Protein AF-0000000080757784 (afdb_homodimer)

Organism: Acetivibrio thermocellus (strain ATCC 27405 / DSM 1237 / JCM 9322 / NBRC 103400 / NCIMB 10682 / NRRL B-4536 / VPI 7372) (NCBI:txid203119)

Structure (mmCIF, N/CA/C/O backbone):
data_AF-0000000080757784-model_v1
#
loop_
_entity.id
_entity.type
_entity.pdbx_description
1 polymer 'Dihydropteroate synthase'
#
loop_
_atom_site.group_PDB
_atom_site.id
_atom_site.type_symbol
_atom_site.label_atom_id
_atom_site.label_alt_id
_atom_site.label_comp_id
_atom_site.label_asym_id
_atom_site.label_entity_id
_atom_site.label_seq_id
_atom_site.pdbx_PDB_ins_code
_atom_site.Cartn_x
_atom_site.Cartn_y
_atom_site.Cartn_z
_atom_site.occupancy
_atom_site.B_iso_or_equiv
_atom_site.auth_seq_id
_atom_site.auth_comp_id
_atom_site.auth_asym_id
_atom_site.auth_atom_id
_atom_site.pdbx_PDB_model_num
ATOM 1 N N . MET A 1 1 ? -16.188 19.547 19.219 1 69.81 1 MET A N 1
ATOM 2 C CA . MET A 1 1 ? -16.391 19.172 17.812 1 69.81 1 MET A CA 1
ATOM 3 C C . MET A 1 1 ? -16.266 17.656 17.625 1 69.81 1 MET A C 1
ATOM 5 O O . MET A 1 1 ? -15.391 17.031 18.234 1 69.81 1 MET A O 1
ATOM 9 N N . ILE A 1 2 ? -17.219 17.094 16.938 1 86.06 2 ILE A N 1
ATOM 10 C CA . ILE A 1 2 ? -17.219 15.664 16.672 1 86.06 2 ILE A CA 1
ATOM 11 C C . ILE A 1 2 ? -16.062 15.305 15.758 1 86.06 2 ILE A C 1
ATOM 13 O O . ILE A 1 2 ? -15.867 15.938 14.719 1 86.06 2 ILE A O 1
ATOM 17 N N . ASN A 1 3 ? -15.242 14.484 16.266 1 92 3 ASN A N 1
ATOM 18 C CA . ASN A 1 3 ? -14.117 14.008 15.469 1 92 3 ASN A CA 1
ATOM 19 C C . ASN A 1 3 ? -14.516 12.836 14.578 1 92 3 ASN A C 1
ATOM 21 O O . ASN A 1 3 ? -14.531 11.688 15.023 1 92 3 ASN A O 1
ATOM 25 N N . ALA A 1 4 ? -14.883 13.172 13.359 1 95.56 4 ALA A N 1
ATOM 26 C CA . ALA A 1 4 ? -15.258 12.156 12.375 1 95.56 4 ALA A CA 1
ATOM 27 C C . ALA A 1 4 ? -14.094 11.844 11.445 1 95.56 4 ALA A C 1
ATOM 29 O O . ALA A 1 4 ? -13.375 12.75 11.016 1 95.56 4 ALA A O 1
ATOM 30 N N . ARG A 1 5 ? -13.922 10.562 11.164 1 96.75 5 ARG A N 1
ATOM 31 C CA . ARG A 1 5 ? -12.867 10.188 10.234 1 96.75 5 ARG A CA 1
ATOM 32 C C . ARG A 1 5 ? -13.242 8.938 9.453 1 96.75 5 ARG A C 1
ATOM 34 O O . ARG A 1 5 ? -14.086 8.148 9.898 1 96.75 5 ARG A O 1
ATOM 41 N N . ILE A 1 6 ? -12.68 8.789 8.336 1 96.56 6 ILE A N 1
ATOM 42 C CA . ILE A 1 6 ? -12.828 7.586 7.527 1 96.56 6 ILE A CA 1
ATOM 43 C C . ILE A 1 6 ? -11.891 6.5 8.047 1 96.56 6 ILE A C 1
ATOM 45 O O . ILE A 1 6 ? -10.727 6.766 8.352 1 96.56 6 ILE A O 1
ATOM 49 N N . VAL A 1 7 ? -12.43 5.309 8.203 1 96.12 7 VAL A N 1
ATOM 50 C CA . VAL A 1 7 ? -11.625 4.148 8.57 1 96.12 7 VAL A CA 1
ATOM 51 C C . VAL A 1 7 ? -11.656 3.117 7.441 1 96.12 7 VAL A C 1
ATOM 53 O O . VAL A 1 7 ? -12.641 3.025 6.707 1 96.12 7 VAL A O 1
ATOM 56 N N . TYR A 1 8 ? -10.594 2.432 7.309 1 94.75 8 TYR A N 1
ATOM 57 C CA . TYR A 1 8 ? -10.484 1.478 6.211 1 94.75 8 TYR A CA 1
ATOM 58 C C . TYR A 1 8 ? -10.5 0.044 6.727 1 94.75 8 TYR A C 1
ATOM 60 O O . TYR A 1 8 ? -9.695 -0.321 7.586 1 94.75 8 TYR A O 1
ATOM 68 N N . ILE A 1 9 ? -11.414 -0.737 6.211 1 94.62 9 ILE A N 1
ATOM 69 C CA . ILE A 1 9 ? -11.586 -2.143 6.566 1 94.62 9 ILE A CA 1
ATOM 70 C C . ILE A 1 9 ? -11.305 -3.018 5.348 1 94.62 9 ILE A C 1
ATOM 72 O O . ILE A 1 9 ? -12.078 -3.025 4.387 1 94.62 9 ILE A O 1
ATOM 76 N N . ASN A 1 10 ? -10.258 -3.83 5.457 1 89.5 10 ASN A N 1
ATOM 77 C CA . ASN A 1 10 ? -9.797 -4.535 4.266 1 89.5 10 ASN A CA 1
ATOM 78 C C . ASN A 1 10 ? -10.055 -6.035 4.363 1 89.5 10 ASN A C 1
ATOM 80 O O . ASN A 1 10 ? -10.008 -6.746 3.359 1 89.5 10 ASN A O 1
ATOM 84 N N . ASP A 1 11 ? -10.203 -6.523 5.547 1 90.81 11 ASP A N 1
ATOM 85 C CA . ASP A 1 11 ? -10.445 -7.949 5.738 1 90.81 11 ASP A CA 1
ATOM 86 C C . ASP A 1 11 ? -11.305 -8.203 6.977 1 90.81 11 ASP A C 1
ATOM 88 O O . ASP A 1 11 ? -11.68 -7.258 7.68 1 90.81 11 ASP A O 1
ATOM 92 N N . MET A 1 12 ? -11.641 -9.398 7.188 1 92.69 12 MET A N 1
ATOM 93 C CA . MET A 1 12 ? -12.555 -9.758 8.266 1 92.69 12 MET A CA 1
ATOM 94 C C . MET A 1 12 ? -11.922 -9.484 9.625 1 92.69 12 MET A C 1
ATOM 96 O O . MET A 1 12 ? -12.617 -9.109 10.57 1 92.69 12 MET A O 1
ATOM 100 N N . HIS A 1 13 ? -10.664 -9.695 9.703 1 91.75 13 HIS A N 1
ATOM 101 C CA . HIS A 1 13 ? -9.969 -9.414 10.945 1 91.75 13 HIS A CA 1
ATOM 102 C C . HIS A 1 13 ? -10.07 -7.934 11.32 1 91.75 13 HIS A C 1
ATOM 104 O O . HIS A 1 13 ? -10.398 -7.602 12.461 1 91.75 13 HIS A O 1
ATOM 110 N N . GLU A 1 14 ? -9.836 -7.07 10.391 1 92.88 14 GLU A N 1
ATOM 111 C CA . GLU A 1 14 ? -9.945 -5.633 10.625 1 92.88 14 GLU A CA 1
ATOM 112 C C . GLU A 1 14 ? -11.383 -5.242 10.961 1 92.88 14 GLU A C 1
ATOM 114 O O . GLU A 1 14 ? -11.617 -4.363 11.797 1 92.88 14 GLU A O 1
ATOM 119 N N . ALA A 1 15 ? -12.32 -5.891 10.25 1 95.38 15 ALA A N 1
ATOM 120 C CA . ALA A 1 15 ? -13.727 -5.633 10.547 1 95.38 15 ALA A CA 1
ATOM 121 C C . ALA A 1 15 ? -14.039 -5.93 12.016 1 95.38 15 ALA A C 1
ATOM 123 O O . ALA A 1 15 ? -14.609 -5.09 12.719 1 95.38 15 ALA A O 1
ATOM 124 N N . LYS A 1 16 ? -13.609 -7.039 12.477 1 95.25 16 LYS A N 1
ATOM 125 C CA . LYS A 1 16 ? -13.844 -7.449 13.859 1 95.25 16 LYS A CA 1
ATOM 126 C C . LYS A 1 16 ? -13.164 -6.496 14.836 1 95.25 16 LYS A C 1
ATOM 128 O O . LYS A 1 16 ? -13.758 -6.109 15.844 1 95.25 16 LYS A O 1
ATOM 133 N N . GLU A 1 17 ? -12 -6.09 14.484 1 93.81 17 GLU A N 1
ATOM 134 C CA . GLU A 1 17 ? -11.234 -5.211 15.367 1 93.81 17 GLU A CA 1
ATOM 135 C C . GLU A 1 17 ? -11.891 -3.836 15.477 1 93.81 17 GLU A C 1
ATOM 137 O O . GLU A 1 17 ? -12.008 -3.285 16.578 1 93.81 17 GLU A O 1
ATOM 142 N N . GLU A 1 18 ? -12.258 -3.283 14.375 1 95.06 18 GLU A N 1
ATOM 143 C CA . GLU A 1 18 ? -12.875 -1.96 14.375 1 95.06 18 GLU A CA 1
ATOM 144 C C . GLU A 1 18 ? -14.195 -1.967 15.141 1 95.06 18 GLU A C 1
ATOM 146 O O . GLU A 1 18 ? -14.516 -1.012 15.852 1 95.06 18 GLU A O 1
ATOM 151 N N . ILE A 1 19 ? -14.93 -3.018 15.008 1 96.38 19 ILE A N 1
ATOM 152 C CA . ILE A 1 19 ? -16.203 -3.15 15.703 1 96.38 19 ILE A CA 1
ATOM 153 C C . ILE A 1 19 ? -15.969 -3.328 17.203 1 96.38 19 ILE A C 1
ATOM 155 O O . ILE A 1 19 ? -16.656 -2.721 18.016 1 96.38 19 ILE A O 1
ATOM 159 N N . ARG A 1 20 ? -15 -4.125 17.5 1 95.62 20 ARG A N 1
ATOM 160 C CA . ARG A 1 20 ? -14.648 -4.359 18.891 1 95.62 20 ARG A CA 1
ATOM 161 C C . ARG A 1 20 ? -14.281 -3.055 19.594 1 95.62 20 ARG A C 1
ATOM 163 O O . ARG A 1 20 ? -14.68 -2.824 20.734 1 95.62 20 ARG A O 1
ATOM 170 N N . LYS A 1 21 ? -13.586 -2.184 18.938 1 94.88 21 LYS A N 1
ATOM 171 C CA . LYS A 1 21 ? -13.117 -0.921 19.5 1 94.88 21 LYS A CA 1
ATOM 172 C C . LYS A 1 21 ? -14.281 -0.032 19.906 1 94.88 21 LYS A C 1
ATOM 174 O O . LYS A 1 21 ? -14.117 0.885 20.719 1 94.88 21 LYS A O 1
ATOM 179 N N . ILE A 1 22 ? -15.469 -0.308 19.344 1 95.75 22 ILE A N 1
ATOM 180 C CA . ILE A 1 22 ? -16.641 0.519 19.625 1 95.75 22 ILE A CA 1
ATOM 181 C C . ILE A 1 22 ? -17.25 0.113 20.953 1 95.75 22 ILE A C 1
ATOM 183 O O . ILE A 1 22 ? -18.062 0.858 21.531 1 95.75 22 ILE A O 1
ATOM 187 N N . GLY A 1 23 ? -16.922 -1.059 21.469 1 94.94 23 GLY A N 1
ATOM 188 C CA . GLY A 1 23 ? -17.484 -1.536 22.734 1 94.94 23 GLY A CA 1
ATOM 189 C C . GLY A 1 23 ? -18.859 -2.158 22.578 1 94.94 23 GLY A C 1
ATOM 190 O O . GLY A 1 23 ? -19.703 -2.012 23.453 1 94.94 23 GLY A O 1
ATOM 191 N N . VAL A 1 24 ? -19.047 -2.807 21.5 1 94.62 24 VAL A N 1
ATOM 192 C CA . VAL A 1 24 ? -20.312 -3.494 21.266 1 94.62 24 VAL A CA 1
ATOM 193 C C . VAL A 1 24 ? -20.406 -4.734 22.156 1 94.62 24 VAL A C 1
ATOM 195 O O . VAL A 1 24 ? -19.422 -5.117 22.797 1 94.62 24 VAL A O 1
ATOM 198 N N . ASP A 1 25 ? -21.547 -5.266 22.188 1 92.19 25 ASP A N 1
ATOM 199 C CA . ASP A 1 25 ? -21.672 -6.57 22.828 1 92.19 25 ASP A CA 1
ATOM 200 C C . ASP A 1 25 ? -20.812 -7.613 22.125 1 92.19 25 ASP A C 1
ATOM 202 O O . ASP A 1 25 ? -20.719 -7.621 20.891 1 92.19 25 ASP A O 1
ATOM 206 N N . ALA A 1 26 ? -20.266 -8.484 22.922 1 91.06 26 ALA A N 1
ATOM 207 C CA . ALA A 1 26 ? -19.359 -9.492 22.375 1 91.06 26 ALA A CA 1
ATOM 208 C C . ALA A 1 26 ? -20.047 -10.32 21.281 1 91.06 26 ALA A C 1
ATOM 210 O O . ALA A 1 26 ? -19.422 -10.656 20.266 1 91.06 26 ALA A O 1
ATOM 211 N N . SER A 1 27 ? -21.281 -10.578 21.484 1 91.44 27 SER A N 1
ATOM 212 C CA . SER A 1 27 ? -22.031 -11.375 20.531 1 91.44 27 SER A CA 1
ATOM 213 C C . SER A 1 27 ? -22.266 -10.609 19.234 1 91.44 27 SER A C 1
ATOM 215 O O . SER A 1 27 ? -22.406 -11.211 18.172 1 91.44 27 SER A O 1
ATOM 217 N N . ALA A 1 28 ? -22.281 -9.305 19.312 1 91.38 28 ALA A N 1
ATOM 218 C CA . ALA A 1 28 ? -22.562 -8.453 18.156 1 91.38 28 ALA A CA 1
ATOM 219 C C . ALA A 1 28 ? -21.375 -8.461 17.188 1 91.38 28 ALA A C 1
ATOM 221 O O . ALA A 1 28 ? -21.547 -8.188 15.992 1 91.38 28 ALA A O 1
ATOM 222 N N . ILE A 1 29 ? -20.172 -8.781 17.625 1 94.19 29 ILE A N 1
ATOM 223 C CA . ILE A 1 29 ? -18.984 -8.773 16.797 1 94.19 29 ILE A CA 1
ATOM 224 C C . ILE A 1 29 ? -19.141 -9.773 15.656 1 94.19 29 ILE A C 1
ATOM 226 O O . ILE A 1 29 ? -18.844 -9.461 14.5 1 94.19 29 ILE A O 1
ATOM 230 N N . THR A 1 30 ? -19.734 -10.875 15.914 1 91.38 30 THR A N 1
ATOM 231 C CA . THR A 1 30 ? -19.875 -11.961 14.953 1 91.38 30 THR A CA 1
ATOM 232 C C . THR A 1 30 ? -20.875 -11.594 13.859 1 91.38 30 THR A C 1
ATOM 234 O O . THR A 1 30 ? -20.688 -11.945 12.695 1 91.38 30 THR A O 1
ATOM 237 N N . TRP A 1 31 ? -21.906 -10.906 14.195 1 90.88 31 TRP A N 1
ATOM 238 C CA . TRP A 1 31 ? -22.922 -10.695 13.172 1 90.88 31 TRP A CA 1
ATOM 239 C C . TRP A 1 31 ? -22.75 -9.336 12.5 1 90.88 31 TRP A C 1
ATOM 241 O O . TRP A 1 31 ? -23.266 -9.117 11.398 1 90.88 31 TRP A O 1
ATOM 251 N N . LEU A 1 32 ? -22.016 -8.391 13.141 1 93.62 32 LEU A N 1
ATOM 252 C CA . LEU A 1 32 ? -21.797 -7.074 12.555 1 93.62 32 LEU A CA 1
ATOM 253 C C . LEU A 1 32 ? -20.594 -7.082 11.609 1 93.62 32 LEU A C 1
ATOM 255 O O . LEU A 1 32 ? -20.578 -6.344 10.625 1 93.62 32 LEU A O 1
ATOM 259 N N . SER A 1 33 ? -19.609 -7.949 11.906 1 95.19 33 SER A N 1
ATOM 260 C CA . SER A 1 33 ? -18.359 -7.922 11.164 1 95.19 33 SER A CA 1
ATOM 261 C C . SER A 1 33 ? -18.578 -8.25 9.688 1 95.19 33 SER A C 1
ATOM 263 O O . SER A 1 33 ? -18.047 -7.559 8.812 1 95.19 33 SER A O 1
ATOM 265 N N . PRO A 1 34 ? -19.406 -9.242 9.367 1 95.12 34 PRO A N 1
ATOM 266 C CA . PRO A 1 34 ? -19.672 -9.531 7.957 1 95.12 34 PRO A CA 1
ATOM 267 C C . PRO A 1 34 ? -20.359 -8.383 7.238 1 95.12 34 PRO A C 1
ATOM 269 O O . PRO A 1 34 ? -20.344 -8.312 6.008 1 95.12 34 PRO A O 1
ATOM 272 N N . LYS A 1 35 ? -21 -7.496 7.969 1 95.69 35 LYS A N 1
ATOM 273 C CA . LYS A 1 35 ? -21.688 -6.344 7.387 1 95.69 35 LYS A CA 1
ATOM 274 C C . LYS A 1 35 ? -20.719 -5.18 7.188 1 95.69 35 LYS A C 1
ATOM 276 O O . LYS A 1 35 ? -21.031 -4.227 6.469 1 95.69 35 LYS A O 1
ATOM 281 N N . ALA A 1 36 ? -19.594 -5.312 7.828 1 95.31 36 ALA A N 1
ATOM 282 C CA . ALA A 1 36 ? -18.594 -4.242 7.762 1 95.31 36 ALA A CA 1
ATOM 283 C C . ALA A 1 36 ? -17.625 -4.469 6.605 1 95.31 36 ALA A C 1
ATOM 285 O O . ALA A 1 36 ? -16.938 -3.537 6.168 1 95.31 36 ALA A O 1
ATOM 286 N N . LEU A 1 37 ? -17.484 -5.684 6.152 1 95.94 37 LEU A N 1
ATOM 287 C CA . LEU A 1 37 ? -16.578 -6.008 5.062 1 95.94 37 LEU A CA 1
ATOM 288 C C . LEU A 1 37 ? -17.281 -5.93 3.715 1 95.94 37 LEU A C 1
ATOM 290 O O . LEU A 1 37 ? -18.141 -6.758 3.414 1 95.94 37 LEU A O 1
ATOM 294 N N . SER A 1 38 ? -16.922 -4.922 2.939 1 96.06 38 SER A N 1
ATOM 295 C CA . SER A 1 38 ? -17.453 -4.762 1.593 1 96.06 38 SER A CA 1
ATOM 296 C C . SER A 1 38 ? -16.594 -5.48 0.564 1 96.06 38 SER A C 1
ATOM 298 O O . SER A 1 38 ? -15.367 -5.453 0.651 1 96.06 38 SER A O 1
ATOM 300 N N . ILE A 1 39 ? -17.281 -6.105 -0.402 1 96 39 ILE A N 1
ATOM 301 C CA . ILE A 1 39 ? -16.609 -6.91 -1.413 1 96 39 ILE A CA 1
ATOM 302 C C . ILE A 1 39 ? -17.141 -6.555 -2.799 1 96 39 ILE A C 1
ATOM 304 O O . ILE A 1 39 ? -18.312 -6.207 -2.945 1 96 39 ILE A O 1
ATOM 308 N N . ALA A 1 40 ? -16.281 -6.574 -3.77 1 97.44 40 ALA A N 1
ATOM 309 C CA . ALA A 1 40 ? -16.641 -6.531 -5.184 1 97.44 40 ALA A CA 1
ATOM 310 C C . ALA A 1 40 ? -16.109 -7.754 -5.926 1 97.44 40 ALA A C 1
ATOM 312 O O . ALA A 1 40 ? -14.922 -8.078 -5.82 1 97.44 40 ALA A O 1
ATOM 313 N N . ILE A 1 41 ? -17.016 -8.461 -6.637 1 97.88 41 ILE A N 1
ATOM 314 C CA . ILE A 1 41 ? -16.641 -9.664 -7.371 1 97.88 41 ILE A CA 1
ATOM 315 C C . ILE A 1 41 ? -16.938 -9.477 -8.859 1 97.88 41 ILE A C 1
ATOM 317 O O . ILE A 1 41 ? -18.047 -9.078 -9.234 1 97.88 41 ILE A O 1
ATOM 321 N N . LYS A 1 42 ? -15.992 -9.75 -9.648 1 97.81 42 LYS A N 1
ATOM 322 C CA . LYS A 1 42 ? -16.172 -9.727 -11.102 1 97.81 42 LYS A CA 1
ATOM 323 C C . LYS A 1 42 ? -16.297 -11.141 -11.656 1 97.81 42 LYS A C 1
ATOM 325 O O . LYS A 1 42 ? -15.484 -12.016 -11.344 1 97.81 42 LYS A O 1
ATOM 330 N N . LEU A 1 43 ? -17.328 -11.359 -12.375 1 97.25 43 LEU A N 1
ATOM 331 C CA . LEU A 1 43 ? -17.547 -12.594 -13.125 1 97.25 43 LEU A CA 1
ATOM 332 C C . LEU A 1 43 ? -17.406 -12.344 -14.625 1 97.25 43 LEU A C 1
ATOM 334 O O . LEU A 1 43 ? -17.969 -11.383 -15.148 1 97.25 43 LEU A O 1
ATOM 338 N N . GLU A 1 44 ? -16.734 -13.242 -15.234 1 95.12 44 GLU A N 1
ATOM 339 C CA . GLU A 1 44 ? -16.516 -13.047 -16.672 1 95.12 44 GLU A CA 1
ATOM 340 C C . GLU A 1 44 ? -17.422 -13.938 -17.5 1 95.12 44 GLU A C 1
ATOM 342 O O . GLU A 1 44 ? -17.672 -15.086 -17.141 1 95.12 44 GLU A O 1
ATOM 347 N N . ASN A 1 45 ? -17.906 -13.312 -18.531 1 93 45 ASN A N 1
ATOM 348 C CA . ASN A 1 45 ? -18.609 -14.023 -19.609 1 93 45 ASN A CA 1
ATOM 349 C C . ASN A 1 45 ? -19.781 -14.844 -19.078 1 93 45 ASN A C 1
ATOM 351 O O . ASN A 1 45 ? -19.875 -16.047 -19.344 1 93 45 ASN A O 1
ATOM 355 N N . VAL A 1 46 ? -20.625 -14.195 -18.359 1 95.44 46 VAL A N 1
ATOM 356 C CA . VAL A 1 46 ? -21.844 -14.789 -17.828 1 95.44 46 VAL A CA 1
ATOM 357 C C . VAL A 1 46 ? -22.984 -14.617 -18.828 1 95.44 46 VAL A C 1
ATOM 359 O O . VAL A 1 46 ? -23.109 -13.57 -19.469 1 95.44 46 VAL A O 1
ATOM 362 N N . SER A 1 47 ? -23.734 -15.727 -19.031 1 95.5 47 SER A N 1
ATOM 363 C CA . SER A 1 47 ? -24.844 -15.602 -19.969 1 95.5 47 SER A CA 1
ATOM 364 C C . SER A 1 47 ? -25.766 -14.453 -19.562 1 95.5 47 SER A C 1
ATOM 366 O O . SER A 1 47 ? -25.938 -14.172 -18.375 1 95.5 47 SER A O 1
ATOM 368 N N . SER A 1 48 ? -26.422 -13.828 -20.594 1 96.25 48 SER A N 1
ATOM 369 C CA . SER A 1 48 ? -27.328 -12.727 -20.297 1 96.25 48 SER A CA 1
ATOM 370 C C . SER A 1 48 ? -28.453 -13.172 -19.359 1 96.25 48 SER A C 1
ATOM 372 O O . SER A 1 48 ? -28.891 -12.398 -18.516 1 96.25 48 SER A O 1
ATOM 374 N N . TYR A 1 49 ? -28.844 -14.336 -19.531 1 95 49 TYR A N 1
ATOM 375 C CA . TYR A 1 49 ? -29.875 -14.891 -18.656 1 95 49 TYR A CA 1
ATOM 376 C C . TYR A 1 49 ? -29.406 -14.922 -17.203 1 95 49 TYR A C 1
ATOM 378 O O . TYR A 1 49 ? -30.062 -14.383 -16.312 1 95 49 TYR A O 1
ATOM 386 N N . GLU A 1 50 ? -28.281 -15.484 -16.984 1 95.56 50 GLU A N 1
ATOM 387 C CA . GLU A 1 50 ? -27.719 -15.594 -15.633 1 95.56 50 GLU A CA 1
ATOM 388 C C . GLU A 1 50 ? -27.406 -14.211 -15.062 1 95.56 50 GLU A C 1
ATOM 390 O O . GLU A 1 50 ? -27.609 -13.969 -13.867 1 95.56 50 GLU A O 1
ATOM 395 N N . ALA A 1 51 ? -26.891 -13.352 -15.906 1 96.75 51 ALA A N 1
ATOM 396 C CA . ALA A 1 51 ? -26.547 -12 -15.477 1 96.75 51 ALA A CA 1
ATOM 397 C C . ALA A 1 51 ? -27.781 -11.258 -14.961 1 96.75 51 ALA A C 1
ATOM 399 O O . ALA A 1 51 ? -27.703 -10.547 -13.961 1 96.75 51 ALA A O 1
ATOM 400 N N . ASN A 1 52 ? -28.859 -11.445 -15.633 1 95.88 52 ASN A N 1
ATOM 401 C CA . ASN A 1 52 ? -30.109 -10.82 -15.211 1 95.88 52 ASN A CA 1
ATOM 402 C C . ASN A 1 52 ? -30.531 -11.305 -13.828 1 95.88 52 ASN A C 1
ATOM 404 O O . ASN A 1 52 ? -30.938 -10.508 -12.977 1 95.88 52 ASN A O 1
ATOM 408 N N . ILE A 1 53 ? -30.469 -12.5 -13.641 1 95.5 53 ILE A N 1
ATOM 409 C CA . ILE A 1 53 ? -30.906 -13.094 -12.383 1 95.5 53 ILE A CA 1
ATOM 410 C C . ILE A 1 53 ? -29.938 -12.688 -11.266 1 95.5 53 ILE A C 1
ATOM 412 O O . ILE A 1 53 ? -30.375 -12.359 -10.156 1 95.5 53 ILE A O 1
ATOM 416 N N . LEU A 1 54 ? -28.641 -12.75 -11.57 1 96.75 54 LEU A N 1
ATOM 417 C CA . LEU A 1 54 ? -27.656 -12.32 -10.586 1 96.75 54 LEU A CA 1
ATOM 418 C C . LEU A 1 54 ? -27.938 -10.898 -10.109 1 96.75 54 LEU A C 1
ATOM 420 O O . LEU A 1 54 ? -27.875 -10.617 -8.914 1 96.75 54 LEU A O 1
ATOM 424 N N . LYS A 1 55 ? -28.188 -10.039 -11.102 1 96.62 55 LYS A N 1
ATOM 425 C CA . LYS A 1 55 ? -28.469 -8.648 -10.766 1 96.62 55 LYS A CA 1
ATOM 426 C C . LYS A 1 55 ? -29.719 -8.531 -9.898 1 96.62 55 LYS A C 1
ATOM 428 O O . LYS A 1 55 ? -29.719 -7.844 -8.875 1 96.62 55 LYS A O 1
ATOM 433 N N . GLN A 1 56 ? -30.766 -9.219 -10.203 1 96.88 56 GLN A N 1
ATOM 434 C CA . GLN A 1 56 ? -32 -9.188 -9.445 1 96.88 56 GLN A CA 1
ATOM 435 C C . GLN A 1 56 ? -31.797 -9.703 -8.031 1 96.88 56 GLN A C 1
ATOM 437 O O . GLN A 1 56 ? -32.25 -9.086 -7.062 1 96.88 56 GLN A O 1
ATOM 442 N N . GLU A 1 57 ? -31.125 -10.766 -7.938 1 96.75 57 GLU A N 1
ATOM 443 C CA . GLU A 1 57 ? -30.938 -11.391 -6.629 1 96.75 57 GLU A CA 1
ATOM 444 C C . GLU A 1 57 ? -30.016 -10.555 -5.746 1 96.75 57 GLU A C 1
ATOM 446 O O . GLU A 1 57 ? -30.234 -10.461 -4.535 1 96.75 57 GLU A O 1
ATOM 451 N N . MET A 1 58 ? -28.969 -10.016 -6.359 1 97.31 58 MET A N 1
ATOM 452 C CA . MET A 1 58 ? -28.078 -9.172 -5.578 1 97.31 58 MET A CA 1
ATOM 453 C C . MET A 1 58 ? -28.797 -7.93 -5.066 1 97.31 58 MET A C 1
ATOM 455 O O . MET A 1 58 ? -28.641 -7.547 -3.906 1 97.31 58 MET A O 1
ATOM 459 N N . LEU A 1 59 ? -29.609 -7.293 -5.918 1 96.19 59 LEU A N 1
ATOM 460 C CA . LEU A 1 59 ? -30.422 -6.141 -5.531 1 96.19 59 LEU A CA 1
ATOM 461 C C . LEU A 1 59 ? -31.375 -6.5 -4.391 1 96.19 59 LEU A C 1
ATOM 463 O O . LEU A 1 59 ? -31.516 -5.734 -3.438 1 96.19 59 LEU A O 1
ATOM 467 N N . ALA A 1 60 ? -31.906 -7.648 -4.488 1 96.12 60 ALA A N 1
ATOM 468 C CA . ALA A 1 60 ? -32.875 -8.109 -3.484 1 96.12 60 ALA A CA 1
ATOM 469 C C . ALA A 1 60 ? -32.188 -8.281 -2.123 1 96.12 60 ALA A C 1
ATOM 471 O O . ALA A 1 60 ? -32.844 -8.227 -1.087 1 96.12 60 ALA A O 1
ATOM 472 N N . LYS A 1 61 ? -30.953 -8.477 -2.121 1 95.94 61 LYS A N 1
ATOM 473 C CA . LYS A 1 61 ? -30.219 -8.664 -0.87 1 95.94 61 LYS A CA 1
ATOM 474 C C . LYS A 1 61 ? -29.594 -7.352 -0.4 1 95.94 61 LYS A C 1
ATOM 476 O O . LYS A 1 61 ? -28.828 -7.336 0.571 1 95.94 61 LYS A O 1
ATOM 481 N N . GLY A 1 62 ? -29.859 -6.266 -1.133 1 94.38 62 GLY A N 1
ATOM 482 C CA . GLY A 1 62 ? -29.391 -4.949 -0.72 1 94.38 62 GLY A CA 1
ATOM 483 C C . GLY A 1 62 ? -28.078 -4.555 -1.362 1 94.38 62 GLY A C 1
ATOM 484 O O . GLY A 1 62 ? -27.547 -3.479 -1.089 1 94.38 62 GLY A O 1
ATOM 485 N N . GLY A 1 63 ? -27.469 -5.488 -2.133 1 96.5 63 GLY A N 1
ATOM 486 C CA . GLY A 1 63 ? -26.297 -5.16 -2.92 1 96.5 63 GLY A CA 1
ATOM 487 C C . GLY A 1 63 ? -26.625 -4.609 -4.293 1 96.5 63 GLY A C 1
ATOM 488 O O . GLY A 1 63 ? -27.734 -4.113 -4.516 1 96.5 63 GLY A O 1
ATOM 489 N N . ASP A 1 64 ? -25.625 -4.543 -5.141 1 97.06 64 ASP A N 1
ATOM 490 C CA . ASP A 1 64 ? -25.859 -4.074 -6.504 1 97.06 64 ASP A CA 1
ATOM 491 C C . ASP A 1 64 ? -25.016 -4.867 -7.5 1 97.06 64 ASP A C 1
ATOM 493 O O . ASP A 1 64 ? -24.188 -5.703 -7.105 1 97.06 64 ASP A O 1
ATOM 497 N N . ALA A 1 65 ? -25.328 -4.719 -8.781 1 97.69 65 ALA A N 1
ATOM 498 C CA . ALA A 1 65 ? -24.609 -5.406 -9.844 1 97.69 65 ALA A CA 1
ATOM 499 C C . ALA A 1 65 ? -24.562 -4.562 -11.117 1 97.69 65 ALA A C 1
ATOM 501 O O . ALA A 1 65 ? -25.547 -3.912 -11.469 1 97.69 65 ALA A O 1
ATOM 502 N N . ALA A 1 66 ? -23.438 -4.469 -11.703 1 97.69 66 ALA A N 1
ATOM 503 C CA . ALA A 1 66 ? -23.281 -3.875 -13.031 1 97.69 66 ALA A CA 1
ATOM 504 C C . ALA A 1 66 ? -23.219 -4.953 -14.109 1 97.69 66 ALA A C 1
ATOM 506 O O . ALA A 1 66 ? -22.484 -5.93 -13.984 1 97.69 66 ALA A O 1
ATOM 507 N N . VAL A 1 67 ? -24.031 -4.812 -15.148 1 97.06 67 VAL A N 1
ATOM 508 C CA . VAL A 1 67 ? -24.047 -5.707 -16.297 1 97.06 67 VAL A CA 1
ATOM 509 C C . VAL A 1 67 ? -24.016 -4.891 -17.594 1 97.06 67 VAL A C 1
ATOM 511 O O . VAL A 1 67 ? -24.328 -3.695 -17.578 1 97.06 67 VAL A O 1
ATOM 514 N N . ASN A 1 68 ? -23.609 -5.559 -18.625 1 96.69 68 ASN A N 1
ATOM 515 C CA . ASN A 1 68 ? -23.609 -4.91 -19.922 1 96.69 68 ASN A CA 1
ATOM 516 C C . ASN A 1 68 ? -24.984 -4.363 -20.281 1 96.69 68 ASN A C 1
ATOM 518 O O . ASN A 1 68 ? -26 -4.969 -19.953 1 96.69 68 ASN A O 1
ATOM 522 N N . ARG A 1 69 ? -25.016 -3.299 -21.094 1 94.62 69 ARG A N 1
ATOM 523 C CA . ARG A 1 69 ? -26.25 -2.619 -21.469 1 94.62 69 ARG A CA 1
ATOM 524 C C . ARG A 1 69 ? -27.156 -3.539 -22.281 1 94.62 69 ARG A C 1
ATOM 526 O O . ARG A 1 69 ? -28.375 -3.373 -22.281 1 94.62 69 ARG A O 1
ATOM 533 N N . GLY A 1 70 ? -26.594 -4.523 -22.875 1 94.44 70 GLY A N 1
ATOM 534 C CA . GLY A 1 70 ? -27.359 -5.414 -23.719 1 94.44 70 GLY A CA 1
ATOM 535 C C . GLY A 1 70 ? -27.969 -6.578 -22.969 1 94.44 70 GLY A C 1
ATOM 536 O O . GLY A 1 70 ? -28.734 -7.363 -23.547 1 94.44 70 GLY A O 1
ATOM 537 N N . VAL A 1 71 ? -27.797 -6.723 -21.734 1 94.12 71 VAL A N 1
ATOM 538 C CA . VAL A 1 71 ? -28.25 -7.871 -20.938 1 94.12 71 VAL A CA 1
ATOM 539 C C . VAL A 1 71 ? -29.766 -7.816 -20.766 1 94.12 71 VAL A C 1
ATOM 541 O O . VAL A 1 71 ? -30.453 -8.82 -20.922 1 94.12 71 VAL A O 1
ATOM 544 N N . ALA A 1 72 ? -30.25 -6.602 -20.547 1 90.06 72 ALA A N 1
ATOM 545 C CA . ALA A 1 72 ? -31.656 -6.449 -20.203 1 90.06 72 ALA A CA 1
ATOM 546 C C . ALA A 1 72 ? -32.562 -6.867 -21.359 1 90.06 72 ALA A C 1
ATOM 548 O O . ALA A 1 72 ? -33.594 -7.484 -21.156 1 90.06 72 ALA A O 1
ATOM 549 N N . ASN A 1 73 ? -32.125 -6.574 -22.547 1 92 73 ASN A N 1
ATOM 550 C CA . ASN A 1 73 ? -32.969 -6.898 -23.719 1 92 73 ASN A CA 1
ATOM 551 C C . ASN A 1 73 ? -32.375 -8.055 -24.516 1 92 73 ASN A C 1
ATOM 553 O O . ASN A 1 73 ? -32.781 -8.297 -25.656 1 92 73 ASN A O 1
ATOM 557 N N . PHE A 1 74 ? -31.344 -8.688 -23.969 1 93.38 74 PHE A N 1
ATOM 558 C CA . PHE A 1 74 ? -30.703 -9.859 -24.547 1 93.38 74 PHE A CA 1
ATOM 559 C C . PHE A 1 74 ? -30.109 -9.531 -25.922 1 93.38 74 PHE A C 1
ATOM 561 O O . PHE A 1 74 ? -30.109 -10.367 -26.812 1 93.38 74 PHE A O 1
ATOM 568 N N . SER A 1 75 ? -29.672 -8.273 -26.062 1 94.25 75 SER A N 1
ATOM 569 C CA . SER A 1 75 ? -29 -7.918 -27.297 1 94.25 75 SER A CA 1
ATOM 570 C C . SER A 1 75 ? -27.547 -8.383 -27.297 1 94.25 75 SER A C 1
ATOM 572 O O . SER A 1 75 ? -26.844 -8.289 -28.297 1 94.25 75 SER A O 1
ATOM 574 N N . THR A 1 76 ? -27.125 -8.82 -26.203 1 94.31 76 THR A N 1
ATOM 575 C CA . THR A 1 76 ? -25.844 -9.5 -26.078 1 94.31 76 THR A CA 1
ATOM 576 C C . THR A 1 76 ? -26.031 -10.898 -25.5 1 94.31 76 THR A C 1
ATOM 578 O O . THR A 1 76 ? -26.938 -11.141 -24.703 1 94.31 76 THR A O 1
ATOM 581 N N . GLU A 1 77 ? -25.156 -11.781 -25.891 1 94.44 77 GLU A N 1
ATOM 582 C CA . GLU A 1 77 ? -25.266 -13.172 -25.469 1 94.44 77 GLU A CA 1
ATOM 583 C C . GLU A 1 77 ? -24.672 -13.367 -24.078 1 94.44 77 GLU A C 1
ATOM 585 O O . GLU A 1 77 ? -25.094 -14.25 -23.328 1 94.44 77 GLU A O 1
ATOM 590 N N . SER A 1 78 ? -23.641 -12.547 -23.797 1 95.12 78 SER A N 1
ATOM 591 C CA . SER A 1 78 ? -22.938 -12.688 -22.531 1 95.12 78 SER A CA 1
ATOM 592 C C . SER A 1 78 ? -22.438 -11.344 -22.016 1 95.12 78 SER A C 1
ATOM 594 O O . SER A 1 78 ? -22.453 -10.352 -22.75 1 95.12 78 SER A O 1
ATOM 596 N N . SER A 1 79 ? -22.172 -11.336 -20.734 1 95.56 79 SER A N 1
ATOM 597 C CA . SER A 1 79 ? -21.703 -10.125 -20.062 1 95.56 79 SER A CA 1
ATOM 598 C C . SER A 1 79 ? -20.75 -10.469 -18.922 1 95.56 79 SER A C 1
ATOM 600 O O . SER A 1 79 ? -20.906 -11.492 -18.25 1 95.56 79 SER A O 1
ATOM 602 N N . ASP A 1 80 ? -19.734 -9.602 -18.797 1 96.44 80 ASP A N 1
ATOM 603 C CA . ASP A 1 80 ? -19.125 -9.539 -17.484 1 96.44 80 ASP A CA 1
ATOM 604 C C . ASP A 1 80 ? -20.094 -8.945 -16.453 1 96.44 80 ASP A C 1
ATOM 606 O O . ASP A 1 80 ? -20.984 -8.18 -16.812 1 96.44 80 ASP A O 1
ATOM 610 N N . VAL A 1 81 ? -19.969 -9.391 -15.258 1 97.75 81 VAL A N 1
ATOM 611 C CA . VAL A 1 81 ? -20.812 -8.906 -14.172 1 97.75 81 VAL A CA 1
ATOM 612 C C . VAL A 1 81 ? -19.953 -8.43 -13.008 1 97.75 81 VAL A C 1
ATOM 614 O O . VAL A 1 81 ? -19 -9.117 -12.617 1 97.75 81 VAL A O 1
ATOM 617 N N . LEU A 1 82 ? -20.172 -7.227 -12.531 1 98.19 82 LEU A N 1
ATOM 618 C CA . LEU A 1 82 ? -19.578 -6.746 -11.289 1 98.19 82 LEU A CA 1
ATOM 619 C C . LEU A 1 82 ? -20.594 -6.746 -10.164 1 98.19 82 LEU A C 1
ATOM 621 O O . LEU A 1 82 ? -21.547 -5.957 -10.18 1 98.19 82 LEU A O 1
ATOM 625 N N . LEU A 1 83 ? -20.422 -7.68 -9.266 1 98.31 83 LEU A N 1
ATOM 626 C CA . LEU A 1 83 ? -21.266 -7.734 -8.078 1 98.31 83 LEU A CA 1
ATOM 627 C C . LEU A 1 83 ? -20.656 -6.914 -6.941 1 98.31 83 LEU A C 1
ATOM 629 O O . LEU A 1 83 ? -19.453 -6.945 -6.719 1 98.31 83 LEU A O 1
ATOM 633 N N . MET A 1 84 ? -21.469 -6.16 -6.234 1 97.88 84 MET A N 1
ATOM 634 C CA . MET A 1 84 ? -21.016 -5.293 -5.152 1 97.88 84 MET A CA 1
ATOM 635 C C . MET A 1 84 ? -21.906 -5.449 -3.922 1 97.88 84 MET A C 1
ATOM 637 O O . MET A 1 84 ? -23.125 -5.418 -4.027 1 97.88 84 MET A O 1
ATOM 641 N N . GLY A 1 85 ? -21.328 -5.648 -2.789 1 97.56 85 GLY A N 1
ATOM 642 C CA . GLY A 1 85 ? -22.062 -5.805 -1.546 1 97.56 85 GLY A CA 1
ATOM 643 C C . GLY A 1 85 ? -21.188 -6.195 -0.375 1 97.56 85 GLY A C 1
ATOM 644 O O . GLY A 1 85 ? -19.969 -6.262 -0.508 1 97.56 85 GLY A O 1
ATOM 645 N N . THR A 1 86 ? -21.781 -6.383 0.779 1 97.31 86 THR A N 1
ATOM 646 C CA . THR A 1 86 ? -21.062 -6.816 1.968 1 97.31 86 THR A CA 1
ATOM 647 C C . THR A 1 86 ? -20.891 -8.328 1.981 1 97.31 86 THR A C 1
ATOM 649 O O . THR A 1 86 ? -21.594 -9.047 1.254 1 97.31 86 THR A O 1
ATOM 652 N N . TYR A 1 87 ? -19.953 -8.789 2.754 1 97.31 87 TYR A N 1
ATOM 653 C CA . TYR A 1 87 ? -19.781 -10.227 2.949 1 97.31 87 TYR A CA 1
ATOM 654 C C . TYR A 1 87 ? -21.109 -10.891 3.336 1 97.31 87 TYR A C 1
ATOM 656 O O . TYR A 1 87 ? -21.438 -11.961 2.826 1 97.31 87 TYR A O 1
ATOM 664 N N . SER A 1 88 ? -21.891 -10.266 4.223 1 96.88 88 SER A N 1
ATOM 665 C CA . SER A 1 88 ? -23.188 -10.781 4.648 1 96.88 88 SER A CA 1
ATOM 666 C C . SER A 1 88 ? -24.156 -10.891 3.475 1 96.88 88 SER A C 1
ATOM 668 O O . SER A 1 88 ? -24.844 -11.906 3.318 1 96.88 88 SER A O 1
ATOM 670 N N . GLN A 1 89 ? -24.203 -9.93 2.68 1 97.19 89 GLN A N 1
ATOM 671 C CA . GLN A 1 89 ? -25.094 -9.906 1.529 1 97.19 89 GLN A CA 1
ATOM 672 C C . GLN A 1 89 ? -24.719 -10.984 0.517 1 97.19 89 GLN A C 1
ATOM 674 O O . GLN A 1 89 ? -25.594 -11.633 -0.062 1 97.19 89 GLN A O 1
ATOM 679 N N . PHE A 1 90 ? -23.469 -11.211 0.305 1 97.94 90 PHE A N 1
ATOM 680 C CA . PHE A 1 90 ? -23.016 -12.25 -0.611 1 97.94 90 PHE A CA 1
ATOM 681 C C . PHE A 1 90 ? -23.375 -13.633 -0.092 1 97.94 90 PHE A C 1
ATOM 683 O O . PHE A 1 90 ? -23.734 -14.523 -0.872 1 97.94 90 PHE A O 1
ATOM 690 N N . ASN A 1 91 ? -23.25 -13.812 1.234 1 96.81 91 ASN A N 1
ATOM 691 C CA . ASN A 1 91 ? -23.672 -15.094 1.801 1 96.81 91 ASN A CA 1
ATOM 692 C C . ASN A 1 91 ? -25.141 -15.383 1.524 1 96.81 91 ASN A C 1
ATOM 694 O O . ASN A 1 91 ? -25.5 -16.5 1.181 1 96.81 91 ASN A O 1
ATOM 698 N N . LYS A 1 92 ? -25.953 -14.375 1.661 1 97.31 92 LYS A N 1
ATOM 699 C CA . LYS A 1 92 ? -27.375 -14.516 1.354 1 97.31 92 LYS A CA 1
ATOM 700 C C . LYS A 1 92 ? -27.594 -14.797 -0.129 1 97.31 92 LYS A C 1
ATOM 702 O O . LYS A 1 92 ? -28.484 -15.562 -0.497 1 97.31 92 LYS A O 1
ATOM 707 N N . LEU A 1 93 ? -26.781 -14.141 -0.937 1 97.5 93 LEU A N 1
ATOM 708 C CA . LEU A 1 93 ? -26.875 -14.359 -2.375 1 97.5 93 LEU A CA 1
ATOM 709 C C . LEU A 1 93 ? -26.578 -15.82 -2.715 1 97.5 93 LEU A C 1
ATOM 711 O O . LEU A 1 93 ? -27.328 -16.453 -3.465 1 97.5 93 LEU A O 1
ATOM 715 N N . VAL A 1 94 ? -25.5 -16.344 -2.154 1 96.94 94 VAL A N 1
ATOM 716 C CA . VAL A 1 94 ? -25.094 -17.719 -2.418 1 96.94 94 VAL A CA 1
ATOM 717 C C . VAL A 1 94 ? -26.203 -18.688 -2.004 1 96.94 94 VAL A C 1
ATOM 719 O O . VAL A 1 94 ? -26.531 -19.625 -2.74 1 96.94 94 VAL A O 1
ATOM 722 N N . TYR A 1 95 ? -26.75 -18.453 -0.863 1 95.5 95 TYR A N 1
ATOM 723 C CA . TYR A 1 95 ? -27.844 -19.281 -0.369 1 95.5 95 TYR A CA 1
ATOM 724 C C . TYR A 1 95 ? -29 -19.328 -1.365 1 95.5 95 TYR A C 1
ATOM 726 O O . TYR A 1 95 ? -29.5 -20.391 -1.699 1 95.5 95 TYR A O 1
ATOM 734 N N . LYS A 1 96 ? -29.359 -18.188 -1.87 1 95.44 96 LYS A N 1
ATOM 735 C CA . LYS A 1 96 ? -30.484 -18.094 -2.811 1 95.44 96 LYS A CA 1
ATOM 736 C C . LYS A 1 96 ? -30.125 -18.734 -4.148 1 95.44 96 LYS A C 1
ATOM 738 O O . LYS A 1 96 ? -30.969 -19.406 -4.75 1 95.44 96 LYS A O 1
ATOM 743 N N . LEU A 1 97 ? -28.906 -18.516 -4.637 1 95.06 97 LEU A N 1
ATOM 744 C CA . LEU A 1 97 ? -28.5 -19.047 -5.926 1 95.06 97 LEU A CA 1
ATOM 745 C C . LEU A 1 97 ? -28.469 -20.578 -5.895 1 95.06 97 LEU A C 1
ATOM 747 O O . LEU A 1 97 ? -28.703 -21.219 -6.914 1 95.06 97 LEU A O 1
ATOM 751 N N . ARG A 1 98 ? -28.156 -21.094 -4.766 1 93.19 98 ARG A N 1
ATOM 752 C CA . ARG A 1 98 ? -28.156 -22.547 -4.621 1 93.19 98 ARG A CA 1
ATOM 753 C C . ARG A 1 98 ? -29.547 -23.125 -4.863 1 93.19 98 ARG A C 1
ATOM 755 O O . ARG A 1 98 ? -29.672 -24.234 -5.387 1 93.19 98 ARG A O 1
ATOM 762 N N . MET A 1 99 ? -30.547 -22.391 -4.59 1 91.19 99 MET A N 1
ATOM 763 C CA . MET A 1 99 ? -31.922 -22.828 -4.785 1 91.19 99 MET A CA 1
ATOM 764 C C . MET A 1 99 ? -32.281 -22.844 -6.266 1 91.19 99 MET A C 1
ATOM 766 O O . MET A 1 99 ? -33.188 -23.562 -6.684 1 91.19 99 MET A O 1
ATOM 770 N N . HIS A 1 100 ? -31.703 -21.984 -7.012 1 87.69 100 HIS A N 1
ATOM 771 C CA . HIS A 1 100 ? -31.953 -21.953 -8.445 1 87.69 100 HIS A CA 1
ATOM 772 C C . HIS A 1 100 ? -31.422 -23.203 -9.125 1 87.69 100 HIS A C 1
ATOM 774 O O . HIS A 1 100 ? -31.984 -23.641 -10.141 1 87.69 100 HIS A O 1
ATOM 780 N N . GLY A 1 101 ? -30.453 -23.812 -8.688 1 78.75 101 GLY A N 1
ATOM 781 C CA . GLY A 1 101 ? -29.875 -25.016 -9.273 1 78.75 101 GLY A CA 1
ATOM 782 C C . GLY A 1 101 ? -29.5 -24.844 -10.734 1 78.75 101 GLY A C 1
ATOM 783 O O . GLY A 1 101 ? -29.359 -23.719 -11.219 1 78.75 101 GLY A O 1
ATOM 784 N N . GLY A 1 102 ? -29.109 -25.984 -11.398 1 83.88 102 GLY A N 1
ATOM 785 C CA . GLY A 1 102 ? -28.875 -26.031 -12.836 1 83.88 102 GLY A CA 1
ATOM 786 C C . GLY A 1 102 ? -27.672 -25.219 -13.281 1 83.88 102 GLY A C 1
ATOM 787 O O . GLY A 1 102 ? -26.562 -25.438 -12.797 1 83.88 102 GLY A O 1
ATOM 788 N N . SER A 1 103 ? -28.047 -24.172 -14.039 1 83.44 103 SER A N 1
ATOM 789 C CA . SER A 1 103 ? -27.031 -23.375 -14.734 1 83.44 103 SER A CA 1
ATOM 790 C C . SER A 1 103 ? -26.266 -22.484 -13.758 1 83.44 103 SER A C 1
ATOM 792 O O . SER A 1 103 ? -25.188 -21.969 -14.086 1 83.44 103 SER A O 1
ATOM 794 N N . PHE A 1 104 ? -26.75 -22.375 -12.531 1 92.06 104 PHE A N 1
ATOM 795 C CA . PHE A 1 104 ? -26.141 -21.453 -11.586 1 92.06 104 PHE A CA 1
ATOM 796 C C . PHE A 1 104 ? -25.125 -22.172 -10.695 1 92.06 104 PHE A C 1
ATOM 798 O O . PHE A 1 104 ? -24.438 -21.547 -9.891 1 92.06 104 PHE A O 1
ATOM 805 N N . LYS A 1 105 ? -25.078 -23.406 -10.828 1 92.94 105 LYS A N 1
ATOM 806 C CA . LYS A 1 105 ? -24.219 -24.188 -9.945 1 92.94 105 LYS A CA 1
ATOM 807 C C . LYS A 1 105 ? -22.781 -23.688 -10 1 92.94 105 LYS A C 1
ATOM 809 O O . LYS A 1 105 ? -22.172 -23.438 -8.961 1 92.94 105 LYS A O 1
ATOM 814 N N . GLU A 1 106 ? -22.281 -23.5 -11.164 1 93.12 106 GLU A N 1
ATOM 815 C CA . GLU A 1 106 ? -20.891 -23.078 -11.328 1 93.12 106 GLU A CA 1
ATOM 816 C C . GLU A 1 106 ? -20.656 -21.703 -10.742 1 93.12 106 GLU A C 1
ATOM 818 O O . GLU A 1 106 ? -19.672 -21.469 -10.031 1 93.12 106 GLU A O 1
ATOM 823 N N . ILE A 1 107 ? -21.516 -20.781 -11.023 1 95.19 107 ILE A N 1
ATOM 824 C CA . ILE A 1 107 ? -21.422 -19.406 -10.531 1 95.19 107 ILE A CA 1
ATOM 825 C C . ILE A 1 107 ? -21.469 -19.391 -9 1 95.19 107 ILE A C 1
ATOM 827 O O . ILE A 1 107 ? -20.656 -18.734 -8.352 1 95.19 107 ILE A O 1
ATOM 831 N N . THR A 1 108 ? -22.391 -20.188 -8.492 1 95.81 108 THR A N 1
ATOM 832 C CA . THR A 1 108 ? -22.578 -20.266 -7.051 1 95.81 108 THR A CA 1
ATOM 833 C C . THR A 1 108 ? -21.328 -20.828 -6.383 1 95.81 108 THR A C 1
ATOM 835 O O . THR A 1 108 ? -20.859 -20.297 -5.375 1 95.81 108 THR A O 1
ATOM 838 N N . ASP A 1 109 ? -20.844 -21.844 -6.98 1 94.31 109 ASP A N 1
ATOM 839 C CA . ASP A 1 109 ? -19.641 -22.469 -6.434 1 94.31 109 ASP A CA 1
ATOM 840 C C . ASP A 1 109 ? -18.469 -21.5 -6.445 1 94.31 109 ASP A C 1
ATOM 842 O O . ASP A 1 109 ? -17.672 -21.469 -5.496 1 94.31 109 ASP A O 1
ATOM 846 N N . GLU A 1 110 ? -18.359 -20.719 -7.453 1 94.5 110 GLU A N 1
ATOM 847 C CA . GLU A 1 110 ? -17.25 -19.766 -7.586 1 94.5 110 GLU A CA 1
ATOM 848 C C . GLU A 1 110 ? -17.359 -18.656 -6.551 1 94.5 110 GLU A C 1
ATOM 850 O O . GLU A 1 110 ? -16.359 -18.297 -5.918 1 94.5 110 GLU A O 1
ATOM 855 N N . ILE A 1 111 ? -18.516 -18.094 -6.383 1 96.56 111 ILE A N 1
ATOM 856 C CA . ILE A 1 111 ? -18.703 -17.031 -5.402 1 96.56 111 ILE A CA 1
ATOM 857 C C . ILE A 1 111 ? -18.453 -17.578 -3.996 1 96.56 111 ILE A C 1
ATOM 859 O O . ILE A 1 111 ? -17.781 -16.938 -3.189 1 96.56 111 ILE A O 1
ATOM 863 N N . GLN A 1 112 ? -18.953 -18.781 -3.797 1 95.81 112 GLN A N 1
ATOM 864 C CA . GLN A 1 112 ? -18.75 -19.422 -2.498 1 95.81 112 GLN A CA 1
ATOM 865 C C . GLN A 1 112 ? -17.266 -19.625 -2.215 1 95.81 112 GLN A C 1
ATOM 867 O O . GLN A 1 112 ? -16.797 -19.391 -1.096 1 95.81 112 GLN A O 1
ATOM 872 N N . ARG A 1 113 ? -16.594 -20.078 -3.207 1 94.19 113 ARG A N 1
ATOM 873 C CA . ARG A 1 113 ? -15.164 -20.281 -3.066 1 94.19 113 ARG A CA 1
ATOM 874 C C . ARG A 1 113 ? -14.461 -18.969 -2.686 1 94.19 113 ARG A C 1
ATOM 876 O O . ARG A 1 113 ? -13.586 -18.969 -1.817 1 94.19 113 ARG A O 1
ATOM 883 N N . LEU A 1 114 ? -14.828 -17.891 -3.307 1 95.88 114 LEU A N 1
ATOM 884 C CA . LEU A 1 114 ? -14.234 -16.578 -3.012 1 95.88 114 LEU A CA 1
ATOM 885 C C . LEU A 1 114 ? -14.531 -16.172 -1.576 1 95.88 114 LEU A C 1
ATOM 887 O O . LEU A 1 114 ? -13.641 -15.703 -0.862 1 95.88 114 LEU A O 1
ATOM 891 N N . LEU A 1 115 ? -15.758 -16.375 -1.132 1 95.75 115 LEU A N 1
ATOM 892 C CA . LEU A 1 115 ? -16.156 -15.992 0.218 1 95.75 115 LEU A CA 1
ATOM 893 C C . LEU A 1 115 ? -15.414 -16.828 1.26 1 95.75 115 LEU A C 1
ATOM 895 O O . LEU A 1 115 ? -14.93 -16.281 2.258 1 95.75 115 LEU A O 1
ATOM 899 N N . GLU A 1 116 ? -15.328 -18.078 0.982 1 93.25 116 GLU A N 1
ATOM 900 C CA . GLU A 1 116 ? -14.594 -18.953 1.886 1 93.25 116 GLU A CA 1
ATOM 901 C C . GLU A 1 116 ? -13.125 -18.562 1.972 1 93.25 116 GLU A C 1
ATOM 903 O O . GLU A 1 116 ? -12.523 -18.625 3.047 1 93.25 116 GLU A O 1
ATOM 908 N N . GLY A 1 117 ? -12.602 -18.203 0.841 1 92.25 117 GLY A N 1
ATOM 909 C CA . GLY A 1 117 ? -11.234 -17.734 0.816 1 92.25 117 GLY A CA 1
ATOM 910 C C . GLY A 1 117 ? -11.016 -16.484 1.658 1 92.25 117 GLY A C 1
ATOM 911 O O . GLY A 1 117 ? -9.984 -16.359 2.328 1 92.25 117 GLY A O 1
ATOM 912 N N . LEU A 1 118 ? -11.938 -15.594 1.646 1 90.94 118 LEU A N 1
ATOM 913 C CA . LEU A 1 118 ? -11.859 -14.359 2.428 1 90.94 118 LEU A CA 1
ATOM 914 C C . LEU A 1 118 ? -11.891 -14.664 3.922 1 90.94 118 LEU A C 1
ATOM 916 O O . LEU A 1 118 ? -11.281 -13.953 4.719 1 90.94 118 LEU A O 1
ATOM 920 N N . GLU A 1 119 ? -12.523 -15.703 4.254 1 87.62 119 GLU A N 1
ATOM 921 C CA . GLU A 1 119 ? -12.664 -16.078 5.66 1 87.62 119 GLU A CA 1
ATOM 922 C C . GLU A 1 119 ? -11.477 -16.906 6.133 1 87.62 119 GLU A C 1
ATOM 924 O O . GLU A 1 119 ? -10.891 -16.625 7.18 1 87.62 119 GLU A O 1
ATOM 929 N N . LYS A 1 120 ? -11.109 -17.922 5.371 1 88 120 LYS A N 1
ATOM 930 C CA . LYS A 1 120 ? -10.07 -18.859 5.77 1 88 120 LYS A CA 1
ATOM 931 C C . LYS A 1 120 ? -8.68 -18.297 5.496 1 88 120 LYS A C 1
ATOM 933 O O . LYS A 1 120 ? -7.746 -18.516 6.27 1 88 120 LYS A O 1
ATOM 938 N N . GLY A 1 121 ? -8.555 -17.594 4.391 1 90.56 121 GLY A N 1
ATOM 939 C CA . GLY A 1 121 ? -7.266 -17.031 4.008 1 90.56 121 GLY A CA 1
ATOM 940 C C . GLY A 1 121 ? -6.359 -18.031 3.326 1 90.56 121 GLY A C 1
ATOM 941 O O . GLY A 1 121 ? -6.836 -18.984 2.707 1 90.56 121 GLY A O 1
ATOM 942 N N . LYS A 1 122 ? -5.039 -17.781 3.334 1 95.75 122 LYS A N 1
ATOM 943 C CA . LYS A 1 122 ? -4 -18.641 2.771 1 95.75 122 LYS A CA 1
ATOM 944 C C . LYS A 1 122 ? -3.707 -19.828 3.688 1 95.75 122 LYS A C 1
ATOM 946 O O . LYS A 1 122 ? -4.133 -19.844 4.844 1 95.75 122 LYS A O 1
ATOM 951 N N . PRO A 1 123 ? -3.039 -20.875 3.082 1 97 123 PRO A N 1
ATOM 952 C CA . PRO A 1 123 ? -2.588 -21.953 3.967 1 97 123 PRO A CA 1
ATOM 953 C C . PRO A 1 123 ? -1.678 -21.453 5.09 1 97 123 PRO A C 1
ATOM 955 O O . PRO A 1 123 ? -0.917 -20.5 4.895 1 97 123 PRO A O 1
ATOM 958 N N . GLU A 1 124 ? -1.694 -22.125 6.184 1 96.25 124 GLU A N 1
ATOM 959 C CA . GLU A 1 124 ? -0.917 -21.719 7.352 1 96.25 124 GLU A CA 1
ATOM 960 C C . GLU A 1 124 ? 0.58 -21.875 7.102 1 96.25 124 GLU A C 1
ATOM 962 O O . GLU A 1 124 ? 1.396 -21.172 7.691 1 96.25 124 GLU A O 1
ATOM 967 N N . TYR A 1 125 ? 0.89 -22.859 6.215 1 97.94 125 TYR A N 1
ATOM 968 C CA . TYR A 1 125 ? 2.289 -23.172 5.934 1 97.94 125 TYR A CA 1
ATOM 969 C C . TYR A 1 125 ? 2.51 -23.391 4.441 1 97.94 125 TYR A C 1
ATOM 971 O O . TYR A 1 125 ? 1.575 -23.75 3.719 1 97.94 125 TYR A O 1
ATOM 979 N N . PHE A 1 126 ? 3.682 -23.125 4.086 1 98.69 126 PHE A N 1
ATOM 980 C CA . PHE A 1 126 ? 4.215 -23.672 2.842 1 98.69 126 PHE A CA 1
ATOM 981 C C . PHE A 1 126 ? 5.117 -24.859 3.113 1 98.69 126 PHE A C 1
ATOM 983 O O . PHE A 1 126 ? 6.188 -24.719 3.713 1 98.69 126 PHE A O 1
ATOM 990 N N . GLU A 1 127 ? 4.641 -25.969 2.621 1 98.12 127 GLU A N 1
ATOM 991 C CA . GLU A 1 127 ? 5.383 -27.188 2.877 1 98.12 127 GLU A CA 1
ATOM 992 C C . GLU A 1 127 ? 6.25 -27.578 1.68 1 98.12 127 GLU A C 1
ATOM 994 O O . GLU A 1 127 ? 5.762 -27.641 0.55 1 98.12 127 GLU A O 1
ATOM 999 N N . CYS A 1 128 ? 7.516 -27.781 1.952 1 96.5 128 CYS A N 1
ATOM 1000 C CA . CYS A 1 128 ? 8.469 -28.188 0.927 1 96.5 128 CYS A CA 1
ATOM 1001 C C . CYS A 1 128 ? 9.461 -29.203 1.483 1 96.5 128 CYS A C 1
ATOM 1003 O O . CYS A 1 128 ? 10.484 -28.828 2.061 1 96.5 128 CYS A O 1
ATOM 1005 N N . GLY A 1 129 ? 9.273 -30.453 1.228 1 94.31 129 GLY A N 1
ATOM 1006 C CA . GLY A 1 129 ? 10.094 -31.5 1.808 1 94.31 129 GLY A CA 1
ATOM 1007 C C . GLY A 1 129 ? 10.047 -31.531 3.324 1 94.31 129 GLY A C 1
ATOM 1008 O O . GLY A 1 129 ? 8.969 -31.625 3.916 1 94.31 129 GLY A O 1
ATOM 1009 N N . LYS A 1 130 ? 11.211 -31.344 3.912 1 94.31 130 LYS A N 1
ATOM 1010 C CA . LYS A 1 130 ? 11.305 -31.406 5.367 1 94.31 130 LYS A CA 1
ATOM 1011 C C . LYS A 1 130 ? 11.016 -30.047 5.996 1 94.31 130 LYS A C 1
ATOM 1013 O O . LYS A 1 130 ? 10.961 -29.922 7.219 1 94.31 130 LYS A O 1
ATOM 1018 N N . TYR A 1 131 ? 10.828 -29.125 5.203 1 97.19 131 TYR A N 1
ATOM 1019 C CA . TYR A 1 131 ? 10.633 -27.766 5.715 1 97.19 131 TYR A CA 1
ATOM 1020 C C . TYR A 1 131 ? 9.156 -27.391 5.723 1 97.19 131 TYR A C 1
ATOM 1022 O O . TYR A 1 131 ? 8.398 -27.812 4.844 1 97.19 131 TYR A O 1
ATOM 1030 N N . ARG A 1 132 ? 8.781 -26.688 6.703 1 97.5 132 ARG A N 1
ATOM 1031 C CA . ARG A 1 132 ? 7.473 -26.047 6.852 1 97.5 132 ARG A CA 1
ATOM 1032 C C . ARG A 1 132 ? 7.613 -24.562 7.176 1 97.5 132 ARG A C 1
ATOM 1034 O O . ARG A 1 132 ? 8.031 -24.203 8.273 1 97.5 132 ARG A O 1
ATOM 1041 N N . LEU A 1 133 ? 7.293 -23.734 6.211 1 98.19 133 LEU A N 1
ATOM 1042 C CA . LEU A 1 133 ? 7.438 -22.297 6.387 1 98.19 133 LEU A CA 1
ATOM 1043 C C . LEU A 1 133 ? 6.102 -21.656 6.762 1 98.19 133 LEU A C 1
ATOM 1045 O O . LEU A 1 133 ? 5.16 -21.672 5.969 1 98.19 133 LEU A O 1
ATOM 1049 N N . PRO A 1 134 ? 5.938 -21.094 7.957 1 98.12 134 PRO A N 1
ATOM 1050 C CA . PRO A 1 134 ? 4.691 -20.422 8.32 1 98.12 134 PRO A CA 1
ATOM 1051 C C . PRO A 1 134 ? 4.375 -19.234 7.402 1 98.12 134 PRO A C 1
ATOM 1053 O O . PRO A 1 134 ? 5.258 -18.438 7.098 1 98.12 134 PRO A O 1
ATOM 1056 N N . ILE A 1 135 ? 3.156 -19.188 6.953 1 97.62 135 ILE A N 1
ATOM 1057 C CA . ILE A 1 135 ? 2.715 -18.109 6.082 1 97.62 135 ILE A CA 1
ATOM 1058 C C . ILE A 1 135 ? 1.982 -17.047 6.902 1 97.62 135 ILE A C 1
ATOM 1060 O O . ILE A 1 135 ? 1.158 -17.375 7.758 1 97.62 135 ILE A O 1
ATOM 1064 N N . GLY A 1 136 ? 2.281 -15.719 6.699 1 93.12 136 GLY A N 1
ATOM 1065 C CA . GLY A 1 136 ? 1.585 -14.641 7.383 1 93.12 136 GLY A CA 1
ATOM 1066 C C . GLY A 1 136 ? 2.43 -13.961 8.445 1 93.12 136 GLY A C 1
ATOM 1067 O O . GLY A 1 136 ? 2.186 -12.805 8.789 1 93.12 136 GLY A O 1
ATOM 1068 N N . GLU A 1 137 ? 3.496 -14.656 8.945 1 93.62 137 GLU A N 1
ATOM 1069 C CA . GLU A 1 137 ? 4.293 -14.125 10.047 1 93.62 137 GLU A CA 1
ATOM 1070 C C . GLU A 1 137 ? 5.383 -13.188 9.539 1 93.62 137 GLU A C 1
ATOM 1072 O O . GLU A 1 137 ? 5.652 -12.148 10.148 1 93.62 137 GLU A O 1
ATOM 1077 N N . LYS A 1 138 ? 5.965 -13.578 8.523 1 97.69 138 LYS A N 1
ATOM 1078 C CA . LYS A 1 138 ? 7.012 -12.758 7.918 1 97.69 138 LYS A CA 1
ATOM 1079 C C . LYS A 1 138 ? 7.082 -12.992 6.41 1 97.69 138 LYS A C 1
ATOM 1081 O O . LYS A 1 138 ? 6.531 -13.969 5.902 1 97.69 138 LYS A O 1
ATOM 1086 N N . THR A 1 139 ? 7.734 -12.055 5.762 1 98.75 139 THR A N 1
ATOM 1087 C CA . THR A 1 139 ? 8.07 -12.242 4.355 1 98.75 139 THR A CA 1
ATOM 1088 C C . THR A 1 139 ? 9.352 -13.055 4.199 1 98.75 139 THR A C 1
ATOM 1090 O O . THR A 1 139 ? 10.359 -12.758 4.844 1 98.75 139 THR A O 1
ATOM 1093 N N . TYR A 1 140 ? 9.312 -14.062 3.402 1 98.88 140 TYR A N 1
ATOM 1094 C CA . TYR A 1 140 ? 10.5 -14.875 3.154 1 98.88 140 TYR A CA 1
ATOM 1095 C C . TYR A 1 140 ? 11.312 -14.312 1.996 1 98.88 140 TYR A C 1
ATOM 1097 O O . TYR A 1 140 ? 10.75 -13.867 0.993 1 98.88 140 TYR A O 1
ATOM 1105 N N . VAL A 1 141 ? 12.625 -14.336 2.18 1 98.94 141 VAL A N 1
ATOM 1106 C CA . VAL A 1 141 ? 13.531 -13.852 1.142 1 98.94 141 VAL A CA 1
ATOM 1107 C C . VAL A 1 141 ? 14.188 -15.039 0.433 1 98.94 141 VAL A C 1
ATOM 1109 O O . VAL A 1 141 ? 14.844 -15.859 1.069 1 98.94 141 VAL A O 1
ATOM 1112 N N . MET A 1 142 ? 13.906 -15.117 -0.835 1 98.94 142 MET A N 1
ATOM 1113 C CA . MET A 1 142 ? 14.5 -16.125 -1.713 1 98.94 142 MET A CA 1
ATOM 1114 C C . MET A 1 142 ? 15.672 -15.539 -2.492 1 98.94 142 MET A C 1
ATOM 1116 O O . MET A 1 142 ? 15.484 -14.672 -3.342 1 98.94 142 MET A O 1
ATOM 1120 N N . GLY A 1 143 ? 16.875 -16.062 -2.16 1 98.69 143 GLY A N 1
ATOM 1121 C CA . GLY A 1 143 ? 18.062 -15.578 -2.838 1 98.69 143 GLY A CA 1
ATOM 1122 C C . GLY A 1 143 ? 18.328 -16.281 -4.156 1 98.69 143 GLY A C 1
ATOM 1123 O O . GLY A 1 143 ? 18.25 -17.516 -4.23 1 98.69 143 GLY A O 1
ATOM 1124 N N . ILE A 1 144 ? 18.641 -15.531 -5.156 1 97.62 144 ILE A N 1
ATOM 1125 C CA . ILE A 1 144 ? 18.891 -16.062 -6.492 1 97.62 144 ILE A CA 1
ATOM 1126 C C . ILE A 1 144 ? 20.359 -16.484 -6.609 1 97.62 144 ILE A C 1
ATOM 1128 O O . ILE A 1 144 ? 21.266 -15.688 -6.391 1 97.62 144 ILE A O 1
ATOM 1132 N N . LEU A 1 145 ? 20.578 -17.688 -6.934 1 96.25 145 LEU A N 1
ATOM 1133 C CA . LEU A 1 145 ? 21.906 -18.234 -7.199 1 96.25 145 LEU A CA 1
ATOM 1134 C C . LEU A 1 145 ? 22 -18.75 -8.625 1 96.25 145 LEU A C 1
ATOM 1136 O O . LEU A 1 145 ? 21.562 -19.875 -8.914 1 96.25 145 LEU A O 1
ATOM 1140 N N . ASN A 1 146 ? 22.625 -17.969 -9.484 1 90.75 146 ASN A N 1
ATOM 1141 C CA . ASN A 1 146 ? 22.828 -18.391 -10.867 1 90.75 146 ASN A CA 1
ATOM 1142 C C . ASN A 1 146 ? 24.125 -19.156 -11.031 1 90.75 146 ASN A C 1
ATOM 1144 O O . ASN A 1 146 ? 25.188 -18.688 -10.602 1 90.75 146 ASN A O 1
ATOM 1148 N N . VAL A 1 147 ? 23.938 -20.312 -11.625 1 87.69 147 VAL A N 1
ATOM 1149 C CA . VAL A 1 147 ? 25.109 -21.141 -11.898 1 87.69 147 VAL A CA 1
ATOM 1150 C C . VAL A 1 147 ? 25.391 -21.141 -13.398 1 87.69 147 VAL A C 1
ATOM 1152 O O . VAL A 1 147 ? 24.734 -21.859 -14.164 1 87.69 147 VAL A O 1
ATOM 1155 N N . THR A 1 148 ? 26.031 -20.266 -14.055 1 69.94 148 THR A N 1
ATOM 1156 C CA . THR A 1 148 ? 26.297 -20.188 -15.484 1 69.94 148 THR A CA 1
ATOM 1157 C C . THR A 1 148 ? 27.734 -20.562 -15.789 1 69.94 148 THR A C 1
ATOM 1159 O O . THR A 1 148 ? 28.594 -20.547 -14.906 1 69.94 148 THR A O 1
ATOM 1162 N N . PRO A 1 149 ? 27.922 -21.219 -17.172 1 61.59 149 PRO A N 1
ATOM 1163 C CA . PRO A 1 149 ? 29.172 -21.828 -17.641 1 61.59 149 PRO A CA 1
ATOM 1164 C C . PRO A 1 149 ? 30.375 -20.906 -17.438 1 61.59 149 PRO A C 1
ATOM 1166 O O . PRO A 1 149 ? 31.516 -21.391 -17.328 1 61.59 149 PRO A O 1
ATOM 1169 N N . ASP A 1 150 ? 30.234 -19.719 -17.781 1 51.22 150 ASP A N 1
ATOM 1170 C CA . ASP A 1 150 ? 31.578 -19.203 -17.984 1 51.22 150 ASP A CA 1
ATOM 1171 C C . ASP A 1 150 ? 32.562 -19.781 -16.953 1 51.22 150 ASP A C 1
ATOM 1173 O O . ASP A 1 150 ? 33.781 -19.609 -17.078 1 51.22 150 ASP A O 1
ATOM 1177 N N . SER A 1 151 ? 32 -20.391 -15.969 1 45.56 151 SER A N 1
ATOM 1178 C CA . SER A 1 151 ? 32.938 -20.766 -14.922 1 45.56 151 SER A CA 1
ATOM 1179 C C . SER A 1 151 ? 33.312 -22.25 -15.023 1 45.56 151 SER A C 1
ATOM 1181 O O . SER A 1 151 ? 34.219 -22.719 -14.312 1 45.56 151 SER A O 1
ATOM 1183 N N . PHE A 1 152 ? 32.531 -23.188 -15.758 1 44.72 152 PHE A N 1
ATOM 1184 C CA . PHE A 1 152 ? 32.781 -24.609 -15.586 1 44.72 152 PHE A CA 1
ATOM 1185 C C . PHE A 1 152 ? 33.875 -25.094 -16.547 1 44.72 152 PHE A C 1
ATOM 1187 O O . PHE A 1 152 ? 33.781 -26.219 -17.047 1 44.72 152 PHE A O 1
ATOM 1194 N N . SER A 1 153 ? 34.594 -24.391 -17.125 1 40.28 153 SER A N 1
ATOM 1195 C CA . SER A 1 153 ? 35.719 -25.016 -17.844 1 40.28 153 SER A CA 1
ATOM 1196 C C . SER A 1 153 ? 36.469 -25.984 -16.938 1 40.28 153 SER A C 1
ATOM 1198 O O . SER A 1 153 ? 36.375 -25.922 -15.711 1 40.28 153 SER A O 1
ATOM 1200 N N . ASP A 1 154 ? 37.469 -26.859 -17.516 1 42.84 154 ASP A N 1
ATOM 1201 C CA . ASP A 1 154 ? 38.156 -27.953 -16.859 1 42.84 154 ASP A CA 1
ATOM 1202 C C . ASP A 1 154 ? 38.469 -27.625 -15.398 1 42.84 154 ASP A C 1
ATOM 1204 O O . ASP A 1 154 ? 38.094 -28.406 -14.508 1 42.84 154 ASP A O 1
ATOM 1208 N N . GLY A 1 155 ? 39.5 -27.094 -15.102 1 45.38 155 GLY A N 1
ATOM 1209 C CA . GLY A 1 155 ? 40.062 -26.656 -13.82 1 45.38 155 GLY A CA 1
ATOM 1210 C C . GLY A 1 155 ? 39.156 -25.625 -13.117 1 45.38 155 GLY A C 1
ATOM 1211 O O . GLY A 1 155 ? 39.375 -25.344 -11.938 1 45.38 155 GLY A O 1
ATOM 1212 N N . GLY A 1 156 ? 38.125 -25.062 -13.75 1 44.47 156 GLY A N 1
ATOM 1213 C CA . GLY A 1 156 ? 37.312 -23.891 -13.484 1 44.47 156 GLY A CA 1
ATOM 1214 C C . GLY A 1 156 ? 35.938 -24.234 -12.891 1 44.47 156 GLY A C 1
ATOM 1215 O O . GLY A 1 156 ? 35.312 -23.406 -12.227 1 44.47 156 GLY A O 1
ATOM 1216 N N . LYS A 1 157 ? 35.625 -25.484 -13.031 1 51.5 157 LYS A N 1
ATOM 1217 C CA . LYS A 1 157 ? 34.312 -25.953 -12.586 1 51.5 157 LYS A CA 1
ATOM 1218 C C . LYS A 1 157 ? 34.219 -25.938 -11.07 1 51.5 157 LYS A C 1
ATOM 1220 O O . LYS A 1 157 ? 33.219 -25.469 -10.516 1 51.5 157 LYS A O 1
ATOM 1225 N N . TYR A 1 158 ? 35.125 -26.688 -10.531 1 48.41 158 TYR A N 1
ATOM 1226 C CA . TYR A 1 158 ? 35.156 -26.75 -9.07 1 48.41 158 TYR A CA 1
ATOM 1227 C C . TYR A 1 158 ? 35.188 -25.359 -8.461 1 48.41 158 TYR A C 1
ATOM 1229 O O . TYR A 1 158 ? 34.562 -25.109 -7.43 1 48.41 158 TYR A O 1
ATOM 1237 N N . LEU A 1 159 ? 35.906 -24.578 -9.055 1 55.56 159 LEU A N 1
ATOM 1238 C CA . LEU A 1 159 ? 35.969 -23.203 -8.578 1 55.56 159 LEU A CA 1
ATOM 1239 C C . LEU A 1 159 ? 34.625 -22.5 -8.711 1 55.56 159 LEU A C 1
ATOM 1241 O O . LEU A 1 159 ? 34.25 -21.703 -7.844 1 55.56 159 LEU A O 1
ATOM 1245 N N . ASP A 1 160 ? 33.938 -23.156 -9.617 1 77 160 ASP A N 1
ATOM 1246 C CA . ASP A 1 160 ? 32.625 -22.547 -9.867 1 77 160 ASP A CA 1
ATOM 1247 C C . ASP A 1 160 ? 31.594 -23.047 -8.859 1 77 160 ASP A C 1
ATOM 1249 O O . ASP A 1 160 ? 30.812 -22.25 -8.328 1 77 160 ASP A O 1
ATOM 1253 N N . ILE A 1 161 ? 31.875 -24.297 -8.422 1 86.81 161 ILE A N 1
ATOM 1254 C CA . ILE A 1 161 ? 30.953 -24.859 -7.438 1 86.81 161 ILE A CA 1
ATOM 1255 C C . ILE A 1 161 ? 31.219 -24.266 -6.062 1 86.81 161 ILE A C 1
ATOM 1257 O O . ILE A 1 161 ? 30.297 -23.859 -5.355 1 86.81 161 ILE A O 1
ATOM 1261 N N . ASP A 1 162 ? 32.5 -24.141 -5.746 1 90.75 162 ASP A N 1
ATOM 1262 C CA . ASP A 1 162 ? 32.875 -23.562 -4.461 1 90.75 162 ASP A CA 1
ATOM 1263 C C . ASP A 1 162 ? 32.406 -22.109 -4.344 1 90.75 162 ASP A C 1
ATOM 1265 O O . ASP A 1 162 ? 31.938 -21.688 -3.283 1 90.75 162 ASP A O 1
ATOM 1269 N N . SER A 1 163 ? 32.562 -21.469 -5.387 1 91.88 163 SER A N 1
ATOM 1270 C CA . SER A 1 163 ? 32.125 -20.078 -5.398 1 91.88 163 SER A CA 1
ATOM 1271 C C . SER A 1 163 ? 30.609 -19.969 -5.219 1 91.88 163 SER A C 1
ATOM 1273 O O . SER A 1 163 ? 30.125 -19.094 -4.496 1 91.88 163 SER A O 1
ATOM 1275 N N . ALA A 1 164 ? 29.922 -20.812 -5.922 1 93.94 164 ALA A N 1
ATOM 1276 C CA . ALA A 1 164 ? 28.469 -20.828 -5.801 1 93.94 164 ALA A CA 1
ATOM 1277 C C . ALA A 1 164 ? 28.047 -21.156 -4.375 1 93.94 164 ALA A C 1
ATOM 1279 O O . ALA A 1 164 ? 27.141 -20.516 -3.822 1 93.94 164 ALA A O 1
ATOM 1280 N N . VAL A 1 165 ? 28.672 -22.125 -3.812 1 95.44 165 VAL A N 1
ATOM 1281 C CA . VAL A 1 165 ? 28.359 -22.547 -2.457 1 95.44 165 VAL A CA 1
ATOM 1282 C C . VAL A 1 165 ? 28.688 -21.438 -1.468 1 95.44 165 VAL A C 1
ATOM 1284 O O . VAL A 1 165 ? 27.906 -21.156 -0.555 1 95.44 165 VAL A O 1
ATOM 1287 N N . LYS A 1 166 ? 29.812 -20.828 -1.65 1 95.69 166 LYS A N 1
ATOM 1288 C CA . LYS A 1 166 ? 30.203 -19.703 -0.803 1 95.69 166 LYS A CA 1
ATOM 1289 C C . LYS A 1 166 ? 29.172 -18.578 -0.885 1 95.69 166 LYS A C 1
ATOM 1291 O O . LYS A 1 166 ? 28.766 -18.031 0.14 1 95.69 166 LYS A O 1
ATOM 1296 N N . ARG A 1 167 ? 28.797 -18.297 -2.041 1 95.81 167 ARG A N 1
ATOM 1297 C CA . ARG A 1 167 ? 27.797 -17.234 -2.236 1 95.81 167 ARG A CA 1
ATOM 1298 C C . ARG A 1 167 ? 26.484 -17.594 -1.548 1 95.81 167 ARG A C 1
ATOM 1300 O O . ARG A 1 167 ? 25.859 -16.734 -0.926 1 95.81 167 ARG A O 1
ATOM 1307 N N . ALA A 1 168 ? 26.094 -18.781 -1.688 1 97.75 168 ALA A N 1
ATOM 1308 C CA . ALA A 1 168 ? 24.875 -19.234 -1.034 1 97.75 168 ALA A CA 1
ATOM 1309 C C . ALA A 1 168 ? 24.969 -19.078 0.481 1 97.75 168 ALA A C 1
ATOM 1311 O O . ALA A 1 168 ? 24.016 -18.641 1.133 1 97.75 168 ALA A O 1
ATOM 1312 N N . ARG A 1 169 ? 26.078 -19.422 1.038 1 98 169 ARG A N 1
ATOM 1313 C CA . ARG A 1 169 ? 26.297 -19.266 2.473 1 98 169 ARG A CA 1
ATOM 1314 C C . ARG A 1 169 ? 26.203 -17.797 2.883 1 98 169 ARG A C 1
ATOM 1316 O O . ARG A 1 169 ? 25.625 -17.484 3.92 1 98 169 ARG A O 1
ATOM 1323 N N . GLU A 1 170 ? 26.812 -17 2.082 1 98 170 GLU A N 1
ATOM 1324 C CA . GLU A 1 170 ? 26.734 -15.555 2.332 1 98 170 GLU A CA 1
ATOM 1325 C C . GLU A 1 170 ? 25.297 -15.07 2.332 1 98 170 GLU A C 1
ATOM 1327 O O . GLU A 1 170 ? 24.906 -14.266 3.186 1 98 170 GLU A O 1
ATOM 1332 N N . MET A 1 171 ? 24.547 -15.531 1.399 1 98.5 171 MET A N 1
ATOM 1333 C CA . MET A 1 171 ? 23.141 -15.133 1.32 1 98.5 171 MET A CA 1
ATOM 1334 C C . MET A 1 171 ? 22.391 -15.555 2.578 1 98.5 171 MET A C 1
ATOM 1336 O O . MET A 1 171 ? 21.578 -14.781 3.107 1 98.5 171 MET A O 1
ATOM 1340 N N . VAL A 1 172 ? 22.641 -16.75 3.01 1 98.69 172 VAL A N 1
ATOM 1341 C CA . VAL A 1 172 ? 21.984 -17.234 4.219 1 98.69 172 VAL A CA 1
ATOM 1342 C C . VAL A 1 172 ? 22.391 -16.359 5.41 1 98.69 172 VAL A C 1
ATOM 1344 O O . VAL A 1 172 ? 21.547 -15.984 6.223 1 98.69 172 VAL A O 1
ATOM 1347 N N . ASP A 1 173 ? 23.641 -16.016 5.488 1 98.38 173 ASP A N 1
ATOM 1348 C CA . ASP A 1 173 ? 24.141 -15.141 6.551 1 98.38 173 ASP A CA 1
ATOM 1349 C C . ASP A 1 173 ? 23.484 -13.766 6.477 1 98.38 173 ASP A C 1
ATOM 1351 O O . ASP A 1 173 ? 23.25 -13.125 7.504 1 98.38 173 ASP A O 1
ATOM 1355 N N . GLU A 1 174 ? 23.203 -13.391 5.285 1 98.31 174 GLU A N 1
ATOM 1356 C CA . GLU A 1 174 ? 22.562 -12.094 5.051 1 98.31 174 GLU A CA 1
ATOM 1357 C C . GLU A 1 174 ? 21.078 -12.141 5.402 1 98.31 174 GLU A C 1
ATOM 1359 O O . GLU A 1 174 ? 20.438 -11.094 5.535 1 98.31 174 GLU A O 1
ATOM 1364 N N . GLY A 1 175 ? 20.484 -13.336 5.473 1 98.56 175 GLY A N 1
ATOM 1365 C CA . GLY A 1 175 ? 19.109 -13.445 5.922 1 98.56 175 GLY A CA 1
ATOM 1366 C C . GLY A 1 175 ? 18.219 -14.164 4.934 1 98.56 175 GLY A C 1
ATOM 1367 O O . GLY A 1 175 ? 17 -14.195 5.102 1 98.56 175 GLY A O 1
ATOM 1368 N N . ALA A 1 176 ? 18.797 -14.789 3.9 1 98.75 176 ALA A N 1
ATOM 1369 C CA . ALA A 1 176 ? 17.969 -15.547 2.959 1 98.75 176 ALA A CA 1
ATOM 1370 C C . ALA A 1 176 ? 17.312 -16.734 3.643 1 98.75 176 ALA A C 1
ATOM 1372 O O . ALA A 1 176 ? 17.938 -17.438 4.441 1 98.75 176 ALA A O 1
ATOM 1373 N N . ASP A 1 177 ? 16.031 -16.891 3.277 1 98.81 177 ASP A N 1
ATOM 1374 C CA . ASP A 1 177 ? 15.273 -18 3.838 1 98.81 177 ASP A CA 1
ATOM 1375 C C . ASP A 1 177 ? 15.242 -19.188 2.881 1 98.81 177 ASP A C 1
ATOM 1377 O O . ASP A 1 177 ? 14.969 -20.312 3.293 1 98.81 177 ASP A O 1
ATOM 1381 N N . ILE A 1 178 ? 15.359 -18.953 1.639 1 98.88 178 ILE A N 1
ATOM 1382 C CA . ILE A 1 178 ? 15.344 -19.922 0.546 1 98.88 178 ILE A CA 1
ATOM 1383 C C . ILE A 1 178 ? 16.453 -19.594 -0.448 1 98.88 178 ILE A C 1
ATOM 1385 O O . ILE A 1 178 ? 16.734 -18.422 -0.71 1 98.88 178 ILE A O 1
ATOM 1389 N N . ILE A 1 179 ? 17.109 -20.578 -0.97 1 98.75 179 ILE A N 1
ATOM 1390 C CA . ILE A 1 179 ? 18.078 -20.391 -2.045 1 98.75 179 ILE A CA 1
ATOM 1391 C C . ILE A 1 179 ? 17.531 -20.984 -3.342 1 98.75 179 ILE A C 1
ATOM 1393 O O . ILE A 1 179 ? 17.172 -22.156 -3.389 1 98.75 179 ILE A O 1
ATOM 1397 N N . ASP A 1 180 ? 17.469 -20.188 -4.352 1 98.5 180 ASP A N 1
ATOM 1398 C CA . ASP A 1 180 ? 16.953 -20.594 -5.656 1 98.5 180 ASP A CA 1
ATOM 1399 C C . ASP A 1 180 ? 18.078 -20.766 -6.664 1 98.5 180 ASP A C 1
ATOM 1401 O O . ASP A 1 180 ? 18.688 -19.797 -7.098 1 98.5 180 ASP A O 1
ATOM 1405 N N . VAL A 1 181 ? 18.281 -21.984 -7.102 1 97.56 181 VAL A N 1
ATOM 1406 C CA . VAL A 1 181 ? 19.391 -22.328 -7.98 1 97.56 181 VAL A CA 1
ATOM 1407 C C . VAL A 1 181 ? 18.906 -22.422 -9.422 1 97.56 181 VAL A C 1
ATOM 1409 O O . VAL A 1 181 ? 17.953 -23.141 -9.711 1 97.56 181 VAL A O 1
ATOM 1412 N N . GLY A 1 182 ? 19.5 -21.641 -10.273 1 94.06 182 GLY A N 1
ATOM 1413 C CA . GLY A 1 182 ? 19.172 -21.672 -11.688 1 94.06 182 GLY A CA 1
ATOM 1414 C C . GLY A 1 182 ? 20.375 -21.938 -12.57 1 94.06 182 GLY A C 1
ATOM 1415 O O . GLY A 1 182 ? 21.453 -21.391 -12.344 1 94.06 182 GLY A O 1
ATOM 1416 N N . GLY A 1 183 ? 20.188 -22.781 -13.523 1 88.56 183 GLY A N 1
ATOM 1417 C CA . GLY A 1 183 ? 21.25 -23.109 -14.453 1 88.56 183 GLY A CA 1
ATOM 1418 C C . GLY A 1 183 ? 21.016 -22.562 -15.844 1 88.56 183 GLY A C 1
ATOM 1419 O O . GLY A 1 183 ? 21.844 -22.734 -16.734 1 88.56 183 GLY A O 1
ATOM 1420 N N . GLU A 1 184 ? 19.891 -22 -16 1 82.06 184 GLU A N 1
ATOM 1421 C CA . GLU A 1 184 ? 19.453 -21.422 -17.281 1 82.06 184 GLU A CA 1
ATOM 1422 C C . GLU A 1 184 ? 18.844 -20.047 -17.078 1 82.06 184 GLU A C 1
ATOM 1424 O O . GLU A 1 184 ? 18.078 -19.828 -16.125 1 82.06 184 GLU A O 1
ATOM 1429 N N . SER A 1 185 ? 19.406 -19.094 -17.969 1 74.38 185 SER A N 1
ATOM 1430 C CA . SER A 1 185 ? 18.703 -17.828 -17.953 1 74.38 185 SER A CA 1
ATOM 1431 C C . SER A 1 185 ? 17.312 -17.953 -18.578 1 74.38 185 SER A C 1
ATOM 1433 O O . SER A 1 185 ? 17.156 -18.625 -19.594 1 74.38 185 SER A O 1
ATOM 1435 N N . THR A 1 186 ? 16.359 -17.5 -17.828 1 67.88 186 THR A N 1
ATOM 1436 C CA . THR A 1 186 ? 15 -17.531 -18.359 1 67.88 186 THR A CA 1
ATOM 1437 C C . THR A 1 186 ? 14.57 -16.156 -18.828 1 67.88 186 THR A C 1
ATOM 1439 O O . THR A 1 186 ? 13.398 -15.922 -19.109 1 67.88 186 THR A O 1
ATOM 1442 N N . ARG A 1 187 ? 15.555 -15.344 -19.031 1 66.75 187 ARG A N 1
ATOM 1443 C CA . ARG A 1 187 ? 15.258 -14.008 -19.547 1 66.75 187 ARG A CA 1
ATOM 1444 C C . ARG A 1 187 ? 14.797 -14.078 -21 1 66.75 187 ARG A C 1
ATOM 1446 O O . ARG A 1 187 ? 15.203 -14.969 -21.734 1 66.75 187 ARG A O 1
ATOM 1453 N N . PRO A 1 188 ? 13.891 -13.133 -21.281 1 63.28 188 PRO A N 1
ATOM 1454 C CA . PRO A 1 188 ? 13.477 -13.109 -22.688 1 63.28 188 PRO A CA 1
ATOM 1455 C C . PRO A 1 188 ? 14.656 -12.992 -23.641 1 63.28 188 PRO A C 1
ATOM 1457 O O . PRO A 1 188 ? 15.57 -12.195 -23.406 1 63.28 188 PRO A O 1
ATOM 1460 N N . GLY A 1 189 ? 14.703 -13.789 -24.625 1 65.06 189 GLY A N 1
ATOM 1461 C CA . GLY A 1 189 ? 15.734 -13.742 -25.656 1 65.06 189 GLY A CA 1
ATOM 1462 C C . GLY A 1 189 ? 16.906 -14.656 -25.359 1 65.06 189 GLY A C 1
ATOM 1463 O O . GLY A 1 189 ? 17.859 -14.711 -26.141 1 65.06 189 GLY A O 1
ATOM 1464 N N . HIS A 1 190 ? 16.797 -15.398 -24.312 1 69.19 190 HIS A N 1
ATOM 1465 C CA . HIS A 1 190 ? 17.922 -16.266 -23.969 1 69.19 190 HIS A CA 1
ATOM 1466 C C . HIS A 1 190 ? 17.906 -17.547 -24.797 1 69.19 190 HIS A C 1
ATOM 1468 O O . HIS A 1 190 ? 16.891 -17.906 -25.375 1 69.19 190 HIS A O 1
ATOM 1474 N N . GLN A 1 191 ? 19.172 -18.109 -24.906 1 71.69 191 GLN A N 1
ATOM 1475 C CA . GLN A 1 191 ? 19.297 -19.391 -25.594 1 71.69 191 GLN A CA 1
ATOM 1476 C C . GLN A 1 191 ? 19.047 -20.562 -24.656 1 71.69 191 GLN A C 1
ATOM 1478 O O . GLN A 1 191 ? 19.688 -20.672 -23.609 1 71.69 191 GLN A O 1
ATOM 1483 N N . PRO A 1 192 ? 18.109 -21.438 -25.094 1 78.06 192 PRO A N 1
ATOM 1484 C CA . PRO A 1 192 ? 17.781 -22.578 -24.234 1 78.06 192 PRO A CA 1
ATOM 1485 C C . PRO A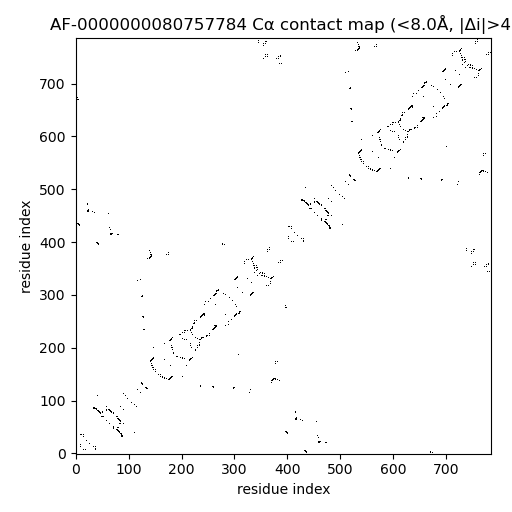 1 192 ? 18.953 -23.547 -24.062 1 78.06 192 PRO A C 1
ATOM 1487 O O . PRO A 1 192 ? 19.75 -23.719 -24.984 1 78.06 192 PRO A O 1
ATOM 1490 N N . VAL A 1 193 ? 19.141 -24.016 -22.875 1 83.56 193 VAL A N 1
ATOM 1491 C CA . VAL A 1 193 ? 20.109 -25.047 -22.516 1 83.56 193 VAL A CA 1
ATOM 1492 C C . VAL A 1 193 ? 19.406 -26.406 -22.453 1 83.56 193 VAL A C 1
ATOM 1494 O O . VAL A 1 193 ? 18.281 -26.516 -21.953 1 83.56 193 VAL A O 1
ATOM 1497 N N . ASP A 1 194 ? 20.031 -27.344 -23 1 89.69 194 ASP A N 1
ATOM 1498 C CA . ASP A 1 194 ? 19.406 -28.656 -22.938 1 89.69 194 ASP A CA 1
ATOM 1499 C C . ASP A 1 194 ? 19.375 -29.203 -21.516 1 89.69 194 ASP A C 1
ATOM 1501 O O . ASP A 1 194 ? 20.078 -28.688 -20.641 1 89.69 194 ASP A O 1
ATOM 1505 N N . ALA A 1 195 ? 18.547 -30.156 -21.25 1 92.75 195 ALA A N 1
ATOM 1506 C CA . ALA A 1 195 ? 18.297 -30.703 -19.922 1 92.75 195 ALA A CA 1
ATOM 1507 C C . ALA A 1 195 ? 19.578 -31.25 -19.297 1 92.75 195 ALA A C 1
ATOM 1509 O O . ALA A 1 195 ? 19.859 -31.016 -18.109 1 92.75 195 ALA A O 1
ATOM 1510 N N . LEU A 1 196 ? 20.328 -31.938 -20.094 1 93.31 196 LEU A N 1
ATOM 1511 C CA . LEU A 1 196 ? 21.531 -32.562 -19.578 1 93.31 196 LEU A CA 1
ATOM 1512 C C . LEU A 1 196 ? 22.547 -31.516 -19.156 1 93.31 196 LEU A C 1
ATOM 1514 O O . LEU A 1 196 ? 23.188 -31.656 -18.109 1 93.31 196 LEU A O 1
ATOM 1518 N N . GLU A 1 197 ? 22.703 -30.516 -19.922 1 90.94 197 GLU A N 1
ATOM 1519 C CA . GLU A 1 197 ? 23.609 -29.422 -19.578 1 90.94 197 GLU A CA 1
ATOM 1520 C C . GLU A 1 197 ? 23.156 -28.703 -18.312 1 90.94 197 GLU A C 1
ATOM 1522 O O . GLU A 1 197 ? 23.953 -28.391 -17.438 1 90.94 197 GLU A O 1
ATOM 1527 N N . GLU A 1 198 ? 21.891 -28.438 -18.281 1 93.19 198 GLU A N 1
ATOM 1528 C CA . GLU A 1 198 ? 21.344 -27.797 -17.078 1 93.19 198 GLU A CA 1
ATOM 1529 C C . GLU A 1 198 ? 21.562 -28.656 -15.844 1 93.19 198 GLU A C 1
ATOM 1531 O O . GLU A 1 198 ? 21.922 -28.141 -14.781 1 93.19 198 GLU A O 1
ATOM 1536 N N . ILE A 1 199 ? 21.406 -29.938 -15.984 1 94.69 199 ILE A N 1
ATOM 1537 C CA . ILE A 1 199 ? 21.609 -30.891 -14.891 1 94.69 199 ILE A CA 1
ATOM 1538 C C . ILE A 1 199 ? 23.062 -30.812 -14.422 1 94.69 199 ILE A C 1
ATOM 1540 O O . ILE A 1 199 ? 23.328 -30.719 -13.219 1 94.69 199 ILE A O 1
ATOM 1544 N N . ASN A 1 200 ? 23.953 -30.766 -15.328 1 92.25 200 ASN A N 1
ATOM 1545 C CA . ASN A 1 200 ? 25.375 -30.719 -15 1 92.25 200 ASN A CA 1
ATOM 1546 C C . ASN A 1 200 ? 25.75 -29.438 -14.258 1 92.25 200 ASN A C 1
ATOM 1548 O O . ASN A 1 200 ? 26.672 -29.422 -13.445 1 92.25 200 ASN A O 1
ATOM 1552 N N . ARG A 1 201 ? 24.984 -28.484 -14.547 1 90.56 201 ARG A N 1
ATOM 1553 C CA . ARG A 1 201 ? 25.266 -27.188 -13.938 1 90.56 201 ARG A CA 1
ATOM 1554 C C . ARG A 1 201 ? 24.719 -27.125 -12.516 1 90.56 201 ARG A C 1
ATOM 1556 O O . ARG A 1 201 ? 25.422 -26.703 -11.594 1 90.56 201 ARG A O 1
ATOM 1563 N N . VAL A 1 202 ? 23.5 -27.578 -12.297 1 94.94 202 VAL A N 1
ATOM 1564 C CA . VAL A 1 202 ? 22.797 -27.219 -11.062 1 94.94 202 VAL A CA 1
ATOM 1565 C C . VAL A 1 202 ? 22.938 -28.359 -10.047 1 94.94 202 VAL A C 1
ATOM 1567 O O . VAL A 1 202 ? 22.969 -28.109 -8.836 1 94.94 202 VAL A O 1
ATOM 1570 N N . ILE A 1 203 ? 23.062 -29.609 -10.453 1 96.5 203 ILE A N 1
ATOM 1571 C CA . ILE A 1 203 ? 22.922 -30.75 -9.555 1 96.5 203 ILE A CA 1
ATOM 1572 C C . ILE A 1 203 ? 24.094 -30.781 -8.578 1 96.5 203 ILE A C 1
ATOM 1574 O O . ILE A 1 203 ? 23.891 -30.938 -7.371 1 96.5 203 ILE A O 1
ATOM 1578 N N . PRO A 1 204 ? 25.438 -30.594 -9.016 1 95.69 204 PRO A N 1
ATOM 1579 C CA . PRO A 1 204 ? 26.531 -30.609 -8.047 1 95.69 204 PRO A CA 1
ATOM 1580 C C . PRO A 1 204 ? 26.391 -29.516 -6.977 1 95.69 204 PRO A C 1
ATOM 1582 O O . PRO A 1 204 ? 26.719 -29.75 -5.812 1 95.69 204 PRO A O 1
ATOM 1585 N N . VAL A 1 205 ? 25.891 -28.406 -7.359 1 96.25 205 VAL A N 1
ATOM 1586 C CA . VAL A 1 205 ? 25.703 -27.281 -6.434 1 96.25 205 VAL A CA 1
ATOM 1587 C C . VAL A 1 205 ? 24.578 -27.625 -5.445 1 96.25 205 VAL A C 1
ATOM 1589 O O . VAL A 1 205 ? 24.75 -27.453 -4.234 1 96.25 205 VAL A O 1
ATOM 1592 N N . ILE A 1 206 ? 23.5 -28.172 -5.906 1 97.94 206 ILE A N 1
ATOM 1593 C CA . ILE A 1 206 ? 22.344 -28.5 -5.074 1 97.94 206 ILE A CA 1
ATOM 1594 C C . ILE A 1 206 ? 22.719 -29.578 -4.07 1 97.94 206 ILE A C 1
ATOM 1596 O O . ILE A 1 206 ? 22.344 -29.5 -2.895 1 97.94 206 ILE A O 1
ATOM 1600 N N . GLU A 1 207 ? 23.453 -30.531 -4.535 1 97.62 207 GLU A N 1
ATOM 1601 C CA . GLU A 1 207 ? 23.891 -31.609 -3.652 1 97.62 207 GLU A CA 1
ATOM 1602 C C . GLU A 1 207 ? 24.688 -31.062 -2.475 1 97.62 207 GLU A C 1
ATOM 1604 O O . GLU A 1 207 ? 24.469 -31.453 -1.328 1 97.62 207 GLU A O 1
ATOM 1609 N N . ARG A 1 208 ? 25.562 -30.188 -2.777 1 96.94 208 ARG A N 1
ATOM 1610 C CA . ARG A 1 208 ? 26.406 -29.594 -1.73 1 96.94 208 ARG A CA 1
ATOM 1611 C C . ARG A 1 208 ? 25.578 -28.688 -0.819 1 96.94 208 ARG A C 1
ATOM 1613 O O . ARG A 1 208 ? 25.703 -28.75 0.406 1 96.94 208 ARG A O 1
ATOM 1620 N N . LEU A 1 209 ? 24.781 -27.859 -1.391 1 97.81 209 LEU A N 1
ATOM 1621 C CA . LEU A 1 209 ? 23.984 -26.922 -0.615 1 97.81 209 LEU A CA 1
ATOM 1622 C C . LEU A 1 209 ? 23.047 -27.672 0.333 1 97.81 209 LEU A C 1
ATOM 1624 O O . LEU A 1 209 ? 22.875 -27.266 1.484 1 97.81 209 LEU A O 1
ATOM 1628 N N . SER A 1 210 ? 22.422 -28.719 -0.148 1 97.12 210 SER A N 1
ATOM 1629 C CA . SER A 1 210 ? 21.438 -29.469 0.639 1 97.12 210 SER A CA 1
ATOM 1630 C C . SER A 1 210 ? 22.078 -30.078 1.883 1 97.12 210 SER A C 1
ATOM 1632 O O . SER A 1 210 ? 21.406 -30.266 2.9 1 97.12 210 SER A O 1
ATOM 1634 N N . LYS A 1 211 ? 23.328 -30.312 1.827 1 96 211 LYS A N 1
ATOM 1635 C CA . LYS A 1 211 ? 24.047 -30.906 2.945 1 96 211 LYS A CA 1
ATOM 1636 C C . LYS A 1 211 ? 24.578 -29.828 3.885 1 96 211 LYS A C 1
ATOM 1638 O O . LYS A 1 211 ? 24.703 -30.047 5.094 1 96 211 LYS A O 1
ATOM 1643 N N . GLU A 1 212 ? 24.828 -28.719 3.318 1 96.38 212 GLU A N 1
ATOM 1644 C CA . GLU A 1 212 ? 25.594 -27.734 4.074 1 96.38 212 GLU A CA 1
ATOM 1645 C C . GLU A 1 212 ? 24.672 -26.656 4.652 1 96.38 212 GLU A C 1
ATOM 1647 O O . GLU A 1 212 ? 25.031 -26 5.637 1 96.38 212 GLU A O 1
ATOM 1652 N N . LEU A 1 213 ? 23.625 -26.406 4.031 1 97.25 213 LEU A N 1
ATOM 1653 C CA . LEU A 1 213 ? 22.75 -25.312 4.465 1 97.25 213 LEU A CA 1
ATOM 1654 C C . LEU A 1 213 ? 21.5 -25.859 5.141 1 97.25 213 LEU A C 1
ATOM 1656 O O . LEU A 1 213 ? 21.047 -26.969 4.832 1 97.25 213 LEU A O 1
ATOM 1660 N N . ASN A 1 214 ? 20.906 -25.094 6.059 1 97 214 ASN A N 1
ATOM 1661 C CA . ASN A 1 214 ? 19.688 -25.453 6.754 1 97 214 ASN A CA 1
ATOM 1662 C C . ASN A 1 214 ? 18.5 -24.625 6.273 1 97 214 ASN A C 1
ATOM 1664 O O . ASN A 1 214 ? 17.719 -24.125 7.086 1 97 214 ASN A O 1
ATOM 1668 N N . VAL A 1 215 ? 18.406 -24.297 5.004 1 98.38 215 VAL A N 1
ATOM 1669 C CA . VAL A 1 215 ? 17.281 -23.625 4.363 1 98.38 215 VAL A CA 1
ATOM 1670 C C . VAL A 1 215 ? 16.844 -24.422 3.139 1 98.38 215 VAL A C 1
ATOM 1672 O O . VAL A 1 215 ? 17.625 -25.172 2.553 1 98.38 215 VAL A O 1
ATOM 1675 N N . PRO A 1 216 ? 15.562 -24.281 2.773 1 98.75 216 PRO A N 1
ATOM 1676 C CA . PRO A 1 216 ? 15.109 -24.969 1.562 1 98.75 216 PRO A CA 1
ATOM 1677 C C . PRO A 1 216 ? 15.875 -24.531 0.314 1 98.75 216 PRO A C 1
ATOM 1679 O O . PRO A 1 216 ? 16.188 -23.344 0.162 1 98.75 216 PRO A O 1
ATOM 1682 N N . ILE A 1 217 ? 16.172 -25.5 -0.52 1 98.75 217 ILE A N 1
ATOM 1683 C CA . ILE A 1 217 ? 16.797 -25.25 -1.817 1 98.75 217 ILE A CA 1
ATOM 1684 C C . ILE A 1 217 ? 15.758 -25.406 -2.924 1 98.75 217 ILE A C 1
ATOM 1686 O O . ILE A 1 217 ? 15.039 -26.406 -2.973 1 98.75 217 ILE A O 1
ATOM 1690 N N . SER A 1 218 ? 15.609 -24.359 -3.729 1 98.88 218 SER A N 1
ATOM 1691 C CA . SER A 1 218 ? 14.719 -24.328 -4.887 1 98.88 218 SER A CA 1
ATOM 1692 C C . SER A 1 218 ? 15.508 -24.469 -6.188 1 98.88 218 SER A C 1
ATOM 1694 O O . SER A 1 218 ? 16.609 -23.922 -6.32 1 98.88 218 SER A O 1
ATOM 1696 N N . VAL A 1 219 ? 14.953 -25.266 -7.121 1 98.38 219 VAL A N 1
ATOM 1697 C CA . VAL A 1 219 ? 15.531 -25.328 -8.461 1 98.38 219 VAL A CA 1
ATOM 1698 C C . VAL A 1 219 ? 14.656 -24.547 -9.438 1 98.38 219 VAL A C 1
ATOM 1700 O O . VAL A 1 219 ? 13.445 -24.781 -9.508 1 98.38 219 VAL A O 1
ATOM 1703 N N . ASP A 1 220 ? 15.25 -23.594 -10.117 1 97.31 220 ASP A N 1
ATOM 1704 C CA . ASP A 1 220 ? 14.578 -22.812 -11.148 1 97.31 220 ASP A CA 1
ATOM 1705 C C . ASP A 1 220 ? 14.656 -23.516 -12.508 1 97.31 220 ASP A C 1
ATOM 1707 O O . ASP A 1 220 ? 15.664 -23.406 -13.211 1 97.31 220 ASP A O 1
ATOM 1711 N N . THR A 1 221 ? 13.578 -24.234 -12.875 1 97.12 221 THR A N 1
ATOM 1712 C CA . THR A 1 221 ? 13.586 -24.984 -14.133 1 97.12 221 THR A CA 1
ATOM 1713 C C . THR A 1 221 ? 12.164 -25.219 -14.625 1 97.12 221 THR A C 1
ATOM 1715 O O . THR A 1 221 ? 11.227 -25.266 -13.82 1 97.12 221 THR A O 1
ATOM 1718 N N . SER A 1 222 ? 12.039 -25.375 -15.906 1 96.25 222 SER A N 1
ATOM 1719 C CA . SER A 1 222 ? 10.758 -25.734 -16.5 1 96.25 222 SER A CA 1
ATOM 1720 C C . SER A 1 222 ? 10.789 -27.141 -17.094 1 96.25 222 SER A C 1
ATOM 1722 O O . SER A 1 222 ? 9.883 -27.531 -17.828 1 96.25 222 SER A O 1
ATOM 1724 N N . LYS A 1 223 ? 11.867 -27.859 -16.844 1 97.5 223 LYS A N 1
ATOM 1725 C CA . LYS A 1 223 ? 12.055 -29.219 -17.359 1 97.5 223 LYS A CA 1
ATOM 1726 C C . LYS A 1 223 ? 11.906 -30.25 -16.25 1 97.5 223 LYS A C 1
ATOM 1728 O O . LYS A 1 223 ? 12.68 -30.266 -15.297 1 97.5 223 LYS A O 1
ATOM 1733 N N . ALA A 1 224 ? 11.016 -31.109 -16.469 1 98.44 224 ALA A N 1
ATOM 1734 C CA . ALA A 1 224 ? 10.703 -32.125 -15.461 1 98.44 224 ALA A CA 1
ATOM 1735 C C . ALA A 1 224 ? 11.914 -32.969 -15.156 1 98.44 224 ALA A C 1
ATOM 1737 O O . ALA A 1 224 ? 12.141 -33.375 -14 1 98.44 224 ALA A O 1
ATOM 1738 N N . GLN A 1 225 ? 12.688 -33.281 -16.188 1 98.12 225 GLN A N 1
ATOM 1739 C CA . GLN A 1 225 ? 13.875 -34.094 -16 1 98.12 225 GLN A CA 1
ATOM 1740 C C . GLN A 1 225 ? 14.875 -33.438 -15.062 1 98.12 225 GLN A C 1
ATOM 1742 O O . GLN A 1 225 ? 15.445 -34.125 -14.195 1 98.12 225 GLN A O 1
ATOM 1747 N N . VAL A 1 226 ? 15.094 -32.188 -15.219 1 97.94 226 VAL A N 1
ATOM 1748 C CA . VAL A 1 226 ? 15.992 -31.438 -14.359 1 97.94 226 VAL A CA 1
ATOM 1749 C C . VAL A 1 226 ? 15.43 -31.391 -12.938 1 97.94 226 VAL A C 1
ATOM 1751 O O . VAL A 1 226 ? 16.156 -31.594 -11.969 1 97.94 226 VAL A O 1
ATOM 1754 N N . ALA A 1 227 ? 14.141 -31.125 -12.828 1 98.69 227 ALA A N 1
ATOM 1755 C CA . ALA A 1 227 ? 13.477 -31.062 -11.531 1 98.69 227 ALA A CA 1
ATOM 1756 C C . ALA A 1 227 ? 13.633 -32.375 -10.773 1 98.69 227 ALA A C 1
ATOM 1758 O O . ALA A 1 227 ? 13.953 -32.375 -9.586 1 98.69 227 ALA A O 1
ATOM 1759 N N . GLU A 1 228 ? 13.43 -33.469 -11.469 1 98.75 228 GLU A N 1
ATOM 1760 C CA . GLU A 1 228 ? 13.523 -34.781 -10.852 1 98.75 228 GLU A CA 1
ATOM 1761 C C . GLU A 1 228 ? 14.906 -35.031 -10.25 1 98.75 228 GLU A C 1
ATOM 1763 O O . GLU A 1 228 ? 15.031 -35.438 -9.094 1 98.75 228 GLU A O 1
ATOM 1768 N N . LYS A 1 229 ? 15.891 -34.75 -11.023 1 98.69 229 LYS A N 1
ATOM 1769 C CA . LYS A 1 229 ? 17.266 -34.969 -10.555 1 98.69 229 LYS A CA 1
ATOM 1770 C C . LYS A 1 229 ? 17.594 -34 -9.406 1 98.69 229 LYS A C 1
ATOM 1772 O O . LYS A 1 229 ? 18.297 -34.375 -8.469 1 98.69 229 LYS A O 1
ATOM 1777 N N . ALA A 1 230 ? 17.125 -32.781 -9.516 1 98.62 230 ALA A N 1
ATOM 1778 C CA . ALA A 1 230 ? 17.375 -31.797 -8.469 1 98.62 230 ALA A CA 1
ATOM 1779 C C . ALA A 1 230 ? 16.734 -32.25 -7.152 1 98.62 230 ALA A C 1
ATOM 1781 O O . ALA A 1 230 ? 17.344 -32.125 -6.09 1 98.62 230 ALA A O 1
ATOM 1782 N N . LEU A 1 231 ? 15.5 -32.719 -7.18 1 98.69 231 LEU A N 1
ATOM 1783 C CA . LEU A 1 231 ? 14.797 -33.188 -5.984 1 98.69 231 LEU A CA 1
ATOM 1784 C C . LEU A 1 231 ? 15.5 -34.406 -5.367 1 98.69 231 LEU A C 1
ATOM 1786 O O . LEU A 1 231 ? 15.609 -34.5 -4.145 1 98.69 231 LEU A O 1
ATOM 1790 N N . CYS A 1 232 ? 16.031 -35.25 -6.207 1 98.44 232 CYS A N 1
ATOM 1791 C CA . CYS A 1 232 ? 16.797 -36.375 -5.727 1 98.44 232 CYS A CA 1
ATOM 1792 C C . CYS A 1 232 ? 18.094 -35.906 -5.059 1 98.44 232 CYS A C 1
ATOM 1794 O O . CYS A 1 232 ? 18.562 -36.562 -4.117 1 98.44 232 CYS A O 1
ATOM 1796 N N . ALA A 1 233 ? 18.594 -34.812 -5.531 1 98.19 233 ALA A N 1
ATOM 1797 C CA . ALA A 1 233 ? 19.875 -34.281 -5.051 1 98.19 233 ALA A CA 1
ATOM 1798 C C . ALA A 1 233 ? 19.703 -33.5 -3.75 1 98.19 233 ALA A C 1
ATOM 1800 O O . ALA A 1 233 ? 20.688 -33.125 -3.111 1 98.19 233 ALA A O 1
ATOM 1801 N N . GLY A 1 234 ? 18.422 -33.156 -3.41 1 98.19 234 GLY A N 1
ATOM 1802 C CA . GLY A 1 234 ? 18.219 -32.562 -2.109 1 98.19 234 GLY A CA 1
ATOM 1803 C C . GLY A 1 234 ? 17.391 -31.281 -2.172 1 98.19 234 GLY A C 1
ATOM 1804 O O . GLY A 1 234 ? 17.031 -30.719 -1.138 1 98.19 234 GLY A O 1
ATOM 1805 N N . ALA A 1 235 ? 17.109 -30.781 -3.346 1 98.62 235 ALA A N 1
ATOM 1806 C CA . ALA A 1 235 ? 16.172 -29.672 -3.461 1 98.62 235 ALA A CA 1
ATOM 1807 C C . ALA A 1 235 ? 14.781 -30.078 -2.965 1 98.62 235 ALA A C 1
ATOM 1809 O O . ALA A 1 235 ? 14.445 -31.266 -2.939 1 98.62 235 ALA A O 1
ATOM 1810 N N . CYS A 1 236 ? 14.016 -29.047 -2.568 1 98.44 236 CYS A N 1
ATOM 1811 C CA . CYS A 1 236 ? 12.688 -29.391 -2.08 1 98.44 236 CYS A CA 1
ATOM 1812 C C . CYS A 1 236 ? 11.633 -28.453 -2.654 1 98.44 236 CYS A C 1
ATOM 1814 O O . CYS A 1 236 ? 10.445 -28.578 -2.33 1 98.44 236 CYS A O 1
ATOM 1816 N N . ILE A 1 237 ? 11.992 -27.484 -3.475 1 98.94 237 ILE A N 1
ATOM 1817 C CA . ILE A 1 237 ? 11.07 -26.609 -4.176 1 98.94 237 ILE A CA 1
ATOM 1818 C C . ILE A 1 237 ? 11.391 -26.609 -5.672 1 98.94 237 ILE A C 1
ATOM 1820 O O . ILE A 1 237 ? 12.555 -26.594 -6.066 1 98.94 237 ILE A O 1
ATOM 1824 N N . VAL A 1 238 ? 10.398 -26.703 -6.488 1 98.88 238 VAL A N 1
ATOM 1825 C CA . VAL A 1 238 ? 10.523 -26.484 -7.926 1 98.88 238 VAL A CA 1
ATOM 1826 C C . VAL A 1 238 ? 9.906 -25.141 -8.297 1 98.88 238 VAL A C 1
ATOM 1828 O O . VAL A 1 238 ? 8.727 -24.891 -8.016 1 98.88 238 VAL A O 1
ATOM 1831 N N . ASN A 1 239 ? 10.711 -24.266 -8.812 1 98.75 239 ASN A N 1
ATOM 1832 C CA . ASN A 1 239 ? 10.273 -22.953 -9.32 1 98.75 239 ASN A CA 1
ATOM 1833 C C . ASN A 1 239 ? 10.07 -22.984 -10.828 1 98.75 239 ASN A C 1
ATOM 1835 O O . ASN A 1 239 ? 11.031 -22.891 -11.594 1 98.75 239 ASN A O 1
ATOM 1839 N N . ASP A 1 240 ? 8.805 -23.141 -11.25 1 98.5 240 ASP A N 1
ATOM 1840 C CA . ASP A 1 240 ? 8.469 -23.375 -12.656 1 98.5 240 ASP A CA 1
ATOM 1841 C C . ASP A 1 240 ? 7.867 -22.109 -13.281 1 98.5 240 ASP A C 1
ATOM 1843 O O . ASP A 1 240 ? 6.73 -21.75 -12.977 1 98.5 240 ASP A O 1
ATOM 1847 N N . VAL A 1 241 ? 8.516 -21.531 -14.25 1 97.44 241 VAL A N 1
ATOM 1848 C CA . VAL A 1 241 ? 8.141 -20.25 -14.828 1 97.44 241 VAL A CA 1
ATOM 1849 C C . VAL A 1 241 ? 6.93 -20.438 -15.742 1 97.44 241 VAL A C 1
ATOM 1851 O O . VAL A 1 241 ? 6.375 -19.453 -16.25 1 97.44 241 VAL A O 1
ATOM 1854 N N . TRP A 1 242 ? 6.434 -21.719 -15.875 1 97.69 242 TRP A N 1
ATOM 1855 C CA . TRP A 1 242 ? 5.277 -21.953 -16.734 1 97.69 242 TRP A CA 1
ATOM 1856 C C . TRP A 1 242 ? 4.109 -22.516 -15.945 1 97.69 242 TRP A C 1
ATOM 1858 O O . TRP A 1 242 ? 3.104 -22.938 -16.516 1 97.69 242 TRP A O 1
ATOM 1868 N N . GLY A 1 243 ? 4.266 -22.625 -14.703 1 98.56 243 GLY A N 1
ATOM 1869 C CA . GLY A 1 243 ? 3.174 -22.984 -13.812 1 98.56 243 GLY A CA 1
ATOM 1870 C C . GLY A 1 243 ? 2.631 -24.375 -14.086 1 98.56 243 GLY A C 1
ATOM 1871 O O . GLY A 1 243 ? 1.415 -24.594 -14.102 1 98.56 243 GLY A O 1
ATOM 1872 N N . LEU A 1 244 ? 3.545 -25.266 -14.414 1 98.75 244 LEU A N 1
ATOM 1873 C CA . LEU A 1 244 ? 3.221 -26.672 -14.586 1 98.75 244 LEU A CA 1
ATOM 1874 C C . LEU A 1 244 ? 2.531 -26.906 -15.93 1 98.75 244 LEU A C 1
ATOM 1876 O O . LEU A 1 244 ? 1.998 -28 -16.172 1 98.75 244 LEU A O 1
ATOM 1880 N N . GLN A 1 245 ? 2.547 -25.953 -16.844 1 98.44 245 GLN A N 1
ATOM 1881 C CA . GLN A 1 245 ? 1.727 -26.062 -18.047 1 98.44 245 GLN A CA 1
ATOM 1882 C C . GLN A 1 245 ? 2.584 -26.375 -19.266 1 98.44 245 GLN A C 1
ATOM 1884 O O . GLN A 1 245 ? 2.061 -26.734 -20.328 1 98.44 245 GLN A O 1
ATOM 1889 N N . ARG A 1 246 ? 3.881 -26.25 -19.156 1 97.25 246 ARG A N 1
ATOM 1890 C CA . ARG A 1 246 ? 4.727 -26.453 -20.328 1 97.25 246 ARG A CA 1
ATOM 1891 C C . ARG A 1 246 ? 5.219 -27.891 -20.422 1 97.25 246 ARG A C 1
ATOM 1893 O O . ARG A 1 246 ? 5.07 -28.547 -21.453 1 97.25 246 ARG A O 1
ATOM 1900 N N . ASP A 1 247 ? 5.91 -28.391 -19.438 1 97.88 247 ASP A N 1
ATOM 1901 C CA . ASP A 1 247 ? 6.316 -29.797 -19.359 1 97.88 247 ASP A CA 1
ATOM 1902 C C . ASP A 1 247 ? 5.242 -30.641 -18.672 1 97.88 247 ASP A C 1
ATOM 1904 O O . ASP A 1 247 ? 5.012 -30.5 -17.469 1 97.88 247 ASP A O 1
ATOM 1908 N N . PRO A 1 248 ? 4.582 -31.516 -19.359 1 97.88 248 PRO A N 1
ATOM 1909 C CA . PRO A 1 248 ? 3.428 -32.25 -18.828 1 97.88 248 PRO A CA 1
ATOM 1910 C C . PRO A 1 248 ? 3.797 -33.188 -17.672 1 97.88 248 PRO A C 1
ATOM 1912 O O . PRO A 1 248 ? 2.92 -33.594 -16.906 1 97.88 248 PRO A O 1
ATOM 1915 N N . ASP A 1 249 ? 5.055 -33.5 -17.516 1 98.44 249 ASP A N 1
ATOM 1916 C CA . ASP A 1 249 ? 5.473 -34.438 -16.484 1 98.44 249 ASP A CA 1
ATOM 1917 C C . ASP A 1 249 ? 5.809 -33.719 -15.18 1 98.44 249 ASP A C 1
ATOM 1919 O O . ASP A 1 249 ? 5.996 -34.375 -14.141 1 98.44 249 ASP A O 1
ATOM 1923 N N . MET A 1 250 ? 5.871 -32.438 -15.156 1 98.81 250 MET A N 1
ATOM 1924 C CA . MET A 1 250 ? 6.379 -31.672 -14.023 1 98.81 250 MET A CA 1
ATOM 1925 C C . MET A 1 250 ? 5.531 -31.906 -12.781 1 98.81 250 MET A C 1
ATOM 1927 O O . MET A 1 250 ? 6.062 -32.125 -11.695 1 98.81 250 MET A O 1
ATOM 1931 N N . ALA A 1 251 ? 4.246 -31.828 -12.906 1 98.88 251 ALA A N 1
ATOM 1932 C CA . ALA A 1 251 ? 3.355 -31.969 -11.758 1 98.88 251 ALA A CA 1
ATOM 1933 C C . ALA A 1 251 ? 3.547 -33.312 -11.07 1 98.88 251 ALA A C 1
ATOM 1935 O O . ALA A 1 251 ? 3.572 -33.406 -9.844 1 98.88 251 ALA A O 1
ATOM 1936 N N . GLU A 1 252 ? 3.684 -34.344 -11.859 1 98.69 252 GLU A N 1
ATOM 1937 C CA . GLU A 1 252 ? 3.877 -35.688 -11.328 1 98.69 252 GLU A CA 1
ATOM 1938 C C . GLU A 1 252 ? 5.195 -35.781 -10.562 1 98.69 252 GLU A C 1
ATOM 1940 O O . GLU A 1 252 ? 5.254 -36.406 -9.5 1 98.69 252 GLU A O 1
ATOM 1945 N N . VAL A 1 253 ? 6.215 -35.219 -11.148 1 98.75 253 VAL A N 1
ATOM 1946 C CA . VAL A 1 253 ? 7.527 -35.219 -10.508 1 98.75 253 VAL A CA 1
ATOM 1947 C C . VAL A 1 253 ? 7.441 -34.531 -9.148 1 98.75 253 VAL A C 1
ATOM 1949 O O . VAL A 1 253 ? 7.918 -35.062 -8.141 1 98.75 253 VAL A O 1
ATOM 1952 N N . VAL A 1 254 ? 6.816 -33.375 -9.078 1 98.81 254 VAL A N 1
ATOM 1953 C CA . VAL A 1 254 ? 6.672 -32.594 -7.848 1 98.81 254 VAL A CA 1
ATOM 1954 C C . VAL A 1 254 ? 5.898 -33.406 -6.816 1 98.81 254 VAL A C 1
ATOM 1956 O O . VAL A 1 254 ? 6.316 -33.531 -5.66 1 98.81 254 VAL A O 1
ATOM 1959 N N . SER A 1 255 ? 4.816 -34 -7.215 1 98.56 255 SER A N 1
ATOM 1960 C CA . SER A 1 255 ? 3.957 -34.781 -6.336 1 98.56 255 SER A CA 1
ATOM 1961 C C . SER A 1 255 ? 4.699 -36 -5.77 1 98.56 255 SER A C 1
ATOM 1963 O O . SER A 1 255 ? 4.648 -36.25 -4.566 1 98.56 255 SER A O 1
ATOM 1965 N N . LYS A 1 256 ? 5.367 -36.688 -6.668 1 98.12 256 LYS A N 1
ATOM 1966 C CA . LYS A 1 256 ? 6.09 -37.906 -6.305 1 98.12 256 LYS A CA 1
ATOM 1967 C C . LYS A 1 256 ? 7.074 -37.656 -5.168 1 98.12 256 LYS A C 1
ATOM 1969 O O . LYS A 1 256 ? 7.254 -38.5 -4.289 1 98.12 256 LYS A O 1
ATOM 1974 N N . HIS A 1 257 ? 7.645 -36.531 -5.113 1 98.06 257 HIS A N 1
ATOM 1975 C CA . HIS A 1 257 ? 8.703 -36.219 -4.152 1 98.06 257 HIS A CA 1
ATOM 1976 C C . HIS A 1 257 ? 8.164 -35.406 -2.98 1 98.06 257 HIS A C 1
ATOM 1978 O O . HIS A 1 257 ? 8.922 -35.062 -2.068 1 98.06 257 HIS A O 1
ATOM 1984 N N . GLY A 1 258 ? 6.895 -35 -3.02 1 97.81 258 GLY A N 1
ATOM 1985 C CA . GLY A 1 258 ? 6.332 -34.156 -1.961 1 97.81 258 GLY A CA 1
ATOM 1986 C C . GLY A 1 258 ? 6.953 -32.781 -1.888 1 97.81 258 GLY A C 1
ATOM 1987 O O . GLY A 1 258 ? 7.105 -32.219 -0.8 1 97.81 258 GLY A O 1
ATOM 1988 N N . ALA A 1 259 ? 7.414 -32.281 -2.984 1 98.75 259 ALA A N 1
ATOM 1989 C CA . ALA A 1 259 ? 8.102 -31 -3.053 1 98.75 259 ALA A CA 1
ATOM 1990 C C . ALA A 1 259 ? 7.105 -29.844 -3.072 1 98.75 259 ALA A C 1
ATOM 1992 O O . ALA A 1 259 ? 5.922 -30.047 -3.357 1 98.75 259 ALA A O 1
ATOM 1993 N N . GLY A 1 260 ? 7.543 -28.641 -2.609 1 98.88 260 GLY A N 1
ATOM 1994 C CA . GLY A 1 260 ? 6.812 -27.422 -2.916 1 98.88 260 GLY A CA 1
ATOM 1995 C C . GLY A 1 260 ? 6.953 -27 -4.363 1 98.88 260 GLY A C 1
ATOM 1996 O O . GLY A 1 260 ? 7.938 -27.328 -5.023 1 98.88 260 GLY A O 1
ATOM 1997 N N . VAL A 1 261 ? 5.977 -26.266 -4.824 1 98.94 261 VAL A N 1
ATOM 1998 C CA . VAL A 1 261 ? 6.035 -25.797 -6.207 1 98.94 261 VAL A CA 1
ATOM 1999 C C . VAL A 1 261 ? 5.621 -24.328 -6.273 1 98.94 261 VAL A C 1
ATOM 2001 O O . VAL A 1 261 ? 4.684 -23.922 -5.594 1 98.94 261 VAL A O 1
ATOM 2004 N N . ILE A 1 262 ? 6.387 -23.562 -6.949 1 98.94 262 ILE A N 1
ATOM 2005 C CA . ILE A 1 262 ? 6.047 -22.188 -7.312 1 98.94 262 ILE A CA 1
ATOM 2006 C C . ILE A 1 262 ? 5.598 -22.141 -8.773 1 98.94 262 ILE A C 1
ATOM 2008 O O . ILE A 1 262 ? 6.367 -22.469 -9.68 1 98.94 262 ILE A O 1
ATOM 2012 N N . MET A 1 263 ? 4.367 -21.75 -8.93 1 98.94 263 MET A N 1
ATOM 2013 C CA . MET A 1 263 ? 3.754 -21.703 -10.258 1 98.94 263 MET A CA 1
ATOM 2014 C C . MET A 1 263 ? 3.633 -20.266 -10.758 1 98.94 263 MET A C 1
ATOM 2016 O O . MET A 1 263 ? 2.875 -19.469 -10.195 1 98.94 263 MET A O 1
ATOM 2020 N N . MET A 1 264 ? 4.336 -19.984 -11.789 1 98.81 264 MET A N 1
ATOM 2021 C CA . MET A 1 264 ? 4.383 -18.609 -12.297 1 98.81 264 MET A CA 1
ATOM 2022 C C . MET A 1 264 ? 3.484 -18.453 -13.516 1 98.81 264 MET A C 1
ATOM 2024 O O . MET A 1 264 ? 3.326 -19.391 -14.305 1 98.81 264 MET A O 1
ATOM 2028 N N . HIS A 1 265 ? 2.871 -17.312 -13.672 1 98.81 265 HIS A N 1
ATOM 2029 C CA . HIS A 1 265 ? 2.221 -16.953 -14.93 1 98.81 265 HIS A CA 1
ATOM 2030 C C . HIS A 1 265 ? 3.248 -16.594 -16 1 98.81 265 HIS A C 1
ATOM 2032 O O . HIS A 1 265 ? 4.191 -15.836 -15.734 1 98.81 265 HIS A O 1
ATOM 2038 N N . ASN A 1 266 ? 3.066 -17.125 -17.109 1 97.69 266 ASN A N 1
ATOM 2039 C CA . ASN A 1 266 ? 3.852 -16.812 -18.312 1 97.69 266 ASN A CA 1
ATOM 2040 C C . ASN A 1 266 ? 2.99 -16.844 -19.562 1 97.69 266 ASN A C 1
ATOM 2042 O O . ASN A 1 266 ? 1.821 -17.219 -19.516 1 97.69 266 ASN A O 1
ATOM 2046 N N . SER A 1 267 ? 3.455 -16.219 -20.625 1 96.56 267 SER A N 1
ATOM 2047 C CA . SER A 1 267 ? 2.717 -16.172 -21.875 1 96.56 267 SER A CA 1
ATOM 2048 C C . SER A 1 267 ? 3.656 -15.969 -23.062 1 96.56 267 SER A C 1
ATOM 2050 O O . SER A 1 267 ? 4.672 -15.273 -22.938 1 96.56 267 SER A O 1
ATOM 2052 N N . ASP A 1 268 ? 3.285 -16.578 -24.156 1 94.12 268 ASP A N 1
ATOM 2053 C CA . ASP A 1 268 ? 4.043 -16.391 -25.391 1 94.12 268 ASP A CA 1
ATOM 2054 C C . ASP A 1 268 ? 3.582 -15.141 -26.141 1 94.12 268 ASP A C 1
ATOM 2056 O O . ASP A 1 268 ? 4.207 -14.734 -27.109 1 94.12 268 ASP A O 1
ATOM 2060 N N . THR A 1 269 ? 2.486 -14.547 -25.656 1 93.75 269 THR A N 1
ATOM 2061 C CA . THR A 1 269 ? 1.96 -13.32 -26.234 1 93.75 269 THR A CA 1
ATOM 2062 C C . THR A 1 269 ? 1.819 -12.234 -25.172 1 93.75 269 THR A C 1
ATOM 2064 O O . THR A 1 269 ? 1.914 -12.508 -23.984 1 93.75 269 THR A O 1
ATOM 2067 N N . LYS A 1 270 ? 1.748 -11.102 -25.609 1 95.06 270 LYS A N 1
ATOM 2068 C CA . LYS A 1 270 ? 1.52 -9.992 -24.688 1 95.06 270 LYS A CA 1
ATOM 2069 C C . LYS A 1 270 ? 0.125 -9.398 -24.875 1 95.06 270 LYS A C 1
ATOM 2071 O O . LYS A 1 270 ? -0.08 -8.203 -24.672 1 95.06 270 LYS A O 1
ATOM 2076 N N . GLU A 1 271 ? -0.752 -10.133 -25.359 1 97.19 271 GLU A N 1
ATOM 2077 C CA . GLU A 1 271 ? -2.129 -9.695 -25.562 1 97.19 271 GLU A CA 1
ATOM 2078 C C . GLU A 1 271 ? -3.045 -10.219 -24.453 1 97.19 271 GLU A C 1
ATOM 2080 O O . GLU A 1 271 ? -3.084 -11.422 -24.203 1 97.19 271 GLU A O 1
ATOM 2085 N N . TYR A 1 272 ? -3.676 -9.312 -23.859 1 96.81 272 TYR A N 1
ATOM 2086 C CA . TYR A 1 272 ? -4.59 -9.656 -22.766 1 96.81 272 TYR A CA 1
ATOM 2087 C C . TYR A 1 272 ? -5.926 -8.938 -22.938 1 96.81 272 TYR A C 1
ATOM 2089 O O . TYR A 1 272 ? -5.965 -7.777 -23.359 1 96.81 272 TYR A O 1
ATOM 2097 N N . LYS A 1 273 ? -7.035 -9.609 -22.75 1 92.88 273 LYS A N 1
ATOM 2098 C CA . LYS A 1 273 ? -8.336 -8.953 -22.672 1 92.88 273 LYS A CA 1
ATOM 2099 C C . LYS A 1 273 ? -8.516 -8.219 -21.344 1 92.88 273 LYS A C 1
ATOM 2101 O O . LYS A 1 273 ? -8.844 -7.027 -21.328 1 92.88 273 LYS A O 1
ATOM 2106 N N . ASP A 1 274 ? -8.391 -8.875 -20.328 1 94.44 274 ASP A N 1
ATOM 2107 C CA . ASP A 1 274 ? -8.25 -8.375 -18.969 1 94.44 274 ASP A CA 1
ATOM 2108 C C . ASP A 1 274 ? -6.992 -8.93 -18.312 1 94.44 274 ASP A C 1
ATOM 2110 O O . ASP A 1 274 ? -6.934 -10.109 -17.969 1 94.44 274 ASP A O 1
ATOM 2114 N N . LEU A 1 275 ? -6.094 -8.062 -18.094 1 97.31 275 LEU A N 1
ATOM 2115 C CA . LEU A 1 275 ? -4.758 -8.5 -17.688 1 97.31 275 LEU A CA 1
ATOM 2116 C C . LEU A 1 275 ? -4.824 -9.383 -16.453 1 97.31 275 LEU A C 1
ATOM 2118 O O . LEU A 1 275 ? -4.426 -10.547 -16.5 1 97.31 275 LEU A O 1
ATOM 2122 N N . MET A 1 276 ? -5.363 -8.875 -15.359 1 97.69 276 MET A N 1
ATOM 2123 C CA . MET A 1 276 ? -5.402 -9.648 -14.125 1 97.69 276 MET A CA 1
ATOM 2124 C C . MET A 1 276 ? -6.344 -10.836 -14.25 1 97.69 276 MET A C 1
ATOM 2126 O O . MET A 1 276 ? -6.074 -11.906 -13.711 1 97.69 276 MET A O 1
ATOM 2130 N N . GLY A 1 277 ? -7.457 -10.656 -14.938 1 97.12 277 GLY A N 1
ATOM 2131 C CA . GLY A 1 277 ? -8.352 -11.773 -15.18 1 97.12 277 GLY A CA 1
ATOM 2132 C C . GLY A 1 277 ? -7.676 -12.93 -15.898 1 97.12 277 GLY A C 1
ATOM 2133 O O . GLY A 1 277 ? -7.848 -14.086 -15.516 1 97.12 277 GLY A O 1
ATOM 2134 N N . ASP A 1 278 ? -6.887 -12.594 -16.844 1 97.81 278 ASP A N 1
ATOM 2135 C CA . ASP A 1 278 ? -6.199 -13.609 -17.641 1 97.81 278 ASP A CA 1
ATOM 2136 C C . ASP A 1 278 ? -5.09 -14.273 -16.828 1 97.81 278 ASP A C 1
ATOM 2138 O O . ASP A 1 278 ? -4.875 -15.484 -16.938 1 97.81 278 ASP A O 1
ATOM 2142 N N . ILE A 1 279 ? -4.406 -13.5 -16.047 1 98.56 279 ILE A N 1
ATOM 2143 C CA . ILE A 1 279 ? -3.365 -14.047 -15.188 1 98.56 279 ILE A CA 1
ATOM 2144 C C . ILE A 1 279 ? -3.984 -15.031 -14.188 1 98.56 279 ILE A C 1
ATOM 2146 O O . ILE A 1 279 ? -3.486 -16.141 -14.016 1 98.56 279 ILE A O 1
ATOM 2150 N N . ILE A 1 280 ? -5.078 -14.641 -13.594 1 98.06 280 ILE A N 1
ATOM 2151 C CA . ILE A 1 280 ? -5.746 -15.469 -12.602 1 98.06 280 ILE A CA 1
ATOM 2152 C C . ILE A 1 280 ? -6.281 -16.734 -13.266 1 98.06 280 ILE A C 1
ATOM 2154 O O . ILE A 1 280 ? -6.18 -17.828 -12.703 1 98.06 280 ILE A O 1
ATOM 2158 N N . ARG A 1 281 ? -6.805 -16.609 -14.445 1 97.06 281 ARG A N 1
ATOM 2159 C CA . ARG A 1 281 ? -7.277 -17.766 -15.188 1 97.06 281 ARG A CA 1
ATOM 2160 C C . ARG A 1 281 ? -6.141 -18.75 -15.453 1 97.06 281 ARG A C 1
ATOM 2162 O O . ARG A 1 281 ? -6.305 -19.969 -15.281 1 97.06 281 ARG A O 1
ATOM 2169 N N . PHE A 1 282 ? -5.066 -18.234 -15.891 1 98.38 282 PHE A N 1
ATOM 2170 C CA . PHE A 1 282 ? -3.887 -19.062 -16.141 1 98.38 282 PHE A CA 1
ATOM 2171 C C . PHE A 1 282 ? -3.471 -19.797 -14.867 1 98.38 282 PHE A C 1
ATOM 2173 O O . PHE A 1 282 ? -3.26 -21.016 -14.891 1 98.38 282 PHE A O 1
ATOM 2180 N N . LEU A 1 283 ? -3.33 -19.078 -13.797 1 98.62 283 LEU A N 1
ATOM 2181 C CA . LEU A 1 283 ? -2.867 -19.656 -12.539 1 98.62 283 LEU A CA 1
ATOM 2182 C C . LEU A 1 283 ? -3.893 -20.641 -11.977 1 98.62 283 LEU A C 1
ATOM 2184 O O . LEU A 1 283 ? -3.529 -21.625 -11.344 1 98.62 283 LEU A O 1
ATOM 2188 N N . ARG A 1 284 ? -5.176 -20.422 -12.227 1 97.31 284 ARG A N 1
ATOM 2189 C CA . ARG A 1 284 ? -6.207 -21.375 -11.844 1 97.31 284 ARG A CA 1
ATOM 2190 C C . ARG A 1 284 ? -6.004 -22.703 -12.555 1 97.31 284 ARG A C 1
ATOM 2192 O O . ARG A 1 284 ? -6.176 -23.766 -11.945 1 97.31 284 ARG A O 1
ATOM 2199 N N . LYS A 1 285 ? -5.703 -22.578 -13.781 1 97.94 285 LYS A N 1
ATOM 2200 C CA . LYS A 1 285 ? -5.402 -23.797 -14.531 1 97.94 285 LYS A CA 1
ATOM 2201 C C . LYS A 1 285 ? -4.215 -24.531 -13.922 1 97.94 285 LYS A C 1
ATOM 2203 O O . LYS A 1 285 ? -4.238 -25.766 -13.805 1 97.94 285 LYS A O 1
ATOM 2208 N N . SER A 1 286 ? -3.211 -23.812 -13.547 1 98.75 286 SER A N 1
ATOM 2209 C CA . SER A 1 286 ? -2.057 -24.406 -12.883 1 98.75 286 SER A CA 1
ATOM 2210 C C . SER A 1 286 ? -2.461 -25.125 -11.602 1 98.75 286 SER A C 1
ATOM 2212 O O . SER A 1 286 ? -2.008 -26.234 -11.328 1 98.75 286 SER A O 1
ATOM 2214 N N . VAL A 1 287 ? -3.312 -24.5 -10.805 1 98.25 287 VAL A N 1
ATOM 2215 C CA . VAL A 1 287 ? -3.783 -25.062 -9.547 1 98.25 287 VAL A CA 1
ATOM 2216 C C . VAL A 1 287 ? -4.539 -26.359 -9.82 1 98.25 287 VAL A C 1
ATOM 2218 O O . VAL A 1 287 ? -4.348 -27.359 -9.117 1 98.25 287 VAL A O 1
ATOM 2221 N N . GLU A 1 288 ? -5.348 -26.406 -10.844 1 97.5 288 GLU A N 1
ATOM 2222 C CA . GLU A 1 288 ? -6.094 -27.609 -11.211 1 97.5 288 GLU A CA 1
ATOM 2223 C C . GLU A 1 288 ? -5.152 -28.75 -11.594 1 97.5 288 GLU A C 1
ATOM 2225 O O . GLU A 1 288 ? -5.352 -29.891 -11.164 1 97.5 288 GLU A O 1
ATOM 2230 N N . ILE A 1 289 ? -4.148 -28.406 -12.375 1 98.69 289 ILE A N 1
ATOM 2231 C CA . ILE A 1 289 ? -3.156 -29.391 -12.789 1 98.69 289 ILE A CA 1
ATOM 2232 C C . ILE A 1 289 ? -2.455 -29.969 -11.555 1 98.69 289 ILE A C 1
ATOM 2234 O O . ILE A 1 289 ? -2.293 -31.188 -11.438 1 98.69 289 ILE A O 1
ATOM 2238 N N . ALA A 1 290 ? -2.092 -29.125 -10.672 1 98.88 290 ALA A N 1
ATOM 2239 C CA . ALA A 1 290 ? -1.414 -29.531 -9.445 1 98.88 290 ALA A CA 1
ATOM 2240 C C . ALA A 1 290 ? -2.307 -30.453 -8.609 1 98.88 290 ALA A C 1
ATOM 2242 O O . ALA A 1 290 ? -1.878 -31.516 -8.18 1 98.88 290 ALA A O 1
ATOM 2243 N N . GLU A 1 291 ? -3.549 -30.047 -8.406 1 98.19 291 GLU A N 1
ATOM 2244 C CA . GLU A 1 291 ? -4.477 -30.812 -7.582 1 98.19 291 GLU A CA 1
ATOM 2245 C C . GLU A 1 291 ? -4.758 -32.188 -8.203 1 98.19 291 GLU A C 1
ATOM 2247 O O . GLU A 1 291 ? -4.824 -33.188 -7.492 1 98.19 291 GLU A O 1
ATOM 2252 N N . LYS A 1 292 ? -4.879 -32.219 -9.477 1 98.25 292 LYS A N 1
ATOM 2253 C CA . LYS A 1 292 ? -5.117 -33.469 -10.172 1 98.25 292 LYS A CA 1
ATOM 2254 C C . LYS A 1 292 ? -3.949 -34.438 -9.984 1 98.25 292 LYS A C 1
ATOM 2256 O O . LYS A 1 292 ? -4.145 -35.656 -9.93 1 98.25 292 LYS A O 1
ATOM 2261 N N . ALA A 1 293 ? -2.77 -33.875 -9.852 1 98.56 293 ALA A N 1
ATOM 2262 C CA . ALA A 1 293 ? -1.569 -34.688 -9.688 1 98.56 293 ALA A CA 1
ATOM 2263 C C . ALA A 1 293 ? -1.375 -35.094 -8.227 1 98.56 293 ALA A C 1
ATOM 2265 O O . ALA A 1 293 ? -0.457 -35.844 -7.895 1 98.56 293 ALA A O 1
ATOM 2266 N N . GLY A 1 294 ? -2.172 -34.5 -7.355 1 98.25 294 GLY A N 1
ATOM 2267 C CA . GLY A 1 294 ? -2.102 -34.844 -5.945 1 98.25 294 GLY A CA 1
ATOM 2268 C C . GLY A 1 294 ? -1.298 -33.875 -5.121 1 98.25 294 GLY A C 1
ATOM 2269 O O . GLY A 1 294 ? -0.971 -34.156 -3.963 1 98.25 294 GLY A O 1
ATOM 2270 N N . ILE A 1 295 ? -0.943 -32.781 -5.641 1 98.62 295 ILE A N 1
ATOM 2271 C CA . ILE A 1 295 ? -0.251 -31.75 -4.891 1 98.62 295 ILE A CA 1
ATOM 2272 C C . ILE A 1 295 ? -1.259 -30.953 -4.062 1 98.62 295 ILE A C 1
ATOM 2274 O O . ILE A 1 295 ? -2.248 -30.453 -4.598 1 98.62 295 ILE A O 1
ATOM 2278 N N . THR A 1 296 ? -1.037 -30.828 -2.783 1 98.06 296 THR A N 1
ATOM 2279 C CA . THR A 1 296 ? -1.964 -30.125 -1.904 1 98.06 296 THR A CA 1
ATOM 2280 C C . THR A 1 296 ? -1.708 -28.609 -1.947 1 98.06 296 THR A C 1
ATOM 2282 O O . THR A 1 296 ? -0.634 -28.172 -2.361 1 98.06 296 THR A O 1
ATOM 2285 N N . ARG A 1 297 ? -2.617 -27.859 -1.508 1 97.5 297 ARG A N 1
ATOM 2286 C CA . ARG A 1 297 ? -2.51 -26.391 -1.521 1 97.5 297 ARG A CA 1
ATOM 2287 C C . ARG A 1 297 ? -1.377 -25.922 -0.615 1 97.5 297 ARG A C 1
ATOM 2289 O O . ARG A 1 297 ? -0.768 -24.875 -0.866 1 97.5 297 ARG A O 1
ATOM 2296 N N . GLU A 1 298 ? -1.078 -26.703 0.42 1 98.19 298 GLU A N 1
ATOM 2297 C CA . GLU A 1 298 ? 0.005 -26.375 1.346 1 98.19 298 GLU A CA 1
ATOM 2298 C C . GLU A 1 298 ? 1.366 -26.5 0.666 1 98.19 298 GLU A C 1
ATOM 2300 O O . GLU A 1 298 ? 2.379 -26.047 1.208 1 98.19 298 GLU A O 1
ATOM 2305 N N . ASN A 1 299 ? 1.394 -27.047 -0.553 1 98.81 299 ASN A N 1
ATOM 2306 C CA . ASN A 1 299 ? 2.645 -27.188 -1.292 1 98.81 299 ASN A CA 1
ATOM 2307 C C . ASN A 1 299 ? 2.711 -26.219 -2.469 1 98.81 299 ASN A C 1
ATOM 2309 O O . ASN A 1 299 ? 3.617 -26.297 -3.299 1 98.81 299 ASN A O 1
ATOM 2313 N N . MET A 1 300 ? 1.761 -25.266 -2.5 1 98.88 300 MET A N 1
ATOM 2314 C CA . MET A 1 300 ? 1.657 -24.438 -3.695 1 98.88 300 MET A CA 1
ATOM 2315 C C . MET A 1 300 ? 1.946 -22.969 -3.371 1 98.88 300 MET A C 1
ATOM 2317 O O . MET A 1 300 ? 1.523 -22.469 -2.328 1 98.88 300 MET A O 1
ATOM 2321 N N . VAL A 1 301 ? 2.676 -22.328 -4.219 1 98.94 301 VAL A N 1
ATOM 2322 C CA . VAL A 1 301 ? 2.883 -20.891 -4.266 1 98.94 301 VAL A CA 1
ATOM 2323 C C . VAL A 1 301 ? 2.637 -20.375 -5.68 1 98.94 301 VAL A C 1
ATOM 2325 O O . VAL A 1 301 ? 2.957 -21.047 -6.66 1 98.94 301 VAL A O 1
ATOM 2328 N N . ILE A 1 302 ? 2.055 -19.172 -5.824 1 98.88 302 ILE A N 1
ATOM 2329 C CA . ILE A 1 302 ? 1.824 -18.625 -7.152 1 98.88 302 ILE A CA 1
ATOM 2330 C C . ILE A 1 302 ? 2.707 -17.391 -7.363 1 98.88 302 ILE A C 1
ATOM 2332 O O . ILE A 1 302 ? 3.115 -16.75 -6.398 1 98.88 302 ILE A O 1
ATOM 2336 N N . ASP A 1 303 ? 3.053 -17.141 -8.57 1 98.88 303 ASP A N 1
ATOM 2337 C CA . ASP A 1 303 ? 3.861 -16.016 -9.031 1 98.88 303 ASP A CA 1
ATOM 2338 C C . ASP A 1 303 ? 3.232 -15.352 -10.25 1 98.88 303 ASP A C 1
ATOM 2340 O O . ASP A 1 303 ? 3.025 -16 -11.281 1 98.88 303 ASP A O 1
ATOM 2344 N N . PRO A 1 304 ? 2.924 -14.023 -10.156 1 98.75 304 PRO A N 1
ATOM 2345 C CA . PRO A 1 304 ? 2.283 -13.359 -11.297 1 98.75 304 PRO A CA 1
ATOM 2346 C C . PRO A 1 304 ? 3.215 -13.211 -12.5 1 98.75 304 PRO A C 1
ATOM 2348 O O . PRO A 1 304 ? 2.762 -12.898 -13.602 1 98.75 304 PRO A O 1
ATOM 2351 N N . GLY A 1 305 ? 4.477 -13.414 -12.273 1 98.38 305 GLY A N 1
ATOM 2352 C CA . GLY A 1 305 ? 5.426 -13.477 -13.375 1 98.38 305 GLY A CA 1
ATOM 2353 C C . GLY A 1 305 ? 5.793 -12.117 -13.93 1 98.38 305 GLY A C 1
ATOM 2354 O O . GLY A 1 305 ? 5.746 -11.898 -15.141 1 98.38 305 GLY A O 1
ATOM 2355 N N . ILE A 1 306 ? 6.242 -11.172 -13.102 1 98.25 306 ILE A N 1
ATOM 2356 C CA . ILE A 1 306 ? 6.695 -9.867 -13.555 1 98.25 306 ILE A CA 1
ATOM 2357 C C . ILE A 1 306 ? 7.832 -10.031 -14.555 1 98.25 306 ILE A C 1
ATOM 2359 O O . ILE A 1 306 ? 8.789 -10.773 -14.312 1 98.25 306 ILE A O 1
ATOM 2363 N N . GLY A 1 307 ? 7.707 -9.359 -15.672 1 96.12 307 GLY A N 1
ATOM 2364 C CA . GLY A 1 307 ? 8.75 -9.391 -16.688 1 96.12 307 GLY A CA 1
ATOM 2365 C C . GLY A 1 307 ? 8.539 -10.484 -17.719 1 96.12 307 GLY A C 1
ATOM 2366 O O . GLY A 1 307 ? 9.266 -10.547 -18.719 1 96.12 307 GLY A O 1
ATOM 2367 N N . PHE A 1 308 ? 7.578 -11.367 -17.547 1 96.06 308 PHE A N 1
ATOM 2368 C CA . PHE A 1 308 ? 7.324 -12.477 -18.453 1 96.06 308 PHE A CA 1
ATOM 2369 C C . PHE A 1 308 ? 5.992 -12.289 -19.172 1 96.06 308 PHE A C 1
ATOM 2371 O O . PHE A 1 308 ? 4.938 -12.227 -18.547 1 96.06 308 PHE A O 1
ATOM 2378 N N . GLY A 1 309 ? 6.078 -12.227 -20.469 1 96.25 309 GLY A N 1
ATOM 2379 C CA . GLY A 1 309 ? 4.871 -12.109 -21.281 1 96.25 309 GLY A CA 1
ATOM 2380 C C . GLY A 1 309 ? 4.121 -10.812 -21.047 1 96.25 309 GLY A C 1
ATOM 2381 O O . GLY A 1 309 ? 2.896 -10.758 -21.188 1 96.25 309 GLY A O 1
ATOM 2382 N N . LYS A 1 310 ? 4.723 -9.75 -20.703 1 97.75 310 LYS A N 1
ATOM 2383 C CA . LYS A 1 310 ? 4.07 -8.5 -20.328 1 97.75 310 LYS A CA 1
ATOM 2384 C C . LYS A 1 310 ? 4.883 -7.289 -20.797 1 97.75 310 LYS A C 1
ATOM 2386 O O . LYS A 1 310 ? 6.113 -7.332 -20.797 1 97.75 310 LYS A O 1
ATOM 2391 N N . THR A 1 311 ? 4.18 -6.25 -21.172 1 97.75 311 THR A N 1
ATOM 2392 C CA . THR A 1 311 ? 4.801 -4.957 -21.438 1 97.75 311 THR A CA 1
ATOM 2393 C C . THR A 1 311 ? 5.105 -4.223 -20.141 1 97.75 311 THR A C 1
ATOM 2395 O O . THR A 1 311 ? 4.754 -4.703 -19.047 1 97.75 311 THR A O 1
ATOM 2398 N N . LEU A 1 312 ? 5.816 -3.117 -20.297 1 97.88 312 LEU A N 1
ATOM 2399 C CA . LEU A 1 312 ? 6.062 -2.287 -19.125 1 97.88 312 LEU A CA 1
ATOM 2400 C C . LEU A 1 312 ? 4.754 -1.909 -18.438 1 97.88 312 LEU A C 1
ATOM 2402 O O . LEU A 1 312 ? 4.613 -2.064 -17.219 1 97.88 312 LEU A O 1
ATOM 2406 N N . GLU A 1 313 ? 3.777 -1.458 -19.219 1 97.94 313 GLU A N 1
ATOM 2407 C CA . GLU A 1 313 ? 2.484 -1.034 -18.688 1 97.94 313 GLU A CA 1
ATOM 2408 C C . GLU A 1 313 ? 1.767 -2.186 -18 1 97.94 313 GLU A C 1
ATOM 2410 O O . GLU A 1 313 ? 1.148 -1.995 -16.938 1 97.94 313 GLU A O 1
ATOM 2415 N N . HIS A 1 314 ? 1.895 -3.393 -18.578 1 98.44 314 HIS A N 1
ATOM 2416 C CA . HIS A 1 314 ? 1.309 -4.578 -17.969 1 98.44 314 HIS A CA 1
ATOM 2417 C C . HIS A 1 314 ? 1.926 -4.844 -16.594 1 98.44 314 HIS A C 1
ATOM 2419 O O . HIS A 1 314 ? 1.208 -5.086 -15.625 1 98.44 314 HIS A O 1
ATOM 2425 N N . ASN A 1 315 ? 3.26 -4.789 -16.562 1 98.62 315 ASN A N 1
ATOM 2426 C CA . ASN A 1 315 ? 3.963 -5.062 -15.312 1 98.62 315 ASN A CA 1
ATOM 2427 C C . ASN A 1 315 ? 3.576 -4.07 -14.219 1 98.62 315 ASN A C 1
ATOM 2429 O O . ASN A 1 315 ? 3.34 -4.461 -13.07 1 98.62 315 ASN A O 1
ATOM 2433 N N . LEU A 1 316 ? 3.506 -2.834 -14.594 1 98.62 316 LEU A N 1
ATOM 2434 C CA . LEU A 1 316 ? 3.107 -1.809 -13.633 1 98.62 316 LEU A CA 1
ATOM 2435 C C . LEU A 1 316 ? 1.681 -2.041 -13.148 1 98.62 316 LEU A C 1
ATOM 2437 O O . LEU A 1 316 ? 1.386 -1.873 -11.969 1 98.62 316 LEU A O 1
ATOM 2441 N N . GLU A 1 317 ? 0.798 -2.436 -14.008 1 97.88 317 GLU A N 1
ATOM 2442 C CA . GLU A 1 317 ? -0.588 -2.721 -13.648 1 97.88 317 GLU A CA 1
ATOM 2443 C C . GLU A 1 317 ? -0.682 -3.916 -12.703 1 97.88 317 GLU A C 1
ATOM 2445 O O . GLU A 1 317 ? -1.467 -3.904 -11.758 1 97.88 317 GLU A O 1
ATOM 2450 N N . VAL A 1 318 ? 0.118 -4.941 -12.961 1 98.62 318 VAL A N 1
ATOM 2451 C CA . VAL A 1 318 ? 0.133 -6.102 -12.078 1 98.62 318 VAL A CA 1
ATOM 2452 C C . VAL A 1 318 ? 0.545 -5.676 -10.672 1 98.62 318 VAL A C 1
ATOM 2454 O O . VAL A 1 318 ? -0.074 -6.082 -9.68 1 98.62 318 VAL A O 1
ATOM 2457 N N . MET A 1 319 ? 1.562 -4.836 -10.602 1 98.62 319 MET A N 1
ATOM 2458 C CA . MET A 1 319 ? 2.02 -4.363 -9.297 1 98.62 319 MET A CA 1
ATOM 2459 C C . MET A 1 319 ? 0.907 -3.619 -8.562 1 98.62 319 MET A C 1
ATOM 2461 O O . MET A 1 319 ? 0.707 -3.816 -7.367 1 98.62 319 MET A O 1
ATOM 2465 N N . ARG A 1 320 ? 0.205 -2.822 -9.281 1 97 320 ARG A N 1
ATOM 2466 C CA . ARG A 1 320 ? -0.861 -2.002 -8.711 1 97 320 ARG A CA 1
ATOM 2467 C C . ARG A 1 320 ? -2.027 -2.867 -8.25 1 97 320 ARG A C 1
ATOM 2469 O O . ARG A 1 320 ? -2.648 -2.582 -7.223 1 97 320 ARG A O 1
ATOM 2476 N N . ARG A 1 321 ? -2.324 -3.943 -8.984 1 97.06 321 ARG A N 1
ATOM 2477 C CA . ARG A 1 321 ? -3.527 -4.738 -8.766 1 97.06 321 ARG A CA 1
ATOM 2478 C C . ARG A 1 321 ? -3.186 -6.098 -8.164 1 97.06 321 ARG A C 1
ATOM 2480 O O . ARG A 1 321 ? -3.996 -7.023 -8.211 1 97.06 321 ARG A O 1
ATOM 2487 N N . MET A 1 322 ? -2.033 -6.211 -7.582 1 97.69 322 MET A N 1
ATOM 2488 C CA . MET A 1 322 ? -1.507 -7.5 -7.137 1 97.69 322 MET A CA 1
ATOM 2489 C C . MET A 1 322 ? -2.422 -8.133 -6.094 1 97.69 322 MET A C 1
ATOM 2491 O O . MET A 1 322 ? -2.516 -9.359 -6.004 1 97.69 322 MET A O 1
ATOM 2495 N N . ARG A 1 323 ? -3.156 -7.367 -5.34 1 96.12 323 ARG A N 1
ATOM 2496 C CA . ARG A 1 323 ? -4.047 -7.871 -4.297 1 96.12 323 ARG A CA 1
ATOM 2497 C C . ARG A 1 323 ? -5.098 -8.812 -4.883 1 96.12 323 ARG A C 1
ATOM 2499 O O . ARG A 1 323 ? -5.652 -9.648 -4.168 1 96.12 323 ARG A O 1
ATOM 2506 N N . GLU A 1 324 ? -5.418 -8.664 -6.125 1 97.38 324 GLU A N 1
ATOM 2507 C CA . GLU A 1 324 ? -6.426 -9.508 -6.766 1 97.38 324 GLU A CA 1
ATOM 2508 C C . GLU A 1 324 ? -5.992 -10.969 -6.781 1 97.38 324 GLU A C 1
ATOM 2510 O O . GLU A 1 324 ? -6.824 -11.867 -6.922 1 97.38 324 GLU A O 1
ATOM 2515 N N . LEU A 1 325 ? -4.707 -11.219 -6.617 1 97.75 325 LEU A N 1
ATOM 2516 C CA . LEU A 1 325 ? -4.211 -12.594 -6.582 1 97.75 325 LEU A CA 1
ATOM 2517 C C . LEU A 1 325 ? -4.727 -13.328 -5.348 1 97.75 325 LEU A C 1
ATOM 2519 O O . LEU A 1 325 ? -4.711 -14.555 -5.301 1 97.75 325 LEU A O 1
ATOM 2523 N N . ASN A 1 326 ? -5.184 -12.562 -4.355 1 91.94 326 ASN A N 1
ATOM 2524 C CA . ASN A 1 326 ? -5.789 -13.164 -3.174 1 91.94 326 ASN A CA 1
ATOM 2525 C C . ASN A 1 326 ? -7.012 -14.008 -3.537 1 91.94 326 ASN A C 1
ATOM 2527 O O . ASN A 1 326 ? -7.469 -14.82 -2.736 1 91.94 326 ASN A O 1
ATOM 2531 N N . THR A 1 327 ? -7.453 -13.805 -4.68 1 94.75 327 THR A N 1
ATOM 2532 C CA . THR A 1 327 ? -8.555 -14.594 -5.223 1 94.75 327 THR A CA 1
ATOM 2533 C C . THR A 1 327 ? -8.234 -16.078 -5.168 1 94.75 327 THR A C 1
ATOM 2535 O O . THR A 1 327 ? -9.125 -16.906 -4.977 1 94.75 327 THR A O 1
ATOM 2538 N N . LEU A 1 328 ? -6.992 -16.391 -5.27 1 96.69 328 LEU A N 1
ATOM 2539 C CA . LEU A 1 328 ? -6.578 -17.797 -5.352 1 96.69 328 LEU A CA 1
ATOM 2540 C C . LEU A 1 328 ? -6.254 -18.344 -3.969 1 96.69 328 LEU A C 1
ATOM 2542 O O . LEU A 1 328 ? -6.113 -19.562 -3.797 1 96.69 328 LEU A O 1
ATOM 2546 N N . ASN A 1 329 ? -6.117 -17.516 -2.965 1 95.88 329 ASN A N 1
ATOM 2547 C CA . ASN A 1 329 ? -5.863 -17.875 -1.575 1 95.88 329 ASN A CA 1
ATOM 2548 C C . ASN A 1 329 ? -4.641 -18.781 -1.445 1 95.88 329 ASN A C 1
ATOM 2550 O O . ASN A 1 329 ? -4.691 -19.812 -0.776 1 95.88 329 ASN A O 1
ATOM 2554 N N . LEU A 1 330 ? -3.631 -18.469 -2.137 1 98.25 330 LEU A N 1
ATOM 2555 C CA . LEU A 1 330 ? -2.324 -19.109 -2.061 1 98.25 330 LEU A CA 1
ATOM 2556 C C . LEU A 1 330 ? -1.23 -18.094 -1.76 1 98.25 330 LEU A C 1
ATOM 2558 O O . LEU A 1 330 ? -1.386 -16.906 -2.049 1 98.25 330 LEU A O 1
ATOM 2562 N N . PRO A 1 331 ? -0.109 -18.594 -1.094 1 98.62 331 PRO A N 1
ATOM 2563 C CA . PRO A 1 331 ? 1.019 -17.672 -0.956 1 98.62 331 PRO A CA 1
ATOM 2564 C C . PRO A 1 331 ? 1.51 -17.125 -2.299 1 98.62 331 PRO A C 1
ATOM 2566 O O . PRO A 1 331 ? 1.418 -17.828 -3.314 1 98.62 331 PRO A O 1
ATOM 2569 N N . VAL A 1 332 ? 1.992 -15.883 -2.307 1 98.81 332 VAL A N 1
ATOM 2570 C CA . VAL A 1 332 ? 2.412 -15.211 -3.533 1 98.81 332 VAL A CA 1
ATOM 2571 C C . VAL A 1 332 ? 3.914 -14.938 -3.486 1 98.81 332 VAL A C 1
ATOM 2573 O O . VAL A 1 332 ? 4.426 -14.422 -2.49 1 98.81 332 VAL A O 1
ATOM 2576 N N . LEU A 1 333 ? 4.645 -15.367 -4.492 1 98.94 333 LEU A N 1
ATOM 2577 C CA . LEU A 1 333 ? 6.039 -14.992 -4.695 1 98.94 333 LEU A CA 1
ATOM 2578 C C . LEU A 1 333 ? 6.156 -13.844 -5.691 1 98.94 333 LEU A C 1
ATOM 2580 O O . LEU A 1 333 ? 5.48 -13.836 -6.723 1 98.94 333 LEU A O 1
ATOM 2584 N N . LEU A 1 334 ? 6.922 -12.891 -5.324 1 98.88 334 LEU A N 1
ATOM 2585 C CA . LEU A 1 334 ? 7.172 -11.75 -6.199 1 98.88 334 LEU A CA 1
ATOM 2586 C C . LEU A 1 334 ? 8.648 -11.648 -6.559 1 98.88 334 LEU A C 1
ATOM 2588 O O . LEU A 1 334 ? 9.508 -11.586 -5.672 1 98.88 334 LEU A O 1
ATOM 2592 N N . GLY A 1 335 ? 9 -11.703 -7.812 1 98.5 335 GLY A N 1
ATOM 2593 C CA . GLY A 1 335 ? 10.359 -11.5 -8.305 1 98.5 335 GLY A CA 1
ATOM 2594 C C . GLY A 1 335 ? 10.5 -10.273 -9.18 1 98.5 335 GLY A C 1
ATOM 2595 O O . GLY A 1 335 ? 10.32 -10.344 -10.398 1 98.5 335 GLY A O 1
ATOM 2596 N N . THR A 1 336 ? 10.898 -9.18 -8.57 1 98.19 336 THR A N 1
ATOM 2597 C CA . THR A 1 336 ? 11.016 -7.941 -9.32 1 98.19 336 THR A CA 1
ATOM 2598 C C . THR A 1 336 ? 12.461 -7.453 -9.336 1 98.19 336 THR A C 1
ATOM 2600 O O . THR A 1 336 ? 12.781 -6.461 -10 1 98.19 336 THR A O 1
ATOM 2603 N N . SER A 1 337 ? 13.359 -8.148 -8.711 1 96.44 337 SER A N 1
ATOM 2604 C CA . SER A 1 337 ? 14.719 -7.68 -8.484 1 96.44 337 SER A CA 1
ATOM 2605 C C . SER A 1 337 ? 15.438 -7.414 -9.805 1 96.44 337 SER A C 1
ATOM 2607 O O . SER A 1 337 ? 15.57 -8.312 -10.641 1 96.44 337 SER A O 1
ATOM 2609 N N . ARG A 1 338 ? 15.828 -6.195 -10.039 1 95.12 338 ARG A N 1
ATOM 2610 C CA . ARG A 1 338 ? 16.672 -5.703 -11.125 1 95.12 338 ARG A CA 1
ATOM 2611 C C . ARG A 1 338 ? 16 -5.91 -12.477 1 95.12 338 ARG A C 1
ATOM 2613 O O . ARG A 1 338 ? 16.672 -5.902 -13.516 1 95.12 338 ARG A O 1
ATOM 2620 N N . LYS A 1 339 ? 14.758 -6.078 -12.516 1 95.5 339 LYS A N 1
ATOM 2621 C CA . LYS A 1 339 ? 14.062 -6.391 -13.758 1 95.5 339 LYS A CA 1
ATOM 2622 C C . LYS A 1 339 ? 13.969 -5.164 -14.656 1 95.5 339 LYS A C 1
ATOM 2624 O O . LYS A 1 339 ? 14.164 -4.035 -14.203 1 95.5 339 LYS A O 1
ATOM 2629 N N . SER A 1 340 ? 13.719 -5.438 -15.875 1 96 340 SER A N 1
ATOM 2630 C CA . SER A 1 340 ? 13.672 -4.387 -16.891 1 96 340 SER A CA 1
ATOM 2631 C C . SER A 1 340 ? 12.578 -3.365 -16.562 1 96 340 SER A C 1
ATOM 2633 O O . SER A 1 340 ? 12.711 -2.188 -16.906 1 96 340 SER A O 1
ATOM 2635 N N . MET A 1 341 ? 11.539 -3.76 -15.883 1 97.06 341 MET A N 1
ATOM 2636 C CA . MET A 1 341 ? 10.5 -2.816 -15.461 1 97.06 341 MET A CA 1
ATOM 2637 C C . MET A 1 341 ? 11.109 -1.646 -14.703 1 97.06 341 MET A C 1
ATOM 2639 O O . MET A 1 341 ? 10.797 -0.488 -14.977 1 97.06 341 MET A O 1
ATOM 2643 N N . ILE A 1 342 ? 12.008 -1.914 -13.844 1 98.12 342 ILE A N 1
ATOM 2644 C CA . ILE A 1 342 ? 12.672 -0.906 -13.031 1 98.12 342 ILE A CA 1
ATOM 2645 C C . ILE A 1 342 ? 13.609 -0.07 -13.898 1 98.12 342 ILE A C 1
ATOM 2647 O O . ILE A 1 342 ? 13.609 1.16 -13.82 1 98.12 342 ILE A O 1
ATOM 2651 N N . GLY A 1 343 ? 14.391 -0.76 -14.711 1 98.06 343 GLY A N 1
ATOM 2652 C CA . GLY A 1 343 ? 15.297 -0.06 -15.609 1 98.06 343 GLY A CA 1
ATOM 2653 C C . GLY A 1 343 ? 14.586 0.907 -16.531 1 98.06 343 GLY A C 1
ATOM 2654 O O . GLY A 1 343 ? 15.062 2.025 -16.75 1 98.06 343 GLY A O 1
ATOM 2655 N N . ASN A 1 344 ? 13.477 0.464 -17.047 1 97.88 344 ASN A N 1
ATOM 2656 C CA . ASN A 1 344 ? 12.719 1.278 -18 1 97.88 344 ASN A CA 1
ATOM 2657 C C . ASN A 1 344 ? 12.086 2.486 -17.312 1 97.88 344 ASN A C 1
ATOM 2659 O O . ASN A 1 344 ? 12 3.564 -17.906 1 97.88 344 ASN A O 1
ATOM 2663 N N . VAL A 1 345 ? 11.641 2.344 -16.109 1 98.12 345 VAL A N 1
ATOM 2664 C CA . VAL A 1 345 ? 11.008 3.439 -15.383 1 98.12 345 VAL A CA 1
ATOM 2665 C C . VAL A 1 345 ? 12.07 4.445 -14.938 1 98.12 345 VAL A C 1
ATOM 2667 O O . VAL A 1 345 ? 11.875 5.66 -15.062 1 98.12 345 VAL A O 1
ATOM 2670 N N . LEU A 1 346 ? 13.219 3.969 -14.523 1 98.44 346 LEU A N 1
ATOM 2671 C CA . LEU A 1 346 ? 14.203 4.836 -13.891 1 98.44 346 LEU A CA 1
ATOM 2672 C C . LEU A 1 346 ? 15.336 5.172 -14.852 1 98.44 346 LEU A C 1
ATOM 2674 O O . LEU A 1 346 ? 16.188 5.996 -14.539 1 98.44 346 LEU A O 1
ATOM 2678 N N . ASP A 1 347 ? 15.312 4.547 -16 1 98 347 ASP A N 1
ATOM 2679 C CA . ASP A 1 347 ? 16.391 4.719 -16.984 1 98 347 ASP A CA 1
ATOM 2680 C C . ASP A 1 347 ? 17.75 4.418 -16.359 1 98 347 ASP A C 1
ATOM 2682 O O . ASP A 1 347 ? 18.656 5.254 -16.391 1 98 347 ASP A O 1
ATOM 2686 N N . LEU A 1 348 ? 17.797 3.248 -15.789 1 97.75 348 LEU A N 1
ATOM 2687 C CA . LEU A 1 348 ? 19.016 2.85 -15.094 1 97.75 348 LEU A CA 1
ATOM 2688 C C . LEU A 1 348 ? 19.516 1.497 -15.602 1 97.75 348 LEU A C 1
ATOM 2690 O O . LEU A 1 348 ? 18.703 0.63 -15.953 1 97.75 348 LEU A O 1
ATOM 2694 N N . PRO A 1 349 ? 20.797 1.285 -15.586 1 96.69 349 PRO A N 1
ATOM 2695 C CA . PRO A 1 349 ? 21.328 -0.038 -15.914 1 96.69 349 PRO A CA 1
ATOM 2696 C C . PRO A 1 349 ? 21.047 -1.072 -14.82 1 96.69 349 PRO A C 1
ATOM 2698 O O . PRO A 1 349 ? 20.641 -0.714 -13.719 1 96.69 349 PRO A O 1
ATOM 2701 N N . VAL A 1 350 ? 21.25 -2.297 -15.078 1 94.44 350 VAL A N 1
ATOM 2702 C CA . VAL A 1 350 ? 20.844 -3.441 -14.273 1 94.44 350 VAL A CA 1
ATOM 2703 C C . VAL A 1 350 ? 21.484 -3.363 -12.898 1 94.44 350 VAL A C 1
ATOM 2705 O O . VAL A 1 350 ? 20.875 -3.717 -11.891 1 94.44 350 VAL A O 1
ATOM 2708 N N . ASN A 1 351 ? 22.672 -2.828 -12.734 1 94.56 351 ASN A N 1
ATOM 2709 C CA . ASN A 1 351 ? 23.422 -2.852 -11.484 1 94.56 351 ASN A CA 1
ATOM 2710 C C . ASN A 1 351 ? 23.094 -1.643 -10.609 1 94.56 351 ASN A C 1
ATOM 2712 O O . ASN A 1 351 ? 23.656 -1.49 -9.523 1 94.56 351 ASN A O 1
ATOM 2716 N N . GLU A 1 352 ? 22.156 -0.807 -11.008 1 97.38 352 GLU A N 1
ATOM 2717 C CA . GLU A 1 352 ? 21.797 0.385 -10.25 1 97.38 352 GLU A CA 1
ATOM 2718 C C . GLU A 1 352 ? 20.297 0.4 -9.938 1 97.38 352 GLU A C 1
ATOM 2720 O O . GLU A 1 352 ? 19.703 1.468 -9.766 1 97.38 352 GLU A O 1
ATOM 2725 N N . ARG A 1 353 ? 19.734 -0.785 -9.805 1 98.31 353 ARG A N 1
ATOM 2726 C CA . ARG A 1 353 ? 18.281 -0.86 -9.68 1 98.31 353 ARG A CA 1
ATOM 2727 C C . ARG A 1 353 ? 17.875 -1.24 -8.258 1 98.31 353 ARG A C 1
ATOM 2729 O O . ARG A 1 353 ? 16.766 -1.708 -8.031 1 98.31 353 ARG A O 1
ATOM 2736 N N . LEU A 1 354 ? 18.812 -0.986 -7.309 1 98.06 354 LEU A N 1
ATOM 2737 C CA . LEU A 1 354 ? 18.562 -1.364 -5.922 1 98.06 354 LEU A CA 1
ATOM 2738 C C . LEU A 1 354 ? 17.344 -0.631 -5.371 1 98.06 354 LEU A C 1
ATOM 2740 O O . LEU A 1 354 ? 16.438 -1.254 -4.812 1 98.06 354 LEU A O 1
ATOM 2744 N N . GLU A 1 355 ? 17.281 0.723 -5.516 1 98.56 355 GLU A N 1
ATOM 2745 C CA . GLU A 1 355 ? 16.203 1.538 -4.957 1 98.56 355 GLU A CA 1
ATOM 2746 C C . GLU A 1 355 ? 14.859 1.19 -5.594 1 98.56 355 GLU A C 1
ATOM 2748 O O . GLU A 1 355 ? 13.844 1.113 -4.902 1 98.56 355 GLU A O 1
ATOM 2753 N N . GLY A 1 356 ? 14.906 0.995 -6.918 1 98.75 356 GLY A N 1
ATOM 2754 C CA . GLY A 1 356 ? 13.688 0.563 -7.586 1 98.75 356 GLY A CA 1
ATOM 2755 C C . GLY A 1 356 ? 13.203 -0.797 -7.121 1 98.75 356 GLY A C 1
ATOM 2756 O O . GLY A 1 356 ? 12 -1.014 -6.965 1 98.75 356 GLY A O 1
ATOM 2757 N N . THR A 1 357 ? 14.133 -1.738 -6.891 1 98.81 357 THR A N 1
ATOM 2758 C CA . THR A 1 357 ? 13.789 -3.051 -6.352 1 98.81 357 THR A CA 1
ATOM 2759 C C . THR A 1 357 ? 13.148 -2.92 -4.973 1 98.81 357 THR A C 1
ATOM 2761 O O . THR A 1 357 ? 12.133 -3.553 -4.691 1 98.81 357 THR A O 1
ATOM 2764 N N . ALA A 1 358 ? 13.711 -2.049 -4.156 1 98.88 358 ALA A N 1
ATOM 2765 C CA . ALA A 1 358 ? 13.172 -1.836 -2.814 1 98.88 358 ALA A CA 1
ATOM 2766 C C . ALA A 1 358 ? 11.727 -1.362 -2.875 1 98.88 358 ALA A C 1
ATOM 2768 O O . ALA A 1 358 ? 10.875 -1.843 -2.121 1 98.88 358 ALA A O 1
ATOM 2769 N N . ALA A 1 359 ? 11.445 -0.458 -3.777 1 98.94 359 ALA A N 1
ATOM 2770 C CA . ALA A 1 359 ? 10.094 0.073 -3.93 1 98.94 359 ALA A CA 1
ATOM 2771 C C . ALA A 1 359 ? 9.117 -1.023 -4.348 1 98.94 359 ALA A C 1
ATOM 2773 O O . ALA A 1 359 ? 8.031 -1.146 -3.775 1 98.94 359 ALA A O 1
ATOM 2774 N N . THR A 1 360 ? 9.508 -1.844 -5.297 1 98.88 360 THR A N 1
ATOM 2775 C CA . THR A 1 360 ? 8.625 -2.883 -5.805 1 98.88 360 THR A CA 1
ATOM 2776 C C . THR A 1 360 ? 8.391 -3.959 -4.75 1 98.88 360 THR A C 1
ATOM 2778 O O . THR A 1 360 ? 7.27 -4.453 -4.594 1 98.88 360 THR A O 1
ATOM 2781 N N . ILE A 1 361 ? 9.43 -4.289 -4.023 1 98.88 361 ILE A N 1
ATOM 2782 C CA . ILE A 1 361 ? 9.312 -5.305 -2.984 1 98.88 361 ILE A CA 1
ATOM 2783 C C . ILE A 1 361 ? 8.406 -4.801 -1.867 1 98.88 361 ILE A C 1
ATOM 2785 O O . ILE A 1 361 ? 7.52 -5.527 -1.401 1 98.88 361 ILE A O 1
ATOM 2789 N N . THR A 1 362 ? 8.578 -3.551 -1.492 1 98.88 362 THR A N 1
ATOM 2790 C CA . THR A 1 362 ? 7.742 -2.969 -0.446 1 98.88 362 THR A CA 1
ATOM 2791 C C . THR A 1 362 ? 6.273 -2.984 -0.854 1 98.88 362 THR A C 1
ATOM 2793 O O . THR A 1 362 ? 5.422 -3.469 -0.107 1 98.88 362 THR A O 1
ATOM 2796 N N . LEU A 1 363 ? 5.996 -2.488 -2.043 1 98.81 363 LEU A N 1
ATOM 2797 C CA . LEU A 1 363 ? 4.613 -2.461 -2.512 1 98.81 363 LEU A CA 1
ATOM 2798 C C . LEU A 1 363 ? 4.055 -3.875 -2.631 1 98.81 363 LEU A C 1
ATOM 2800 O O . LEU A 1 363 ? 2.9 -4.121 -2.277 1 98.81 363 LEU A O 1
ATOM 2804 N N . GLY A 1 364 ? 4.879 -4.77 -3.145 1 98.75 364 GLY A N 1
ATOM 2805 C CA . GLY A 1 364 ? 4.461 -6.156 -3.262 1 98.75 364 GLY A CA 1
ATOM 2806 C C . GLY A 1 364 ? 4.062 -6.777 -1.936 1 98.75 364 GLY A C 1
ATOM 2807 O O . GLY A 1 364 ? 3.02 -7.422 -1.834 1 98.75 364 GLY A O 1
ATOM 2808 N N . ILE A 1 365 ? 4.863 -6.566 -0.932 1 98.69 365 ILE A N 1
ATOM 2809 C CA . ILE A 1 365 ? 4.578 -7.098 0.395 1 98.69 365 ILE A CA 1
ATOM 2810 C C . ILE A 1 365 ? 3.295 -6.473 0.938 1 98.69 365 ILE A C 1
ATOM 2812 O O . ILE A 1 365 ? 2.424 -7.176 1.454 1 98.69 365 ILE A O 1
ATOM 2816 N N . ALA A 1 366 ? 3.197 -5.215 0.782 1 97.62 366 ALA A N 1
ATOM 2817 C CA . ALA A 1 366 ? 2 -4.516 1.245 1 97.62 366 ALA A CA 1
ATOM 2818 C C . ALA A 1 366 ? 0.752 -5.047 0.546 1 97.62 366 ALA A C 1
ATOM 2820 O O . ALA A 1 366 ? -0.346 -5 1.104 1 97.62 366 ALA A O 1
ATOM 2821 N N . ASN A 1 367 ? 0.93 -5.555 -0.65 1 97.06 367 ASN A N 1
ATOM 2822 C CA . ASN A 1 367 ? -0.196 -6.047 -1.437 1 97.06 367 ASN A CA 1
ATOM 2823 C C . ASN A 1 367 ? -0.349 -7.559 -1.308 1 97.06 367 ASN A C 1
ATOM 2825 O O . ASN A 1 367 ? -1.133 -8.172 -2.035 1 97.06 367 ASN A O 1
ATOM 2829 N N . GLY A 1 368 ? 0.476 -8.234 -0.503 1 96 368 GLY A N 1
ATOM 2830 C CA . GLY A 1 368 ? 0.138 -9.602 -0.15 1 96 368 GLY A CA 1
ATOM 2831 C C . GLY A 1 368 ? 1.236 -10.594 -0.489 1 96 368 GLY A C 1
ATOM 2832 O O . GLY A 1 368 ? 1.063 -11.805 -0.318 1 96 368 GLY A O 1
ATOM 2833 N N . ALA A 1 369 ? 2.398 -10.117 -0.981 1 98.56 369 ALA A N 1
ATOM 2834 C CA . ALA A 1 369 ? 3.494 -11.047 -1.264 1 98.56 369 ALA A CA 1
ATOM 2835 C C . ALA A 1 369 ? 4 -11.703 0.016 1 98.56 369 ALA A C 1
ATOM 2837 O O . ALA A 1 369 ? 4.137 -11.039 1.048 1 98.56 369 ALA A O 1
ATOM 2838 N N . ASP A 1 370 ? 4.289 -13 -0.1 1 98.75 370 ASP A N 1
ATOM 2839 C CA . ASP A 1 370 ? 4.766 -13.766 1.044 1 98.75 370 ASP A CA 1
ATOM 2840 C C . ASP A 1 370 ? 6.238 -14.141 0.879 1 98.75 370 ASP A C 1
ATOM 2842 O O . ASP A 1 370 ? 6.934 -14.406 1.863 1 98.75 370 ASP A O 1
ATOM 2846 N N . ILE A 1 371 ? 6.668 -14.234 -0.328 1 98.94 371 ILE A N 1
ATOM 2847 C CA . ILE A 1 371 ? 8.047 -14.539 -0.69 1 98.94 371 ILE A CA 1
ATOM 2848 C C . ILE A 1 371 ? 8.539 -13.539 -1.731 1 98.94 371 ILE A C 1
ATOM 2850 O O . ILE A 1 371 ? 7.812 -13.203 -2.67 1 98.94 371 ILE A O 1
ATOM 2854 N N . VAL A 1 372 ? 9.711 -13 -1.497 1 98.94 372 VAL A N 1
ATOM 2855 C CA . VAL A 1 372 ? 10.312 -12.133 -2.498 1 98.94 372 VAL A CA 1
ATOM 2856 C C . VAL A 1 372 ? 11.609 -12.758 -3.01 1 98.94 372 VAL A C 1
ATOM 2858 O O . VAL A 1 372 ? 12.422 -13.25 -2.223 1 98.94 372 VAL A O 1
ATOM 2861 N N . ARG A 1 373 ? 11.766 -12.82 -4.316 1 98.81 373 ARG A N 1
ATOM 2862 C CA . ARG A 1 373 ? 12.938 -13.375 -4.984 1 98.81 373 ARG A CA 1
ATOM 2863 C C . ARG A 1 373 ? 13.898 -12.281 -5.418 1 98.81 373 ARG A C 1
ATOM 2865 O O . ARG A 1 373 ? 13.539 -11.406 -6.215 1 98.81 373 ARG A O 1
ATOM 2872 N N . VAL A 1 374 ? 15.18 -12.359 -4.902 1 98.62 374 VAL A N 1
ATOM 2873 C CA . VAL A 1 374 ? 15.984 -11.156 -5.051 1 98.62 374 VAL A CA 1
ATOM 2874 C C . VAL A 1 374 ? 17.438 -11.531 -5.309 1 98.62 374 VAL A C 1
ATOM 2876 O O . VAL A 1 374 ? 17.875 -12.625 -4.957 1 98.62 374 VAL A O 1
ATOM 2879 N N . HIS A 1 375 ? 18.203 -10.594 -5.859 1 97 375 HIS A N 1
ATOM 2880 C CA . HIS A 1 375 ? 19.641 -10.695 -6.035 1 97 375 HIS A CA 1
ATOM 2881 C C . HIS A 1 375 ? 20.391 -10.133 -4.828 1 97 375 HIS A C 1
ATOM 2883 O O . HIS A 1 375 ? 21.344 -10.742 -4.34 1 97 375 HIS A O 1
ATOM 2889 N N . ASP A 1 376 ? 19.984 -8.953 -4.34 1 97.62 376 ASP A N 1
ATOM 2890 C CA . ASP A 1 376 ? 20.609 -8.242 -3.229 1 97.62 376 ASP A CA 1
ATOM 2891 C C . ASP A 1 376 ? 19.969 -8.633 -1.897 1 97.62 376 ASP A C 1
ATOM 2893 O O . ASP A 1 376 ? 19.188 -7.867 -1.325 1 97.62 376 ASP A O 1
ATOM 2897 N N . VAL A 1 377 ? 20.453 -9.695 -1.347 1 98.62 377 VAL A N 1
ATOM 2898 C CA . VAL A 1 377 ? 19.75 -10.359 -0.246 1 98.62 377 VAL A CA 1
ATOM 2899 C C . VAL A 1 377 ? 19.812 -9.477 1.001 1 98.62 377 VAL A C 1
ATOM 2901 O O . VAL A 1 377 ? 18.766 -9.156 1.583 1 98.62 377 VAL A O 1
ATOM 2904 N N . LYS A 1 378 ? 20.969 -8.977 1.403 1 98.56 378 LYS A N 1
ATOM 2905 C CA . LYS A 1 378 ? 21.109 -8.195 2.625 1 98.56 378 LYS A CA 1
ATOM 2906 C C . LYS A 1 378 ? 20.188 -6.977 2.609 1 98.56 378 LYS A C 1
ATOM 2908 O O . LYS A 1 378 ? 19.422 -6.758 3.553 1 98.56 378 LYS A O 1
ATOM 2913 N N . GLU A 1 379 ? 20.266 -6.242 1.544 1 98.62 379 GLU A N 1
ATOM 2914 C CA . GLU A 1 379 ? 19.484 -5.02 1.404 1 98.62 379 GLU A CA 1
ATOM 2915 C C . GLU A 1 379 ? 18 -5.32 1.41 1 98.62 379 GLU A C 1
ATOM 2917 O O . GLU A 1 379 ? 17.219 -4.629 2.078 1 98.62 379 GLU A O 1
ATOM 2922 N N . MET A 1 380 ? 17.578 -6.375 0.733 1 98.81 380 MET A N 1
ATOM 2923 C CA . MET A 1 380 ? 16.156 -6.645 0.601 1 98.81 380 MET A CA 1
ATOM 2924 C C . MET A 1 380 ? 15.602 -7.301 1.862 1 98.81 380 MET A C 1
ATOM 2926 O O . MET A 1 380 ? 14.414 -7.184 2.162 1 98.81 380 MET A O 1
ATOM 2930 N N . VAL A 1 381 ? 16.453 -7.984 2.639 1 98.88 381 VAL A N 1
ATOM 2931 C CA . VAL A 1 381 ? 16.031 -8.453 3.955 1 98.88 381 VAL A CA 1
ATOM 2932 C C . VAL A 1 381 ? 15.672 -7.262 4.836 1 98.88 381 VAL A C 1
ATOM 2934 O O . VAL A 1 381 ? 14.656 -7.285 5.539 1 98.88 381 VAL A O 1
ATOM 2937 N N . ARG A 1 382 ? 16.469 -6.23 4.777 1 98.88 382 ARG A N 1
ATOM 2938 C CA . ARG A 1 382 ? 16.203 -5.02 5.547 1 98.88 382 ARG A CA 1
ATOM 2939 C C . ARG A 1 382 ? 14.898 -4.367 5.094 1 98.88 382 ARG A C 1
ATOM 2941 O O . ARG A 1 382 ? 14.086 -3.939 5.918 1 98.88 382 ARG A O 1
ATOM 2948 N N . VAL A 1 383 ? 14.664 -4.34 3.762 1 98.88 383 VAL A N 1
ATOM 2949 C CA . VAL A 1 383 ? 13.438 -3.783 3.199 1 98.88 383 VAL A CA 1
ATOM 2950 C C . VAL A 1 383 ? 12.234 -4.598 3.67 1 98.88 383 VAL A C 1
ATOM 2952 O O . VAL A 1 383 ? 11.242 -4.035 4.137 1 98.88 383 VAL A O 1
ATOM 2955 N N . ALA A 1 384 ? 12.375 -5.891 3.598 1 98.88 384 ALA A N 1
ATOM 2956 C CA . ALA A 1 384 ? 11.273 -6.785 3.953 1 98.88 384 ALA A CA 1
ATOM 2957 C C . ALA A 1 384 ? 10.945 -6.688 5.438 1 98.88 384 ALA A C 1
ATOM 2959 O O . ALA A 1 384 ? 9.773 -6.594 5.816 1 98.88 384 ALA A O 1
ATOM 2960 N N . ARG A 1 385 ? 11.938 -6.684 6.238 1 98.81 385 ARG A N 1
ATOM 2961 C CA . ARG A 1 385 ? 11.727 -6.609 7.68 1 98.81 385 ARG A CA 1
ATOM 2962 C C . ARG A 1 385 ? 11.047 -5.297 8.07 1 98.81 385 ARG A C 1
ATOM 2964 O O . ARG A 1 385 ? 10.133 -5.285 8.891 1 98.81 385 ARG A O 1
ATOM 2971 N N . MET A 1 386 ? 11.484 -4.215 7.504 1 98.81 386 MET A N 1
ATOM 2972 C CA . MET A 1 386 ? 10.867 -2.922 7.789 1 98.81 386 MET A CA 1
ATOM 2973 C C . MET A 1 386 ? 9.422 -2.893 7.32 1 98.81 386 MET A C 1
ATOM 2975 O O . MET A 1 386 ? 8.547 -2.383 8.023 1 98.81 386 MET A O 1
ATOM 2979 N N . THR A 1 387 ? 9.195 -3.436 6.145 1 98.81 387 THR A N 1
ATOM 2980 C CA . THR A 1 387 ? 7.84 -3.477 5.602 1 98.81 387 THR A CA 1
ATOM 2981 C C . THR A 1 387 ? 6.93 -4.332 6.48 1 98.81 387 THR A C 1
ATOM 2983 O O . THR A 1 387 ? 5.824 -3.916 6.828 1 98.81 387 THR A O 1
ATOM 2986 N N . ASP A 1 388 ? 7.438 -5.496 6.887 1 98.69 388 ASP A N 1
ATOM 2987 C CA . ASP A 1 388 ? 6.664 -6.398 7.734 1 98.69 388 ASP A CA 1
ATOM 2988 C C . ASP A 1 388 ? 6.262 -5.719 9.039 1 98.69 388 ASP A C 1
ATOM 2990 O O . ASP A 1 388 ? 5.125 -5.855 9.5 1 98.69 388 ASP A O 1
ATOM 2994 N N . ALA A 1 389 ? 7.145 -4.992 9.586 1 98.44 389 ALA A N 1
ATOM 2995 C CA . ALA A 1 389 ? 6.887 -4.328 10.859 1 98.44 389 ALA A CA 1
ATOM 2996 C C . ALA A 1 389 ? 5.723 -3.346 10.734 1 98.44 389 ALA A C 1
ATOM 2998 O O . ALA A 1 389 ? 5.023 -3.08 11.719 1 98.44 389 ALA A O 1
ATOM 2999 N N . MET A 1 390 ? 5.527 -2.84 9.578 1 97.88 390 MET A N 1
ATOM 3000 C CA . MET A 1 390 ? 4.477 -1.848 9.367 1 97.88 390 MET A CA 1
ATOM 3001 C C . MET A 1 390 ? 3.17 -2.518 8.953 1 97.88 390 MET A C 1
ATOM 3003 O O . MET A 1 390 ? 2.092 -2.098 9.383 1 97.88 390 MET A O 1
ATOM 3007 N N . VAL A 1 391 ? 3.27 -3.633 8.203 1 96.38 391 VAL A N 1
ATOM 3008 C CA . VAL A 1 391 ? 2.033 -4.051 7.551 1 96.38 391 VAL A CA 1
ATOM 3009 C C . VAL A 1 391 ? 1.556 -5.375 8.141 1 96.38 391 VAL A C 1
ATOM 3011 O O . VAL A 1 391 ? 0.397 -5.758 7.969 1 96.38 391 VAL A O 1
ATOM 3014 N N . ARG A 1 392 ? 2.516 -6.148 8.789 1 92.25 392 ARG A N 1
ATOM 3015 C CA . ARG A 1 392 ? 2.117 -7.438 9.336 1 92.25 392 ARG A CA 1
ATOM 3016 C C . ARG A 1 392 ? 1.882 -7.344 10.844 1 92.25 392 ARG A C 1
ATOM 3018 O O . ARG A 1 392 ? 2.812 -7.082 11.602 1 92.25 392 ARG A O 1
ATOM 3025 N N . VAL A 1 393 ? 0.631 -7.078 11.344 1 80.44 393 VAL A N 1
ATOM 3026 C CA . VAL A 1 393 ? 0.259 -6.988 12.75 1 80.44 393 VAL A CA 1
ATOM 3027 C C . VAL A 1 393 ? -0.715 -8.109 13.102 1 80.44 393 VAL A C 1
ATOM 3029 O O . VAL A 1 393 ? -1.495 -8.547 12.258 1 80.44 393 VAL A O 1
ATOM 3032 N N . MET B 1 1 ? -15.102 -22.547 -17.5 1 69.62 1 MET B N 1
ATOM 3033 C CA . MET B 1 1 ? -15.211 -22.203 -16.094 1 69.62 1 MET B CA 1
ATOM 3034 C C . MET B 1 1 ? -15.281 -20.688 -15.906 1 69.62 1 MET B C 1
ATOM 3036 O O . MET B 1 1 ? -14.594 -19.938 -16.594 1 69.62 1 MET B O 1
ATOM 3040 N N . ILE B 1 2 ? -16.234 -20.25 -15.117 1 86.19 2 ILE B N 1
ATOM 3041 C CA . ILE B 1 2 ? -16.422 -18.828 -14.844 1 86.19 2 ILE B CA 1
ATOM 3042 C C . ILE B 1 2 ? -15.227 -18.297 -14.055 1 86.19 2 ILE B C 1
ATOM 3044 O O . ILE B 1 2 ? -14.836 -18.891 -13.047 1 86.19 2 ILE B O 1
ATOM 3048 N N . ASN B 1 3 ? -14.602 -17.375 -14.641 1 92 3 ASN B N 1
ATOM 3049 C CA . ASN B 1 3 ? -13.469 -16.734 -13.977 1 92 3 ASN B CA 1
ATOM 3050 C C . ASN B 1 3 ? -13.93 -15.625 -13.031 1 92 3 ASN B C 1
ATOM 3052 O O . ASN B 1 3 ? -14.148 -14.492 -13.461 1 92 3 ASN B O 1
ATOM 3056 N N . ALA B 1 4 ? -14.125 -16.016 -11.789 1 95.69 4 ALA B N 1
ATOM 3057 C CA . ALA B 1 4 ? -14.531 -15.062 -10.766 1 95.69 4 ALA B CA 1
ATOM 3058 C C . ALA B 1 4 ? -13.328 -14.562 -9.969 1 95.69 4 ALA B C 1
ATOM 3060 O O . ALA B 1 4 ? -12.422 -15.344 -9.641 1 95.69 4 ALA B O 1
ATOM 3061 N N . ARG B 1 5 ? -13.312 -13.273 -9.695 1 96.81 5 ARG B N 1
ATOM 3062 C CA . ARG B 1 5 ? -12.219 -12.734 -8.891 1 96.81 5 ARG B CA 1
ATOM 3063 C C . ARG B 1 5 ? -12.688 -11.555 -8.055 1 96.81 5 ARG B C 1
ATOM 3065 O O . ARG B 1 5 ? -13.688 -10.906 -8.391 1 96.81 5 ARG B O 1
ATOM 3072 N N . ILE B 1 6 ? -12.031 -11.305 -7.016 1 96.62 6 ILE B N 1
ATOM 3073 C CA . ILE B 1 6 ? -12.266 -10.133 -6.184 1 96.62 6 ILE B CA 1
ATOM 3074 C C . ILE B 1 6 ? -11.57 -8.914 -6.797 1 96.62 6 ILE B C 1
ATOM 3076 O O . ILE B 1 6 ? -10.422 -9.008 -7.238 1 96.62 6 ILE B O 1
ATOM 3080 N N . VAL B 1 7 ? -12.289 -7.828 -6.875 1 96.31 7 VAL B 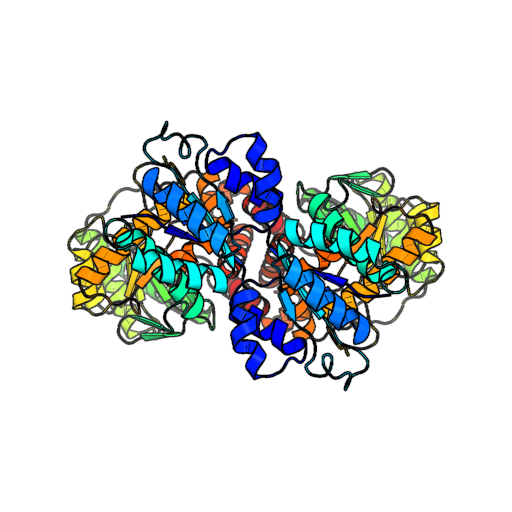N 1
ATOM 3081 C CA . VAL B 1 7 ? -11.719 -6.562 -7.324 1 96.31 7 VAL B CA 1
ATOM 3082 C C . VAL B 1 7 ? -11.773 -5.539 -6.191 1 96.31 7 VAL B C 1
ATOM 3084 O O . VAL B 1 7 ? -12.68 -5.59 -5.348 1 96.31 7 VAL B O 1
ATOM 3087 N N . TYR B 1 8 ? -10.828 -4.703 -6.168 1 94.88 8 TYR B N 1
ATOM 3088 C CA . TYR B 1 8 ? -10.734 -3.732 -5.082 1 94.88 8 TYR B CA 1
ATOM 3089 C C . TYR B 1 8 ? -11.023 -2.322 -5.582 1 94.88 8 TYR B C 1
ATOM 3091 O O . TYR B 1 8 ? -10.383 -1.847 -6.523 1 94.88 8 TYR B O 1
ATOM 3099 N N . ILE B 1 9 ? -11.992 -1.684 -4.965 1 94.69 9 ILE B N 1
ATOM 3100 C CA . ILE B 1 9 ? -12.414 -0.323 -5.285 1 94.69 9 ILE B CA 1
ATOM 3101 C C . ILE B 1 9 ? -12.125 0.597 -4.102 1 94.69 9 ILE B C 1
ATOM 3103 O O . ILE B 1 9 ? -12.781 0.497 -3.059 1 94.69 9 ILE B O 1
ATOM 3107 N N . ASN B 1 10 ? -11.227 1.553 -4.324 1 89.56 10 ASN B N 1
ATOM 3108 C CA . ASN B 1 10 ? -10.75 2.332 -3.186 1 89.56 10 ASN B CA 1
ATOM 3109 C C . ASN B 1 10 ? -11.242 3.773 -3.246 1 89.56 10 ASN B C 1
ATOM 3111 O O . ASN B 1 10 ? -11.195 4.492 -2.246 1 89.56 10 ASN B O 1
ATOM 3115 N N . ASP B 1 11 ? -11.602 4.223 -4.402 1 90.81 11 ASP B N 1
ATOM 3116 C CA . ASP B 1 11 ? -12.086 5.594 -4.551 1 90.81 11 ASP B CA 1
ATOM 3117 C C . ASP B 1 11 ? -13.102 5.699 -5.684 1 90.81 11 ASP B C 1
ATOM 3119 O O . ASP B 1 11 ? -13.406 4.703 -6.344 1 90.81 11 ASP B O 1
ATOM 3123 N N . MET B 1 12 ? -13.641 6.828 -5.84 1 92.69 12 MET B N 1
ATOM 3124 C CA . MET B 1 12 ? -14.719 7.035 -6.805 1 92.69 12 MET B CA 1
ATOM 3125 C C . MET B 1 12 ? -14.211 6.852 -8.234 1 92.69 12 MET B C 1
ATOM 3127 O O . MET B 1 12 ? -14.945 6.363 -9.094 1 92.69 12 MET B O 1
ATOM 3131 N N . HIS B 1 13 ? -13.023 7.246 -8.461 1 91.75 13 HIS B N 1
ATOM 3132 C CA . HIS B 1 13 ? -12.43 7.062 -9.781 1 91.75 13 HIS B CA 1
ATOM 3133 C C . HIS B 1 13 ? -12.352 5.586 -10.148 1 91.75 13 HIS B C 1
ATOM 3135 O O . HIS B 1 13 ? -12.75 5.191 -11.25 1 91.75 13 HIS B O 1
ATOM 3141 N N . GLU B 1 14 ? -11.883 4.77 -9.258 1 92.94 14 GLU B N 1
ATOM 3142 C CA . GLU B 1 14 ? -11.805 3.332 -9.492 1 92.94 14 GLU B CA 1
ATOM 3143 C C . GLU B 1 14 ? -13.188 2.725 -9.664 1 92.94 14 GLU B C 1
ATOM 3145 O O . GLU B 1 14 ? -13.383 1.812 -10.469 1 92.94 14 GLU B O 1
ATOM 3150 N N . ALA B 1 15 ? -14.133 3.23 -8.836 1 95.44 15 ALA B N 1
ATOM 3151 C CA . ALA B 1 15 ? -15.508 2.76 -8.977 1 95.44 15 ALA B CA 1
ATOM 3152 C C . ALA B 1 15 ? -16.031 2.992 -10.391 1 95.44 15 ALA B C 1
ATOM 3154 O O . ALA B 1 15 ? -16.531 2.07 -11.031 1 95.44 15 ALA B O 1
ATOM 3155 N N . LYS B 1 16 ? -15.828 4.148 -10.898 1 95.31 16 LYS B N 1
ATOM 3156 C CA . LYS B 1 16 ? -16.266 4.508 -12.242 1 95.31 16 LYS B CA 1
ATOM 3157 C C . LYS B 1 16 ? -15.578 3.658 -13.305 1 95.31 16 LYS B C 1
ATOM 3159 O O . LYS B 1 16 ? -16.219 3.178 -14.242 1 95.31 16 LYS B O 1
ATOM 3164 N N . GLU B 1 17 ? -14.328 3.434 -13.094 1 93.88 17 GLU B N 1
ATOM 3165 C CA . GLU B 1 17 ? -13.547 2.674 -14.062 1 93.88 17 GLU B CA 1
ATOM 3166 C C . GLU B 1 17 ? -13.992 1.215 -14.109 1 93.88 17 GLU B C 1
ATOM 3168 O O . GLU B 1 17 ? -14.148 0.642 -15.188 1 93.88 17 GLU B O 1
ATOM 3173 N N . GLU B 1 18 ? -14.141 0.619 -12.969 1 95.12 18 GLU B N 1
ATOM 3174 C CA . GLU B 1 18 ? -14.547 -0.783 -12.914 1 95.12 18 GLU B CA 1
ATOM 3175 C C . GLU B 1 18 ? -15.93 -0.983 -13.516 1 95.12 18 GLU B C 1
ATOM 3177 O O . GLU B 1 18 ? -16.188 -1.982 -14.195 1 95.12 18 GLU B O 1
ATOM 3182 N N . ILE B 1 19 ? -16.797 -0.042 -13.289 1 96.5 19 ILE B N 1
ATOM 3183 C CA . ILE B 1 19 ? -18.156 -0.113 -13.828 1 96.5 19 ILE B CA 1
ATOM 3184 C C . ILE B 1 19 ? -18.109 0.087 -15.344 1 96.5 19 ILE B C 1
ATOM 3186 O O . ILE B 1 19 ? -18.797 -0.625 -16.078 1 96.5 19 ILE B O 1
ATOM 3190 N N . ARG B 1 20 ? -17.328 1.018 -15.75 1 95.69 20 ARG B N 1
ATOM 3191 C CA . ARG B 1 20 ? -17.172 1.287 -17.172 1 95.69 20 ARG B CA 1
ATOM 3192 C C . ARG B 1 20 ? -16.703 0.046 -17.922 1 95.69 20 ARG B C 1
ATOM 3194 O O . ARG B 1 20 ? -17.188 -0.254 -19.016 1 95.69 20 ARG B O 1
ATOM 3201 N N . LYS B 1 21 ? -15.805 -0.705 -17.359 1 94.94 21 LYS B N 1
ATOM 3202 C CA . LYS B 1 21 ? -15.219 -1.889 -17.984 1 94.94 21 LYS B CA 1
ATOM 3203 C C . LYS B 1 21 ? -16.281 -2.947 -18.266 1 94.94 21 LYS B C 1
ATOM 3205 O O . LYS B 1 21 ? -16.078 -3.838 -19.078 1 94.94 21 LYS B O 1
ATOM 3210 N N . ILE B 1 22 ? -17.422 -2.846 -17.562 1 95.81 22 ILE B N 1
ATOM 3211 C CA . ILE B 1 22 ? -18.469 -3.842 -17.703 1 95.81 22 ILE B CA 1
ATOM 3212 C C . ILE B 1 22 ? -19.297 -3.549 -18.953 1 95.81 22 ILE B C 1
ATOM 3214 O O . ILE B 1 22 ? -20.031 -4.41 -19.422 1 95.81 22 ILE B O 1
ATOM 3218 N N . GLY B 1 23 ? -19.219 -2.35 -19.5 1 94.94 23 GLY B N 1
ATOM 3219 C CA . GLY B 1 23 ? -19.969 -1.974 -20.688 1 94.94 23 GLY B CA 1
ATOM 3220 C C . GLY B 1 23 ? -21.406 -1.564 -20.375 1 94.94 23 GLY B C 1
ATOM 3221 O O . GLY B 1 23 ? -22.312 -1.848 -21.141 1 94.94 23 GLY B O 1
ATOM 3222 N N . VAL B 1 24 ? -21.562 -0.937 -19.266 1 94.69 24 VAL B N 1
ATOM 3223 C CA . VAL B 1 24 ? -22.875 -0.447 -18.891 1 94.69 24 VAL B CA 1
ATOM 3224 C C . VAL B 1 24 ? -23.25 0.759 -19.75 1 94.69 24 VAL B C 1
ATOM 3226 O O . VAL B 1 24 ? -22.422 1.278 -20.5 1 94.69 24 VAL B O 1
ATOM 3229 N N . ASP B 1 25 ? -24.469 1.105 -19.641 1 92.25 25 ASP B N 1
ATOM 3230 C CA . ASP B 1 25 ? -24.859 2.371 -20.25 1 92.25 25 ASP B CA 1
ATOM 3231 C C . ASP B 1 25 ? -24.094 3.539 -19.641 1 92.25 25 ASP B C 1
ATOM 3233 O O . ASP B 1 25 ? -23.875 3.576 -18.438 1 92.25 25 ASP B O 1
ATOM 3237 N N . ALA B 1 26 ? -23.781 4.477 -20.484 1 91.06 26 ALA B N 1
ATOM 3238 C CA . ALA B 1 26 ? -22.984 5.613 -20.031 1 91.06 26 ALA B CA 1
ATOM 3239 C C . ALA B 1 26 ? -23.656 6.332 -18.875 1 91.06 26 ALA B C 1
ATOM 3241 O O . ALA B 1 26 ? -22.984 6.773 -17.938 1 91.06 26 ALA B O 1
ATOM 3242 N N . SER B 1 27 ? -24.938 6.398 -18.922 1 91.5 27 SER B N 1
ATOM 3243 C CA . SER B 1 27 ? -25.688 7.082 -17.875 1 91.5 27 SER B CA 1
ATOM 3244 C C . SER B 1 27 ? -25.641 6.305 -16.578 1 91.5 27 SER B C 1
ATOM 3246 O O . SER B 1 27 ? -25.75 6.887 -15.492 1 91.5 27 SER B O 1
ATOM 3248 N N . ALA B 1 28 ? -25.469 5.008 -16.656 1 91.44 28 ALA B N 1
ATOM 3249 C CA . ALA B 1 28 ? -25.469 4.141 -15.484 1 91.44 28 ALA B CA 1
ATOM 3250 C C . ALA B 1 28 ? -24.203 4.332 -14.656 1 91.44 28 ALA B C 1
ATOM 3252 O O . ALA B 1 28 ? -24.188 4.047 -13.453 1 91.44 28 ALA B O 1
ATOM 3253 N N . ILE B 1 29 ? -23.125 4.832 -15.25 1 94.25 29 ILE B N 1
ATOM 3254 C CA . ILE B 1 29 ? -21.859 5.016 -14.555 1 94.25 29 ILE B CA 1
ATOM 3255 C C . ILE B 1 29 ? -22.047 5.988 -13.391 1 94.25 29 ILE B C 1
ATOM 3257 O O . ILE B 1 29 ? -21.578 5.73 -12.281 1 94.25 29 ILE B O 1
ATOM 3261 N N . THR B 1 30 ? -22.828 6.996 -13.57 1 91.38 30 THR B N 1
ATOM 3262 C CA . THR B 1 30 ? -23.016 8.055 -12.586 1 91.38 30 THR B CA 1
ATOM 3263 C C . THR B 1 30 ? -23.828 7.555 -11.398 1 91.38 30 THR B C 1
ATOM 3265 O O . THR B 1 30 ? -23.547 7.934 -10.258 1 91.38 30 THR B O 1
ATOM 3268 N N . TRP B 1 31 ? -24.766 6.703 -11.617 1 90.94 31 TRP B N 1
ATOM 3269 C CA . TRP B 1 31 ? -25.625 6.352 -10.492 1 90.94 31 TRP B CA 1
ATOM 3270 C C . TRP B 1 31 ? -25.172 5.043 -9.852 1 90.94 31 TRP B C 1
ATOM 3272 O O . TRP B 1 31 ? -25.516 4.754 -8.703 1 90.94 31 TRP B O 1
ATOM 3282 N N . LEU B 1 32 ? -24.359 4.215 -10.578 1 93.69 32 LEU B N 1
ATOM 3283 C CA . LEU B 1 32 ? -23.891 2.949 -10.031 1 93.69 32 LEU B CA 1
ATOM 3284 C C . LEU B 1 32 ? -22.594 3.146 -9.234 1 93.69 32 LEU B C 1
ATOM 3286 O O . LEU B 1 32 ? -22.344 2.428 -8.266 1 93.69 32 LEU B O 1
ATOM 3290 N N . SER B 1 33 ? -21.781 4.145 -9.625 1 95.25 33 SER B N 1
ATOM 3291 C CA . SER B 1 33 ? -20.469 4.309 -9.039 1 95.25 33 SER B CA 1
ATOM 3292 C C . SER B 1 33 ? -20.562 4.613 -7.547 1 95.25 33 SER B C 1
ATOM 3294 O O . SER B 1 33 ? -19.844 4.02 -6.738 1 95.25 33 SER B O 1
ATOM 3296 N N . PRO B 1 34 ? -21.5 5.477 -7.125 1 95.19 34 PRO B N 1
ATOM 3297 C CA . PRO B 1 34 ? -21.625 5.738 -5.691 1 95.19 34 PRO B CA 1
ATOM 3298 C C . PRO B 1 34 ? -22.062 4.5 -4.902 1 95.19 34 PRO B C 1
ATOM 3300 O O . PRO B 1 34 ? -21.875 4.449 -3.682 1 95.19 34 PRO B O 1
ATOM 3303 N N . LYS B 1 35 ? -22.641 3.529 -5.562 1 95.75 35 LYS B N 1
ATOM 3304 C CA . LYS B 1 35 ? -23.062 2.293 -4.918 1 95.75 35 LYS B CA 1
ATOM 3305 C C . LYS B 1 35 ? -21.922 1.289 -4.84 1 95.75 35 LYS B C 1
ATOM 3307 O O . LYS B 1 35 ? -22 0.304 -4.102 1 95.75 35 LYS B O 1
ATOM 3312 N N . ALA B 1 36 ? -20.891 1.583 -5.598 1 95.44 36 ALA B N 1
ATOM 3313 C CA . ALA B 1 36 ? -19.734 0.677 -5.656 1 95.44 36 ALA B CA 1
ATOM 3314 C C . ALA B 1 36 ? -18.688 1.054 -4.617 1 95.44 36 ALA B C 1
ATOM 3316 O O . ALA B 1 36 ? -17.828 0.242 -4.273 1 95.44 36 ALA B O 1
ATOM 3317 N N . LEU B 1 37 ? -18.703 2.281 -4.168 1 95.94 37 LEU B N 1
ATOM 3318 C CA . LEU B 1 37 ? -17.719 2.748 -3.191 1 95.94 37 LEU B CA 1
ATOM 3319 C C . LEU B 1 37 ? -18.25 2.576 -1.771 1 95.94 37 LEU B C 1
ATOM 3321 O O . LEU B 1 37 ? -19.188 3.266 -1.362 1 95.94 37 LEU B O 1
ATOM 3325 N N . SER B 1 38 ? -17.641 1.643 -1.046 1 96 38 SER B N 1
ATOM 3326 C CA . SER B 1 38 ? -17.984 1.412 0.354 1 96 38 SER B CA 1
ATOM 3327 C C . SER B 1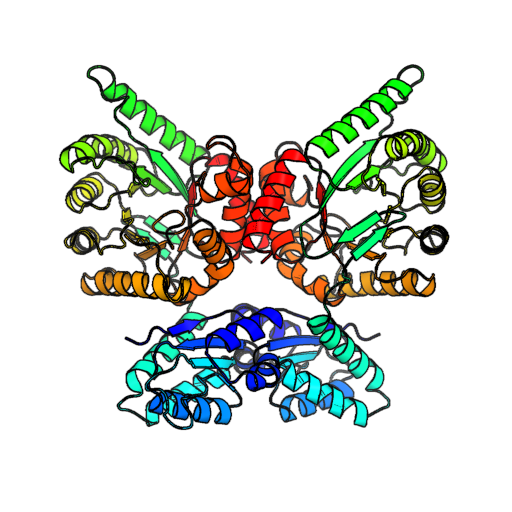 38 ? -17.141 2.268 1.281 1 96 38 SER B C 1
ATOM 3329 O O . SER B 1 38 ? -15.93 2.432 1.053 1 96 38 SER B O 1
ATOM 3331 N N . ILE B 1 39 ? -17.797 2.785 2.322 1 95.94 39 ILE B N 1
ATOM 3332 C CA . ILE B 1 39 ? -17.141 3.697 3.256 1 95.94 39 ILE B CA 1
ATOM 3333 C C . ILE B 1 39 ? -17.453 3.275 4.691 1 95.94 39 ILE B C 1
ATOM 3335 O O . ILE B 1 39 ? -18.531 2.75 4.973 1 95.94 39 ILE B O 1
ATOM 3339 N N . ALA B 1 40 ? -16.516 3.443 5.547 1 97.44 40 ALA B N 1
ATOM 3340 C CA . ALA B 1 40 ? -16.688 3.355 6.992 1 97.44 40 ALA B CA 1
ATOM 3341 C C . ALA B 1 40 ? -16.266 4.648 7.68 1 97.44 40 ALA B C 1
ATOM 3343 O O . ALA B 1 40 ? -15.164 5.152 7.441 1 97.44 40 ALA B O 1
ATOM 3344 N N . ILE B 1 41 ? -17.172 5.215 8.5 1 97.88 41 ILE B N 1
ATOM 3345 C CA . ILE B 1 41 ? -16.906 6.465 9.195 1 97.88 41 ILE B CA 1
ATOM 3346 C C . ILE B 1 41 ? -17 6.242 10.703 1 97.88 41 ILE B C 1
ATOM 3348 O O . ILE B 1 41 ? -17.984 5.684 11.203 1 97.88 41 ILE B O 1
ATOM 3352 N N . LYS B 1 42 ? -16.031 6.652 11.359 1 97.81 42 LYS B N 1
ATOM 3353 C CA . LYS B 1 42 ? -16.031 6.617 12.82 1 97.81 42 LYS B CA 1
ATOM 3354 C C . LYS B 1 42 ? -16.297 8 13.398 1 97.81 42 LYS B C 1
ATOM 3356 O O . LYS B 1 42 ? -15.68 8.984 13 1 97.81 42 LYS B O 1
ATOM 3361 N N . LEU B 1 43 ? -17.281 8.086 14.266 1 97.25 43 LEU B N 1
ATOM 3362 C CA . LEU B 1 43 ? -17.578 9.273 15.047 1 97.25 43 LEU B CA 1
ATOM 3363 C C . LEU B 1 43 ? -17.234 9.062 16.516 1 97.25 43 LEU B C 1
ATOM 3365 O O . LEU B 1 43 ? -17.578 8.031 17.094 1 97.25 43 LEU B O 1
ATOM 3369 N N . GLU B 1 44 ? -16.641 10.055 17.062 1 95.19 44 GLU B N 1
ATOM 3370 C CA . GLU B 1 44 ? -16.219 9.906 18.453 1 95.19 44 GLU B CA 1
ATOM 3371 C C . GLU B 1 44 ? -17.156 10.656 19.391 1 95.19 44 GLU B C 1
ATOM 3373 O O . GLU B 1 44 ? -17.625 11.75 19.062 1 95.19 44 GLU B O 1
ATOM 3378 N N . ASN B 1 45 ? -17.422 9.969 20.469 1 93.12 45 ASN B N 1
ATOM 3379 C CA . ASN B 1 45 ? -18.078 10.578 21.625 1 93.12 45 ASN B CA 1
ATOM 3380 C C . ASN B 1 45 ? -19.422 11.203 21.25 1 93.12 45 ASN B C 1
ATOM 3382 O O . ASN B 1 45 ? -19.672 12.375 21.531 1 93.12 45 ASN B O 1
ATOM 3386 N N . VAL B 1 46 ? -20.234 10.43 20.625 1 95.44 46 VAL B N 1
ATOM 3387 C CA . VAL B 1 46 ? -21.578 10.82 20.234 1 95.44 46 VAL B CA 1
ATOM 3388 C C . VAL B 1 46 ? -22.562 10.492 21.375 1 95.44 46 VAL B C 1
ATOM 3390 O O . VAL B 1 46 ? -22.453 9.438 22 1 95.44 46 VAL B O 1
ATOM 3393 N N . SER B 1 47 ? -23.438 11.492 21.656 1 95.5 47 SER B N 1
ATOM 3394 C CA . SER B 1 47 ? -24.406 11.203 22.703 1 95.5 47 SER B CA 1
ATOM 3395 C C . SER B 1 47 ? -25.188 9.93 22.406 1 95.5 47 SER B C 1
ATOM 3397 O O . SER B 1 47 ? -25.453 9.617 21.25 1 95.5 47 SER B O 1
ATOM 3399 N N . SER B 1 48 ? -25.609 9.219 23.5 1 96.31 48 SER B N 1
ATOM 3400 C CA . SER B 1 48 ? -26.375 7.988 23.312 1 96.31 48 SER B CA 1
ATOM 3401 C C . SER B 1 48 ? -27.641 8.242 22.516 1 96.31 48 SER B C 1
ATOM 3403 O O . SER B 1 48 ? -28.062 7.41 21.703 1 96.31 48 SER B O 1
ATOM 3405 N N . TYR B 1 49 ? -28.203 9.344 22.734 1 95 49 TYR B N 1
ATOM 3406 C CA . TYR B 1 49 ? -29.406 9.719 21.984 1 95 49 TYR B CA 1
ATOM 3407 C C . TYR B 1 49 ? -29.109 9.812 20.484 1 95 49 TYR B C 1
ATOM 3409 O O . TYR B 1 49 ? -29.781 9.172 19.672 1 95 49 TYR B O 1
ATOM 3417 N N . GLU B 1 50 ? -28.109 10.539 20.141 1 95.62 50 GLU B N 1
ATOM 3418 C CA . GLU B 1 50 ? -27.734 10.719 18.734 1 95.62 50 GLU B CA 1
ATOM 3419 C C . GLU B 1 50 ? -27.281 9.398 18.125 1 95.62 50 GLU B C 1
ATOM 3421 O O . GLU B 1 50 ? -27.578 9.117 16.953 1 95.62 50 GLU B O 1
ATOM 3426 N N . ALA B 1 51 ? -26.562 8.633 18.891 1 96.75 51 ALA B N 1
ATOM 3427 C CA . ALA B 1 51 ? -26.062 7.348 18.406 1 96.75 51 ALA B CA 1
ATOM 3428 C C . ALA B 1 51 ? -27.203 6.418 18.031 1 96.75 51 ALA B C 1
ATOM 3430 O O . ALA B 1 51 ? -27.141 5.719 17.016 1 96.75 51 ALA B O 1
ATOM 3431 N N . ASN B 1 52 ? -28.219 6.445 18.828 1 95.88 52 ASN B N 1
ATOM 3432 C CA . ASN B 1 52 ? -29.391 5.633 18.547 1 95.88 52 ASN B CA 1
ATOM 3433 C C . ASN B 1 52 ? -30.062 6.039 17.234 1 95.88 52 ASN B C 1
ATOM 3435 O O . ASN B 1 52 ? -30.422 5.18 16.422 1 95.88 52 ASN B O 1
ATOM 3439 N N . ILE B 1 53 ? -30.188 7.227 17.062 1 95.5 53 ILE B N 1
ATOM 3440 C CA . ILE B 1 53 ? -30.859 7.738 15.859 1 95.5 53 ILE B CA 1
ATOM 3441 C C . ILE B 1 53 ? -29.984 7.469 14.641 1 95.5 53 ILE B C 1
ATOM 3443 O O . ILE B 1 53 ? -30.484 7.074 13.586 1 95.5 53 ILE B O 1
ATOM 3447 N N . LEU B 1 54 ? -28.672 7.723 14.781 1 96.81 54 LEU B N 1
ATOM 3448 C CA . LEU B 1 54 ? -27.75 7.449 13.688 1 96.81 54 LEU B CA 1
ATOM 3449 C C . LEU B 1 54 ? -27.875 5.996 13.234 1 96.81 54 LEU B C 1
ATOM 3451 O O . LEU B 1 54 ? -27.906 5.719 12.031 1 96.81 54 LEU B O 1
ATOM 3455 N N . LYS B 1 55 ? -27.891 5.121 14.234 1 96.62 55 LYS B N 1
ATOM 3456 C CA . LYS B 1 55 ? -27.984 3.701 13.922 1 96.62 55 LYS B CA 1
ATOM 3457 C C . LYS B 1 55 ? -29.297 3.393 13.203 1 96.62 55 LYS B C 1
ATOM 3459 O O . LYS B 1 55 ? -29.312 2.705 12.18 1 96.62 55 LYS B O 1
ATOM 3464 N N . GLN B 1 56 ? -30.375 3.908 13.641 1 96.88 56 GLN B N 1
ATOM 3465 C CA . GLN B 1 56 ? -31.688 3.688 13.031 1 96.88 56 GLN B CA 1
ATOM 3466 C C . GLN B 1 56 ? -31.719 4.215 11.594 1 96.88 56 GLN B C 1
ATOM 3468 O O . GLN B 1 56 ? -32.188 3.523 10.688 1 96.88 56 GLN B O 1
ATOM 3473 N N . GLU B 1 57 ? -31.234 5.367 11.438 1 96.81 57 GLU B N 1
ATOM 3474 C CA . GLU B 1 57 ? -31.297 6.004 10.125 1 96.81 57 GLU B CA 1
ATOM 3475 C C . GLU B 1 57 ? -30.375 5.305 9.125 1 96.81 57 GLU B C 1
ATOM 3477 O O . GLU B 1 57 ? -30.703 5.172 7.949 1 96.81 57 GLU B O 1
ATOM 3482 N N . MET B 1 58 ? -29.188 4.934 9.617 1 97.38 58 MET B N 1
ATOM 3483 C CA . MET B 1 58 ? -28.266 4.227 8.734 1 97.38 58 MET B CA 1
ATOM 3484 C C . MET B 1 58 ? -28.844 2.889 8.297 1 97.38 58 MET B C 1
ATOM 3486 O O . MET B 1 58 ? -28.781 2.527 7.121 1 97.38 58 MET B O 1
ATOM 3490 N N . LEU B 1 59 ? -29.453 2.146 9.227 1 96.19 59 LEU B N 1
ATOM 3491 C CA . LEU B 1 59 ? -30.125 0.883 8.93 1 96.19 59 LEU B CA 1
ATOM 3492 C C . LEU B 1 59 ? -31.234 1.087 7.91 1 96.19 59 LEU B C 1
ATOM 3494 O O . LEU B 1 59 ? -31.391 0.297 6.973 1 96.19 59 LEU B O 1
ATOM 3498 N N . ALA B 1 60 ? -31.938 2.141 8.086 1 96.19 60 ALA B N 1
ATOM 3499 C CA . ALA B 1 60 ? -33.062 2.445 7.207 1 96.19 60 ALA B CA 1
ATOM 3500 C C . ALA B 1 60 ? -32.594 2.701 5.777 1 96.19 60 ALA B C 1
ATOM 3502 O O . ALA B 1 60 ? -33.344 2.545 4.824 1 96.19 60 ALA B O 1
ATOM 3503 N N . LYS B 1 61 ? -31.391 3.072 5.621 1 96 61 LYS B N 1
ATOM 3504 C CA . LYS B 1 61 ? -30.844 3.361 4.297 1 96 61 LYS B CA 1
ATOM 3505 C C . LYS B 1 61 ? -30.094 2.16 3.744 1 96 61 LYS B C 1
ATOM 3507 O O . LYS B 1 61 ? -29.453 2.254 2.689 1 96 61 LYS B O 1
ATOM 3512 N N . GLY B 1 62 ? -30.078 1.059 4.496 1 94.38 62 GLY B N 1
ATOM 3513 C CA . GLY B 1 62 ? -29.469 -0.172 4.02 1 94.38 62 GLY B CA 1
ATOM 3514 C C . GLY B 1 62 ? -28.047 -0.356 4.504 1 94.38 62 GLY B C 1
ATOM 3515 O O . GLY B 1 62 ? -27.391 -1.346 4.164 1 94.38 62 GLY B O 1
ATOM 3516 N N . GLY B 1 63 ? -27.516 0.656 5.199 1 96.5 63 GLY B N 1
ATOM 3517 C CA . GLY B 1 63 ? -26.219 0.517 5.844 1 96.5 63 GLY B CA 1
ATOM 3518 C C . GLY B 1 63 ? -26.297 -0.065 7.242 1 96.5 63 GLY B C 1
ATOM 3519 O O . GLY B 1 63 ? -27.297 -0.716 7.586 1 96.5 63 GLY B O 1
ATOM 3520 N N . ASP B 1 64 ? -25.219 0.029 7.973 1 97.06 64 ASP B N 1
ATOM 3521 C CA . ASP B 1 64 ? -25.203 -0.455 9.352 1 97.06 64 ASP B CA 1
ATOM 3522 C C . ASP B 1 64 ? -24.375 0.462 10.25 1 97.06 64 ASP B C 1
ATOM 3524 O O . ASP B 1 64 ? -23.75 1.41 9.766 1 97.06 64 ASP B O 1
ATOM 3528 N N . ALA B 1 65 ? -24.531 0.274 11.555 1 97.69 65 ALA B N 1
ATOM 3529 C CA . ALA B 1 65 ? -23.797 1.07 12.531 1 97.69 65 ALA B CA 1
ATOM 3530 C C . ALA B 1 65 ? -23.484 0.252 13.781 1 97.69 65 ALA B C 1
ATOM 3532 O O . ALA B 1 65 ? -24.312 -0.537 14.234 1 97.69 65 ALA B O 1
ATOM 3533 N N . ALA B 1 66 ? -22.281 0.341 14.234 1 97.69 66 ALA B N 1
ATOM 3534 C CA . ALA B 1 66 ? -21.891 -0.21 15.531 1 97.69 66 ALA B CA 1
ATOM 3535 C C . ALA B 1 66 ? -21.875 0.873 16.609 1 97.69 66 ALA B C 1
ATOM 3537 O O . ALA B 1 66 ? -21.312 1.949 16.406 1 97.69 66 ALA B O 1
ATOM 3538 N N . VAL B 1 67 ? -22.531 0.627 17.734 1 97.06 67 VAL B N 1
ATOM 3539 C CA . VAL B 1 67 ? -22.562 1.519 18.891 1 97.06 67 VAL B CA 1
ATOM 3540 C C . VAL B 1 67 ? -22.25 0.728 20.156 1 97.06 67 VAL B C 1
ATOM 3542 O O . VAL B 1 67 ? -22.375 -0.499 20.172 1 97.06 67 VAL B O 1
ATOM 3545 N N . ASN B 1 68 ? -21.828 1.453 21.141 1 96.69 68 ASN B N 1
ATOM 3546 C CA . ASN B 1 68 ? -21.578 0.824 22.438 1 96.69 68 ASN B CA 1
ATOM 3547 C C . ASN B 1 68 ? -22.797 0.078 22.953 1 96.69 68 ASN B C 1
ATOM 3549 O O . ASN B 1 68 ? -23.938 0.518 22.734 1 96.69 68 ASN B O 1
ATOM 3553 N N . ARG B 1 69 ? -22.578 -0.981 23.734 1 94.62 69 ARG B N 1
ATOM 3554 C CA . ARG B 1 69 ? -23.641 -1.84 24.234 1 94.62 69 ARG B CA 1
ATOM 3555 C C . ARG B 1 69 ? -24.578 -1.063 25.156 1 94.62 69 ARG B C 1
ATOM 3557 O O . ARG B 1 69 ? -25.75 -1.417 25.297 1 94.62 69 ARG B O 1
ATOM 3564 N N . GLY B 1 70 ? -24.109 -0.004 25.688 1 94.44 70 GLY B N 1
ATOM 3565 C CA . GLY B 1 70 ? -24.891 0.764 26.641 1 94.44 70 GLY B CA 1
ATOM 3566 C C . GLY B 1 70 ? -25.766 1.817 25.969 1 94.44 70 GLY B C 1
ATOM 3567 O O . GLY B 1 70 ? -26.562 2.484 26.641 1 94.44 70 GLY B O 1
ATOM 3568 N N . VAL B 1 71 ? -25.75 1.979 24.719 1 94.19 71 VAL B N 1
ATOM 3569 C CA . VAL B 1 71 ? -26.453 3.037 24 1 94.19 71 VAL B CA 1
ATOM 3570 C C . VAL B 1 71 ? -27.953 2.752 23.984 1 94.19 71 VAL B C 1
ATOM 3572 O O . VAL B 1 71 ? -28.766 3.648 24.25 1 94.19 71 VAL B O 1
ATOM 3575 N N . ALA B 1 72 ? -28.281 1.483 23.812 1 89.94 72 ALA B N 1
ATOM 3576 C CA . ALA B 1 72 ? -29.688 1.112 23.641 1 89.94 72 ALA B CA 1
ATOM 3577 C C . ALA B 1 72 ? -30.5 1.401 24.891 1 89.94 72 ALA B C 1
ATOM 3579 O O . ALA B 1 72 ? -31.641 1.847 24.812 1 89.94 72 ALA B O 1
ATOM 3580 N N . ASN B 1 73 ? -29.906 1.192 26.016 1 92.12 73 ASN B N 1
ATOM 3581 C CA . ASN B 1 73 ? -30.625 1.398 27.266 1 92.12 73 ASN B CA 1
ATOM 3582 C C . ASN B 1 73 ? -30.141 2.635 28.016 1 92.12 73 ASN B C 1
ATOM 3584 O O . ASN B 1 73 ? -30.438 2.822 29.188 1 92.12 73 ASN B O 1
ATOM 3588 N N . PHE B 1 74 ? -29.297 3.406 27.359 1 93.62 74 PHE B N 1
ATOM 3589 C CA . PHE B 1 74 ? -28.781 4.668 27.875 1 93.62 74 PHE B CA 1
ATOM 3590 C C . PHE B 1 74 ? -27.984 4.445 29.172 1 93.62 74 PHE B C 1
ATOM 3592 O O . PHE B 1 74 ? -28.016 5.277 30.078 1 93.62 74 PHE B O 1
ATOM 3599 N N . SER B 1 75 ? -27.344 3.273 29.25 1 94.38 75 SER B N 1
ATOM 3600 C CA . SER B 1 75 ? -26.484 3.033 30.406 1 94.38 75 SER B CA 1
ATOM 3601 C C . SER B 1 75 ? -25.141 3.715 30.234 1 94.38 75 SER B C 1
ATOM 3603 O O . SER B 1 75 ? -24.328 3.734 31.156 1 94.38 75 SER B O 1
ATOM 3605 N N . THR B 1 76 ? -24.906 4.195 29.109 1 94.5 76 THR B N 1
ATOM 3606 C CA . THR B 1 76 ? -23.766 5.059 28.844 1 94.5 76 THR B CA 1
ATOM 3607 C C . THR B 1 76 ? -24.219 6.414 28.312 1 94.5 76 THR B C 1
ATOM 3609 O O . THR B 1 76 ? -25.25 6.504 27.625 1 94.5 76 THR B O 1
ATOM 3612 N N . GLU B 1 77 ? -23.453 7.414 28.609 1 94.5 77 GLU B N 1
ATOM 3613 C CA . GLU B 1 77 ? -23.812 8.773 28.219 1 94.5 77 GLU B CA 1
ATOM 3614 C C . GLU B 1 77 ? -23.422 9.039 26.766 1 94.5 77 GLU B C 1
ATOM 3616 O O . GLU B 1 77 ? -24.062 9.852 26.078 1 94.5 77 GLU B O 1
ATOM 3621 N N . SER B 1 78 ? -22.312 8.375 26.359 1 95.19 78 SER B N 1
ATOM 3622 C CA . SER B 1 78 ? -21.797 8.617 25.016 1 95.19 78 SER B CA 1
ATOM 3623 C C . SER B 1 78 ? -21.156 7.359 24.438 1 95.19 78 SER B C 1
ATOM 3625 O O . SER B 1 78 ? -20.953 6.379 25.156 1 95.19 78 SER B O 1
ATOM 3627 N N . SER B 1 79 ? -21.047 7.395 23.125 1 95.62 79 SER B N 1
ATOM 3628 C CA . SER B 1 79 ? -20.484 6.266 22.391 1 95.62 79 SER B CA 1
ATOM 3629 C C . SER B 1 79 ? -19.734 6.738 21.141 1 95.62 79 SER B C 1
ATOM 3631 O O . SER B 1 79 ? -20.125 7.715 20.516 1 95.62 79 SER B O 1
ATOM 3633 N N . ASP B 1 80 ? -18.625 6.027 20.906 1 96.44 80 ASP B N 1
ATOM 3634 C CA . ASP B 1 80 ? -18.172 6.051 19.531 1 96.44 80 ASP B CA 1
ATOM 3635 C C . ASP B 1 80 ? -19.141 5.309 18.609 1 96.44 80 ASP B C 1
ATOM 3637 O O . ASP B 1 80 ? -19.859 4.418 19.062 1 96.44 80 ASP B O 1
ATOM 3641 N N . VAL B 1 81 ? -19.219 5.762 17.422 1 97.75 81 VAL B N 1
ATOM 3642 C CA . VAL B 1 81 ? -20.109 5.145 16.438 1 97.75 81 VAL B CA 1
ATOM 3643 C C . VAL B 1 81 ? -19.312 4.801 15.18 1 97.75 81 VAL B C 1
ATOM 3645 O O . VAL B 1 81 ? -18.531 5.613 14.688 1 97.75 81 VAL B O 1
ATOM 3648 N N . LEU B 1 82 ? -19.406 3.568 14.719 1 98.19 82 LEU B N 1
ATOM 3649 C CA . LEU B 1 82 ? -18.906 3.172 13.414 1 98.19 82 LEU B CA 1
ATOM 3650 C C . LEU B 1 82 ? -20.031 3.008 12.406 1 98.19 82 LEU B C 1
ATOM 3652 O O . LEU B 1 82 ? -20.844 2.084 12.523 1 98.19 82 LEU B O 1
ATOM 3656 N N . LEU B 1 83 ? -20.109 3.953 11.508 1 98.31 83 LEU B N 1
ATOM 3657 C CA . LEU B 1 83 ? -21.078 3.869 10.422 1 98.31 83 LEU B CA 1
ATOM 3658 C C . LEU B 1 83 ? -20.5 3.137 9.219 1 98.31 83 LEU B C 1
ATOM 3660 O O . LEU B 1 83 ? -19.328 3.354 8.859 1 98.31 83 LEU B O 1
ATOM 3664 N N . MET B 1 84 ? -21.25 2.256 8.602 1 97.88 84 MET B N 1
ATOM 3665 C CA . MET B 1 84 ? -20.797 1.459 7.469 1 97.88 84 MET B CA 1
ATOM 3666 C C . MET B 1 84 ? -21.828 1.468 6.348 1 97.88 84 MET B C 1
ATOM 3668 O O . MET B 1 84 ? -23.016 1.246 6.594 1 97.88 84 MET B O 1
ATOM 3672 N N . GLY B 1 85 ? -21.438 1.748 5.156 1 97.62 85 GLY B N 1
ATOM 3673 C CA . GLY B 1 85 ? -22.328 1.777 4.008 1 97.62 85 GLY B CA 1
ATOM 3674 C C . GLY B 1 85 ? -21.656 2.287 2.746 1 97.62 85 GLY B C 1
ATOM 3675 O O . GLY B 1 85 ? -20.438 2.537 2.736 1 97.62 85 GLY B O 1
ATOM 3676 N N . THR B 1 86 ? -22.391 2.369 1.67 1 97.31 86 THR B N 1
ATOM 3677 C CA . THR B 1 86 ? -21.891 2.893 0.409 1 97.31 86 THR B CA 1
ATOM 3678 C C . THR B 1 86 ? -21.953 4.418 0.386 1 97.31 86 THR B C 1
ATOM 3680 O O . THR B 1 86 ? -22.672 5.023 1.193 1 97.31 86 THR B O 1
ATOM 3683 N N . TYR B 1 87 ? -21.203 5.012 -0.484 1 97.38 87 TYR B N 1
ATOM 3684 C CA . TYR B 1 87 ? -21.266 6.453 -0.687 1 97.38 87 TYR B CA 1
ATOM 3685 C C . TYR B 1 87 ? -22.703 6.906 -0.912 1 97.38 87 TYR B C 1
ATOM 3687 O O . TYR B 1 87 ? -23.141 7.914 -0.354 1 97.38 87 TYR B O 1
ATOM 3695 N N . SER B 1 88 ? -23.5 6.168 -1.707 1 96.88 88 SER B N 1
ATOM 3696 C CA . SER B 1 88 ? -24.891 6.477 -1.978 1 96.88 88 SER B CA 1
ATOM 3697 C C . SER B 1 88 ? -25.719 6.449 -0.698 1 96.88 88 SER B C 1
ATOM 3699 O O . SER B 1 88 ? -26.531 7.352 -0.456 1 96.88 88 SER B O 1
ATOM 3701 N N . GLN B 1 89 ? -25.531 5.504 0.087 1 97.12 89 GLN B N 1
ATOM 3702 C CA . GLN B 1 89 ? -26.281 5.355 1.334 1 97.12 89 GLN B CA 1
ATOM 3703 C C . GLN B 1 89 ? -25.953 6.488 2.307 1 97.12 89 GLN B C 1
ATOM 3705 O O . GLN B 1 89 ? -26.844 6.996 2.988 1 97.12 89 GLN B O 1
ATOM 3710 N N . PHE B 1 90 ? -24.734 6.891 2.373 1 97.94 90 PHE B N 1
ATOM 3711 C CA . PHE B 1 90 ? -24.344 7.992 3.24 1 97.94 90 PHE B CA 1
ATOM 3712 C C . PHE B 1 90 ? -24.969 9.305 2.779 1 97.94 90 PHE B C 1
ATOM 3714 O O . PHE B 1 90 ? -25.359 10.133 3.602 1 97.94 90 PHE B O 1
ATOM 3721 N N . ASN B 1 91 ? -25.031 9.492 1.449 1 96.81 91 ASN B N 1
ATOM 3722 C CA . ASN B 1 91 ? -25.703 10.688 0.945 1 96.81 91 ASN B CA 1
ATOM 3723 C C . ASN B 1 91 ? -27.156 10.75 1.392 1 96.81 91 ASN B C 1
ATOM 3725 O O . ASN B 1 91 ? -27.641 11.805 1.784 1 96.81 91 ASN B O 1
ATOM 3729 N N . LYS B 1 92 ? -27.812 9.633 1.343 1 97.25 92 LYS B N 1
ATOM 3730 C CA . LYS B 1 92 ? -29.188 9.562 1.812 1 97.25 92 LYS B CA 1
ATOM 3731 C C . LYS B 1 92 ? -29.281 9.82 3.312 1 97.25 92 LYS B C 1
ATOM 3733 O O . LYS B 1 92 ? -30.219 10.445 3.787 1 97.25 92 LYS B O 1
ATOM 3738 N N . LEU B 1 93 ? -28.297 9.297 4.012 1 97.56 93 LEU B N 1
ATOM 3739 C CA . LEU B 1 93 ? -28.234 9.523 5.453 1 97.56 93 LEU B CA 1
ATOM 3740 C C . LEU B 1 93 ? -28.141 11.016 5.766 1 97.56 93 LEU B C 1
ATOM 3742 O O . LEU B 1 93 ? -28.891 11.531 6.605 1 97.56 93 LEU B O 1
ATOM 3746 N N . VAL B 1 94 ? -27.234 11.68 5.09 1 97 94 VAL B N 1
ATOM 3747 C CA . VAL B 1 94 ? -27 13.109 5.312 1 97 94 VAL B CA 1
ATOM 3748 C C . VAL B 1 94 ? -28.281 13.883 5.043 1 97 94 VAL B C 1
ATOM 3750 O O . VAL B 1 94 ? -28.656 14.766 5.82 1 97 94 VAL B O 1
ATOM 3753 N N . TYR B 1 95 ? -28.938 13.562 3.979 1 95.56 95 TYR B N 1
ATOM 3754 C CA . TYR B 1 95 ? -30.188 14.211 3.623 1 95.56 95 TYR B CA 1
ATOM 3755 C C . TYR B 1 95 ? -31.203 14.078 4.746 1 95.56 95 TYR B C 1
ATOM 3757 O O . TYR B 1 95 ? -31.828 15.062 5.148 1 95.56 95 TYR B O 1
ATOM 3765 N N . LYS B 1 96 ? -31.328 12.922 5.281 1 95.44 96 LYS B N 1
ATOM 3766 C CA . LYS B 1 96 ? -32.281 12.656 6.344 1 95.44 96 LYS B CA 1
ATOM 3767 C C . LYS B 1 96 ? -31.906 13.359 7.637 1 95.44 96 LYS B C 1
ATOM 3769 O O . LYS B 1 96 ? -32.75 13.906 8.336 1 95.44 96 LYS B O 1
ATOM 3774 N N . LEU B 1 97 ? -30.625 13.312 7.973 1 95.06 97 LEU B N 1
ATOM 3775 C CA . LEU B 1 97 ? -30.141 13.922 9.211 1 95.06 97 LEU B CA 1
ATOM 3776 C C . LEU B 1 97 ? -30.344 15.43 9.188 1 95.06 97 LEU B C 1
ATOM 3778 O O . LEU B 1 97 ? -30.562 16.047 10.234 1 95.06 97 LEU B O 1
ATOM 3782 N N . ARG B 1 98 ? -30.266 15.992 8.039 1 93.25 98 ARG B N 1
ATOM 3783 C CA . ARG B 1 98 ? -30.5 17.422 7.914 1 93.25 98 ARG B CA 1
ATOM 3784 C C . ARG B 1 98 ? -31.922 17.781 8.328 1 93.25 98 ARG B C 1
ATOM 3786 O O . ARG B 1 98 ? -32.156 18.859 8.875 1 93.25 98 ARG B O 1
ATOM 3793 N N . MET B 1 99 ? -32.812 16.906 8.156 1 91.31 99 MET B N 1
ATOM 3794 C CA . MET B 1 99 ? -34.219 17.125 8.516 1 91.31 99 MET B CA 1
ATOM 3795 C C . MET B 1 99 ? -34.406 17.094 10.031 1 91.31 99 MET B C 1
ATOM 3797 O O . MET B 1 99 ? -35.344 17.672 10.562 1 91.31 99 MET B O 1
ATOM 3801 N N . HIS B 1 100 ? -33.625 16.344 10.695 1 87.75 100 HIS B N 1
ATOM 3802 C CA . HIS B 1 100 ? -33.688 16.281 12.156 1 87.75 100 HIS B CA 1
ATOM 3803 C C . HIS B 1 100 ? -33.281 17.609 12.781 1 87.75 100 HIS B C 1
ATOM 3805 O O . HIS B 1 100 ? -33.781 17.969 13.859 1 87.75 100 HIS B O 1
ATOM 3811 N N . GLY B 1 101 ? -32.469 18.344 12.234 1 78.38 101 GLY B N 1
ATOM 3812 C CA . GLY B 1 101 ? -32 19.625 12.758 1 78.38 101 GLY B CA 1
ATOM 3813 C C . GLY B 1 101 ? -31.438 19.531 14.164 1 78.38 101 GLY B C 1
ATOM 3814 O O . GLY B 1 101 ? -31.078 18.438 14.609 1 78.38 101 GLY B O 1
ATOM 3815 N N . GLY B 1 102 ? -31.156 20.719 14.797 1 83.69 102 GLY B N 1
ATOM 3816 C CA . GLY B 1 102 ? -30.781 20.828 16.188 1 83.69 102 GLY B CA 1
ATOM 3817 C C . GLY B 1 102 ? -29.422 20.219 16.484 1 83.69 102 GLY B C 1
ATOM 3818 O O . GLY B 1 102 ? -28.406 20.594 15.883 1 83.69 102 GLY B O 1
ATOM 3819 N N . SER B 1 103 ? -29.531 19.125 17.266 1 83.44 103 SER B N 1
ATOM 3820 C CA . SER B 1 103 ? -28.344 18.516 17.828 1 83.44 103 SER B CA 1
ATOM 3821 C C . SER B 1 103 ? -27.578 17.734 16.766 1 83.44 103 SER B C 1
ATOM 3823 O O . SER B 1 103 ? -26.406 17.391 16.953 1 83.44 103 SER B O 1
ATOM 3825 N N . PHE B 1 104 ? -28.172 17.547 15.602 1 92.12 104 PHE B N 1
ATOM 3826 C CA . PHE B 1 104 ? -27.531 16.719 14.578 1 92.12 104 PHE B CA 1
ATOM 3827 C C . PHE B 1 104 ? -26.766 17.578 13.586 1 92.12 104 PHE B C 1
ATOM 3829 O O . PHE B 1 104 ? -26.094 17.047 12.703 1 92.12 104 PHE B O 1
ATOM 3836 N N . LYS B 1 105 ? -26.891 18.797 13.727 1 93 105 LYS B N 1
ATOM 3837 C CA . LYS B 1 105 ? -26.266 19.703 12.75 1 93 105 LYS B CA 1
ATOM 3838 C C . LYS B 1 105 ? -24.766 19.422 12.633 1 93 105 LYS B C 1
ATOM 3840 O O . LYS B 1 105 ? -24.25 19.25 11.523 1 93 105 LYS B O 1
ATOM 3845 N N . GLU B 1 106 ? -24.109 19.328 13.727 1 93.25 106 GLU B N 1
ATOM 3846 C CA . GLU B 1 106 ? -22.672 19.125 13.727 1 93.25 106 GLU B CA 1
ATOM 3847 C C . GLU B 1 106 ? -22.297 17.781 13.109 1 93.25 106 GLU B C 1
ATOM 3849 O O . GLU B 1 106 ? -21.391 17.703 12.281 1 93.25 106 GLU B O 1
ATOM 3854 N N . ILE B 1 107 ? -22.969 16.734 13.477 1 95.25 107 ILE B N 1
ATOM 3855 C CA . ILE B 1 107 ? -22.734 15.391 12.969 1 95.25 107 ILE B CA 1
ATOM 3856 C C . ILE B 1 107 ? -22.953 15.359 11.461 1 95.25 107 ILE B C 1
ATOM 3858 O O . ILE B 1 107 ? -22.141 14.82 10.719 1 95.25 107 ILE B O 1
ATOM 3862 N N . THR B 1 108 ? -24.047 15.992 11.062 1 95.81 108 THR B N 1
ATOM 3863 C CA . THR B 1 108 ? -24.391 16.031 9.641 1 95.81 108 THR B CA 1
ATOM 3864 C C . THR B 1 108 ? -23.328 16.766 8.844 1 95.81 108 THR B C 1
ATOM 3866 O O . THR B 1 108 ? -22.906 16.297 7.781 1 95.81 108 THR B O 1
ATOM 3869 N N . ASP B 1 109 ? -22.938 17.844 9.398 1 94.38 109 ASP B N 1
ATOM 3870 C CA . ASP B 1 109 ? -21.922 18.641 8.719 1 94.38 109 ASP B CA 1
ATOM 3871 C C . ASP B 1 109 ? -20.609 17.859 8.586 1 94.38 109 ASP B C 1
ATOM 3873 O O . ASP B 1 109 ? -19.938 17.938 7.555 1 94.38 109 ASP B O 1
ATOM 3877 N N . GLU B 1 110 ? -20.281 17.125 9.562 1 94.56 110 GLU B N 1
ATOM 3878 C CA . GLU B 1 110 ? -19.031 16.344 9.562 1 94.56 110 GLU B CA 1
ATOM 3879 C C . GLU B 1 110 ? -19.094 15.219 8.539 1 94.56 110 GLU B C 1
ATOM 3881 O O . GLU B 1 110 ? -18.125 15.008 7.793 1 94.56 110 GLU B O 1
ATOM 3886 N N . ILE B 1 111 ? -20.156 14.5 8.508 1 96.5 111 ILE B N 1
ATOM 3887 C CA . ILE B 1 111 ? -20.297 13.414 7.543 1 96.5 111 ILE B CA 1
ATOM 3888 C C . ILE B 1 111 ? -20.297 13.977 6.125 1 96.5 111 ILE B C 1
ATOM 3890 O O . ILE B 1 111 ? -19.625 13.43 5.242 1 96.5 111 ILE B O 1
ATOM 3894 N N . GLN B 1 112 ? -20.984 15.094 5.996 1 95.81 112 GLN B N 1
ATOM 3895 C CA . GLN B 1 112 ? -21.031 15.734 4.688 1 95.81 112 GLN B CA 1
ATOM 3896 C C . GLN B 1 112 ? -19.641 16.156 4.234 1 95.81 112 GLN B C 1
ATOM 3898 O O . GLN B 1 112 ? -19.281 16 3.068 1 95.81 112 GLN B O 1
ATOM 3903 N N . ARG B 1 113 ? -18.922 16.703 5.152 1 94.25 113 ARG B N 1
ATOM 3904 C CA . ARG B 1 113 ? -17.562 17.125 4.852 1 94.25 113 ARG B CA 1
ATOM 3905 C C . ARG B 1 113 ? -16.719 15.938 4.379 1 94.25 113 ARG B C 1
ATOM 3907 O O . ARG B 1 113 ? -15.961 16.062 3.418 1 94.25 113 ARG B O 1
ATOM 3914 N N . LEU B 1 114 ? -16.859 14.812 5.027 1 95.94 114 LEU B N 1
ATOM 3915 C CA . LEU B 1 114 ? -16.109 13.617 4.656 1 95.94 114 LEU B CA 1
ATOM 3916 C C . LEU B 1 114 ? -16.5 13.141 3.26 1 95.94 114 LEU B C 1
ATOM 3918 O O . LEU B 1 114 ? -15.633 12.812 2.447 1 95.94 114 LEU B O 1
ATOM 3922 N N . LEU B 1 115 ? -17.781 13.172 2.963 1 95.69 115 LEU B N 1
ATOM 3923 C CA . LEU B 1 115 ? -18.281 12.727 1.663 1 95.69 115 LEU B CA 1
ATOM 3924 C C . LEU B 1 115 ? -17.781 13.648 0.551 1 95.69 115 LEU B C 1
ATOM 3926 O O . LEU B 1 115 ? -17.344 13.18 -0.499 1 95.69 115 LEU B O 1
ATOM 3930 N N . GLU B 1 116 ? -17.859 14.898 0.825 1 93.31 116 GLU B N 1
ATOM 3931 C CA . GLU B 1 116 ? -17.375 15.875 -0.149 1 93.31 116 GLU B CA 1
ATOM 3932 C C . GLU B 1 116 ? -15.883 15.703 -0.402 1 93.31 116 GLU B C 1
ATOM 3934 O O . GLU B 1 116 ? -15.414 15.844 -1.536 1 93.31 116 GLU B O 1
ATOM 3939 N N . GLY B 1 117 ? -15.188 15.438 0.663 1 92.31 117 GLY B N 1
ATOM 3940 C CA . GLY B 1 117 ? -13.766 15.172 0.529 1 92.31 117 GLY B CA 1
ATOM 3941 C C . GLY B 1 117 ? -13.453 13.969 -0.341 1 92.31 117 GLY B C 1
ATOM 3942 O O . GLY B 1 117 ? -12.5 13.984 -1.121 1 92.31 117 GLY B O 1
ATOM 3943 N N . LEU B 1 118 ? -14.227 12.938 -0.231 1 91 118 LEU B N 1
ATOM 3944 C CA . LEU B 1 118 ? -14.047 11.727 -1.028 1 91 118 LEU B CA 1
ATOM 3945 C C . LEU B 1 118 ? -14.297 12.008 -2.506 1 91 118 LEU B C 1
ATOM 3947 O O . LEU B 1 118 ? -13.68 11.391 -3.375 1 91 118 LEU B O 1
ATOM 3951 N N . GLU B 1 119 ? -15.094 12.945 -2.771 1 87.56 119 GLU B N 1
ATOM 3952 C CA . GLU B 1 119 ? -15.453 13.281 -4.148 1 87.56 119 GLU B CA 1
ATOM 3953 C C . GLU B 1 119 ? -14.461 14.281 -4.742 1 87.56 119 GLU B C 1
ATOM 3955 O O . GLU B 1 119 ? -13.969 14.094 -5.855 1 87.56 119 GLU B O 1
ATOM 3960 N N . LYS B 1 120 ? -14.172 15.328 -4.023 1 88.06 120 LYS B N 1
ATOM 3961 C CA . LYS B 1 120 ? -13.336 16.422 -4.527 1 88.06 120 LYS B CA 1
ATOM 3962 C C . LYS B 1 120 ? -11.852 16.078 -4.418 1 88.06 120 LYS B C 1
ATOM 3964 O O . LYS B 1 120 ? -11.062 16.438 -5.285 1 88.06 120 LYS B O 1
ATOM 3969 N N . GLY B 1 121 ? -11.492 15.414 -3.33 1 90.56 121 GLY B N 1
ATOM 3970 C CA . GLY B 1 121 ? -10.102 15.07 -3.096 1 90.56 121 GLY B CA 1
ATOM 3971 C C . GLY B 1 121 ? -9.289 16.203 -2.516 1 90.56 121 GLY B C 1
ATOM 3972 O O . GLY B 1 121 ? -9.836 17.078 -1.837 1 90.56 121 GLY B O 1
ATOM 3973 N N . LYS B 1 122 ? -7.957 16.172 -2.676 1 95.88 122 LYS B N 1
ATOM 3974 C CA . LYS B 1 122 ? -7.008 17.188 -2.227 1 95.88 122 LYS B CA 1
ATOM 3975 C C . LYS B 1 122 ? -7.008 18.391 -3.16 1 95.88 122 LYS B C 1
ATOM 3977 O O . LYS B 1 122 ? -7.559 18.328 -4.262 1 95.88 122 LYS B O 1
ATOM 3982 N N . PRO B 1 123 ? -6.445 19.531 -2.625 1 97.06 123 PRO B N 1
ATOM 3983 C CA . PRO B 1 123 ? -6.27 20.656 -3.549 1 97.06 123 PRO B CA 1
ATOM 3984 C C . PRO B 1 123 ? -5.43 20.281 -4.77 1 97.06 123 PRO B C 1
ATOM 3986 O O . PRO B 1 123 ? -4.516 19.453 -4.672 1 97.06 123 PRO B O 1
ATOM 3989 N N . GLU B 1 124 ? -5.672 20.938 -5.852 1 96.25 124 GLU B N 1
ATOM 3990 C CA . GLU B 1 124 ? -4.98 20.641 -7.105 1 96.25 124 GLU B CA 1
ATOM 3991 C C . GLU B 1 124 ? -3.508 21.031 -7.031 1 96.25 124 GLU B C 1
ATOM 3993 O O . GLU B 1 124 ? -2.668 20.438 -7.715 1 96.25 124 GLU B O 1
ATOM 3998 N N . TYR B 1 125 ? -3.25 22.047 -6.18 1 97.94 125 TYR B N 1
ATOM 3999 C CA . TYR B 1 125 ? -1.891 22.562 -6.059 1 97.94 125 TYR B CA 1
ATOM 4000 C C . TYR B 1 125 ? -1.538 22.844 -4.602 1 97.94 125 TYR B C 1
ATOM 4002 O O . TYR B 1 125 ? -2.424 23.062 -3.773 1 97.94 125 TYR B O 1
ATOM 4010 N N . PHE B 1 126 ? -0.304 22.75 -4.387 1 98.69 126 PHE B N 1
ATOM 4011 C CA . PHE B 1 126 ? 0.281 23.375 -3.207 1 98.69 126 PHE B CA 1
ATOM 4012 C C . PHE B 1 126 ? 0.96 24.688 -3.574 1 98.69 126 PHE B C 1
ATOM 4014 O O . PHE B 1 126 ? 1.961 24.703 -4.293 1 98.69 126 PHE B O 1
ATOM 4021 N N . GLU B 1 127 ? 0.38 25.719 -3.021 1 98.12 127 GLU B N 1
ATOM 4022 C CA . GLU B 1 127 ? 0.896 27.031 -3.348 1 98.12 127 GLU B CA 1
ATOM 4023 C C . GLU B 1 127 ? 1.826 27.547 -2.254 1 98.12 127 GLU B C 1
ATOM 4025 O O . GLU B 1 127 ? 1.467 27.547 -1.074 1 98.12 127 GLU B O 1
ATOM 4030 N N . CYS B 1 128 ? 3.012 27.938 -2.664 1 96.5 128 CYS B N 1
ATOM 4031 C CA . CYS B 1 128 ? 4 28.516 -1.751 1 96.5 128 CYS B CA 1
ATOM 4032 C C . CYS B 1 128 ? 4.762 29.656 -2.412 1 96.5 128 CYS B C 1
ATOM 4034 O O . CYS B 1 128 ? 5.754 29.422 -3.105 1 96.5 128 CYS B O 1
ATOM 4036 N N . GLY B 1 129 ? 4.41 30.859 -2.129 1 94.44 129 GLY B N 1
ATOM 4037 C CA . GLY B 1 129 ? 4.988 32.031 -2.791 1 94.44 129 GLY B CA 1
ATOM 4038 C C . GLY B 1 129 ? 4.762 32.031 -4.293 1 94.44 129 GLY B C 1
ATOM 4039 O O . GLY B 1 129 ? 3.621 31.938 -4.754 1 94.44 129 GLY B O 1
ATOM 4040 N N . LYS B 1 130 ? 5.867 32 -5.008 1 94.31 130 LYS B N 1
ATOM 4041 C CA . LYS B 1 130 ? 5.773 32.062 -6.465 1 94.31 130 LYS B CA 1
ATOM 4042 C C . LYS B 1 130 ? 5.625 30.672 -7.066 1 94.31 130 LYS B C 1
ATOM 4044 O O . LYS B 1 130 ? 5.449 30.531 -8.281 1 94.31 130 LYS B O 1
ATOM 4049 N N . TYR B 1 131 ? 5.672 29.75 -6.266 1 97.19 131 TYR B N 1
ATOM 4050 C CA . TYR B 1 131 ? 5.625 28.375 -6.766 1 97.19 131 TYR B CA 1
ATOM 4051 C C . TYR B 1 131 ? 4.23 27.781 -6.602 1 97.19 131 TYR B C 1
ATOM 4053 O O . TYR B 1 131 ? 3.527 28.094 -5.637 1 97.19 131 TYR B O 1
ATOM 4061 N N . ARG B 1 132 ? 3.85 27.016 -7.539 1 97.5 132 ARG B N 1
ATOM 4062 C CA . ARG B 1 132 ? 2.643 26.203 -7.539 1 97.5 132 ARG B CA 1
ATOM 4063 C C . ARG B 1 132 ? 2.965 24.75 -7.891 1 97.5 132 ARG B C 1
ATOM 4065 O O . ARG B 1 132 ? 3.303 24.438 -9.031 1 97.5 132 ARG B O 1
ATOM 4072 N N . LEU B 1 133 ? 2.883 23.891 -6.91 1 98.25 133 LEU B N 1
ATOM 4073 C CA . LEU B 1 133 ? 3.223 22.484 -7.113 1 98.25 133 LEU B CA 1
ATOM 4074 C C . LEU B 1 133 ? 1.969 21.656 -7.34 1 98.25 133 LEU B C 1
ATOM 4076 O O . LEU B 1 133 ? 1.134 21.516 -6.445 1 98.25 133 LEU B O 1
ATOM 4080 N N . PRO B 1 134 ? 1.76 21.062 -8.508 1 98.12 134 PRO B N 1
ATOM 4081 C CA . PRO B 1 134 ? 0.6 20.188 -8.727 1 98.12 134 PRO B CA 1
ATOM 4082 C C . PRO B 1 134 ? 0.576 18.984 -7.785 1 98.12 134 PRO B C 1
ATOM 4084 O O . PRO B 1 134 ? 1.604 18.344 -7.586 1 98.12 134 PRO B O 1
ATOM 4087 N N . ILE B 1 135 ? -0.566 18.75 -7.211 1 97.62 135 ILE B N 1
ATOM 4088 C CA . ILE B 1 135 ? -0.734 17.625 -6.305 1 97.62 135 ILE B CA 1
ATOM 4089 C C . ILE B 1 135 ? -1.39 16.453 -7.043 1 97.62 135 ILE B C 1
ATOM 4091 O O . ILE B 1 135 ? -2.354 16.641 -7.785 1 97.62 135 ILE B O 1
ATOM 4095 N N . GLY B 1 136 ? -0.861 15.195 -6.887 1 93.19 136 GLY B N 1
ATOM 4096 C CA . GLY B 1 136 ? -1.464 14.016 -7.488 1 93.19 136 GLY B CA 1
ATOM 4097 C C . GLY B 1 136 ? -0.662 13.461 -8.648 1 93.19 136 GLY B C 1
ATOM 4098 O O . GLY B 1 136 ? -0.777 12.281 -8.984 1 93.19 136 GLY B O 1
ATOM 4099 N N . GLU B 1 137 ? 0.231 14.297 -9.25 1 93.69 137 GLU B N 1
ATOM 4100 C CA . GLU B 1 137 ? 0.964 13.883 -10.445 1 93.69 137 GLU B CA 1
ATOM 4101 C C . GLU B 1 137 ? 2.238 13.133 -10.07 1 93.69 137 GLU B C 1
ATOM 4103 O O . GLU B 1 137 ? 2.584 12.133 -10.719 1 93.69 137 GLU B O 1
ATOM 4108 N N . LYS B 1 138 ? 2.861 13.617 -9.141 1 97.69 138 LYS B N 1
ATOM 4109 C CA . LYS B 1 138 ? 4.086 12.977 -8.664 1 97.69 138 LYS B CA 1
ATOM 4110 C C . LYS B 1 138 ? 4.293 13.234 -7.172 1 97.69 138 LYS B C 1
ATOM 4112 O O . LYS B 1 138 ? 3.658 14.117 -6.594 1 97.69 138 LYS B O 1
ATOM 4117 N N . THR B 1 139 ? 5.16 12.406 -6.621 1 98.75 139 THR B N 1
ATOM 4118 C CA . THR B 1 139 ? 5.617 12.648 -5.258 1 98.75 139 THR B CA 1
ATOM 4119 C C . THR B 1 139 ? 6.773 13.648 -5.242 1 98.75 139 THR B C 1
ATOM 4121 O O . THR B 1 139 ? 7.738 13.492 -5.996 1 98.75 139 THR B O 1
ATOM 4124 N N . TYR B 1 140 ? 6.668 14.664 -4.434 1 98.88 140 TYR B N 1
ATOM 4125 C CA . TYR B 1 140 ? 7.738 15.648 -4.316 1 98.88 140 TYR B CA 1
ATOM 4126 C C . TYR B 1 140 ? 8.758 15.227 -3.268 1 98.88 140 TYR B C 1
ATOM 4128 O O . TYR B 1 140 ? 8.391 14.703 -2.211 1 98.88 140 TYR B O 1
ATOM 4136 N N . VAL B 1 141 ? 10.023 15.438 -3.598 1 98.94 141 VAL B N 1
ATOM 4137 C CA . VAL B 1 141 ? 11.102 15.109 -2.678 1 98.94 141 VAL B CA 1
ATOM 4138 C C . VAL B 1 141 ? 11.648 16.391 -2.037 1 98.94 141 VAL B C 1
ATOM 4140 O O . VAL B 1 141 ? 12.094 17.297 -2.738 1 98.94 141 VAL B O 1
ATOM 4143 N N . MET B 1 142 ? 11.508 16.422 -0.739 1 98.94 142 MET B N 1
ATOM 4144 C CA . MET B 1 142 ? 12.039 17.516 0.073 1 98.94 142 MET B CA 1
ATOM 4145 C C . MET B 1 142 ? 13.367 17.125 0.706 1 98.94 142 MET B C 1
ATOM 4147 O O . MET B 1 142 ? 13.414 16.234 1.562 1 98.94 142 MET B O 1
ATOM 4151 N N . GLY B 1 143 ? 14.43 17.812 0.241 1 98.75 143 GLY B N 1
ATOM 4152 C CA . GLY B 1 143 ? 15.75 17.531 0.772 1 98.75 143 GLY B CA 1
ATOM 4153 C C . GLY B 1 143 ? 16.047 18.281 2.055 1 98.75 143 GLY B C 1
ATOM 4154 O O . GLY B 1 143 ? 15.805 19.484 2.146 1 98.75 143 GLY B O 1
ATOM 4155 N N . ILE B 1 144 ? 16.594 17.594 3.006 1 97.69 144 ILE B N 1
ATOM 4156 C CA . ILE B 1 144 ? 16.906 18.172 4.309 1 97.69 144 ILE B CA 1
ATOM 4157 C C . ILE B 1 144 ? 18.297 18.812 4.262 1 97.69 144 ILE B C 1
ATOM 4159 O O . ILE B 1 144 ? 19.281 18.156 3.928 1 97.69 144 ILE B O 1
ATOM 4163 N N . LEU B 1 145 ? 18.359 20.031 4.566 1 96.31 145 LEU B N 1
ATOM 4164 C CA . LEU B 1 145 ? 19.625 20.7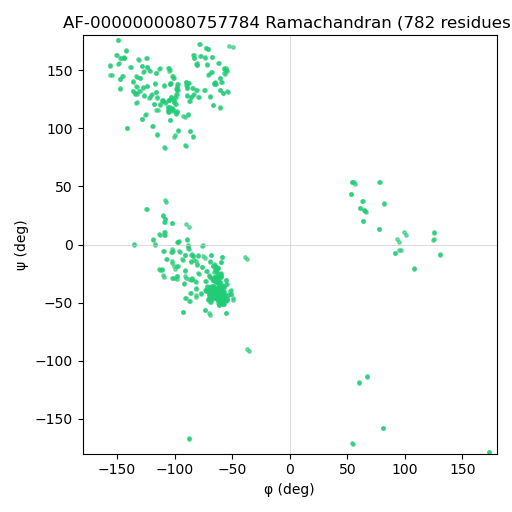66 4.68 1 96.31 145 LEU B CA 1
ATOM 4165 C C . LEU B 1 145 ? 19.797 21.328 6.094 1 96.31 145 LEU B C 1
ATOM 4167 O O . LEU B 1 145 ? 19.234 22.359 6.438 1 96.31 145 LEU B O 1
ATOM 4171 N N . ASN B 1 146 ? 20.625 20.641 6.871 1 90.75 146 ASN B N 1
ATOM 4172 C CA . ASN B 1 146 ? 20.906 21.109 8.219 1 90.75 146 ASN B CA 1
ATOM 4173 C C . ASN B 1 146 ? 22.109 22.062 8.242 1 90.75 146 ASN B C 1
ATOM 4175 O O . ASN B 1 146 ? 23.156 21.75 7.695 1 90.75 146 ASN B O 1
ATOM 4179 N N . VAL B 1 147 ? 21.812 23.172 8.867 1 87.5 147 VAL B N 1
ATOM 4180 C CA . VAL B 1 147 ? 22.875 24.156 9.008 1 87.5 147 VAL B CA 1
ATOM 4181 C C . VAL B 1 147 ? 23.328 24.219 10.469 1 87.5 147 VAL B C 1
ATOM 4183 O O . VAL B 1 147 ? 22.641 24.812 11.312 1 87.5 147 VAL B O 1
ATOM 4186 N N . THR B 1 148 ? 24.156 23.469 11.023 1 69.5 148 THR B N 1
ATOM 4187 C CA . THR B 1 148 ? 24.594 23.422 12.414 1 69.5 148 THR B CA 1
ATOM 4188 C C . THR B 1 148 ? 25.984 24.047 12.562 1 69.5 148 THR B C 1
ATOM 4190 O O . THR B 1 148 ? 26.719 24.188 11.586 1 69.5 148 THR B O 1
ATOM 4193 N N . PRO B 1 149 ? 26.219 24.688 13.953 1 61.25 149 PRO B N 1
ATOM 4194 C CA . PRO B 1 149 ? 27.391 25.484 14.297 1 61.25 149 PRO B CA 1
ATOM 4195 C C . PRO B 1 149 ? 28.703 24.812 13.906 1 61.25 149 PRO B C 1
ATOM 4197 O O . PRO B 1 149 ? 29.688 25.5 13.656 1 61.25 149 PRO B O 1
ATOM 4200 N N . ASP B 1 150 ? 28.797 23.625 14.242 1 51.41 150 ASP B N 1
ATOM 4201 C CA . ASP B 1 150 ? 30.234 23.344 14.25 1 51.41 150 ASP B CA 1
ATOM 4202 C C . ASP B 1 150 ? 30.938 24.031 13.086 1 51.41 150 ASP B C 1
ATOM 4204 O O . ASP B 1 150 ? 32.156 24.031 13.008 1 51.41 150 ASP B O 1
ATOM 4208 N N . SER B 1 151 ? 30.156 24.531 12.211 1 45.69 151 SER B N 1
ATOM 4209 C CA . SER B 1 151 ? 30.844 25.047 11.031 1 45.69 151 SER B CA 1
ATOM 4210 C C . SER B 1 151 ? 31.016 26.562 11.109 1 45.69 151 SER B C 1
ATOM 4212 O O . SER B 1 151 ? 31.719 27.156 10.289 1 45.69 151 SER B O 1
ATOM 4214 N N . PHE B 1 152 ? 30.203 27.375 11.953 1 44.88 152 PHE B N 1
ATOM 4215 C CA . PHE B 1 152 ? 30.219 28.812 11.773 1 44.88 152 PHE B CA 1
ATOM 4216 C C . PHE B 1 152 ? 31.297 29.453 12.633 1 44.88 152 PHE B C 1
ATOM 4218 O O . PHE B 1 152 ? 31.109 30.547 13.172 1 44.88 152 PHE B O 1
ATOM 4225 N N . SER B 1 153 ? 32.188 28.859 13.102 1 40.62 153 SER B N 1
ATOM 4226 C CA . SER B 1 153 ? 33.25 29.656 13.727 1 40.62 153 SER B CA 1
ATOM 4227 C C . SER B 1 153 ? 33.781 30.719 12.766 1 40.62 153 SER B C 1
ATOM 4229 O O . SER B 1 153 ? 33.562 30.625 11.555 1 40.62 153 SER B O 1
ATOM 4231 N N . ASP B 1 154 ? 34.688 31.719 13.266 1 42.91 154 ASP B N 1
ATOM 4232 C CA . ASP B 1 154 ? 35.156 32.906 12.562 1 42.91 154 ASP B CA 1
ATOM 4233 C C . ASP B 1 154 ? 35.344 32.625 11.07 1 42.91 154 ASP B C 1
ATOM 4235 O O . ASP B 1 154 ? 34.812 33.344 10.227 1 42.91 154 ASP B O 1
ATOM 4239 N N . GLY B 1 155 ? 36.438 32.25 10.672 1 45.41 155 GLY B N 1
ATOM 4240 C CA . GLY B 1 155 ? 36.906 31.906 9.344 1 45.41 155 GLY B CA 1
ATOM 4241 C C . GLY B 1 155 ? 36.125 30.766 8.703 1 45.41 155 GLY B C 1
ATOM 4242 O O . GLY B 1 155 ? 36.25 30.531 7.504 1 45.41 155 GLY B O 1
ATOM 4243 N N . GLY B 1 156 ? 35.25 30.016 9.43 1 44.72 156 GLY B N 1
ATOM 4244 C CA . GLY B 1 156 ? 34.594 28.734 9.211 1 44.72 156 GLY B CA 1
ATOM 4245 C C . GLY B 1 156 ? 33.156 28.875 8.781 1 44.72 156 GLY B C 1
ATOM 4246 O O . GLY B 1 156 ? 32.594 27.938 8.203 1 44.72 156 GLY B O 1
ATOM 4247 N N . LYS B 1 157 ? 32.656 30.062 8.953 1 51.53 157 LYS B N 1
ATOM 4248 C CA . LYS B 1 157 ? 31.266 30.328 8.656 1 51.53 157 LYS B CA 1
ATOM 4249 C C . LYS B 1 157 ? 31 30.266 7.16 1 51.53 157 LYS B C 1
ATOM 4251 O O . LYS B 1 157 ? 30.031 29.656 6.719 1 51.53 157 LYS B O 1
ATOM 4256 N N . TYR B 1 158 ? 31.703 31.156 6.535 1 48.28 158 TYR B N 1
ATOM 4257 C CA . TYR B 1 158 ? 31.547 31.203 5.086 1 48.28 158 TYR B CA 1
ATOM 4258 C C . TYR B 1 158 ? 31.719 29.828 4.469 1 48.28 158 TYR B C 1
ATOM 4260 O O . TYR B 1 158 ? 31.016 29.469 3.521 1 48.28 158 TYR B O 1
ATOM 4268 N N . LEU B 1 159 ? 32.594 29.172 4.977 1 55.31 159 LEU B N 1
ATOM 4269 C CA . LEU B 1 159 ? 32.844 27.812 4.488 1 55.31 159 LEU B CA 1
ATOM 4270 C C . LEU B 1 159 ? 31.641 26.922 4.766 1 55.31 159 LEU B C 1
ATOM 4272 O O . LEU B 1 159 ? 31.297 26.078 3.939 1 55.31 159 LEU B O 1
ATOM 4276 N N . ASP B 1 160 ? 30.953 27.469 5.746 1 77.19 160 ASP B N 1
ATOM 4277 C CA . ASP B 1 160 ? 29.797 26.688 6.141 1 77.19 160 ASP B CA 1
ATOM 4278 C C . ASP B 1 160 ? 28.578 27 5.262 1 77.19 160 ASP B C 1
ATOM 4280 O O . ASP B 1 160 ? 27.875 26.094 4.812 1 77.19 160 ASP B O 1
ATOM 4284 N N . ILE B 1 161 ? 28.625 28.281 4.805 1 86.94 161 ILE B N 1
ATOM 4285 C CA . ILE B 1 161 ? 27.531 28.688 3.939 1 86.94 161 ILE B CA 1
ATOM 4286 C C . ILE B 1 161 ? 27.734 28.125 2.539 1 86.94 161 ILE B C 1
ATOM 4288 O O . ILE B 1 161 ? 26.797 27.578 1.939 1 86.94 161 ILE B O 1
ATOM 4292 N N . ASP B 1 162 ? 28.953 28.188 2.076 1 90.75 162 ASP B N 1
ATOM 4293 C CA . ASP B 1 162 ? 29.266 27.672 0.751 1 90.75 162 ASP B CA 1
ATOM 4294 C C . ASP B 1 162 ? 29.016 26.172 0.68 1 90.75 162 ASP B C 1
ATOM 4296 O O . ASP B 1 162 ? 28.5 25.672 -0.327 1 90.75 162 ASP B O 1
ATOM 4300 N N . SER B 1 163 ? 29.375 25.578 1.688 1 91.88 163 SER B N 1
ATOM 4301 C CA . SER B 1 163 ? 29.156 24.125 1.737 1 91.88 163 SER B CA 1
ATOM 4302 C C . SER B 1 163 ? 27.672 23.781 1.73 1 91.88 163 SER B C 1
ATOM 4304 O O . SER B 1 163 ? 27.25 22.844 1.058 1 91.88 163 SER B O 1
ATOM 4306 N N . ALA B 1 164 ? 26.953 24.531 2.508 1 94 164 ALA B N 1
ATOM 4307 C CA . ALA B 1 164 ? 25.5 24.328 2.553 1 94 164 ALA B CA 1
ATOM 4308 C C . ALA B 1 164 ? 24.875 24.578 1.187 1 94 164 ALA B C 1
ATOM 4310 O O . ALA B 1 164 ? 24.031 23.797 0.735 1 94 164 ALA B O 1
ATOM 4311 N N . VAL B 1 165 ? 25.297 25.609 0.567 1 95.38 165 VAL B N 1
ATOM 4312 C CA . VAL B 1 165 ? 24.766 25.969 -0.741 1 95.38 165 VAL B CA 1
ATOM 4313 C C . VAL B 1 165 ? 25.141 24.906 -1.771 1 95.38 165 VAL B C 1
ATOM 4315 O O . VAL B 1 165 ? 24.312 24.5 -2.59 1 95.38 165 VAL B O 1
ATOM 4318 N N . LYS B 1 166 ? 26.359 24.484 -1.72 1 95.69 166 LYS B N 1
ATOM 4319 C CA . LYS B 1 166 ? 26.812 23.422 -2.615 1 95.69 166 LYS B CA 1
ATOM 4320 C C . LYS B 1 166 ? 25.984 22.156 -2.426 1 95.69 166 LYS B C 1
ATOM 4322 O O . LYS B 1 166 ? 25.547 21.531 -3.402 1 95.69 166 LYS B O 1
ATOM 4327 N N . ARG B 1 167 ? 25.781 21.828 -1.236 1 95.88 167 ARG B N 1
ATOM 4328 C CA . ARG B 1 167 ? 24.984 20.641 -0.939 1 95.88 167 ARG B CA 1
ATOM 4329 C C . ARG B 1 167 ? 23.562 20.781 -1.47 1 95.88 167 ARG B C 1
ATOM 4331 O O . ARG B 1 167 ? 23 19.828 -2.021 1 95.88 167 ARG B O 1
ATOM 4338 N N . ALA B 1 168 ? 23.016 21.891 -1.269 1 97.75 168 ALA B N 1
ATOM 4339 C CA . ALA B 1 168 ? 21.672 22.156 -1.774 1 97.75 168 ALA B CA 1
ATOM 4340 C C . ALA B 1 168 ? 21.625 22 -3.293 1 97.75 168 ALA B C 1
ATOM 4342 O O . ALA B 1 168 ? 20.688 21.406 -3.834 1 97.75 168 ALA B O 1
ATOM 4343 N N . ARG B 1 169 ? 22.594 22.5 -3.973 1 98 169 ARG B N 1
ATOM 4344 C CA . ARG B 1 169 ? 22.672 22.375 -5.426 1 98 169 ARG B CA 1
ATOM 4345 C C . ARG B 1 169 ? 22.75 20.906 -5.836 1 98 169 ARG B C 1
ATOM 4347 O O . ARG B 1 169 ? 22.109 20.484 -6.801 1 98 169 ARG B O 1
ATOM 4354 N N . GLU B 1 170 ? 23.562 20.203 -5.117 1 98 170 GLU B N 1
ATOM 4355 C CA . GLU B 1 170 ? 23.688 18.766 -5.371 1 98 170 GLU B CA 1
ATOM 4356 C C . GLU B 1 170 ? 22.344 18.062 -5.207 1 98 170 GLU B C 1
ATOM 4358 O O . GLU B 1 170 ? 21.984 17.219 -6.02 1 98 170 GLU B O 1
ATOM 4363 N N . MET B 1 171 ? 21.625 18.422 -4.191 1 98.5 171 MET B N 1
ATOM 4364 C CA . MET B 1 171 ? 20.328 17.812 -3.953 1 98.5 171 MET B CA 1
ATOM 4365 C C . MET B 1 171 ? 19.375 18.109 -5.113 1 98.5 171 MET B C 1
ATOM 4367 O O . MET B 1 171 ? 18.641 17.219 -5.551 1 98.5 171 MET B O 1
ATOM 4371 N N . VAL B 1 172 ? 19.391 19.312 -5.559 1 98.69 172 VAL B N 1
ATOM 4372 C CA . VAL B 1 172 ? 18.531 19.688 -6.68 1 98.69 172 VAL B CA 1
ATOM 4373 C C . VAL B 1 172 ? 18.922 18.891 -7.918 1 98.69 172 VAL B C 1
ATOM 4375 O O . VAL B 1 172 ? 18.062 18.375 -8.633 1 98.69 172 VAL B O 1
ATOM 4378 N N . ASP B 1 173 ? 20.203 18.719 -8.148 1 98.38 173 ASP B N 1
ATOM 4379 C CA . ASP B 1 173 ? 20.703 17.922 -9.266 1 98.38 173 ASP B CA 1
ATOM 4380 C C . ASP B 1 173 ? 20.266 16.469 -9.133 1 98.38 173 ASP B C 1
ATOM 4382 O O . ASP B 1 173 ? 20.031 15.789 -10.133 1 98.38 173 ASP B O 1
ATOM 4386 N N . GLU B 1 174 ? 20.188 16.062 -7.914 1 98.38 174 GLU B N 1
ATOM 4387 C CA . GLU B 1 174 ? 19.781 14.695 -7.625 1 98.38 174 GLU B CA 1
ATOM 4388 C C . GLU B 1 174 ? 18.281 14.508 -7.801 1 98.38 174 GLU B C 1
ATOM 4390 O O . GLU B 1 174 ? 17.797 13.375 -7.875 1 98.38 174 GLU B O 1
ATOM 4395 N N . GLY B 1 175 ? 17.516 15.609 -7.781 1 98.56 175 GLY B N 1
ATOM 4396 C CA . GLY B 1 175 ? 16.094 15.5 -8.07 1 98.56 175 GLY B CA 1
ATOM 4397 C C . GLY B 1 175 ? 15.211 16.078 -6.977 1 98.56 175 GLY B C 1
ATOM 4398 O O . GLY B 1 175 ? 13.992 15.938 -7.008 1 98.56 175 GLY B O 1
ATOM 4399 N N . ALA B 1 176 ? 15.812 16.797 -6.012 1 98.75 176 ALA B N 1
ATOM 4400 C CA . ALA B 1 176 ? 15 17.438 -4.977 1 98.75 176 ALA B CA 1
ATOM 4401 C C . ALA B 1 176 ? 14.086 18.5 -5.57 1 98.75 176 ALA B C 1
ATOM 4403 O O . ALA B 1 176 ? 14.516 19.281 -6.43 1 98.75 176 ALA B O 1
ATOM 4404 N N . ASP B 1 177 ? 12.859 18.484 -5.059 1 98.81 177 ASP B N 1
ATOM 4405 C CA . ASP B 1 177 ? 11.875 19.453 -5.52 1 98.81 177 ASP B CA 1
ATOM 4406 C C . ASP B 1 177 ? 11.781 20.625 -4.551 1 98.81 177 ASP B C 1
ATOM 4408 O O . ASP B 1 177 ? 11.297 21.703 -4.918 1 98.81 177 ASP B O 1
ATOM 4412 N N . ILE B 1 178 ? 12.078 20.422 -3.334 1 98.88 178 ILE B N 1
ATOM 4413 C CA . ILE B 1 178 ? 12.039 21.375 -2.236 1 98.88 178 ILE B CA 1
ATOM 4414 C C . ILE B 1 178 ? 13.297 21.234 -1.38 1 98.88 178 ILE B C 1
ATOM 4416 O O . ILE B 1 178 ? 13.781 20.125 -1.162 1 98.88 178 ILE B O 1
ATOM 4420 N N . ILE B 1 179 ? 13.852 22.312 -0.936 1 98.75 179 ILE B N 1
ATOM 4421 C CA . ILE B 1 179 ? 14.953 22.281 0.021 1 98.75 179 ILE B CA 1
ATOM 4422 C C . ILE B 1 179 ? 14.477 22.797 1.377 1 98.75 179 ILE B C 1
ATOM 4424 O O . ILE B 1 179 ? 13.938 23.906 1.476 1 98.75 179 ILE B O 1
ATOM 4428 N N . ASP B 1 180 ? 14.641 22 2.383 1 98.56 180 ASP B N 1
ATOM 4429 C CA . ASP B 1 180 ? 14.227 22.328 3.742 1 98.56 180 ASP B CA 1
ATOM 4430 C C . ASP B 1 180 ? 15.422 22.688 4.613 1 98.56 180 ASP B C 1
ATOM 4432 O O . ASP B 1 180 ? 16.219 21.828 4.969 1 98.56 180 ASP B O 1
ATOM 4436 N N . VAL B 1 181 ? 15.484 23.938 5.035 1 97.56 181 VAL B N 1
ATOM 4437 C CA . VAL B 1 181 ? 16.625 24.438 5.781 1 97.56 181 VAL B CA 1
ATOM 4438 C C . VAL B 1 181 ? 16.297 24.484 7.273 1 97.56 181 VAL B C 1
ATOM 4440 O O . VAL B 1 181 ? 15.281 25.047 7.676 1 97.56 181 VAL B O 1
ATOM 4443 N N . GLY B 1 182 ? 17.109 23.797 8.039 1 94.12 182 GLY B N 1
ATOM 4444 C CA . GLY B 1 182 ? 16.938 23.797 9.484 1 94.12 182 GLY B CA 1
ATOM 4445 C C . GLY B 1 182 ? 18.188 24.25 10.227 1 94.12 182 GLY B C 1
ATOM 4446 O O . GLY B 1 182 ? 19.297 23.875 9.875 1 94.12 182 GLY B O 1
ATOM 4447 N N . GLY B 1 183 ? 17.969 25.062 11.203 1 88.56 183 GLY B N 1
ATOM 4448 C CA . GLY B 1 183 ? 19.078 25.562 12.008 1 88.56 183 GLY B CA 1
ATOM 4449 C C . GLY B 1 183 ? 19.078 24.984 13.414 1 88.56 183 GLY B C 1
ATOM 4450 O O . GLY B 1 183 ? 19.969 25.297 14.203 1 88.56 183 GLY B O 1
ATOM 4451 N N . GLU B 1 184 ? 18.078 24.266 13.688 1 81.88 184 GLU B N 1
ATOM 4452 C CA . GLU B 1 184 ? 17.891 23.641 15 1 81.88 184 GLU B CA 1
ATOM 4453 C C . GLU B 1 184 ? 17.469 22.172 14.859 1 81.88 184 GLU B C 1
ATOM 4455 O O . GLU B 1 184 ? 16.656 21.828 14 1 81.88 184 GLU B O 1
ATOM 4460 N N . SER B 1 185 ? 18.281 21.344 15.664 1 74.44 185 SER B N 1
ATOM 4461 C CA . SER B 1 185 ? 17.781 19.969 15.719 1 74.44 185 SER B CA 1
ATOM 4462 C C . SER B 1 185 ? 16.484 19.891 16.5 1 74.44 185 SER B C 1
ATOM 4464 O O . SER B 1 185 ? 16.344 20.531 17.547 1 74.44 185 SER B O 1
ATOM 4466 N N . THR B 1 186 ? 15.523 19.297 15.852 1 67.94 186 THR B N 1
ATOM 4467 C CA . THR B 1 186 ? 14.242 19.125 16.531 1 67.94 186 THR B CA 1
ATOM 4468 C C . THR B 1 186 ? 14.078 17.688 17.031 1 67.94 186 THR B C 1
ATOM 4470 O O . THR B 1 186 ? 12.992 17.297 17.453 1 67.94 186 THR B O 1
ATOM 4473 N N . ARG B 1 187 ? 15.188 17.047 17.109 1 66.56 187 ARG B N 1
ATOM 4474 C CA . ARG B 1 187 ? 15.156 15.688 17.641 1 66.56 187 ARG B CA 1
ATOM 4475 C C . ARG B 1 187 ? 14.875 15.695 19.141 1 66.56 187 ARG B C 1
ATOM 4477 O O . ARG B 1 187 ? 15.234 16.641 19.844 1 66.56 187 ARG B O 1
ATOM 4484 N N . PRO B 1 188 ? 14.148 14.625 19.531 1 62.62 188 PRO B N 1
ATOM 4485 C CA . PRO B 1 188 ? 13.922 14.547 20.969 1 62.62 188 PRO B CA 1
ATOM 4486 C C . PRO B 1 188 ? 15.211 14.609 21.781 1 62.62 188 PRO B C 1
ATOM 4488 O O . PRO B 1 188 ? 16.203 13.953 21.438 1 62.62 188 PRO B O 1
ATOM 4491 N N . GLY B 1 189 ? 15.258 15.414 22.75 1 64.88 189 GLY B N 1
ATOM 4492 C CA . GLY B 1 189 ? 16.406 15.531 23.641 1 64.88 189 GLY B CA 1
ATOM 4493 C C . GLY B 1 189 ? 17.375 16.625 23.234 1 64.88 189 GLY B C 1
ATOM 4494 O O . GLY B 1 189 ? 18.391 16.828 23.891 1 64.88 189 GLY B O 1
ATOM 4495 N N . HIS B 1 190 ? 17.016 17.312 22.203 1 69 190 HIS B N 1
ATOM 4496 C CA . HIS B 1 190 ? 17.953 18.344 21.734 1 69 190 HIS B CA 1
ATOM 4497 C C . HIS B 1 190 ? 17.828 19.609 22.578 1 69 190 HIS B C 1
ATOM 4499 O O . HIS B 1 190 ? 16.828 19.812 23.266 1 69 190 HIS B O 1
ATOM 4505 N N . GLN B 1 191 ? 18.984 20.391 22.547 1 71.56 191 GLN B N 1
ATOM 4506 C CA . GLN B 1 191 ? 19 21.672 23.234 1 71.56 191 GLN B CA 1
ATOM 4507 C C . GLN B 1 191 ? 18.453 22.781 22.344 1 71.56 191 GLN B C 1
ATOM 4509 O O . GLN B 1 191 ? 18.953 22.984 21.234 1 71.56 191 GLN B O 1
ATOM 4514 N N . PRO B 1 192 ? 17.453 23.5 22.906 1 78 192 PRO B N 1
ATOM 4515 C CA . PRO B 1 192 ? 16.859 24.578 22.094 1 78 192 PRO B CA 1
ATOM 4516 C C . PRO B 1 192 ? 17.859 25.703 21.812 1 78 192 PRO B C 1
ATOM 4518 O O . PRO B 1 192 ? 18.719 26 22.641 1 78 192 PRO B O 1
ATOM 4521 N N . VAL B 1 193 ? 17.828 26.188 20.609 1 83.62 193 VAL B N 1
ATOM 4522 C CA . VAL B 1 193 ? 18.578 27.359 20.156 1 83.62 193 VAL B CA 1
ATOM 4523 C C . VAL B 1 193 ? 17.688 28.594 20.188 1 83.62 193 VAL B C 1
ATOM 4525 O O . VAL B 1 193 ? 16.5 28.531 19.828 1 83.62 193 VAL B O 1
ATOM 4528 N N . ASP B 1 194 ? 18.219 29.625 20.672 1 89.62 194 ASP B N 1
ATOM 4529 C CA . ASP B 1 194 ? 17.391 30.828 20.688 1 89.62 194 ASP B CA 1
ATOM 4530 C C . ASP B 1 194 ? 17.125 31.344 19.281 1 89.62 194 ASP B C 1
ATOM 4532 O O . ASP B 1 194 ? 17.797 30.938 18.328 1 89.62 194 ASP B O 1
ATOM 4536 N N . ALA B 1 195 ? 16.141 32.156 19.125 1 92.81 195 ALA B N 1
ATOM 4537 C CA . ALA B 1 195 ? 15.656 32.656 17.844 1 92.81 195 ALA B CA 1
ATOM 4538 C C . ALA B 1 195 ? 16.766 33.375 17.078 1 92.81 195 ALA B C 1
ATOM 4540 O O . ALA B 1 195 ? 16.922 33.188 15.875 1 92.81 195 ALA B O 1
ATOM 4541 N N . LEU B 1 196 ? 17.484 34.188 17.797 1 93.25 196 LEU B N 1
ATOM 4542 C CA . LEU B 1 196 ? 18.516 34.969 17.141 1 93.25 196 LEU B CA 1
ATOM 4543 C C . LEU B 1 196 ? 19.625 34.094 16.594 1 93.25 196 LEU B C 1
ATOM 4545 O O . LEU B 1 196 ? 20.109 34.312 15.484 1 93.25 196 LEU B O 1
ATOM 4549 N N . GLU B 1 197 ? 20.016 33.125 17.328 1 90.88 197 GLU B N 1
ATOM 4550 C CA . GLU B 1 197 ? 21.031 32.188 16.859 1 90.88 197 GLU B CA 1
ATOM 4551 C C . GLU B 1 197 ? 20.547 31.391 15.656 1 90.88 197 GLU B C 1
ATOM 4553 O O . GLU B 1 197 ? 21.281 31.188 14.695 1 90.88 197 GLU B O 1
ATOM 4558 N N . GLU B 1 198 ? 19.344 30.938 15.766 1 93.25 198 GLU B N 1
ATOM 4559 C CA . GLU B 1 198 ? 18.781 30.203 14.641 1 93.25 198 GLU B CA 1
ATOM 4560 C C . GLU B 1 198 ? 18.719 31.078 13.391 1 93.25 198 GLU B C 1
ATOM 4562 O O . GLU B 1 198 ? 19.031 30.625 12.289 1 93.25 198 GLU B O 1
ATOM 4567 N N . ILE B 1 199 ? 18.359 32.344 13.562 1 94.69 199 ILE B N 1
ATOM 4568 C CA . ILE B 1 199 ? 18.312 33.281 12.469 1 94.69 199 ILE B CA 1
ATOM 4569 C C . ILE B 1 199 ? 19.688 33.438 11.836 1 94.69 199 ILE B C 1
ATOM 4571 O O . ILE B 1 199 ? 19.828 33.375 10.609 1 94.69 199 ILE B O 1
ATOM 4575 N N . ASN B 1 200 ? 20.688 33.531 12.625 1 92.19 200 ASN B N 1
ATOM 4576 C CA . ASN B 1 200 ? 22.047 33.688 12.141 1 92.19 200 ASN B CA 1
ATOM 4577 C C . ASN B 1 200 ? 22.516 32.469 11.352 1 92.19 200 ASN B C 1
ATOM 4579 O O . ASN B 1 200 ? 23.328 32.594 10.438 1 92.19 200 ASN B O 1
ATOM 4583 N N . ARG B 1 201 ? 21.938 31.422 11.719 1 90.62 201 ARG B N 1
ATOM 4584 C CA . ARG B 1 201 ? 22.344 30.188 11.07 1 90.62 201 ARG B CA 1
ATOM 4585 C C . ARG B 1 201 ? 21.656 30.016 9.719 1 90.62 201 ARG B C 1
ATOM 4587 O O . ARG B 1 201 ? 22.297 29.703 8.719 1 90.62 201 ARG B O 1
ATOM 4594 N N . VAL B 1 202 ? 20.359 30.297 9.641 1 94.94 202 VAL B N 1
ATOM 4595 C CA . VAL B 1 202 ? 19.594 29.828 8.492 1 94.94 202 VAL B CA 1
ATOM 4596 C C . VAL B 1 202 ? 19.438 30.969 7.484 1 94.94 202 VAL B C 1
ATOM 4598 O O . VAL B 1 202 ? 19.375 30.719 6.277 1 94.94 202 VAL B O 1
ATOM 4601 N N . ILE B 1 203 ? 19.422 32.219 7.891 1 96.44 203 ILE B N 1
ATOM 4602 C CA . ILE B 1 203 ? 19.016 33.312 7.023 1 96.44 203 ILE B CA 1
ATOM 4603 C C . ILE B 1 203 ? 20.047 33.531 5.918 1 96.44 203 ILE B C 1
ATOM 4605 O O . ILE B 1 203 ? 19.688 33.625 4.742 1 96.44 203 ILE B O 1
ATOM 4609 N N . PRO B 1 204 ? 21.422 33.531 6.191 1 95.69 204 PRO B N 1
ATOM 4610 C CA . PRO B 1 204 ? 22.391 33.719 5.102 1 95.69 204 PRO B CA 1
ATOM 4611 C C . PRO B 1 204 ? 22.297 32.594 4.051 1 95.69 204 PRO B C 1
ATOM 4613 O O . PRO B 1 204 ? 22.453 32.875 2.855 1 95.69 204 PRO B O 1
ATOM 4616 N N . VAL B 1 205 ? 22.016 31.422 4.48 1 96.25 205 VAL B N 1
ATOM 4617 C CA . VAL B 1 205 ? 21.891 30.281 3.574 1 96.25 205 VAL B CA 1
ATOM 4618 C C . VAL B 1 205 ? 20.641 30.438 2.721 1 96.25 205 VAL B C 1
ATOM 4620 O O . VAL B 1 205 ? 20.688 30.281 1.497 1 96.25 205 VAL B O 1
ATOM 4623 N N . ILE B 1 206 ? 19.547 30.812 3.316 1 97.94 206 ILE B N 1
ATOM 4624 C CA . ILE B 1 206 ? 18.266 30.969 2.625 1 97.94 206 ILE B CA 1
ATOM 4625 C C . ILE B 1 206 ? 18.359 32.094 1.592 1 97.94 206 ILE B C 1
ATOM 4627 O O . ILE B 1 206 ? 17.875 31.938 0.468 1 97.94 206 ILE B O 1
ATOM 4631 N N . GLU B 1 207 ? 18.984 33.156 1.977 1 97.62 207 GLU B N 1
ATOM 4632 C CA . GLU B 1 207 ? 19.156 34.281 1.057 1 97.62 207 GLU B CA 1
ATOM 4633 C C . GLU B 1 207 ? 19.891 33.844 -0.209 1 97.62 207 GLU B C 1
ATOM 4635 O O . GLU B 1 207 ? 19.484 34.188 -1.319 1 97.62 207 GLU B O 1
ATOM 4640 N N . ARG B 1 208 ? 20.906 33.094 -0.019 1 96.94 208 ARG B N 1
ATOM 4641 C CA . ARG B 1 208 ? 21.703 32.625 -1.158 1 96.94 208 ARG B CA 1
ATOM 4642 C C . ARG B 1 208 ? 20.922 31.609 -1.978 1 96.94 208 ARG B C 1
ATOM 4644 O O . ARG B 1 208 ? 20.891 31.672 -3.207 1 96.94 208 ARG B O 1
ATOM 4651 N N . LEU B 1 209 ? 20.328 30.672 -1.328 1 97.75 209 LEU B N 1
ATOM 4652 C CA . LEU B 1 209 ? 19.594 29.625 -2.016 1 97.75 209 LEU B CA 1
ATOM 4653 C C . LEU B 1 209 ? 18.453 30.203 -2.846 1 97.75 209 LEU B C 1
ATOM 4655 O O . LEU B 1 209 ? 18.219 29.766 -3.975 1 97.75 209 LEU B O 1
ATOM 4659 N N . SER B 1 210 ? 17.734 31.156 -2.287 1 97.19 210 SER B N 1
ATOM 4660 C CA . SER B 1 210 ? 16.578 31.734 -2.951 1 97.19 210 SER B CA 1
ATOM 4661 C C . SER B 1 210 ? 16.969 32.438 -4.254 1 97.19 210 SER B C 1
ATOM 4663 O O . SER B 1 210 ? 16.172 32.5 -5.188 1 97.19 210 SER B O 1
ATOM 4665 N N . LYS B 1 211 ? 18.156 32.844 -4.34 1 96 211 LYS B N 1
ATOM 4666 C CA . LYS B 1 211 ? 18.641 33.531 -5.527 1 96 211 LYS B CA 1
ATOM 4667 C C . LYS B 1 211 ? 19.234 32.531 -6.535 1 96 211 LYS B C 1
ATOM 4669 O O . LYS B 1 211 ? 19.172 32.781 -7.742 1 96 211 LYS B O 1
ATOM 4674 N N . GLU B 1 212 ? 19.688 31.484 -6.012 1 96.38 212 GLU B N 1
ATOM 4675 C CA . GLU B 1 212 ? 20.5 30.625 -6.859 1 96.38 212 GLU B CA 1
ATOM 4676 C C . GLU B 1 212 ? 19.703 29.406 -7.344 1 96.38 212 GLU B C 1
ATOM 4678 O O . GLU B 1 212 ? 20.031 28.812 -8.367 1 96.38 212 GLU B O 1
ATOM 4683 N N . LEU B 1 213 ? 18.797 29 -6.605 1 97.19 213 LEU B N 1
ATOM 4684 C CA . LEU B 1 213 ? 18.047 27.797 -6.949 1 97.19 213 LEU B CA 1
ATOM 4685 C C . LEU B 1 213 ? 16.656 28.141 -7.465 1 97.19 213 LEU B C 1
ATOM 4687 O O . LEU B 1 213 ? 16.094 29.172 -7.094 1 97.19 213 LEU B O 1
ATOM 4691 N N . ASN B 1 214 ? 16.094 27.297 -8.312 1 97 214 ASN B N 1
ATOM 4692 C CA . ASN B 1 214 ? 14.742 27.469 -8.859 1 97 214 ASN B CA 1
ATOM 4693 C C . ASN B 1 214 ? 13.766 26.453 -8.258 1 97 214 ASN B C 1
ATOM 4695 O O . ASN B 1 214 ? 12.977 25.844 -8.977 1 97 214 ASN B O 1
ATOM 4699 N N . VAL B 1 215 ? 13.883 26.141 -6.977 1 98.38 215 VAL B N 1
ATOM 4700 C CA . VAL B 1 215 ? 12.945 25.312 -6.219 1 98.38 215 VAL B CA 1
ATOM 4701 C C . VAL B 1 215 ? 12.531 26.031 -4.941 1 98.38 215 VAL B C 1
ATOM 4703 O O . VAL B 1 215 ? 13.258 26.906 -4.445 1 98.38 215 VAL B O 1
ATOM 4706 N N . PRO B 1 216 ? 11.344 25.719 -4.434 1 98.75 216 PRO B N 1
ATOM 4707 C CA . PRO B 1 216 ? 10.93 26.328 -3.17 1 98.75 216 PRO B CA 1
ATOM 4708 C C . PRO B 1 216 ? 11.891 26.031 -2.023 1 98.75 216 PRO B C 1
ATOM 4710 O O . PRO B 1 216 ? 12.398 24.906 -1.921 1 98.75 216 PRO B O 1
ATOM 4713 N N . ILE B 1 217 ? 12.133 27.031 -1.215 1 98.75 217 ILE B N 1
ATOM 4714 C CA . ILE B 1 217 ? 12.93 26.891 0.001 1 98.75 217 ILE B CA 1
ATOM 4715 C C . ILE B 1 217 ? 12.008 26.891 1.221 1 98.75 217 ILE B C 1
ATOM 4717 O O . ILE B 1 217 ? 11.148 27.781 1.36 1 98.75 217 ILE B O 1
ATOM 4721 N N . SER B 1 218 ? 12.117 25.844 2.018 1 98.88 218 SER B N 1
ATOM 4722 C CA . SER B 1 218 ? 11.383 25.688 3.27 1 98.88 218 SER B CA 1
ATOM 4723 C C . SER B 1 218 ? 12.281 25.953 4.473 1 98.88 218 SER B C 1
ATOM 4725 O O . SER B 1 218 ? 13.461 25.594 4.473 1 98.88 218 SER B O 1
ATOM 4727 N N . VAL B 1 219 ? 11.727 26.672 5.473 1 98.38 219 VAL B N 1
ATOM 4728 C CA . VAL B 1 219 ? 12.438 26.828 6.734 1 98.38 219 VAL B CA 1
ATOM 4729 C C . VAL B 1 219 ? 11.805 25.938 7.801 1 98.38 219 VAL B C 1
ATOM 4731 O O . VAL B 1 219 ? 10.594 25.984 8.023 1 98.38 219 VAL B O 1
ATOM 4734 N N . ASP B 1 220 ? 12.617 25.094 8.398 1 97.31 220 ASP B N 1
ATOM 4735 C CA . ASP B 1 220 ? 12.195 24.234 9.5 1 97.31 220 ASP B CA 1
ATOM 4736 C C . ASP B 1 220 ? 12.32 24.938 10.836 1 97.31 220 ASP B C 1
ATOM 4738 O O . ASP B 1 220 ? 13.398 24.984 11.422 1 97.31 220 ASP B O 1
ATOM 4742 N N . THR B 1 221 ? 11.195 25.5 11.336 1 97.12 221 THR B N 1
ATOM 4743 C CA . THR B 1 221 ? 11.234 26.234 12.586 1 97.12 221 THR B CA 1
ATOM 4744 C C . THR B 1 221 ? 9.852 26.266 13.242 1 97.12 221 THR B C 1
ATOM 4746 O O . THR B 1 221 ? 8.836 26.172 12.555 1 97.12 221 THR B O 1
ATOM 4749 N N . SER B 1 222 ? 9.859 26.422 14.539 1 96.31 222 SER B N 1
ATOM 4750 C CA . SER B 1 222 ? 8.617 26.578 15.281 1 96.31 222 SER B CA 1
ATOM 4751 C C . SER B 1 222 ? 8.508 27.969 15.883 1 96.31 222 SER B C 1
ATOM 4753 O O . SER B 1 222 ? 7.645 28.234 16.719 1 96.31 222 SER B O 1
ATOM 4755 N N . LYS B 1 223 ? 9.422 28.844 15.5 1 97.5 223 LYS B N 1
ATOM 4756 C CA . LYS B 1 223 ? 9.469 30.219 16.016 1 97.5 223 LYS B CA 1
ATOM 4757 C C . LYS B 1 223 ? 9.039 31.219 14.945 1 97.5 223 LYS B C 1
ATOM 4759 O O . LYS B 1 223 ? 9.68 31.328 13.898 1 97.5 223 LYS B O 1
ATOM 4764 N N . ALA B 1 224 ? 8.055 31.922 15.266 1 98.44 224 ALA B N 1
ATOM 4765 C CA . ALA B 1 224 ? 7.48 32.875 14.305 1 98.44 224 ALA B CA 1
ATOM 4766 C C . ALA B 1 224 ? 8.5 33.906 13.875 1 98.44 224 ALA B C 1
ATOM 4768 O O . ALA B 1 224 ? 8.539 34.312 12.711 1 98.44 224 ALA B O 1
ATOM 4769 N N . GLN B 1 225 ? 9.344 34.312 14.805 1 98.12 225 GLN B N 1
ATOM 4770 C CA . GLN B 1 225 ? 10.359 35.312 14.5 1 98.12 225 GLN B CA 1
ATOM 4771 C C . GLN B 1 225 ? 11.336 34.812 13.438 1 98.12 225 GLN B C 1
ATOM 4773 O O . GLN B 1 225 ? 11.695 35.531 12.516 1 98.12 225 GLN B O 1
ATOM 4778 N N . VAL B 1 226 ? 11.75 33.594 13.562 1 97.94 226 VAL B N 1
ATOM 4779 C CA . VAL B 1 226 ? 12.656 32.969 12.594 1 97.94 226 VAL B CA 1
ATOM 4780 C C . VAL B 1 226 ? 11.945 32.844 11.25 1 97.94 226 VAL B C 1
ATOM 4782 O O . VAL B 1 226 ? 12.508 33.156 10.203 1 97.94 226 VAL B O 1
ATOM 4785 N N . ALA B 1 227 ? 10.703 32.375 11.281 1 98.75 227 ALA B N 1
ATOM 4786 C CA . ALA B 1 227 ? 9.914 32.219 10.07 1 98.75 227 ALA B CA 1
ATOM 4787 C C . ALA B 1 227 ? 9.773 33.531 9.312 1 98.75 227 ALA B C 1
ATOM 4789 O O . ALA B 1 227 ? 9.945 33.562 8.094 1 98.75 227 ALA B O 1
ATOM 4790 N N . GLU B 1 228 ? 9.492 34.594 10.047 1 98.75 228 GLU B N 1
ATOM 4791 C CA . GLU B 1 228 ? 9.312 35.906 9.43 1 98.75 228 GLU B CA 1
ATOM 4792 C C . GLU B 1 228 ? 10.57 36.312 8.68 1 98.75 228 GLU B C 1
ATOM 4794 O O . GLU B 1 228 ? 10.492 36.75 7.523 1 98.75 228 GLU B O 1
ATOM 4799 N N . LYS B 1 229 ? 11.664 36.219 9.328 1 98.69 229 LYS B N 1
ATOM 4800 C CA . LYS B 1 229 ? 12.922 36.625 8.711 1 98.69 229 LYS B CA 1
ATOM 4801 C C . LYS B 1 229 ? 13.258 35.719 7.52 1 98.69 229 LYS B C 1
ATOM 4803 O O . LYS B 1 229 ? 13.789 36.188 6.516 1 98.69 229 LYS B O 1
ATOM 4808 N N . ALA B 1 230 ? 12.992 34.469 7.668 1 98.62 230 ALA B N 1
ATOM 4809 C CA . ALA B 1 230 ? 13.258 33.5 6.59 1 98.62 230 ALA B CA 1
ATOM 4810 C C . ALA B 1 230 ? 12.422 33.812 5.355 1 98.62 230 ALA B C 1
ATOM 4812 O O . ALA B 1 230 ? 12.914 33.781 4.23 1 98.62 230 ALA B O 1
ATOM 4813 N N . LEU B 1 231 ? 11.141 34.125 5.535 1 98.69 231 LEU B N 1
ATOM 4814 C CA . LEU B 1 231 ? 10.242 34.469 4.434 1 98.69 231 LEU B CA 1
ATOM 4815 C C . LEU B 1 231 ? 10.688 35.75 3.75 1 98.69 231 LEU B C 1
ATOM 4817 O O . LEU B 1 231 ? 10.633 35.875 2.521 1 98.69 231 LEU B O 1
ATOM 4821 N N . CYS B 1 232 ? 11.172 36.688 4.527 1 98.44 232 CYS B N 1
ATOM 4822 C CA . CYS B 1 232 ? 11.695 37.906 3.971 1 98.44 232 CYS B CA 1
ATOM 4823 C C . CYS B 1 232 ? 12.961 37.656 3.156 1 98.44 232 CYS B C 1
ATOM 4825 O O . CYS B 1 232 ? 13.227 38.344 2.172 1 98.44 232 CYS B O 1
ATOM 4827 N N . ALA B 1 233 ? 13.68 36.625 3.553 1 98.19 233 ALA B N 1
ATOM 4828 C CA . ALA B 1 233 ? 14.953 36.312 2.922 1 98.19 233 ALA B CA 1
ATOM 4829 C C . ALA B 1 233 ? 14.75 35.5 1.646 1 98.19 233 ALA B C 1
ATOM 4831 O O . ALA B 1 233 ? 15.703 35.25 0.894 1 98.19 233 ALA B O 1
ATOM 4832 N N . GLY B 1 234 ? 13.523 34.969 1.446 1 98.25 234 GLY B N 1
ATOM 4833 C CA . GLY B 1 234 ? 13.266 34.312 0.173 1 98.25 234 GLY B CA 1
ATOM 4834 C C . GLY B 1 234 ? 12.648 32.938 0.322 1 98.25 234 GLY B C 1
ATOM 4835 O O . GLY B 1 234 ? 12.258 32.312 -0.667 1 98.25 234 GLY B O 1
ATOM 4836 N N . ALA B 1 235 ? 12.578 32.406 1.522 1 98.62 235 ALA B N 1
ATOM 4837 C CA . ALA B 1 235 ? 11.828 31.188 1.736 1 98.62 235 ALA B CA 1
ATOM 4838 C C . ALA B 1 235 ? 10.352 31.375 1.404 1 98.62 235 ALA B C 1
ATOM 4840 O O . ALA B 1 235 ? 9.844 32.5 1.424 1 98.62 235 ALA B O 1
ATOM 4841 N N . CYS B 1 236 ? 9.719 30.234 1.093 1 98.5 236 CYS B N 1
ATOM 4842 C CA . CYS B 1 236 ? 8.305 30.375 0.763 1 98.5 236 CYS B CA 1
ATOM 4843 C C . CYS B 1 236 ? 7.469 29.297 1.445 1 98.5 236 CYS B C 1
ATOM 4845 O O . CYS B 1 236 ? 6.254 29.234 1.256 1 98.5 236 CYS B O 1
ATOM 4847 N N . ILE B 1 237 ? 8.07 28.406 2.215 1 98.94 237 ILE B N 1
ATOM 4848 C CA . ILE B 1 237 ? 7.379 27.391 3.01 1 98.94 237 ILE B CA 1
ATOM 4849 C C . ILE B 1 237 ? 7.859 27.453 4.457 1 98.94 237 ILE B C 1
ATOM 4851 O O . ILE B 1 237 ? 9.055 27.609 4.715 1 98.94 237 ILE B O 1
ATOM 4855 N N . VAL B 1 238 ? 6.961 27.406 5.387 1 98.88 238 VAL B N 1
ATOM 4856 C CA . VAL B 1 238 ? 7.289 27.219 6.797 1 98.88 238 VAL B CA 1
ATOM 4857 C C . VAL B 1 238 ? 6.922 25.797 7.219 1 98.88 238 VAL B C 1
ATOM 4859 O O . VAL B 1 238 ? 5.777 25.359 7.066 1 98.88 238 VAL B O 1
ATOM 4862 N N . ASN B 1 239 ? 7.906 25.047 7.633 1 98.75 239 ASN B N 1
ATOM 4863 C CA . ASN B 1 239 ? 7.738 23.703 8.172 1 98.75 239 ASN B CA 1
ATOM 4864 C C . ASN B 1 239 ? 7.703 23.703 9.695 1 98.75 239 ASN B C 1
ATOM 4866 O O . ASN B 1 239 ? 8.75 23.75 10.344 1 98.75 239 ASN B O 1
ATOM 4870 N N . ASP B 1 240 ? 6.484 23.688 10.258 1 98.5 240 ASP B N 1
ATOM 4871 C CA . ASP B 1 240 ? 6.285 23.859 11.695 1 98.5 240 ASP B CA 1
ATOM 4872 C C . ASP B 1 240 ? 5.957 22.531 12.375 1 98.5 240 ASP B C 1
ATOM 4874 O O . ASP B 1 240 ? 4.863 21.984 12.195 1 98.5 240 ASP B O 1
ATOM 4878 N N . VAL B 1 241 ? 6.793 22.062 13.25 1 97.38 241 VAL B N 1
ATOM 4879 C CA . VAL B 1 241 ? 6.68 20.75 13.859 1 97.38 241 VAL B CA 1
ATOM 4880 C C . VAL B 1 241 ? 5.578 20.75 14.914 1 97.38 241 VAL B C 1
ATOM 4882 O O . VAL B 1 241 ? 5.242 19.719 15.484 1 97.38 241 VAL B O 1
ATOM 4885 N N . TRP B 1 242 ? 4.91 21.953 15.109 1 97.69 242 TRP B N 1
ATOM 4886 C CA . TRP B 1 242 ? 3.844 22.016 16.094 1 97.69 242 TRP B CA 1
ATOM 4887 C C . TRP B 1 242 ? 2.518 22.391 15.453 1 97.69 242 TRP B C 1
ATOM 4889 O O . TRP B 1 242 ? 1.536 22.672 16.141 1 97.69 242 TRP B O 1
ATOM 4899 N N . GLY B 1 243 ? 2.506 22.5 14.203 1 98.56 243 GLY B N 1
ATOM 4900 C CA . GLY B 1 243 ? 1.275 22.688 13.453 1 98.56 243 GLY B CA 1
ATOM 4901 C C . GLY B 1 243 ? 0.568 23.984 13.797 1 98.56 243 GLY B C 1
ATOM 4902 O O . GLY B 1 243 ? -0.654 24.016 13.961 1 98.56 243 GLY B O 1
ATOM 4903 N N . LEU B 1 244 ? 1.373 25 14.023 1 98.75 244 LEU B N 1
ATOM 4904 C CA . LEU B 1 244 ? 0.865 26.344 14.25 1 98.75 244 LEU B CA 1
ATOM 4905 C C . LEU B 1 244 ? 0.311 26.5 15.664 1 98.75 244 LEU B C 1
ATOM 4907 O O . LEU B 1 244 ? -0.348 27.484 15.984 1 98.75 244 LEU B O 1
ATOM 4911 N N . GLN B 1 245 ? 0.584 25.562 16.562 1 98.44 245 GLN B N 1
ATOM 4912 C CA . GLN B 1 245 ? -0.098 25.562 17.859 1 98.44 245 GLN B CA 1
ATOM 4913 C C . GLN B 1 245 ? 0.841 26 18.969 1 98.44 245 GLN B C 1
ATOM 4915 O O . GLN B 1 245 ? 0.397 26.281 20.078 1 98.44 245 GLN B O 1
ATOM 4920 N N . ARG B 1 246 ? 2.121 26.062 18.719 1 97.25 246 ARG B N 1
ATOM 4921 C CA . ARG B 1 246 ? 3.061 26.391 19.781 1 97.25 246 ARG B CA 1
ATOM 4922 C C . ARG B 1 246 ? 3.33 27.891 19.828 1 97.25 246 ARG B C 1
ATOM 4924 O O . ARG B 1 246 ? 3.215 28.516 20.875 1 97.25 246 ARG B O 1
ATOM 4931 N N . ASP B 1 247 ? 3.814 28.5 18.766 1 97.88 247 ASP B N 1
ATOM 4932 C CA . ASP B 1 247 ? 3.986 29.938 18.656 1 97.88 247 ASP B CA 1
ATOM 4933 C C . ASP B 1 247 ? 2.723 30.609 18.109 1 97.88 247 ASP B C 1
ATOM 4935 O O . ASP B 1 247 ? 2.379 30.422 16.938 1 97.88 247 ASP B O 1
ATOM 4939 N N . PRO B 1 248 ? 2.018 31.391 18.875 1 97.88 248 PRO B N 1
ATOM 4940 C CA . PRO B 1 248 ? 0.712 31.922 18.469 1 97.88 248 PRO B CA 1
ATOM 4941 C C . PRO B 1 248 ? 0.802 32.875 17.297 1 97.88 248 PRO B C 1
ATOM 4943 O O . PRO B 1 248 ? -0.21 33.188 16.656 1 97.88 248 PRO B O 1
ATOM 4946 N N . ASP B 1 249 ? 1.971 33.375 17 1 98.44 249 ASP B N 1
ATOM 4947 C CA . ASP B 1 249 ? 2.117 34.375 15.938 1 98.44 249 ASP B CA 1
ATOM 4948 C C . ASP B 1 249 ? 2.404 33.719 14.594 1 98.44 249 ASP B C 1
ATOM 4950 O O . ASP B 1 249 ? 2.371 34.375 13.547 1 98.44 249 ASP B O 1
ATOM 4954 N N . MET B 1 250 ? 2.648 32.469 14.555 1 98.81 250 MET B N 1
ATOM 4955 C CA . MET B 1 250 ? 3.135 31.766 13.367 1 98.81 250 MET B CA 1
ATOM 4956 C C . MET B 1 250 ? 2.121 31.844 12.234 1 98.81 250 MET B C 1
ATOM 4958 O O . MET B 1 250 ? 2.486 32.156 11.094 1 98.81 250 MET B O 1
ATOM 4962 N N . ALA B 1 251 ? 0.891 31.594 12.5 1 98.88 251 ALA B N 1
ATOM 4963 C CA . ALA B 1 251 ? -0.135 31.578 11.461 1 98.88 251 ALA B CA 1
ATOM 4964 C C . ALA B 1 251 ? -0.232 32.938 10.773 1 98.88 251 ALA B C 1
ATOM 4966 O O . ALA B 1 251 ? -0.362 33 9.555 1 98.88 251 ALA B O 1
ATOM 4967 N N . GLU B 1 252 ? -0.16 33.969 11.562 1 98.69 252 GLU B N 1
ATOM 4968 C CA . GLU B 1 252 ? -0.236 35.312 11.023 1 98.69 252 GLU B CA 1
ATOM 4969 C C . GLU B 1 252 ? 0.954 35.625 10.117 1 98.69 252 GLU B C 1
ATOM 4971 O O . GLU B 1 252 ? 0.796 36.219 9.055 1 98.69 252 GLU B O 1
ATOM 4976 N N . VAL B 1 253 ? 2.113 35.188 10.562 1 98.75 253 VAL B N 1
ATOM 4977 C CA . VAL B 1 253 ? 3.326 35.406 9.773 1 98.75 253 VAL B CA 1
ATOM 4978 C C . VAL B 1 253 ? 3.193 34.688 8.43 1 98.75 253 VAL B C 1
ATOM 4980 O O . VAL B 1 253 ? 3.465 35.281 7.383 1 98.75 253 VAL B O 1
ATOM 4983 N N . VAL B 1 254 ? 2.74 33.469 8.43 1 98.81 254 VAL B N 1
ATOM 4984 C CA . VAL B 1 254 ? 2.572 32.656 7.211 1 98.81 254 VAL B CA 1
ATOM 4985 C C . VAL B 1 254 ? 1.57 33.344 6.285 1 98.81 254 VAL B C 1
ATOM 4987 O O . VAL B 1 254 ? 1.832 33.531 5.09 1 98.81 254 VAL B O 1
ATOM 4990 N N . SER B 1 255 ? 0.472 33.75 6.805 1 98.56 255 SER B N 1
ATOM 4991 C CA . SER B 1 255 ? -0.592 34.406 6.039 1 98.56 255 SER B CA 1
ATOM 4992 C C . SER B 1 255 ? -0.11 35.719 5.402 1 98.56 255 SER B C 1
ATOM 4994 O O . SER B 1 255 ? -0.339 35.938 4.219 1 98.56 255 SER B O 1
ATOM 4996 N N . LYS B 1 256 ? 0.547 36.5 6.227 1 98.12 256 LYS B N 1
ATOM 4997 C CA . LYS B 1 256 ? 1.03 37.812 5.793 1 98.12 256 LYS B CA 1
ATOM 4998 C C . LYS B 1 256 ? 1.906 37.688 4.551 1 98.12 256 LYS B C 1
ATOM 5000 O O . LYS B 1 256 ? 1.854 38.562 3.662 1 98.12 256 LYS B O 1
ATOM 5005 N N . HIS B 1 257 ? 2.633 36.656 4.426 1 98.06 257 HIS B N 1
ATOM 5006 C CA . HIS B 1 257 ? 3.607 36.531 3.35 1 98.06 257 HIS B CA 1
ATOM 5007 C C . HIS B 1 257 ? 3.07 35.625 2.236 1 98.06 257 HIS B C 1
ATOM 5009 O O . HIS B 1 257 ? 3.762 35.375 1.244 1 98.06 257 HIS B O 1
ATOM 5015 N N . GLY B 1 258 ? 1.878 35.031 2.414 1 97.81 258 GLY B N 1
ATOM 5016 C CA . GLY B 1 258 ? 1.328 34.125 1.42 1 97.81 258 GLY B CA 1
ATOM 5017 C C . GLY B 1 258 ? 2.137 32.844 1.262 1 97.81 258 GLY B C 1
ATOM 5018 O O . GLY B 1 258 ? 2.244 32.312 0.159 1 97.81 258 GLY B O 1
ATOM 5019 N N . ALA B 1 259 ? 2.797 32.438 2.299 1 98.69 259 ALA B N 1
ATOM 5020 C CA . ALA B 1 259 ? 3.672 31.266 2.273 1 98.69 259 ALA B CA 1
ATOM 5021 C C . ALA B 1 259 ? 2.867 29.969 2.398 1 98.69 259 ALA B C 1
ATOM 5023 O O . ALA B 1 259 ? 1.709 30 2.822 1 98.69 259 ALA B O 1
ATOM 5024 N N . GLY B 1 260 ? 3.43 28.844 1.874 1 98.88 260 GLY B N 1
ATOM 5025 C CA . GLY B 1 260 ? 2.93 27.531 2.252 1 98.88 260 GLY B CA 1
ATOM 5026 C C . GLY B 1 260 ? 3.299 27.141 3.67 1 98.88 260 GLY B C 1
ATOM 5027 O O . GLY B 1 260 ? 4.293 27.625 4.215 1 98.88 260 GLY B O 1
ATOM 5028 N N . VAL B 1 261 ? 2.498 26.281 4.234 1 98.94 261 VAL B N 1
ATOM 5029 C CA . VAL B 1 261 ? 2.789 25.844 5.594 1 98.94 261 VAL B CA 1
ATOM 5030 C C . VAL B 1 261 ? 2.609 24.328 5.695 1 98.94 261 VAL B C 1
ATOM 5032 O O . VAL B 1 261 ? 1.67 23.766 5.125 1 98.94 261 VAL B O 1
ATOM 5035 N N . ILE B 1 262 ? 3.553 23.688 6.27 1 98.94 262 ILE B N 1
ATOM 5036 C CA . ILE B 1 262 ? 3.473 22.281 6.656 1 98.94 262 ILE B CA 1
ATOM 5037 C C . ILE B 1 262 ? 3.205 22.172 8.156 1 98.94 262 ILE B C 1
ATOM 5039 O O . ILE B 1 262 ? 4.016 22.625 8.969 1 98.94 262 ILE B O 1
ATOM 5043 N N . MET B 1 263 ? 2.076 21.609 8.453 1 98.94 263 MET B N 1
ATOM 5044 C CA . MET B 1 263 ? 1.635 21.484 9.836 1 98.94 263 MET B CA 1
ATOM 5045 C C . MET B 1 263 ? 1.79 20.047 10.336 1 98.94 263 MET B C 1
ATOM 5047 O O . MET B 1 263 ? 1.104 19.141 9.859 1 98.94 263 MET B O 1
ATOM 5051 N N . MET B 1 264 ? 2.643 19.875 11.281 1 98.81 264 MET B N 1
ATOM 5052 C CA . MET B 1 264 ? 2.951 18.531 11.766 1 98.81 264 MET B CA 1
ATOM 5053 C C . MET B 1 264 ? 2.232 18.25 13.086 1 98.81 264 MET B C 1
ATOM 5055 O O . MET B 1 264 ? 2.025 19.172 13.891 1 98.81 264 MET B O 1
ATOM 5059 N N . HIS B 1 265 ? 1.819 17.047 13.297 1 98.81 265 HIS B N 1
ATOM 5060 C CA . HIS B 1 265 ? 1.382 16.594 14.617 1 98.81 265 HIS B CA 1
ATOM 5061 C C . HIS B 1 265 ? 2.568 16.406 15.555 1 98.81 265 HIS B C 1
ATOM 5063 O O . HIS B 1 265 ? 3.576 15.805 15.172 1 98.81 265 HIS B O 1
ATOM 5069 N N . ASN B 1 266 ? 2.434 16.906 16.703 1 97.69 266 ASN B N 1
ATOM 5070 C CA . ASN B 1 266 ? 3.389 16.734 17.781 1 97.69 266 ASN B CA 1
ATOM 5071 C C . ASN B 1 266 ? 2.688 16.625 19.141 1 97.69 266 ASN B C 1
ATOM 5073 O O . ASN B 1 266 ? 1.475 16.828 19.234 1 97.69 266 ASN B O 1
ATOM 5077 N N . SER B 1 267 ? 3.361 16.109 20.109 1 96.56 267 SER B N 1
ATOM 5078 C CA . SER B 1 267 ? 2.793 15.953 21.453 1 96.56 267 SER B CA 1
ATOM 5079 C C . SER B 1 267 ? 3.885 15.891 22.516 1 96.56 267 SER B C 1
ATOM 5081 O O . SER B 1 267 ? 4.969 15.359 22.266 1 96.56 267 SER B O 1
ATOM 5083 N N . ASP B 1 268 ? 3.561 16.438 23.656 1 94.06 268 ASP B N 1
ATOM 5084 C CA . ASP B 1 268 ? 4.473 16.375 24.781 1 94.06 268 ASP B CA 1
ATOM 5085 C C . ASP B 1 268 ? 4.289 15.078 25.562 1 94.06 268 ASP B C 1
ATOM 5087 O O . ASP B 1 268 ? 5.074 14.773 26.469 1 94.06 268 ASP B O 1
ATOM 5091 N N . THR B 1 269 ? 3.242 14.336 25.219 1 93.56 269 THR B N 1
ATOM 5092 C CA . THR B 1 269 ? 2.971 13.047 25.844 1 93.56 269 THR B CA 1
ATOM 5093 C C . THR B 1 269 ? 2.875 11.938 24.797 1 93.56 269 THR B C 1
ATOM 5095 O O . THR B 1 269 ? 2.781 12.219 23.594 1 93.56 269 THR B O 1
ATOM 5098 N N . LYS B 1 270 ? 3.025 10.82 25.234 1 94.88 270 LYS B N 1
ATOM 5099 C CA . LYS B 1 270 ? 2.863 9.68 24.328 1 94.88 270 LYS B CA 1
ATOM 5100 C C . LYS B 1 270 ? 1.602 8.891 24.672 1 94.88 270 LYS B C 1
ATOM 5102 O O . LYS B 1 270 ? 1.546 7.676 24.453 1 94.88 270 LYS B O 1
ATOM 5107 N N . GLU B 1 271 ? 0.697 9.492 25.234 1 97.12 271 GLU B N 1
ATOM 5108 C CA . GLU B 1 271 ? -0.565 8.852 25.594 1 97.12 271 GLU B CA 1
ATOM 5109 C C . GLU B 1 271 ? -1.67 9.227 24.609 1 97.12 271 GLU B C 1
ATOM 5111 O O . GLU B 1 271 ? -1.914 10.406 24.359 1 97.12 271 GLU B O 1
ATOM 5116 N N . TYR B 1 272 ? -2.23 8.234 24.094 1 96.81 272 TYR B N 1
ATOM 5117 C CA . TYR B 1 272 ? -3.307 8.422 23.125 1 96.81 272 TYR B CA 1
ATOM 5118 C C . TYR B 1 272 ? -4.488 7.512 23.453 1 96.81 272 TYR B C 1
ATOM 5120 O O . TYR B 1 272 ? -4.309 6.367 23.859 1 96.81 272 TYR B O 1
ATOM 5128 N N . LYS B 1 273 ? -5.707 8.016 23.391 1 93 273 LYS B N 1
ATOM 5129 C CA . LYS B 1 273 ? -6.895 7.172 23.453 1 93 273 LYS B CA 1
ATOM 5130 C C . LYS B 1 273 ? -7.109 6.402 22.156 1 93 273 LYS B C 1
ATOM 5132 O O . LYS B 1 273 ? -7.262 5.18 22.172 1 93 273 LYS B O 1
ATOM 5137 N N . ASP B 1 274 ? -7.195 7.059 21.141 1 94.56 274 ASP B N 1
ATOM 5138 C CA . ASP B 1 274 ? -7.145 6.57 19.766 1 94.56 274 ASP B CA 1
ATOM 5139 C C . ASP B 1 274 ? -6.066 7.301 18.969 1 94.56 274 ASP B C 1
ATOM 5141 O O . ASP B 1 274 ? -6.227 8.477 18.625 1 94.56 274 ASP B O 1
ATOM 5145 N N . LEU B 1 275 ? -5.074 6.586 18.641 1 97.31 275 LEU B N 1
ATOM 5146 C CA . LEU B 1 275 ? -3.877 7.215 18.094 1 97.31 275 LEU B CA 1
ATOM 5147 C C . LEU B 1 275 ? -4.215 8.062 16.875 1 97.31 275 LEU B C 1
ATOM 5149 O O . LEU B 1 275 ? -3.992 9.281 16.875 1 97.31 275 LEU B O 1
ATOM 5153 N N . MET B 1 276 ? -4.797 7.461 15.844 1 97.69 276 MET B N 1
ATOM 5154 C CA . MET B 1 276 ? -5.094 8.203 14.625 1 97.69 276 MET B CA 1
ATOM 5155 C C . MET B 1 276 ? -6.184 9.242 14.867 1 97.69 276 MET B C 1
ATOM 5157 O O . MET B 1 276 ? -6.137 10.344 14.312 1 97.69 276 MET B O 1
ATOM 5161 N N . GLY B 1 277 ? -7.172 8.906 15.672 1 97.19 277 GLY B N 1
ATOM 5162 C CA . GLY B 1 277 ? -8.188 9.883 16.031 1 97.19 277 GLY B CA 1
ATOM 5163 C C . GLY B 1 277 ? -7.617 11.125 16.688 1 97.19 277 GLY B C 1
ATOM 5164 O O . GLY B 1 277 ? -8.008 12.242 16.344 1 97.19 277 GLY B O 1
ATOM 5165 N N . ASP B 1 278 ? -6.684 10.914 17.531 1 97.88 278 ASP B N 1
ATOM 5166 C CA . ASP B 1 278 ? -6.07 12.031 18.25 1 97.88 278 ASP B CA 1
ATOM 5167 C C . ASP B 1 278 ? -5.172 12.852 17.328 1 97.88 278 ASP B C 1
ATOM 5169 O O . ASP B 1 278 ? -5.133 14.078 17.422 1 97.88 278 ASP B O 1
ATOM 5173 N N . ILE B 1 279 ? -4.473 12.188 16.469 1 98.56 279 ILE B N 1
ATOM 5174 C CA . ILE B 1 279 ? -3.635 12.883 15.492 1 98.56 279 ILE B CA 1
ATOM 5175 C C . ILE B 1 279 ? -4.504 13.75 14.586 1 98.56 279 ILE B C 1
ATOM 5177 O O . ILE B 1 279 ? -4.199 14.922 14.367 1 98.56 279 ILE B O 1
ATOM 5181 N N . ILE B 1 280 ? -5.586 13.188 14.117 1 98.06 280 ILE B N 1
ATOM 5182 C CA . ILE B 1 280 ? -6.48 13.898 13.211 1 98.06 280 ILE B CA 1
ATOM 5183 C C . ILE B 1 280 ? -7.121 15.078 13.945 1 98.06 280 ILE B C 1
ATOM 5185 O O . ILE B 1 280 ? -7.246 16.172 13.383 1 98.06 280 ILE B O 1
ATOM 5189 N N . ARG B 1 281 ? -7.477 14.883 15.172 1 97.06 281 ARG B N 1
ATOM 5190 C CA . ARG B 1 281 ? -8.031 15.969 15.984 1 97.06 281 ARG B CA 1
ATOM 5191 C C . ARG B 1 281 ? -7.031 17.109 16.125 1 97.06 281 ARG B C 1
ATOM 5193 O O . ARG B 1 281 ? -7.398 18.281 15.984 1 97.06 281 ARG B O 1
ATOM 5200 N N . PHE B 1 282 ? -5.852 16.766 16.422 1 98.38 282 PHE B N 1
ATOM 5201 C CA . PHE B 1 282 ? -4.789 17.766 16.547 1 98.38 282 PHE B CA 1
ATOM 5202 C C . PHE B 1 282 ? -4.641 18.547 15.242 1 98.38 282 PHE B C 1
ATOM 5204 O O . PHE B 1 282 ? -4.613 19.781 15.258 1 98.38 282 PHE B O 1
ATOM 5211 N N . LEU B 1 283 ? -4.516 17.844 14.156 1 98.62 283 LEU B N 1
ATOM 5212 C CA . LEU B 1 283 ? -4.293 18.484 12.859 1 98.62 283 LEU B CA 1
ATOM 5213 C C . LEU B 1 283 ? -5.512 19.297 12.43 1 98.62 283 LEU B C 1
ATOM 5215 O O . LEU B 1 283 ? -5.379 20.312 11.766 1 98.62 283 LEU B O 1
ATOM 5219 N N . ARG B 1 284 ? -6.699 18.891 12.828 1 97.38 284 ARG B N 1
ATOM 5220 C CA . ARG B 1 284 ? -7.902 19.672 12.578 1 97.38 284 ARG B CA 1
ATOM 5221 C C . ARG B 1 284 ? -7.82 21.031 13.273 1 97.38 284 ARG B C 1
ATOM 5223 O O . ARG B 1 284 ? -8.219 22.047 12.703 1 97.38 284 ARG B O 1
ATOM 5230 N N . LYS B 1 285 ? -7.375 20.953 14.445 1 98 285 LYS B N 1
ATOM 5231 C CA . LYS B 1 285 ? -7.176 22.203 15.172 1 98 285 LYS B CA 1
ATOM 5232 C C . LYS B 1 285 ? -6.188 23.109 14.438 1 98 285 LYS B C 1
ATOM 5234 O O . LYS B 1 285 ? -6.406 24.328 14.328 1 98 285 LYS B O 1
ATOM 5239 N N . SER B 1 286 ? -5.137 22.547 13.938 1 98.75 286 SER B N 1
ATOM 5240 C CA . SER B 1 286 ? -4.168 23.297 13.148 1 98.75 286 SER B CA 1
ATOM 5241 C C . SER B 1 286 ? -4.824 23.938 11.93 1 98.75 286 SER B C 1
ATOM 5243 O O . SER B 1 286 ? -4.574 25.094 11.617 1 98.75 286 SER B O 1
ATOM 5245 N N . VAL B 1 287 ? -5.66 23.172 11.234 1 98.25 287 VAL B N 1
ATOM 5246 C CA . VAL B 1 287 ? -6.355 23.656 10.047 1 98.25 287 VAL B CA 1
ATOM 5247 C C . VAL B 1 287 ? -7.262 24.828 10.422 1 98.25 287 VAL B C 1
ATOM 5249 O O . VAL B 1 287 ? -7.309 25.844 9.703 1 98.25 287 VAL B O 1
ATOM 5252 N N . GLU B 1 288 ? -7.941 24.766 11.531 1 97.56 288 GLU B N 1
ATOM 5253 C CA . GLU B 1 288 ? -8.812 25.844 12 1 97.56 288 GLU B CA 1
ATOM 5254 C C . GLU B 1 288 ? -8.016 27.109 12.273 1 97.56 288 GLU B C 1
ATOM 5256 O O . GLU B 1 288 ? -8.43 28.203 11.883 1 97.56 288 GLU B O 1
ATOM 5261 N N . ILE B 1 289 ? -6.883 26.922 12.922 1 98.69 289 ILE B N 1
ATOM 5262 C CA . ILE B 1 289 ? -6.012 28.062 13.227 1 98.69 289 ILE B CA 1
ATOM 5263 C C . ILE B 1 289 ? -5.555 28.719 11.93 1 98.69 289 ILE B C 1
ATOM 5265 O O . ILE B 1 289 ? -5.59 29.938 11.805 1 98.69 289 ILE B O 1
ATOM 5269 N N . ALA B 1 290 ? -5.168 27.938 11 1 98.88 290 ALA B N 1
ATOM 5270 C CA . ALA B 1 290 ? -4.711 28.438 9.703 1 98.88 290 ALA B CA 1
ATOM 5271 C C . ALA B 1 290 ? -5.82 29.188 8.984 1 98.88 290 ALA B C 1
ATOM 5273 O O . ALA B 1 290 ? -5.609 30.312 8.516 1 98.88 290 ALA B O 1
ATOM 5274 N N . GLU B 1 291 ? -7 28.609 8.922 1 98.19 291 GLU B N 1
ATOM 5275 C CA . GLU B 1 291 ? -8.125 29.234 8.227 1 98.19 291 GLU B CA 1
ATOM 5276 C C . GLU B 1 291 ? -8.531 30.547 8.883 1 98.19 291 GLU B C 1
ATOM 5278 O O . GLU B 1 291 ? -8.836 31.516 8.195 1 98.19 291 GLU B O 1
ATOM 5283 N N . LYS B 1 292 ? -8.508 30.547 10.156 1 98.25 292 LYS B N 1
ATOM 5284 C CA . LYS B 1 292 ? -8.852 31.766 10.891 1 98.25 292 LYS B CA 1
ATOM 5285 C C . LYS B 1 292 ? -7.871 32.906 10.57 1 98.25 292 LYS B C 1
ATOM 5287 O O . LYS B 1 292 ? -8.25 34.062 10.547 1 98.25 292 LYS B O 1
ATOM 5292 N N . ALA B 1 293 ? -6.648 32.531 10.297 1 98.62 293 ALA B N 1
ATOM 5293 C CA . ALA B 1 293 ? -5.617 33.5 10 1 98.62 293 ALA B CA 1
ATOM 5294 C C . ALA B 1 293 ? -5.652 33.906 8.531 1 98.62 293 ALA B C 1
ATOM 5296 O O . ALA B 1 293 ? -4.906 34.781 8.102 1 98.62 293 ALA B O 1
ATOM 5297 N N . GLY B 1 294 ? -6.441 33.188 7.762 1 98.25 294 GLY B N 1
ATOM 5298 C CA . GLY B 1 294 ? -6.59 33.562 6.355 1 98.25 294 GLY B CA 1
ATOM 5299 C C . GLY B 1 294 ? -5.75 32.688 5.434 1 98.25 294 GLY B C 1
ATOM 5300 O O . GLY B 1 294 ? -5.605 33 4.25 1 98.25 294 GLY B O 1
ATOM 5301 N N . ILE B 1 295 ? -5.176 31.688 5.895 1 98.62 295 ILE B N 1
ATOM 5302 C CA . ILE B 1 295 ? -4.43 30.75 5.059 1 98.62 295 ILE B CA 1
ATOM 5303 C C . ILE B 1 295 ? -5.395 29.812 4.348 1 98.62 295 ILE B C 1
ATOM 5305 O O . ILE B 1 295 ? -6.23 29.172 4.988 1 98.62 295 ILE B O 1
ATOM 5309 N N . THR B 1 296 ? -5.305 29.703 3.055 1 98.06 296 THR B N 1
ATOM 5310 C CA . THR B 1 296 ? -6.211 28.859 2.285 1 98.06 296 THR B CA 1
ATOM 5311 C C . THR B 1 296 ? -5.73 27.422 2.285 1 98.06 296 THR B C 1
ATOM 5313 O O . THR B 1 296 ? -4.559 27.141 2.566 1 98.06 296 THR B O 1
ATOM 5316 N N . ARG B 1 297 ? -6.559 26.516 1.947 1 97.5 297 ARG B N 1
ATOM 5317 C CA . ARG B 1 297 ? -6.23 25.094 1.933 1 97.5 297 ARG B CA 1
ATOM 5318 C C . ARG B 1 297 ? -5.152 24.781 0.898 1 97.5 297 ARG B C 1
ATOM 5320 O O . ARG B 1 297 ? -4.367 23.844 1.066 1 97.5 297 ARG B O 1
ATOM 5327 N N . GLU B 1 298 ? -5.09 25.594 -0.158 1 98.19 298 GLU B N 1
ATOM 5328 C CA . GLU B 1 298 ? -4.086 25.438 -1.205 1 98.19 298 GLU B CA 1
ATOM 5329 C C . GLU B 1 298 ? -2.691 25.766 -0.686 1 98.19 298 GLU B C 1
ATOM 5331 O O . GLU B 1 298 ? -1.691 25.469 -1.345 1 98.19 298 GLU B O 1
ATOM 5336 N N . ASN B 1 299 ? -2.607 26.312 0.532 1 98.81 299 ASN B N 1
ATOM 5337 C CA . ASN B 1 299 ? -1.317 26.656 1.123 1 98.81 299 ASN B CA 1
ATOM 5338 C C . ASN B 1 299 ? -0.969 25.719 2.277 1 98.81 299 ASN B C 1
ATOM 5340 O O . ASN B 1 299 ? -0 25.953 3.002 1 98.81 299 ASN B O 1
ATOM 5344 N N . MET B 1 300 ? -1.75 24.641 2.404 1 98.88 300 MET B N 1
ATOM 5345 C CA . MET B 1 300 ? -1.587 23.812 3.598 1 98.88 300 MET B CA 1
ATOM 5346 C C . MET B 1 300 ? -1.121 22.406 3.227 1 98.88 300 MET B C 1
ATOM 5348 O O . MET B 1 300 ? -1.582 21.828 2.238 1 98.88 300 MET B O 1
ATOM 5352 N N . VAL B 1 301 ? -0.217 21.875 3.98 1 98.94 301 VAL B N 1
ATOM 5353 C CA . VAL B 1 301 ? 0.209 20.484 3.986 1 98.94 301 VAL B CA 1
ATOM 5354 C C . VAL B 1 301 ? 0.209 19.953 5.418 1 98.94 301 VAL B C 1
ATOM 5356 O O . VAL B 1 301 ? 0.536 20.688 6.355 1 98.94 301 VAL B O 1
ATOM 5359 N N . ILE B 1 302 ? -0.161 18.688 5.613 1 98.88 302 ILE B N 1
ATOM 5360 C CA . ILE B 1 302 ? -0.15 18.125 6.957 1 98.88 302 ILE B CA 1
ATOM 5361 C C . ILE B 1 302 ? 0.926 17.031 7.051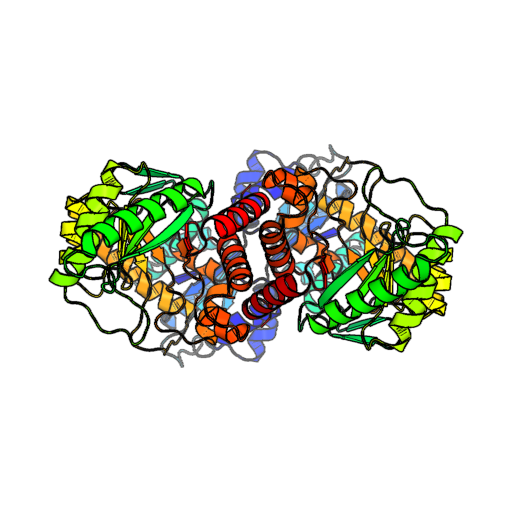 1 98.88 302 ILE B C 1
ATOM 5363 O O . ILE B 1 302 ? 1.311 16.453 6.035 1 98.88 302 ILE B O 1
ATOM 5367 N N . ASP B 1 303 ? 1.438 16.859 8.211 1 98.88 303 ASP B N 1
ATOM 5368 C CA . ASP B 1 303 ? 2.453 15.867 8.562 1 98.88 303 ASP B CA 1
ATOM 5369 C C . ASP B 1 303 ? 2.074 15.125 9.836 1 98.88 303 ASP B C 1
ATOM 5371 O O . ASP B 1 303 ? 1.891 15.742 10.891 1 98.88 303 ASP B O 1
ATOM 5375 N N . PRO B 1 304 ? 1.969 13.773 9.758 1 98.75 304 PRO B N 1
ATOM 5376 C CA . PRO B 1 304 ? 1.569 13.023 10.953 1 98.75 304 PRO B CA 1
ATOM 5377 C C . PRO B 1 304 ? 2.645 13.031 12.039 1 98.75 304 PRO B C 1
ATOM 5379 O O . PRO B 1 304 ? 2.373 12.656 13.188 1 98.75 304 PRO B O 1
ATOM 5382 N N . GLY B 1 305 ? 3.824 13.406 11.688 1 98.38 305 GLY B N 1
ATOM 5383 C CA . GLY B 1 305 ? 4.871 13.625 12.672 1 98.38 305 GLY B CA 1
ATOM 5384 C C . GLY B 1 305 ? 5.504 12.336 13.164 1 98.38 305 GLY B C 1
ATOM 5385 O O . GLY B 1 305 ? 5.633 12.125 14.375 1 98.38 305 GLY B O 1
ATOM 5386 N N . ILE B 1 306 ? 5.992 11.469 12.281 1 98.25 306 ILE B N 1
ATOM 5387 C CA . ILE B 1 306 ? 6.688 10.25 12.664 1 98.25 306 ILE B CA 1
ATOM 5388 C C . ILE B 1 306 ? 7.895 10.594 13.531 1 98.25 306 ILE B C 1
ATOM 5390 O O . ILE B 1 306 ? 8.688 11.469 13.18 1 98.25 306 ILE B O 1
ATOM 5394 N N . GLY B 1 307 ? 8 9.914 14.648 1 96.06 307 GLY B N 1
ATOM 5395 C CA . GLY B 1 307 ? 9.141 10.109 15.539 1 96.06 307 GLY B CA 1
ATOM 5396 C C . GLY B 1 307 ? 8.883 11.164 16.594 1 96.06 307 GLY B C 1
ATOM 5397 O O . GLY B 1 307 ? 9.703 11.344 17.5 1 96.06 307 GLY B O 1
ATOM 5398 N N . PHE B 1 308 ? 7.789 11.883 16.547 1 96 308 PHE B N 1
ATOM 5399 C CA . PHE B 1 308 ? 7.48 12.953 17.5 1 96 308 PHE B CA 1
ATOM 5400 C C . PHE B 1 308 ? 6.289 12.57 18.375 1 96 308 PHE B C 1
ATOM 5402 O O . PHE B 1 308 ? 5.188 12.344 17.859 1 96 308 PHE B O 1
ATOM 5409 N N . GLY B 1 309 ? 6.527 12.539 19.641 1 96.25 309 GLY B N 1
ATOM 5410 C CA . GLY B 1 309 ? 5.453 12.25 20.578 1 96.25 309 GLY B CA 1
ATOM 5411 C C . GLY B 1 309 ? 4.883 10.852 20.422 1 96.25 309 GLY B C 1
ATOM 5412 O O . GLY B 1 309 ? 3.705 10.625 20.703 1 96.25 309 GLY B O 1
ATOM 5413 N N . LYS B 1 310 ? 5.594 9.891 20 1 97.69 310 LYS B N 1
ATOM 5414 C CA . LYS B 1 310 ? 5.094 8.555 19.688 1 97.69 310 LYS B CA 1
ATOM 5415 C C . LYS B 1 310 ? 6.125 7.484 20.031 1 97.69 310 LYS B C 1
ATOM 5417 O O . LYS B 1 310 ? 7.328 7.711 19.906 1 97.69 310 LYS B O 1
ATOM 5422 N N . THR B 1 311 ? 5.633 6.355 20.484 1 97.75 311 THR B N 1
ATOM 5423 C CA . THR B 1 311 ? 6.465 5.172 20.672 1 97.75 311 THR B CA 1
ATOM 5424 C C . THR B 1 311 ? 6.723 4.484 19.328 1 97.75 311 THR B C 1
ATOM 5426 O O . THR B 1 311 ? 6.184 4.895 18.297 1 97.75 311 THR B O 1
ATOM 5429 N N . LEU B 1 312 ? 7.609 3.494 19.406 1 97.88 312 LEU B N 1
ATOM 5430 C CA . LEU B 1 312 ? 7.84 2.703 18.203 1 97.88 312 LEU B CA 1
ATOM 5431 C C . LEU B 1 312 ? 6.531 2.125 17.672 1 97.88 312 LEU B C 1
ATOM 5433 O O . LEU B 1 312 ? 6.23 2.25 16.484 1 97.88 312 LEU B O 1
ATOM 5437 N N . GLU B 1 313 ? 5.742 1.536 18.547 1 97.88 313 GLU B N 1
ATOM 5438 C CA . GLU B 1 313 ? 4.477 0.917 18.172 1 97.88 313 GLU B CA 1
ATOM 5439 C C . GLU B 1 313 ? 3.518 1.942 17.578 1 97.88 313 GLU B C 1
ATOM 5441 O O . GLU B 1 313 ? 2.814 1.651 16.594 1 97.88 313 GLU B O 1
ATOM 5446 N N . HIS B 1 314 ? 3.521 3.162 18.156 1 98.44 314 HIS B N 1
ATOM 5447 C CA . HIS B 1 314 ? 2.695 4.238 17.609 1 98.44 314 HIS B CA 1
ATOM 5448 C C . HIS B 1 314 ? 3.104 4.59 16.188 1 98.44 314 HIS B C 1
ATOM 5450 O O . HIS B 1 314 ? 2.25 4.719 15.305 1 98.44 314 HIS B O 1
ATOM 5456 N N . ASN B 1 315 ? 4.418 4.734 16 1 98.62 315 ASN B N 1
ATOM 5457 C CA . ASN B 1 315 ? 4.922 5.109 14.688 1 98.62 315 ASN B CA 1
ATOM 5458 C C . ASN B 1 315 ? 4.566 4.059 13.633 1 98.62 315 ASN B C 1
ATOM 5460 O O . ASN B 1 315 ? 4.145 4.402 12.531 1 98.62 315 ASN B O 1
ATOM 5464 N N . LEU B 1 316 ? 4.73 2.832 14 1 98.62 316 LEU B N 1
ATOM 5465 C CA . LEU B 1 316 ? 4.383 1.752 13.086 1 98.62 316 LEU B CA 1
ATOM 5466 C C . LEU B 1 316 ? 2.891 1.764 12.766 1 98.62 316 LEU B C 1
ATOM 5468 O O . LEU B 1 316 ? 2.492 1.546 11.625 1 98.62 316 LEU B O 1
ATOM 5472 N N . GLU B 1 317 ? 2.068 2.025 13.719 1 97.88 317 GLU B N 1
ATOM 5473 C CA . GLU B 1 317 ? 0.622 2.098 13.531 1 97.88 317 GLU B CA 1
ATOM 5474 C C . GLU B 1 317 ? 0.242 3.26 12.617 1 97.88 317 GLU B C 1
ATOM 5476 O O . GLU B 1 317 ? -0.636 3.121 11.758 1 97.88 317 GLU B O 1
ATOM 5481 N N . VAL B 1 318 ? 0.903 4.391 12.789 1 98.62 318 VAL B N 1
ATOM 5482 C CA . VAL B 1 318 ? 0.643 5.535 11.922 1 98.62 318 VAL B CA 1
ATOM 5483 C C . VAL B 1 318 ? 0.952 5.168 10.477 1 98.62 318 VAL B C 1
ATOM 5485 O O . VAL B 1 318 ? 0.171 5.473 9.57 1 98.62 318 VAL B O 1
ATOM 5488 N N . MET B 1 319 ? 2.066 4.484 10.281 1 98.62 319 MET B N 1
ATOM 5489 C CA . MET B 1 319 ? 2.436 4.078 8.93 1 98.62 319 MET B CA 1
ATOM 5490 C C . MET B 1 319 ? 1.37 3.168 8.328 1 98.62 319 MET B C 1
ATOM 5492 O O . MET B 1 319 ? 1.002 3.326 7.16 1 98.62 319 MET B O 1
ATOM 5496 N N . ARG B 1 320 ? 0.886 2.277 9.109 1 97 320 ARG B N 1
ATOM 5497 C CA . ARG B 1 320 ? -0.102 1.301 8.664 1 97 320 ARG B CA 1
ATOM 5498 C C . ARG B 1 320 ? -1.432 1.974 8.336 1 97 320 ARG B C 1
ATOM 5500 O O . ARG B 1 320 ? -2.115 1.588 7.391 1 97 320 ARG B O 1
ATOM 5507 N N . ARG B 1 321 ? -1.807 3.002 9.117 1 97.06 321 ARG B N 1
ATOM 5508 C CA . ARG B 1 321 ? -3.135 3.602 9.039 1 97.06 321 ARG B CA 1
ATOM 5509 C C . ARG B 1 321 ? -3.076 4.988 8.414 1 97.06 321 ARG B C 1
ATOM 5511 O O . ARG B 1 321 ? -4.008 5.785 8.562 1 97.06 321 ARG B O 1
ATOM 5518 N N . MET B 1 322 ? -2.018 5.277 7.707 1 97.69 322 MET B N 1
ATOM 5519 C CA . MET B 1 322 ? -1.75 6.625 7.219 1 97.69 322 MET B CA 1
ATOM 5520 C C . MET B 1 322 ? -2.865 7.102 6.293 1 97.69 322 MET B C 1
ATOM 5522 O O . MET B 1 322 ? -3.152 8.297 6.223 1 97.69 322 MET B O 1
ATOM 5526 N N . ARG B 1 323 ? -3.574 6.23 5.617 1 96.12 323 ARG B N 1
ATOM 5527 C CA . ARG B 1 323 ? -4.645 6.586 4.691 1 96.12 323 ARG B CA 1
ATOM 5528 C C . ARG B 1 323 ? -5.754 7.355 5.402 1 96.12 323 ARG B C 1
ATOM 5530 O O . ARG B 1 323 ? -6.508 8.094 4.77 1 96.12 323 ARG B O 1
ATOM 5537 N N . GLU B 1 324 ? -5.887 7.184 6.68 1 97.38 324 GLU B N 1
ATOM 5538 C CA . GLU B 1 324 ? -6.93 7.867 7.438 1 97.38 324 GLU B CA 1
ATOM 5539 C C . GLU B 1 324 ? -6.723 9.383 7.418 1 97.38 324 GLU B C 1
ATOM 5541 O O . GLU B 1 324 ? -7.66 10.141 7.656 1 97.38 324 GLU B O 1
ATOM 5546 N N . LEU B 1 325 ? -5.52 9.82 7.109 1 97.75 325 LEU B N 1
ATOM 5547 C CA . LEU B 1 325 ? -5.242 11.25 7.031 1 97.75 325 LEU B CA 1
ATOM 5548 C C . LEU B 1 325 ? -6 11.883 5.871 1 97.75 325 LEU B C 1
ATOM 5550 O O . LEU B 1 325 ? -6.172 13.102 5.832 1 97.75 325 LEU B O 1
ATOM 5554 N N . ASN B 1 326 ? -6.445 11.047 4.93 1 91.88 326 ASN B N 1
ATOM 5555 C CA . ASN B 1 326 ? -7.266 11.547 3.828 1 91.88 326 ASN B CA 1
ATOM 5556 C C . ASN B 1 326 ? -8.547 12.195 4.336 1 91.88 326 ASN B C 1
ATOM 5558 O O . ASN B 1 326 ? -9.211 12.93 3.598 1 91.88 326 ASN B O 1
ATOM 5562 N N . THR B 1 327 ? -8.828 11.945 5.52 1 94.69 327 THR B N 1
ATOM 5563 C CA . THR B 1 327 ? -9.961 12.562 6.195 1 94.69 327 THR B CA 1
ATOM 5564 C C . THR B 1 327 ? -9.875 14.086 6.117 1 94.69 327 THR B C 1
ATOM 5566 O O . THR B 1 327 ? -10.898 14.766 6.043 1 94.69 327 THR B O 1
ATOM 5569 N N . LEU B 1 328 ? -8.688 14.578 6.074 1 96.69 328 LEU B N 1
ATOM 5570 C CA . LEU B 1 328 ? -8.484 16.031 6.121 1 96.69 328 LEU B CA 1
ATOM 5571 C C . LEU B 1 328 ? -8.406 16.609 4.715 1 96.69 328 LEU B C 1
ATOM 5573 O O . LEU B 1 328 ? -8.469 17.828 4.543 1 96.69 328 LEU B O 1
ATOM 5577 N N . ASN B 1 329 ? -8.273 15.805 3.697 1 95.88 329 ASN B N 1
ATOM 5578 C CA . ASN B 1 329 ? -8.234 16.188 2.291 1 95.88 329 ASN B CA 1
ATOM 5579 C C . ASN B 1 329 ? -7.18 17.266 2.031 1 95.88 329 ASN B C 1
ATOM 5581 O O . ASN B 1 329 ? -7.465 18.266 1.386 1 95.88 329 ASN B O 1
ATOM 5585 N N . LEU B 1 330 ? -6.062 17.109 2.598 1 98.25 330 LEU B N 1
ATOM 5586 C CA . LEU B 1 330 ? -4.887 17.938 2.377 1 98.25 330 LEU B CA 1
ATOM 5587 C C . LEU B 1 330 ? -3.693 17.094 1.941 1 98.25 330 LEU B C 1
ATOM 5589 O O . LEU B 1 330 ? -3.635 15.898 2.234 1 98.25 330 LEU B O 1
ATOM 5593 N N . PRO B 1 331 ? -2.748 17.75 1.163 1 98.62 331 PRO B N 1
ATOM 5594 C CA . PRO B 1 331 ? -1.517 17 0.889 1 98.62 331 PRO B CA 1
ATOM 5595 C C . PRO B 1 331 ? -0.8 16.562 2.162 1 98.62 331 PRO B C 1
ATOM 5597 O O . PRO B 1 331 ? -0.882 17.234 3.189 1 98.62 331 PRO B O 1
ATOM 5600 N N . VAL B 1 332 ? -0.134 15.398 2.102 1 98.81 332 VAL B N 1
ATOM 5601 C CA . VAL B 1 332 ? 0.521 14.812 3.266 1 98.81 332 VAL B CA 1
ATOM 5602 C C . VAL B 1 332 ? 2.031 14.766 3.043 1 98.81 332 VAL B C 1
ATOM 5604 O O . VAL B 1 332 ? 2.496 14.328 1.988 1 98.81 332 VAL B O 1
ATOM 5607 N N . LEU B 1 333 ? 2.793 15.305 3.961 1 98.94 333 LEU B N 1
ATOM 5608 C CA . LEU B 1 333 ? 4.242 15.148 3.998 1 98.94 333 LEU B CA 1
ATOM 5609 C C . LEU B 1 333 ? 4.648 14.039 4.965 1 98.94 333 LEU B C 1
ATOM 5611 O O . LEU B 1 333 ? 4.102 13.945 6.066 1 98.94 333 LEU B O 1
ATOM 5615 N N . LEU B 1 334 ? 5.508 13.211 4.496 1 98.88 334 LEU B N 1
ATOM 5616 C CA . LEU B 1 334 ? 6.023 12.125 5.324 1 98.88 334 LEU B CA 1
ATOM 5617 C C . LEU B 1 334 ? 7.531 12.258 5.512 1 98.88 334 LEU B C 1
ATOM 5619 O O . LEU B 1 334 ? 8.281 12.312 4.531 1 98.88 334 LEU B O 1
ATOM 5623 N N . GLY B 1 335 ? 8.008 12.375 6.727 1 98.5 335 GLY B N 1
ATOM 5624 C CA . GLY B 1 335 ? 9.422 12.391 7.059 1 98.5 335 GLY B CA 1
ATOM 5625 C C . GLY B 1 335 ? 9.852 11.203 7.898 1 98.5 335 GLY B C 1
ATOM 5626 O O . GLY B 1 335 ? 9.805 11.258 9.125 1 98.5 335 GLY B O 1
ATOM 5627 N N . THR B 1 336 ? 10.336 10.18 7.227 1 98.19 336 THR B N 1
ATOM 5628 C CA . THR B 1 336 ? 10.727 8.969 7.949 1 98.19 336 THR B CA 1
ATOM 5629 C C . THR B 1 336 ? 12.227 8.703 7.789 1 98.19 336 THR B C 1
ATOM 5631 O O . THR B 1 336 ? 12.758 7.77 8.383 1 98.19 336 THR B O 1
ATOM 5634 N N . SER B 1 337 ? 12.922 9.531 7.09 1 96.31 337 SER B N 1
ATOM 5635 C CA . SER B 1 337 ? 14.305 9.273 6.703 1 96.31 337 SER B CA 1
ATOM 5636 C C . SER B 1 337 ? 15.195 9.117 7.93 1 96.31 337 SER B C 1
ATOM 5638 O O . SER B 1 337 ? 15.281 10.023 8.758 1 96.31 337 SER B O 1
ATOM 5640 N N . ARG B 1 338 ? 15.789 7.98 8.102 1 95 338 ARG B N 1
ATOM 5641 C CA . ARG B 1 338 ? 16.812 7.621 9.07 1 95 338 ARG B CA 1
ATOM 5642 C C . ARG B 1 338 ? 16.281 7.734 10.492 1 95 338 ARG B C 1
ATOM 5644 O O . ARG B 1 338 ? 17.062 7.832 11.445 1 95 338 ARG B O 1
ATOM 5651 N N . LYS B 1 339 ? 15.047 7.715 10.672 1 95.5 339 LYS B N 1
ATOM 5652 C CA . LYS B 1 339 ? 14.453 7.926 11.984 1 95.5 339 LYS B CA 1
ATOM 5653 C C . LYS B 1 339 ? 14.648 6.707 12.883 1 95.5 339 LYS B C 1
ATOM 5655 O O . LYS B 1 339 ? 14.953 5.617 12.398 1 95.5 339 LYS B O 1
ATOM 5660 N N . SER B 1 340 ? 14.508 6.949 14.117 1 96 340 SER B N 1
ATOM 5661 C CA . SER B 1 340 ? 14.727 5.914 15.125 1 96 340 SER B CA 1
ATOM 5662 C C . SER B 1 340 ? 13.781 4.738 14.922 1 96 340 SER B C 1
ATOM 5664 O O . SER B 1 340 ? 14.125 3.594 15.234 1 96 340 SER B O 1
ATOM 5666 N N . MET B 1 341 ? 12.625 4.953 14.367 1 97.12 341 MET B N 1
ATOM 5667 C CA . MET B 1 341 ? 11.703 3.863 14.055 1 97.12 341 MET B CA 1
ATOM 5668 C C . MET B 1 341 ? 12.391 2.791 13.219 1 97.12 341 MET B C 1
ATOM 5670 O O . MET B 1 341 ? 12.289 1.601 13.516 1 97.12 341 MET B O 1
ATOM 5674 N N . ILE B 1 342 ? 13.133 3.188 12.281 1 98.12 342 ILE B N 1
ATOM 5675 C CA . ILE B 1 342 ? 13.844 2.283 11.383 1 98.12 342 ILE B CA 1
ATOM 5676 C C . ILE B 1 342 ? 14.984 1.604 12.133 1 98.12 342 ILE B C 1
ATOM 5678 O O . ILE B 1 342 ? 15.156 0.386 12.039 1 98.12 342 ILE B O 1
ATOM 5682 N N . GLY B 1 343 ? 15.75 2.42 12.852 1 98.06 343 GLY B N 1
ATOM 5683 C CA . GLY B 1 343 ? 16.844 1.869 13.633 1 98.06 343 GLY B CA 1
ATOM 5684 C C . GLY B 1 343 ? 16.391 0.813 14.625 1 98.06 343 GLY B C 1
ATOM 5685 O O . GLY B 1 343 ? 17.047 -0.219 14.781 1 98.06 343 GLY B O 1
ATOM 5686 N N . ASN B 1 344 ? 15.297 1.092 15.266 1 97.94 344 ASN B N 1
ATOM 5687 C CA . ASN B 1 344 ? 14.781 0.18 16.281 1 97.94 344 ASN B CA 1
ATOM 5688 C C . ASN B 1 344 ? 14.266 -1.115 15.672 1 97.94 344 ASN B C 1
ATOM 5690 O O . ASN B 1 344 ? 14.414 -2.189 16.25 1 97.94 344 ASN B O 1
ATOM 5694 N N . VAL B 1 345 ? 13.664 -1.058 14.531 1 98.19 345 VAL B N 1
ATOM 5695 C CA . VAL B 1 345 ? 13.133 -2.244 13.867 1 98.19 345 VAL B CA 1
ATOM 5696 C C . VAL B 1 345 ? 14.273 -3.082 13.305 1 98.19 345 VAL B C 1
ATOM 5698 O O . VAL B 1 345 ? 14.273 -4.309 13.438 1 98.19 345 VAL B O 1
ATOM 5701 N N . LEU B 1 346 ? 15.281 -2.438 12.75 1 98.5 346 LEU B N 1
ATOM 5702 C CA . LEU B 1 346 ? 16.312 -3.152 12 1 98.5 346 LEU B CA 1
ATOM 5703 C C . LEU B 1 346 ? 17.578 -3.305 12.828 1 98.5 346 LEU B C 1
ATOM 5705 O O . LEU B 1 346 ? 18.516 -3.994 12.414 1 98.5 346 LEU B O 1
ATOM 5709 N N . ASP B 1 347 ? 17.594 -2.682 13.977 1 98 347 ASP B N 1
ATOM 5710 C CA . ASP B 1 347 ? 18.781 -2.678 14.828 1 98 347 ASP B CA 1
ATOM 5711 C C . ASP B 1 347 ? 20 -2.184 14.055 1 98 347 ASP B C 1
ATOM 5713 O O . ASP B 1 347 ? 21.031 -2.871 13.984 1 98 347 ASP B O 1
ATOM 5717 N N . LEU B 1 348 ? 19.828 -1.032 13.492 1 97.81 348 LEU B N 1
ATOM 5718 C CA . LEU B 1 348 ? 20.875 -0.459 12.664 1 97.81 348 LEU B CA 1
ATOM 5719 C C . LEU B 1 348 ? 21.219 0.958 13.117 1 97.81 348 LEU B C 1
ATOM 5721 O O . LEU B 1 348 ? 20.328 1.697 13.562 1 97.81 348 LEU B O 1
ATOM 5725 N N . PRO B 1 349 ? 22.438 1.367 12.969 1 96.75 349 PRO B N 1
ATOM 5726 C CA . PRO B 1 349 ? 22.797 2.76 13.242 1 96.75 349 PRO B CA 1
ATOM 5727 C C . PRO B 1 349 ? 22.234 3.73 12.195 1 96.75 349 PRO B C 1
ATOM 5729 O O . PRO B 1 349 ? 21.781 3.305 11.141 1 96.75 349 PRO B O 1
ATOM 5732 N N . VAL B 1 350 ? 22.281 4.969 12.445 1 94.56 350 VAL B N 1
ATOM 5733 C CA . VAL B 1 350 ? 21.609 6.035 11.703 1 94.56 350 VAL B CA 1
ATOM 5734 C C . VAL B 1 350 ? 22.109 6.047 10.258 1 94.56 350 VAL B C 1
ATOM 5736 O O . VAL B 1 350 ? 21.328 6.293 9.328 1 94.56 350 VAL B O 1
ATOM 5739 N N . ASN B 1 351 ? 23.328 5.699 9.969 1 94.69 351 ASN B N 1
ATOM 5740 C CA . ASN B 1 351 ? 23.922 5.824 8.641 1 94.69 351 ASN B CA 1
ATOM 5741 C C . ASN B 1 351 ? 23.688 4.578 7.797 1 94.69 351 ASN B C 1
ATOM 5743 O O . ASN B 1 351 ? 24.141 4.504 6.648 1 94.69 351 ASN B O 1
ATOM 5747 N N . GLU B 1 352 ? 22.953 3.615 8.281 1 97.44 352 GLU B N 1
ATOM 5748 C CA . GLU B 1 352 ? 22.672 2.379 7.555 1 97.44 352 GLU B CA 1
ATOM 5749 C C . GLU B 1 352 ? 21.172 2.135 7.418 1 97.44 352 GLU B C 1
ATOM 5751 O O . GLU B 1 352 ? 20.734 0.989 7.312 1 97.44 352 GLU B O 1
ATOM 5756 N N . ARG B 1 353 ? 20.422 3.211 7.359 1 98.31 353 ARG B N 1
ATOM 5757 C CA . ARG B 1 353 ? 18.984 3.064 7.398 1 98.31 353 ARG B CA 1
ATOM 5758 C C . ARG B 1 353 ? 18.359 3.369 6.039 1 98.31 353 ARG B C 1
ATOM 5760 O O . ARG B 1 353 ? 17.172 3.664 5.945 1 98.31 353 ARG B O 1
ATOM 5767 N N . LEU B 1 354 ? 19.203 3.252 4.988 1 98.06 354 LEU B N 1
ATOM 5768 C CA . LEU B 1 354 ? 18.734 3.578 3.645 1 98.06 354 LEU B CA 1
ATOM 5769 C C . LEU B 1 354 ? 17.594 2.664 3.232 1 98.06 354 LEU B C 1
ATOM 5771 O O . LEU B 1 354 ? 16.547 3.141 2.789 1 98.06 354 LEU B O 1
ATOM 5775 N N . GLU B 1 355 ? 17.75 1.317 3.371 1 98.62 355 GLU B N 1
ATOM 5776 C CA . GLU B 1 355 ? 16.75 0.346 2.932 1 98.62 355 GLU B CA 1
ATOM 5777 C C . GLU B 1 355 ? 15.453 0.49 3.723 1 98.62 355 GLU B C 1
ATOM 5779 O O . GLU B 1 355 ? 14.367 0.407 3.154 1 98.62 355 GLU B O 1
ATOM 5784 N N . GLY B 1 356 ? 15.633 0.697 5.027 1 98.75 356 GLY B N 1
ATOM 5785 C CA . GLY B 1 356 ? 14.445 0.946 5.836 1 98.75 356 GLY B CA 1
ATOM 5786 C C . GLY B 1 35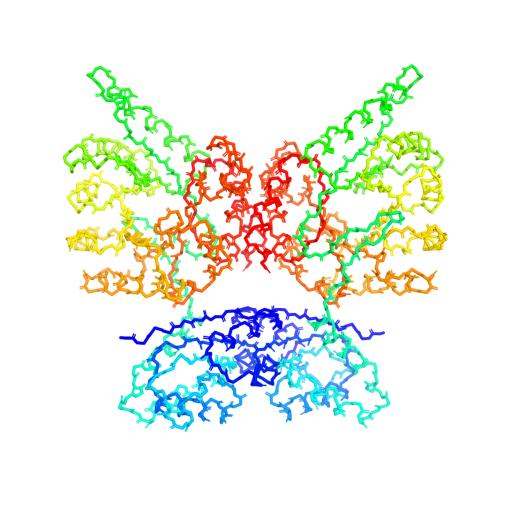6 ? 13.711 2.211 5.441 1 98.75 356 GLY B C 1
ATOM 5787 O O . GLY B 1 356 ? 12.477 2.238 5.422 1 98.75 356 GLY B O 1
ATOM 5788 N N . THR B 1 357 ? 14.445 3.289 5.117 1 98.81 357 THR B N 1
ATOM 5789 C CA . THR B 1 357 ? 13.852 4.527 4.637 1 98.81 357 THR B CA 1
ATOM 5790 C C . THR B 1 357 ? 13.086 4.289 3.336 1 98.81 357 THR B C 1
ATOM 5792 O O . THR B 1 357 ? 11.953 4.758 3.18 1 98.81 357 THR B O 1
ATOM 5795 N N . ALA B 1 358 ? 13.68 3.504 2.453 1 98.88 358 ALA B N 1
ATOM 5796 C CA . ALA B 1 358 ? 13.031 3.201 1.182 1 98.88 358 ALA B CA 1
ATOM 5797 C C . ALA B 1 358 ? 11.688 2.512 1.402 1 98.88 358 ALA B C 1
ATOM 5799 O O . ALA B 1 358 ? 10.695 2.852 0.753 1 98.88 358 ALA B O 1
ATOM 5800 N N . ALA B 1 359 ? 11.648 1.583 2.328 1 98.94 359 ALA B N 1
ATOM 5801 C CA . ALA B 1 359 ? 10.422 0.854 2.629 1 98.94 359 ALA B CA 1
ATOM 5802 C C . ALA B 1 359 ? 9.344 1.792 3.164 1 98.94 359 ALA B C 1
ATOM 5804 O O . ALA B 1 359 ? 8.195 1.745 2.721 1 98.94 359 ALA B O 1
ATOM 5805 N N . THR B 1 360 ? 9.711 2.668 4.07 1 98.88 360 THR B N 1
ATOM 5806 C CA . THR B 1 360 ? 8.742 3.566 4.688 1 98.88 360 THR B CA 1
ATOM 5807 C C . THR B 1 360 ? 8.227 4.586 3.676 1 98.88 360 THR B C 1
ATOM 5809 O O . THR B 1 360 ? 7.035 4.902 3.656 1 98.88 360 THR B O 1
ATOM 5812 N N . ILE B 1 361 ? 9.109 5.07 2.838 1 98.88 361 ILE B N 1
ATOM 5813 C CA . ILE B 1 361 ? 8.727 6.051 1.828 1 98.88 361 ILE B CA 1
ATOM 5814 C C . ILE B 1 361 ? 7.785 5.406 0.816 1 98.88 361 ILE B C 1
ATOM 5816 O O . ILE B 1 361 ? 6.754 5.984 0.459 1 98.88 361 ILE B O 1
ATOM 5820 N N . THR B 1 362 ? 8.109 4.188 0.415 1 98.88 362 THR B N 1
ATOM 5821 C CA . THR B 1 362 ? 7.258 3.477 -0.536 1 98.88 362 THR B CA 1
ATOM 5822 C C . THR B 1 362 ? 5.859 3.271 0.037 1 98.88 362 THR B C 1
ATOM 5824 O O . THR B 1 362 ? 4.863 3.615 -0.604 1 98.88 362 THR B O 1
ATOM 5827 N N . LEU B 1 363 ? 5.797 2.754 1.244 1 98.81 363 LEU B N 1
ATOM 5828 C CA . LEU B 1 363 ? 4.5 2.521 1.867 1 98.81 363 LEU B CA 1
ATOM 5829 C C . LEU B 1 363 ? 3.748 3.834 2.064 1 98.81 363 LEU B C 1
ATOM 5831 O O . LEU B 1 363 ? 2.535 3.9 1.846 1 98.81 363 LEU B O 1
ATOM 5835 N N . GLY B 1 364 ? 4.477 4.848 2.486 1 98.75 364 GLY B N 1
ATOM 5836 C CA . GLY B 1 364 ? 3.869 6.156 2.666 1 98.75 364 GLY B CA 1
ATOM 5837 C C . GLY B 1 364 ? 3.236 6.699 1.399 1 98.75 364 GLY B C 1
ATOM 5838 O O . GLY B 1 364 ? 2.104 7.188 1.425 1 98.75 364 GLY B O 1
ATOM 5839 N N . ILE B 1 365 ? 3.936 6.602 0.309 1 98.69 365 ILE B N 1
ATOM 5840 C CA . ILE B 1 365 ? 3.424 7.078 -0.972 1 98.69 365 ILE B CA 1
ATOM 5841 C C . ILE B 1 365 ? 2.195 6.262 -1.369 1 98.69 365 ILE B C 1
ATOM 5843 O O . ILE B 1 365 ? 1.173 6.82 -1.772 1 98.69 365 ILE B O 1
ATOM 5847 N N . ALA B 1 366 ? 2.307 5.004 -1.217 1 97.62 366 ALA B N 1
ATOM 5848 C CA . ALA B 1 366 ? 1.184 4.129 -1.546 1 97.62 366 ALA B CA 1
ATOM 5849 C C . ALA B 1 366 ? -0.042 4.469 -0.703 1 97.62 366 ALA B C 1
ATOM 5851 O O . ALA B 1 366 ? -1.178 4.254 -1.131 1 97.62 366 ALA B O 1
ATOM 5852 N N . ASN B 1 367 ? 0.193 5.012 0.47 1 97.06 367 ASN B N 1
ATOM 5853 C CA . ASN B 1 367 ? -0.896 5.336 1.387 1 97.06 367 ASN B CA 1
ATOM 5854 C C . ASN B 1 367 ? -1.291 6.805 1.293 1 97.06 367 ASN B C 1
ATOM 5856 O O . ASN B 1 367 ? -2.072 7.297 2.109 1 97.06 367 ASN B O 1
ATOM 5860 N N . GLY B 1 368 ? -0.678 7.594 0.42 1 96 368 GLY B N 1
ATOM 5861 C CA . GLY B 1 368 ? -1.259 8.891 0.125 1 96 368 GLY B CA 1
ATOM 5862 C C . GLY B 1 368 ? -0.292 10.039 0.341 1 96 368 GLY B C 1
ATOM 5863 O O . GLY B 1 368 ? -0.665 11.211 0.203 1 96 368 GLY B O 1
ATOM 5864 N N . ALA B 1 369 ? 0.986 9.75 0.68 1 98.56 369 ALA B N 1
ATOM 5865 C CA . ALA B 1 369 ? 1.954 10.828 0.841 1 98.56 369 ALA B CA 1
ATOM 5866 C C . ALA B 1 369 ? 2.203 11.547 -0.484 1 98.56 369 ALA B C 1
ATOM 5868 O O . ALA B 1 369 ? 2.318 10.906 -1.53 1 98.56 369 ALA B O 1
ATOM 5869 N N . ASP B 1 370 ? 2.303 12.875 -0.386 1 98.75 370 ASP B N 1
ATOM 5870 C CA . ASP B 1 370 ? 2.523 13.703 -1.57 1 98.75 370 ASP B CA 1
ATOM 5871 C C . ASP B 1 370 ? 3.932 14.289 -1.574 1 98.75 370 ASP B C 1
ATOM 5873 O O . ASP B 1 370 ? 4.457 14.656 -2.629 1 98.75 370 ASP B O 1
ATOM 5877 N N . ILE B 1 371 ? 4.473 14.469 -0.42 1 98.94 371 ILE B N 1
ATOM 5878 C CA . ILE B 1 371 ? 5.824 14.977 -0.216 1 98.94 371 ILE B CA 1
ATOM 5879 C C . ILE B 1 371 ? 6.578 14.062 0.752 1 98.94 371 ILE B C 1
ATOM 5881 O O . ILE B 1 371 ? 6.023 13.633 1.764 1 98.94 371 ILE B O 1
ATOM 5885 N N . VAL B 1 372 ? 7.785 13.703 0.369 1 98.94 372 VAL B N 1
ATOM 5886 C CA . VAL B 1 372 ? 8.625 12.945 1.288 1 98.94 372 VAL B CA 1
ATOM 5887 C C . VAL B 1 372 ? 9.859 13.766 1.654 1 98.94 372 VAL B C 1
ATOM 5889 O O . VAL B 1 372 ? 10.492 14.375 0.785 1 98.94 372 VAL B O 1
ATOM 5892 N N . ARG B 1 373 ? 10.148 13.852 2.941 1 98.81 373 ARG B N 1
ATOM 5893 C CA . ARG B 1 373 ? 11.289 14.594 3.475 1 98.81 373 ARG B CA 1
ATOM 5894 C C . ARG B 1 373 ? 12.453 13.656 3.789 1 98.81 373 ARG B C 1
ATOM 5896 O O . ARG B 1 373 ? 12.32 12.75 4.613 1 98.81 373 ARG B O 1
ATOM 5903 N N . VAL B 1 374 ? 13.641 13.93 3.121 1 98.62 374 VAL B N 1
ATOM 5904 C CA . VAL B 1 374 ? 14.633 12.859 3.166 1 98.62 374 VAL B CA 1
ATOM 5905 C C . VAL B 1 374 ? 16.031 13.453 3.258 1 98.62 374 VAL B C 1
ATOM 5907 O O . VAL B 1 374 ? 16.25 14.602 2.871 1 98.62 374 VAL B O 1
ATOM 5910 N N . HIS B 1 375 ? 16.984 12.648 3.701 1 97.06 375 HIS B N 1
ATOM 5911 C CA . HIS B 1 375 ? 18.406 12.969 3.711 1 97.06 375 HIS B CA 1
ATOM 5912 C C . HIS B 1 375 ? 19.078 12.516 2.422 1 97.06 375 HIS B C 1
ATOM 5914 O O . HIS B 1 375 ? 19.875 13.258 1.832 1 97.06 375 HIS B O 1
ATOM 5920 N N . ASP B 1 376 ? 18.812 11.289 1.975 1 97.62 376 ASP B N 1
ATOM 5921 C CA . ASP B 1 376 ? 19.391 10.664 0.792 1 97.62 376 ASP B CA 1
ATOM 5922 C C . ASP B 1 376 ? 18.562 10.945 -0.452 1 97.62 376 ASP B C 1
ATOM 5924 O O . ASP B 1 376 ? 17.844 10.062 -0.938 1 97.62 376 ASP B O 1
ATOM 5928 N N . VAL B 1 377 ? 18.812 12.055 -1.039 1 98.69 377 VAL B N 1
ATOM 5929 C CA . VAL B 1 377 ? 17.906 12.594 -2.047 1 98.69 377 VAL B CA 1
ATOM 5930 C C . VAL B 1 377 ? 17.938 11.727 -3.299 1 98.69 377 VAL B C 1
ATOM 5932 O O . VAL B 1 377 ? 16.906 11.242 -3.758 1 98.69 377 VAL B O 1
ATOM 5935 N N . LYS B 1 378 ? 19.109 11.398 -3.834 1 98.56 378 LYS B N 1
ATOM 5936 C CA . LYS B 1 378 ? 19.219 10.633 -5.074 1 98.56 378 LYS B CA 1
ATOM 5937 C C . LYS B 1 378 ? 18.5 9.289 -4.961 1 98.56 378 LYS B C 1
ATOM 5939 O O . LYS B 1 378 ? 17.688 8.953 -5.816 1 98.56 378 LYS B O 1
ATOM 5944 N N . GLU B 1 379 ? 18.828 8.594 -3.922 1 98.62 379 GLU B N 1
ATOM 5945 C CA . GLU B 1 379 ? 18.25 7.266 -3.705 1 98.62 379 GLU B CA 1
ATOM 5946 C C . GLU B 1 379 ? 16.734 7.336 -3.535 1 98.62 379 GLU B C 1
ATOM 5948 O O . GLU B 1 379 ? 16 6.531 -4.117 1 98.62 379 GLU B O 1
ATOM 5953 N N . MET B 1 380 ? 16.25 8.32 -2.801 1 98.81 380 MET B N 1
ATOM 5954 C CA . MET B 1 380 ? 14.828 8.375 -2.504 1 98.81 380 MET B CA 1
ATOM 5955 C C . MET B 1 380 ? 14.039 8.93 -3.688 1 98.81 380 MET B C 1
ATOM 5957 O O . MET B 1 380 ? 12.859 8.633 -3.85 1 98.81 380 MET B O 1
ATOM 5961 N N . VAL B 1 381 ? 14.688 9.734 -4.551 1 98.88 381 VAL B N 1
ATOM 5962 C CA . VAL B 1 381 ? 14.055 10.125 -5.805 1 98.88 381 VAL B CA 1
ATOM 5963 C C . VAL B 1 381 ? 13.773 8.883 -6.652 1 98.88 381 VAL B C 1
ATOM 5965 O O . VAL B 1 381 ? 12.695 8.75 -7.23 1 98.88 381 VAL B O 1
ATOM 5968 N N . ARG B 1 382 ? 14.727 7.984 -6.695 1 98.88 382 ARG B N 1
ATOM 5969 C CA . ARG B 1 382 ? 14.555 6.742 -7.441 1 98.88 382 ARG B CA 1
ATOM 5970 C C . ARG B 1 382 ? 13.43 5.902 -6.844 1 98.88 382 ARG B C 1
ATOM 5972 O O . ARG B 1 382 ? 12.602 5.352 -7.574 1 98.88 382 ARG B O 1
ATOM 5979 N N . VAL B 1 383 ? 13.352 5.844 -5.496 1 98.94 383 VAL B N 1
ATOM 5980 C CA . VAL B 1 383 ? 12.297 5.113 -4.801 1 98.94 383 VAL B CA 1
ATOM 5981 C C . VAL B 1 383 ? 10.938 5.734 -5.125 1 98.94 383 VAL B C 1
ATOM 5983 O O . VAL B 1 383 ? 9.992 5.023 -5.48 1 98.94 383 VAL B O 1
ATOM 5986 N N . ALA B 1 384 ? 10.883 7.039 -5.059 1 98.88 384 ALA B N 1
ATOM 5987 C CA . ALA B 1 384 ? 9.625 7.754 -5.277 1 98.88 384 ALA B CA 1
ATOM 5988 C C . ALA B 1 384 ? 9.148 7.594 -6.715 1 98.88 384 ALA B C 1
ATOM 5990 O O . ALA B 1 384 ? 7.973 7.32 -6.961 1 98.88 384 ALA B O 1
ATOM 5991 N N . ARG B 1 385 ? 10.031 7.73 -7.625 1 98.81 385 ARG B N 1
ATOM 5992 C CA . ARG B 1 385 ? 9.672 7.609 -9.039 1 98.81 385 ARG B CA 1
ATOM 5993 C C . ARG B 1 385 ? 9.164 6.211 -9.352 1 98.81 385 ARG B C 1
ATOM 5995 O O . ARG B 1 385 ? 8.172 6.051 -10.07 1 98.81 385 ARG B O 1
ATOM 6002 N N . MET B 1 386 ? 9.82 5.207 -8.852 1 98.81 386 MET B N 1
ATOM 6003 C CA . MET B 1 386 ? 9.383 3.834 -9.078 1 98.81 386 MET B CA 1
ATOM 6004 C C . MET B 1 386 ? 8.016 3.59 -8.445 1 98.81 386 MET B C 1
ATOM 6006 O O . MET B 1 386 ? 7.152 2.949 -9.047 1 98.81 386 MET B O 1
ATOM 6010 N N . THR B 1 387 ? 7.848 4.098 -7.242 1 98.81 387 THR B N 1
ATOM 6011 C CA . THR B 1 387 ? 6.574 3.936 -6.551 1 98.81 387 THR B CA 1
ATOM 6012 C C . THR B 1 387 ? 5.453 4.637 -7.312 1 98.81 387 THR B C 1
ATOM 6014 O O . THR B 1 387 ? 4.387 4.055 -7.531 1 98.81 387 THR B O 1
ATOM 6017 N N . ASP B 1 388 ? 5.723 5.867 -7.758 1 98.69 388 ASP B N 1
ATOM 6018 C CA . ASP B 1 388 ? 4.73 6.633 -8.508 1 98.69 388 ASP B CA 1
ATOM 6019 C C . ASP B 1 388 ? 4.293 5.887 -9.766 1 98.69 388 ASP B C 1
ATOM 6021 O O . ASP B 1 388 ? 3.102 5.848 -10.086 1 98.69 388 ASP B O 1
ATOM 6025 N N . ALA B 1 389 ? 5.207 5.301 -10.414 1 98.44 389 ALA B N 1
ATOM 6026 C CA . ALA B 1 389 ? 4.906 4.594 -11.656 1 98.44 389 ALA B CA 1
ATOM 6027 C C . ALA B 1 389 ? 3.93 3.447 -11.414 1 98.44 389 ALA B C 1
ATOM 6029 O O . ALA B 1 389 ? 3.166 3.072 -12.305 1 98.44 389 ALA B O 1
ATOM 6030 N N . MET B 1 390 ? 3.945 2.924 -10.242 1 97.88 390 MET B N 1
ATOM 6031 C CA . MET B 1 390 ? 3.092 1.784 -9.922 1 97.88 390 MET B CA 1
ATOM 6032 C C . MET B 1 390 ? 1.752 2.25 -9.359 1 97.88 390 MET B C 1
ATOM 6034 O O . MET B 1 390 ? 0.71 1.667 -9.664 1 97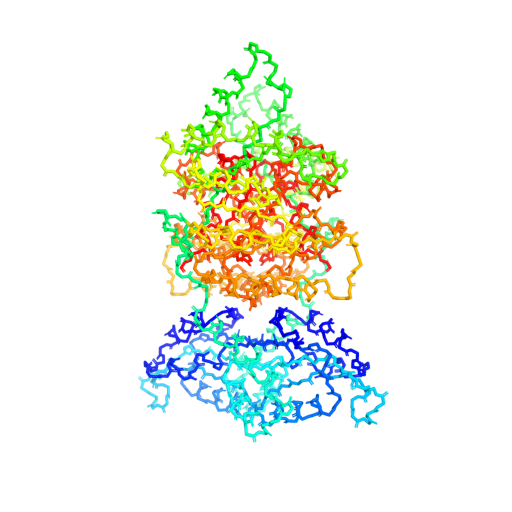.88 390 MET B O 1
ATOM 6038 N N . VAL B 1 391 ? 1.761 3.375 -8.609 1 96.38 391 VAL B N 1
ATOM 6039 C CA . VAL B 1 391 ? 0.559 3.605 -7.82 1 96.38 391 VAL B CA 1
ATOM 6040 C C . VAL B 1 391 ? -0.182 4.832 -8.344 1 96.38 391 VAL B C 1
ATOM 6042 O O . VAL B 1 391 ? -1.361 5.031 -8.047 1 96.38 391 VAL B O 1
ATOM 6045 N N . ARG B 1 392 ? 0.569 5.746 -9.086 1 92.19 392 ARG B N 1
ATOM 6046 C CA . ARG B 1 392 ? -0.083 6.953 -9.586 1 92.19 392 ARG B CA 1
ATOM 6047 C C . ARG B 1 392 ? -0.469 6.805 -11.047 1 92.19 392 ARG B C 1
ATOM 6049 O O . ARG B 1 392 ? 0.398 6.652 -11.914 1 92.19 392 ARG B O 1
ATOM 6056 N N . VAL B 1 393 ? -1.728 6.383 -11.43 1 80.31 393 VAL B N 1
ATOM 6057 C CA . VAL B 1 393 ? -2.234 6.227 -12.789 1 80.31 393 VAL B CA 1
ATOM 6058 C C . VAL B 1 393 ? -3.375 7.211 -13.031 1 80.31 393 VAL B C 1
ATOM 6060 O O . VAL B 1 393 ? -4.102 7.57 -12.102 1 80.31 393 VAL B O 1
#

pLDDT: mean 94.22, std 9.48, range [40.28, 98.94]

Sequence (786 aa):
MINARIVYINDMHEAKEEIRKIGVDASAITWLSPKALSIAIKLENVSSYEANILKQEMLAKGGDAAVNRGVANFSTESSDVLLMGTYSQFNKLVYKLRMHGGSFKEITDEIQRLLEGLEKGKPEYFECGKYRLPIGEKTYVMGILNVTPDSFSDGGKYLDIDSAVKRAREMVDEGADIIDVGGESTRPGHQPVDALEEINRVIPVIERLSKELNVPISVDTSKAQVAEKALCAGACIVNDVWGLQRDPDMAEVVSKHGAGVIMMHNSDTKEYKDLMGDIIRFLRKSVEIAEKAGITRENMVIDPGIGFGKTLEHNLEVMRRMRELNTLNLPVLLGTSRKSMIGNVLDLPVNERLEGTAATITLGIANGADIVRVHDVKEMVRVARMTDAMVRVMINARIVYINDMHEAKEEIRKIGVDASAITWLSPKALSIAIKLENVSSYEANILKQEMLAKGGDAAVNRGVANFSTESSDVLLMGTYSQFNKLVYKLRMHGGSFKEITDEIQRLLEGLEKGKPEYFECGKYRLPIGEKTYVMGILNVTPDSFSDGGKYLDIDSAVKRAREMVDEGADIIDVGGESTRPGHQPVDALEEINRVIPVIERLSKELNVPISVDTSKAQVAEKALCAGACIVNDVWGLQRDPDMAEVVSKHGAGVIMMHNSDTKEYKDLMGDIIRFLRKSVEIAEKAGITRENMVIDPGIGFGKTLEHNLEVMRRMRELNTLNLPVLLGTSRKSMIGNVLDLPVNERLEGTAATITLGIANGADIVRVHDVKEMVRVARMTDAMVRV

Secondary structure (DSSP, 8-state):
---EEEE---SHHHHHHHHHTTT--HHHHHHHHHHH-EEEEEEEEEEHHHHHHHHHHHHHTT-EEEE-TTTTTT-SSEEEEEEEEEHHHHHHHHHHHHHH-GGGHHHHHHHHHHHHHHHH-S-SEEEETTEEEESSS--EEEEEEE--GGG-STTTHHHHHHHHHHHHHHHHHHT-SEEEEESS--STTPPPPPHHHHHHHHHHHHHHHHHH-SS-EEEE-S-HHHHHHHHHHT--EEEETTTTSSSTTHHHHHHHHT-EEEEE---S----SSHHHHHHHHHHHHHHHHHHTT--GGGEEEE--TTSS--HHHHHHHHHTGGGGGGG-S-BEE--TT-HHHHHHHT--GGG-HHHHHHHHHHHHHTT-SEEEES-HHHHHHHHHHHHHHH--/---EEEE---SHHHHHHHHHTTT--HHHHHHHHHHH-EEEEEEEEEEHHHHHHHHHHHHHTT-EEEE-TTTTTT-SSEEEEEEEEEHHHHHHHHHHHHHH-GGGHHHHHHHHHHHHHHHH-S-SEEEETTEEEESSS-PEEEEEEE--GGG-STTTHHHHHHHHHHHHHHHHHHT-SEEEEESS--STTPPPPPHHHHHHHHHHHHHHHHHH-SS-EEEE-S-HHHHHHHHHHT--EEEETTTTSSSTTHHHHHHHHT-EEEEE---S----SSHHHHHHHHHHHHHHHHHHTT--GGGEEEE--TTSS--HHHHHHHHHTGGGGGGG-S-BEE--TT-HHHHHHHT--GGG-HHHHHHHHHHHHHTT-SEEEES-HHHHHHHHHHHHHHH--

Radius of gyration: 28.29 Å; Cα contacts (8 Å, |Δi|>4): 1626; chains: 2; bounding box: 74×76×58 Å

Nearest PDB structures (foldseek):
  3h23-assembly1_A  TM=9.650E-01  e=3.223E-34  Bacillus anthracis str. A2012
  3tyd-assembly1_A-2  TM=9.669E-01  e=6.627E-34  Bacillus anthracis str. A2012
  1tws-assembly2_B  TM=9.637E-01  e=1.154E-33  Bacillus anthracis str. A2012
  3h23-assembly2_B-3  TM=9.774E-01  e=4.365E-33  Bacillus anthracis str. A2012
  3tye-assembly1_A-2  TM=9.782E-01  e=5.759E-33  Bacillus anthracis str. A2012

InterPro domains:
  IPR000489 Pterin-binding domain [PF00809] (142-375)
  IPR000489 Pterin-binding domain [PS00792] (141-156)
  IPR000489 Pterin-binding domain [PS00793] (175-188)
  IPR000489 Pterin-binding domain [PS50972] (139-385)
  IPR006390 Dihydropteroate synthase domain [TIGR01496] (141-390)
  IPR006390 Dihydropteroate synthase domain [cd00739] (139-388)
  IPR011005 Dihydropteroate synthase-like superfamily [G3DSA:3.20.20.20] (123-393)
  IPR011005 Dihydropteroate synthase-like superfamily [SSF51717] (127-392)
  IPR045031 Dihydropteroate synthase-like [PTHR20941] (111-392)

Solvent-accessible surface area (backbone atoms only — not comparable to full-atom values): 39759 Å² total; per-residue (Å²): 131,76,56,64,37,49,52,88,55,86,42,59,69,49,20,36,48,59,46,52,75,33,46,39,46,78,74,48,40,71,69,46,21,37,61,50,27,70,46,32,39,37,37,42,70,33,42,19,68,56,48,52,49,51,34,53,48,30,41,74,54,71,30,40,54,45,46,24,59,33,36,85,77,56,74,30,71,52,25,35,34,41,39,30,35,26,49,47,36,50,54,54,39,42,59,54,40,59,72,68,36,78,89,37,45,65,58,34,51,48,54,48,51,46,53,49,31,64,70,67,43,48,51,62,36,44,35,27,54,93,43,71,43,66,51,80,80,54,67,38,35,29,29,60,42,78,43,65,61,96,33,53,49,90,87,34,26,62,56,37,42,53,48,50,50,51,50,50,51,50,34,44,74,40,56,33,50,30,41,34,40,24,39,58,75,82,51,89,88,53,78,87,68,55,59,68,60,33,37,69,46,40,37,66,45,39,37,51,43,48,72,71,45,95,52,56,33,27,38,45,47,64,45,37,70,40,49,46,53,32,44,74,38,46,30,21,30,43,37,19,61,46,18,60,67,72,32,84,56,29,38,49,49,37,34,76,64,48,30,16,37,36,32,17,32,56,48,99,51,72,78,65,93,44,62,67,62,51,46,50,49,53,47,49,52,29,52,52,51,32,47,75,46,63,39,53,72,39,23,42,29,36,22,80,30,64,80,40,40,49,52,64,68,50,40,32,48,46,64,58,50,42,50,41,56,54,53,69,33,49,46,27,41,42,54,57,50,50,33,64,63,48,24,69,74,66,73,39,60,65,93,66,28,61,42,33,27,41,18,53,52,32,52,39,43,74,40,57,36,36,30,39,39,30,73,60,36,50,58,47,42,44,20,45,52,48,36,35,64,37,68,55,128,130,75,55,63,38,50,51,87,55,87,44,59,68,49,19,36,49,60,45,51,75,32,45,39,47,76,75,48,41,70,69,46,22,37,60,51,27,68,48,32,37,37,36,44,69,32,43,20,69,57,46,51,50,52,36,53,49,30,41,72,53,72,30,40,54,46,47,24,58,34,34,86,77,56,73,30,72,54,24,34,35,41,39,31,35,27,50,47,37,49,54,53,38,43,58,54,40,58,72,68,36,78,88,36,46,64,58,34,52,47,54,48,51,46,54,49,32,64,70,69,43,49,51,63,36,44,36,28,54,92,44,72,43,67,51,79,79,52,65,41,35,30,30,61,42,78,42,64,61,96,32,53,47,90,90,36,27,63,58,37,42,52,48,49,51,51,49,51,52,51,34,43,73,41,55,34,51,27,43,33,39,24,38,57,74,82,52,92,88,53,77,89,69,55,60,67,60,32,38,67,46,40,38,68,45,38,37,50,43,50,73,72,46,96,52,54,32,26,38,45,48,66,44,38,70,40,50,47,54,32,45,73,39,46,29,22,31,41,38,19,61,45,17,60,66,74,31,84,55,28,38,50,50,38,35,76,66,49,30,16,38,36,30,19,33,57,48,98,52,71,79,64,94,44,62,67,61,51,45,51,51,52,47,48,51,28,52,51,52,31,46,74,46,63,40,54,73,40,26,43,30,37,22,80,29,66,81,41,40,48,49,65,69,49,40,30,48,45,64,56,50,41,51,41,55,54,53,70,32,47,46,26,42,43,53,58,51,49,33,64,62,48,25,67,74,68,70,39,60,67,91,64,27,62,43,34,27,40,18,52,51,33,52,39,42,74,40,58,35,36,30,39,39,30,73,58,38,49,58,4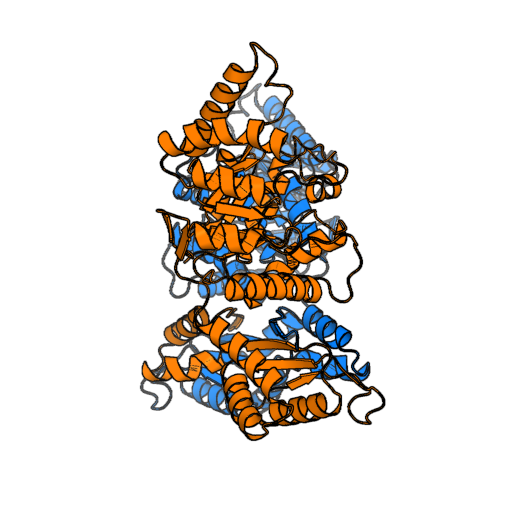9,42,43,20,45,52,48,35,35,64,36,68,55,127

Foldseek 3Di:
DDDDDDDDDAALVSLLVVVVVVVDPPVVSVVCSQQSAKDKDKDPWAFLVVQVVLQVLLVVLVWGKDWDPCSVVVPDGTTIMITIHTLVSLVSSLVVLVVVDDPCVVVSVLSVLQSVCRVPFADQWADFFPDTHGFQQFFAEEAEQEQEPVQCDDVRNVVSLVVSLVVVVVLVVLPHQEYEYEDADPAPPGDDDDLVNRLVRGLSNLLVCQVPDDHAYEYEDQELSSVLSSLVSRHGEYEHQALCPPHVCNLLSNQVSVGAYEGEDADPALDDPDLVVVLLVSNVVSVVSNVVSPHDLSRYEYEPNQNHSHDLVSNVVCLVVVLCNSSVSHAYEYEDELHVNQCVVVVDHSVPSLVVLLVSLLSNVLSGHRYYYYHPSNSNVVSRVVSCVPRRD/DDDDDDDDDAALVSLLVVVVVVVDPPVVSVVCSQQSAKDKDKDPWAFLVVQVVLQVLLVVLVWGKDWDPCSVVVNDGTTIMITIHTLVSLVSSLVVLVVVDDPCVVVSVLSVLQSVCRVPFADQWADFFPDTHGFQQFFAEEAEQEQEPVQCDDVRNVVSLVVSLVVVVVLVVLPHQEYEYEDFDPAPPGDDDDLVNRLVRGLSNLLVCQVPDPHAYEYEDQELSSVLSSLVSRHGEYEHQALCPPHVCNLLSNQVSVGAYEGEDADPALDDPDLVVVLLVSNVVSVVSNVVSPHDLSRYEYEPNQNHSHDLVSNVVCLVVVLCNSSVSHAYEYEDELHVNQCVVVVDHSVPSLVVLLVSLLSNVLSGHRYYYYHPSNSNVVSRVVSCVPRRD